Protein 3M62 (pdb70)

Organism: Saccharomyces cerevisiae (strain ATCC 204508 / S288c) (NCBI:txid559292)

Foldseek 3Di:
DLLPVLQVLLCVLLVADAPHPDDDPRDHQDDDPVPNDPRDHQPCNLVSLLCLFAVCDPPQQNLVSLLSSVVSLVVVLVVLVPDDCSPSNPSSSVSSLVVSLVVNLVLLQDAPRGPHDGLLSNQVVCLVPVVSCQVSVLSNQVVCVVVVNNQSNLLSRQQSVLCCQPPVDPHLEVVVPSNLVSVLVVLCSQLVPLVSLQCVCVHPQQADPPPQFAQCLLRRHRCNVLLLHACLDLVNLCVQDLVDVPDDPVVLVVSLVVRLVVRVVSLVSSLVSLVSNCVSDPVSVVSVLQRLQVSLQNQQLLQPPDRPQVRHHDLSNLVSVLLSLLVVQDVCQPVVNPNLPLADLCQLLADHDRHDCPPFAFQQDDPVVSVVSNVVRHQDPPRDDHSNNSSLVSSLSSLCRRVVSLLVLLVCLVVVLVVLVVVLVVLVPDDDPDPVVVVVSVVVSVVSVVVNSSSSSSNSSSLSVLLSLVSQLSVVSSVLSLLQSLVLSQAPVSQPPVDDGDPDPDDDDPPDCSVVLSVPQDPPQRGHGCSSQVSNLSSLVSSLVHPSRSLQPPVSVLSNLLSLLNCLQRCSRGVDLLSNLSSLLSVLQQQDQDPVRHGRRCLVSCQPVVSNVVGRLLSLLQLLQVLVVVPDDDDDSRSLNSNLSSLSNLVSCCPPHVSSVVVLVCCCVPVVVSNVSSVVSLLVLLLCLLVQLLVLLVVLVVLVVCVVPVVDDNPPCVDVVVSVVSNVVSLVSNQSSLSSNLSSLLVLLVVLLPCVVSQQDVVHQLSNLLSLLSLLPCLLDCVVVVRDDPPCVSRNHDSLSSLLSSLSSLLSNLPPVSNLLSNLPNPPGRDLVSLVSSLVVNPVPPPSADVVSNVSSNVSSVSSPVSNVVVVVCCVVPVPDDDLQAAPPPRDGAQWWWAFVPVRRIHHLVVVVVVCVVQQADVPPRHGHDSVPIGTPVVSNVVSVVVVVVVVVVD/DEWEAEPVGDIDDDDDDQFDFVLVVLCVVCVVDPHDSVQKWKDFDHGTGDRGHGNNNVVDDPPYYIYMGGHD

Sequence (1027 aa):
SPEFRSMTAIEDILQITTDPSDTRGYSLLKSEEVPQGSTLGVDFIDTLLLYQLTENEKLDKPFEYLNDCFRRNQQQKRITKNKPNAESLHSTFQEIDRLVIGYGVVALQIENFCMNGAFINYITGIVSNVNSYTDFLSQIIQRAILEGTALDLLNAVFPTLLEYCNKHVSHFDLNESVIYNNVLTIFELFVTFKPIAEIFTKIDGFFADYSCKPQDFERKTILGPILSLSPIEAAVAIRNYGDNLLRSKQQTAMIHESLQAEHKVVIDRLFFIVDKLVRGSLNSRTDMISYFAHIANKNHLRRADHPPFKELSSNGFMSNITLLLVRFSQPFLDISYKKIDKIDANYFNNPSLFIDLSGETRLNSDFKEADAFYDKNRKTADSKPNFISDCFFLTLTYLHYGLGGTLSFEEKMGSEIKALKEEIEKVKKIAANHDVFARFITAQLSKMEKALKTTESLRFALQGFFAHRSLQLEVFDFICGASTFLIRVVDPEHEFPFKQIKLPLIPDQIVDNADFLRAHAPVPFKYYPEFVVEGPVNYSLYISKYQTSPIFRNPRLGSFVEFTTMVLRCPELVSNPHLKGKLVQLLSVGAMPLTDNSPGFMMDIFEHDELVNKNLLYALLDFYVIVEKTGSSSQFYDKFNSRYSISIILEELYYKIPSYKNQLIWQSQNNADFFVRFVARMLNDLTFLLDEGLSNLAEVHNIQNELDNRARGAPREEEDKELQTRLASASRQAKSSCGLADKSMKLFEIYSKDIPAAFVTPEIVYRLASMLNYNLESLVGPKCGELKVKDPQSYSFNPKDLLKALTTVYINLSEQSEFISAVAKDERSFNRNLFVRAVDILGRKTGLASPEFIEKLLNFANKAEEQRKADEEEDLEYGDVPDEFLDPLMYTIMKDPVILPASKMNIDRSTIKAHLLSDSTDPFNRMPLKLEDVTPNEELRQKILCFKKQKKEEASLTFKNFKKEKVPLDLEPSNTILETKTKLAQSISCEESQIKLIYSGKVLQDSKTVSECGLKDGDQVVFMVSQ

Structure (mmCIF, N/CA/C/O backbone):
data_3M62
#
_entry.id   3M62
#
_cell.length_a   65.040
_cell.length_b   126.550
_cell.length_c   180.870
_cell.angle_alpha   90.000
_cell.angle_beta   90.000
_cell.angle_gamma   90.000
#
_symmetry.space_group_name_H-M   'P 21 21 21'
#
loop_
_entity.id
_entity.type
_entity.pdbx_description
1 polymer 'Ubiquitin conjugation factor E4'
2 polymer 'UV excision repair protein RAD23'
3 non-polymer 'PENTAETHYLENE GLYCOL'
4 non-polymer 'POTASSIUM ION'
5 water water
#
loop_
_atom_site.group_PDB
_atom_site.id
_atom_site.type_symbol
_atom_site.label_atom_id
_atom_site.label_alt_id
_atom_site.label_comp_id
_atom_site.label_asym_id
_atom_site.label_entity_id
_atom_site.label_seq_id
_atom_site.pdbx_PDB_ins_code
_atom_site.Cartn_x
_atom_site.Cartn_y
_atom_site.Cartn_z
_atom_site.occupancy
_atom_site.B_iso_or_equiv
_atom_site.auth_seq_id
_atom_site.auth_comp_id
_atom_site.auth_asym_id
_atom_site.auth_atom_id
_atom_site.pdbx_PDB_model_num
ATOM 1 N N . SER A 1 2 ? 70.315 -19.842 -86.763 1.00 43.19 -5 SER A N 1
ATOM 2 C CA . SER A 1 2 ? 69.291 -18.800 -87.078 1.00 43.26 -5 SER A CA 1
ATOM 3 C C . SER A 1 2 ? 68.700 -18.182 -85.793 1.00 43.05 -5 SER A C 1
ATOM 4 O O . SER A 1 2 ? 69.029 -18.629 -84.688 1.00 43.03 -5 SER A O 1
ATOM 7 N N . PRO A 1 3 ? 67.865 -17.121 -85.932 1.00 42.88 -4 PRO A N 1
ATOM 8 C CA . PRO A 1 3 ? 67.012 -16.666 -84.812 1.00 42.60 -4 PRO A CA 1
ATOM 9 C C . PRO A 1 3 ? 65.636 -17.341 -84.810 1.00 41.97 -4 PRO A C 1
ATOM 10 O O . PRO A 1 3 ? 64.861 -17.142 -83.880 1.00 41.60 -4 PRO A O 1
ATOM 14 N N . GLU A 1 4 ? 65.341 -18.096 -85.872 1.00 42.19 -3 GLU A N 1
ATOM 15 C CA . GLU A 1 4 ? 64.154 -18.948 -85.951 1.00 42.15 -3 GLU A CA 1
ATOM 16 C C . GLU A 1 4 ? 64.391 -20.239 -85.142 1.00 42.24 -3 GLU A C 1
ATOM 17 O O . GLU A 1 4 ? 63.435 -20.853 -84.618 1.00 43.15 -3 GLU A O 1
ATOM 23 N N . PHE A 1 5 ? 65.663 -20.624 -85.003 1.00 41.04 -2 PHE A N 1
ATOM 24 C CA . PHE A 1 5 ? 66.078 -21.453 -83.870 1.00 40.05 -2 PHE A CA 1
ATOM 25 C C . PHE A 1 5 ? 65.789 -20.627 -82.604 1.00 38.88 -2 PHE A C 1
ATOM 26 O O . PHE A 1 5 ? 64.884 -19.784 -82.623 1.00 39.09 -2 PHE A O 1
ATOM 34 N N . ARG A 1 6 ? 66.525 -20.846 -81.513 1.00 37.56 -1 ARG A N 1
ATOM 35 C CA . ARG A 1 6 ? 66.343 -20.051 -80.263 1.00 36.98 -1 ARG A CA 1
ATOM 36 C C . ARG A 1 6 ? 64.893 -19.903 -79.759 1.00 35.48 -1 ARG A C 1
ATOM 37 O O . ARG A 1 6 ? 64.598 -20.269 -78.624 1.00 34.65 -1 ARG A O 1
ATOM 45 N N . SER A 1 7 ? 64.019 -19.343 -80.599 1.00 34.48 0 SER A N 1
ATOM 46 C CA . SER A 1 7 ? 62.577 -19.316 -80.355 1.00 33.41 0 SER A CA 1
ATOM 47 C C . SER A 1 7 ? 62.075 -20.751 -80.306 1.00 32.64 0 SER A C 1
ATOM 48 O O . SER A 1 7 ? 61.639 -21.191 -79.256 1.00 33.47 0 SER A O 1
ATOM 51 N N . MET A 1 8 ? 62.162 -21.477 -81.420 1.00 31.86 1 MET A N 1
ATOM 52 C CA . MET A 1 8 ? 61.837 -22.910 -81.458 1.00 31.27 1 MET A CA 1
ATOM 53 C C . MET A 1 8 ? 62.353 -23.681 -80.235 1.00 30.65 1 MET A C 1
ATOM 54 O O . MET A 1 8 ? 61.604 -24.463 -79.647 1.00 30.65 1 MET A O 1
ATOM 59 N N . THR A 1 9 ? 63.613 -23.454 -79.853 1.00 29.86 2 THR A N 1
ATOM 60 C CA . THR A 1 9 ? 64.232 -24.189 -78.731 1.00 28.99 2 THR A CA 1
ATOM 61 C C . THR A 1 9 ? 63.860 -23.634 -77.352 1.00 27.79 2 THR A C 1
ATOM 62 O O . THR A 1 9 ? 63.811 -24.373 -76.364 1.00 28.43 2 THR A O 1
ATOM 66 N N . ALA A 1 10 ? 63.593 -22.334 -77.277 1.00 26.63 3 ALA A N 1
ATOM 67 C CA . ALA A 1 10 ? 63.040 -21.752 -76.049 1.00 24.42 3 ALA A CA 1
ATOM 68 C C . ALA A 1 10 ? 61.660 -22.342 -75.772 1.00 22.98 3 ALA A C 1
ATOM 69 O O . ALA A 1 10 ? 61.342 -22.633 -74.626 1.00 23.32 3 ALA A O 1
ATOM 71 N N . ILE A 1 11 ? 60.863 -22.523 -76.826 1.00 21.25 4 ILE A N 1
ATOM 72 C CA . ILE A 1 11 ? 59.572 -23.219 -76.762 1.00 21.05 4 ILE A CA 1
ATOM 73 C C . ILE A 1 11 ? 59.730 -24.682 -76.293 1.00 20.88 4 ILE A C 1
ATOM 74 O O . ILE A 1 11 ? 58.922 -25.210 -75.516 1.00 20.55 4 ILE A O 1
ATOM 79 N N . GLU A 1 12 ? 60.782 -25.334 -76.768 1.00 21.12 5 GLU A N 1
ATOM 80 C CA . GLU A 1 12 ? 61.040 -26.720 -76.396 1.00 20.92 5 GLU A CA 1
ATOM 81 C C . GLU A 1 12 ? 61.307 -26.849 -74.907 1.00 21.13 5 GLU A C 1
ATOM 82 O O . GLU A 1 12 ? 60.727 -27.711 -74.252 1.00 20.75 5 GLU A O 1
ATOM 88 N N . ASP A 1 13 ? 62.138 -25.951 -74.378 1.00 21.31 6 ASP A N 1
ATOM 89 C CA . ASP A 1 13 ? 62.578 -26.012 -72.978 1.00 21.00 6 ASP A CA 1
ATOM 90 C C . ASP A 1 13 ? 61.503 -25.592 -72.030 1.00 21.30 6 ASP A C 1
ATOM 91 O O . ASP A 1 13 ? 61.503 -26.001 -70.867 1.00 23.25 6 ASP A O 1
ATOM 96 N N . ILE A 1 14 ? 60.588 -24.765 -72.522 1.00 20.52 7 ILE A N 1
ATOM 97 C CA . ILE A 1 14 ? 59.571 -24.183 -71.670 1.00 19.78 7 ILE A CA 1
ATOM 98 C C . ILE A 1 14 ? 58.319 -25.055 -71.598 1.00 19.05 7 ILE A C 1
ATOM 99 O O . ILE A 1 14 ? 57.695 -25.141 -70.551 1.00 19.09 7 ILE A O 1
ATOM 104 N N . LEU A 1 15 ? 57.952 -25.703 -72.693 1.00 17.90 8 LEU A N 1
ATOM 105 C CA . LEU A 1 15 ? 56.858 -26.646 -72.607 1.00 17.94 8 LEU A CA 1
ATOM 106 C C . LEU A 1 15 ? 57.348 -28.086 -72.421 1.00 18.73 8 LEU A C 1
ATOM 107 O O . LEU A 1 15 ? 56.550 -29.007 -72.204 1.00 18.34 8 LEU A O 1
ATOM 112 N N . GLN A 1 16 ? 58.671 -28.255 -72.470 1.00 20.55 9 GLN A N 1
ATOM 113 C CA . GLN A 1 16 ? 59.326 -29.588 -72.452 1.00 22.02 9 GLN A CA 1
ATOM 114 C C . GLN A 1 16 ? 58.714 -30.540 -73.471 1.00 22.84 9 GLN A C 1
ATOM 115 O O . GLN A 1 16 ? 58.022 -31.495 -73.121 1.00 23.54 9 GLN A O 1
ATOM 121 N N . ILE A 1 17 ? 58.943 -30.233 -74.737 1.00 23.81 10 ILE A N 1
ATOM 122 C CA . ILE A 1 17 ? 58.366 -31.002 -75.819 1.00 26.40 10 ILE A CA 1
ATOM 123 C C . ILE A 1 17 ? 59.279 -30.911 -77.062 1.00 27.59 10 ILE A C 1
ATOM 124 O O . ILE A 1 17 ? 59.946 -29.892 -77.258 1.00 28.60 10 ILE A O 1
ATOM 129 N N . THR A 1 18 ? 59.335 -31.985 -77.858 1.00 28.13 11 THR A N 1
ATOM 130 C CA . THR A 1 18 ? 60.095 -32.032 -79.116 1.00 28.57 11 THR A CA 1
ATOM 131 C C . THR A 1 18 ? 59.361 -32.983 -80.092 1.00 29.60 11 THR A C 1
ATOM 132 O O . THR A 1 18 ? 58.316 -33.532 -79.741 1.00 29.94 11 THR A O 1
ATOM 136 N N . THR A 1 19 ? 59.890 -33.173 -81.302 1.00 30.94 12 THR A N 1
ATOM 137 C CA . THR A 1 19 ? 59.186 -33.937 -82.359 1.00 32.15 12 THR A CA 1
ATOM 138 C C . THR A 1 19 ? 59.947 -35.115 -83.025 1.00 32.51 12 THR A C 1
ATOM 139 O O . THR A 1 19 ? 59.367 -36.179 -83.253 1.00 31.04 12 THR A O 1
ATOM 143 N N . ASP A 1 20 ? 61.224 -34.932 -83.337 1.00 34.50 13 ASP A N 1
ATOM 144 C CA . ASP A 1 20 ? 61.939 -35.966 -84.110 1.00 37.59 13 ASP A CA 1
ATOM 145 C C . ASP A 1 20 ? 62.836 -36.972 -83.360 1.00 38.80 13 ASP A C 1
ATOM 146 O O . ASP A 1 20 ? 63.063 -38.075 -83.857 1.00 38.52 13 ASP A O 1
ATOM 151 N N . PRO A 1 21 ? 63.388 -36.603 -82.192 1.00 40.44 14 PRO A N 1
ATOM 152 C CA . PRO A 1 21 ? 63.969 -35.611 -81.307 1.00 41.04 14 PRO A CA 1
ATOM 153 C C . PRO A 1 21 ? 64.482 -36.482 -80.163 1.00 41.31 14 PRO A C 1
ATOM 154 O O . PRO A 1 21 ? 64.734 -36.000 -79.032 1.00 41.01 14 PRO A O 1
ATOM 158 N N . SER A 1 22 ? 64.597 -37.780 -80.488 1.00 41.68 15 SER A N 1
ATOM 159 C CA . SER A 1 22 ? 64.399 -38.837 -79.504 1.00 42.34 15 SER A CA 1
ATOM 160 C C . SER A 1 22 ? 65.629 -38.998 -78.603 1.00 42.99 15 SER A C 1
ATOM 161 O O . SER A 1 22 ? 66.133 -40.108 -78.393 1.00 42.87 15 SER A O 1
ATOM 164 N N . ASP A 1 23 ? 66.089 -37.844 -78.068 1.00 43.29 16 ASP A N 1
ATOM 165 C CA . ASP A 1 23 ? 67.297 -37.778 -77.235 1.00 42.73 16 ASP A CA 1
ATOM 166 C C . ASP A 1 23 ? 67.437 -36.536 -76.337 1.00 42.06 16 ASP A C 1
ATOM 167 O O . ASP A 1 23 ? 67.212 -35.404 -76.771 1.00 41.39 16 ASP A O 1
ATOM 172 N N . THR A 1 24 ? 67.753 -36.826 -75.070 1.00 42.03 17 THR A N 1
ATOM 173 C CA . THR A 1 24 ? 68.549 -36.001 -74.136 1.00 42.47 17 THR A CA 1
ATOM 174 C C . THR A 1 24 ? 67.838 -35.577 -72.846 1.00 43.16 17 THR A C 1
ATOM 175 O O . THR A 1 24 ? 68.284 -35.959 -71.763 1.00 42.92 17 THR A O 1
ATOM 179 N N . ARG A 1 25 ? 66.747 -34.816 -72.940 1.00 43.96 18 ARG A N 1
ATOM 180 C CA . ARG A 1 25 ? 66.047 -34.389 -71.716 1.00 44.74 18 ARG A CA 1
ATOM 181 C C . ARG A 1 25 ? 64.576 -34.830 -71.650 1.00 44.86 18 ARG A C 1
ATOM 182 O O . ARG A 1 25 ? 63.943 -35.042 -72.690 1.00 45.48 18 ARG A O 1
ATOM 190 N N . GLY A 1 26 ? 64.057 -34.976 -70.422 1.00 44.72 19 GLY A N 1
ATOM 191 C CA . GLY A 1 26 ? 62.667 -35.388 -70.146 1.00 43.80 19 GLY A CA 1
ATOM 192 C C . GLY A 1 26 ? 61.730 -35.316 -71.343 1.00 43.25 19 GLY A C 1
ATOM 193 O O . GLY A 1 26 ? 61.166 -36.330 -71.755 1.00 43.44 19 GLY A O 1
ATOM 194 N N . TYR A 1 27 ? 61.615 -34.108 -71.911 1.00 42.37 20 TYR A N 1
ATOM 195 C CA . TYR A 1 27 ? 60.665 -33.712 -72.977 1.00 41.07 20 TYR A CA 1
ATOM 196 C C . TYR A 1 27 ? 59.888 -34.863 -73.638 1.00 40.11 20 TYR A C 1
ATOM 197 O O . TYR A 1 27 ? 60.454 -35.895 -73.967 1.00 39.17 20 TYR A O 1
ATOM 206 N N . SER A 1 28 ? 58.577 -34.689 -73.793 1.00 39.98 21 SER A N 1
ATOM 207 C CA . SER A 1 28 ? 57.753 -35.722 -74.407 1.00 40.40 21 SER A CA 1
ATOM 208 C C . SER A 1 28 ? 57.827 -35.576 -75.910 1.00 41.37 21 SER A C 1
ATOM 209 O O . SER A 1 28 ? 57.642 -34.484 -76.444 1.00 41.15 21 SER A O 1
ATOM 212 N N . LEU A 1 29 ? 58.138 -36.679 -76.581 1.00 42.44 22 LEU A N 1
ATOM 213 C CA . LEU A 1 29 ? 58.101 -36.762 -78.030 1.00 43.48 22 LEU A CA 1
ATOM 214 C C . LEU A 1 29 ? 56.655 -36.489 -78.460 1.00 44.43 22 LEU A C 1
ATOM 215 O O . LEU A 1 29 ? 55.715 -37.062 -77.892 1.00 43.68 22 LEU A O 1
ATOM 220 N N . LEU A 1 30 ? 56.466 -35.583 -79.424 1.00 46.02 23 LEU A N 1
ATOM 221 C CA . LEU A 1 30 ? 55.102 -35.174 -79.787 1.00 47.37 23 LEU A CA 1
ATOM 222 C C . LEU A 1 30 ? 54.357 -36.221 -80.624 1.00 49.33 23 LEU A C 1
ATOM 223 O O . LEU A 1 30 ? 54.745 -36.540 -81.764 1.00 47.91 23 LEU A O 1
ATOM 228 N N . LYS A 1 31 ? 53.271 -36.723 -80.024 1.00 51.70 24 LYS A N 1
ATOM 229 C CA . LYS A 1 31 ? 52.421 -37.763 -80.616 1.00 53.40 24 LYS A CA 1
ATOM 230 C C . LYS A 1 31 ? 51.038 -37.220 -81.029 1.00 54.06 24 LYS A C 1
ATOM 231 O O . LYS A 1 31 ? 50.375 -36.546 -80.248 1.00 53.82 24 LYS A O 1
ATOM 237 N N . SER A 1 32 ? 50.602 -37.495 -82.256 1.00 54.78 25 SER A N 1
ATOM 238 C CA . SER A 1 32 ? 51.387 -38.173 -83.276 1.00 55.57 25 SER A CA 1
ATOM 239 C C . SER A 1 32 ? 50.997 -37.558 -84.604 1.00 56.06 25 SER A C 1
ATOM 240 O O . SER A 1 32 ? 51.476 -37.970 -85.666 1.00 55.84 25 SER A O 1
ATOM 243 N N . GLU A 1 33 ? 50.130 -36.548 -84.519 1.00 56.61 26 GLU A N 1
ATOM 244 C CA . GLU A 1 33 ? 49.478 -35.961 -85.679 1.00 57.39 26 GLU A CA 1
ATOM 245 C C . GLU A 1 33 ? 50.517 -35.484 -86.693 1.00 57.71 26 GLU A C 1
ATOM 246 O O . GLU A 1 33 ? 51.589 -35.002 -86.318 1.00 57.97 26 GLU A O 1
ATOM 252 N N . GLU A 1 34 ? 50.207 -35.655 -87.974 1.00 57.90 27 GLU A N 1
ATOM 253 C CA . GLU A 1 34 ? 51.087 -35.198 -89.043 1.00 58.34 27 GLU A CA 1
ATOM 254 C C . GLU A 1 34 ? 51.198 -33.675 -89.100 1.00 58.44 27 GLU A C 1
ATOM 255 O O . GLU A 1 34 ? 52.266 -33.139 -89.393 1.00 58.28 27 GLU A O 1
ATOM 261 N N . VAL A 1 35 ? 50.094 -32.988 -88.813 1.00 58.86 28 VAL A N 1
ATOM 262 C CA . VAL A 1 35 ? 50.079 -31.520 -88.739 1.00 59.41 28 VAL A CA 1
ATOM 263 C C . VAL A 1 35 ? 51.108 -30.944 -87.726 1.00 59.65 28 VAL A C 1
ATOM 264 O O . VAL A 1 35 ? 51.726 -29.909 -88.001 1.00 60.18 28 VAL A O 1
ATOM 268 N N . PRO A 1 36 ? 51.288 -31.597 -86.559 1.00 59.22 29 PRO A N 1
ATOM 269 C CA . PRO A 1 36 ? 52.512 -31.277 -85.827 1.00 58.88 29 PRO A CA 1
ATOM 270 C C . PRO A 1 36 ? 53.611 -32.337 -85.985 1.00 58.42 29 PRO A C 1
ATOM 271 O O . PRO A 1 36 ? 53.958 -33.024 -85.024 1.00 58.42 29 PRO A O 1
ATOM 275 N N . GLN A 1 37 ? 54.142 -32.470 -87.199 1.00 58.37 30 GLN A N 1
ATOM 276 C CA . GLN A 1 37 ? 55.352 -33.268 -87.440 1.00 58.16 30 GLN A CA 1
ATOM 277 C C . GLN A 1 37 ? 56.408 -32.422 -88.105 1.00 57.76 30 GLN A C 1
ATOM 278 O O . GLN A 1 37 ? 57.545 -32.866 -88.289 1.00 57.52 30 GLN A O 1
ATOM 284 N N . GLY A 1 38 ? 56.008 -31.198 -88.447 1.00 57.68 31 GLY A N 1
ATOM 285 C CA . GLY A 1 38 ? 56.838 -30.251 -89.184 1.00 57.89 31 GLY A CA 1
ATOM 286 C C . GLY A 1 38 ? 57.942 -29.664 -88.331 1.00 57.69 31 GLY A C 1
ATOM 287 O O . GLY A 1 38 ? 57.688 -28.834 -87.461 1.00 57.05 31 GLY A O 1
ATOM 288 N N . SER A 1 39 ? 59.176 -30.088 -88.604 1.00 57.76 32 SER A N 1
ATOM 289 C CA . SER A 1 39 ? 60.327 -29.724 -87.772 1.00 56.86 32 SER A CA 1
ATOM 290 C C . SER A 1 39 ? 60.839 -28.291 -87.998 1.00 55.84 32 SER A C 1
ATOM 291 O O . SER A 1 39 ? 61.974 -28.073 -88.446 1.00 55.83 32 SER A O 1
ATOM 294 N N . THR A 1 40 ? 59.953 -27.333 -87.733 1.00 53.88 33 THR A N 1
ATOM 295 C CA . THR A 1 40 ? 60.330 -25.981 -87.358 1.00 52.50 33 THR A CA 1
ATOM 296 C C . THR A 1 40 ? 59.823 -25.927 -85.922 1.00 52.28 33 THR A C 1
ATOM 297 O O . THR A 1 40 ? 60.075 -26.856 -85.146 1.00 52.94 33 THR A O 1
ATOM 301 N N . LEU A 1 41 ? 59.114 -24.842 -85.596 1.00 50.62 34 LEU A N 1
ATOM 302 C CA . LEU A 1 41 ? 58.253 -24.680 -84.410 1.00 49.41 34 LEU A CA 1
ATOM 303 C C . LEU A 1 41 ? 57.872 -23.212 -84.334 1.00 48.32 34 LEU A C 1
ATOM 304 O O . LEU A 1 41 ? 57.365 -22.647 -85.309 1.00 49.12 34 LEU A O 1
ATOM 309 N N . GLY A 1 42 ? 58.136 -22.578 -83.203 1.00 46.17 35 GLY A N 1
ATOM 310 C CA . GLY A 1 42 ? 57.878 -21.161 -83.111 1.00 43.88 35 GLY A CA 1
ATOM 311 C C . GLY A 1 42 ? 56.431 -20.844 -82.814 1.00 42.05 35 GLY A C 1
ATOM 312 O O . GLY A 1 42 ? 55.625 -21.733 -82.526 1.00 41.61 35 GLY A O 1
ATOM 313 N N . VAL A 1 43 ? 56.115 -19.563 -82.954 1.00 40.28 36 VAL A N 1
ATOM 314 C CA . VAL A 1 43 ? 55.036 -18.895 -82.226 1.00 38.39 36 VAL A CA 1
ATOM 315 C C . VAL A 1 43 ? 53.602 -19.409 -82.423 1.00 37.06 36 VAL A C 1
ATOM 316 O O . VAL A 1 43 ? 52.830 -19.442 -81.478 1.00 36.25 36 VAL A O 1
ATOM 320 N N . ASP A 1 44 ? 53.234 -19.809 -83.631 1.00 36.44 37 ASP A N 1
ATOM 321 C CA . ASP A 1 44 ? 51.832 -20.179 -83.854 1.00 35.31 37 ASP A CA 1
ATOM 322 C C . ASP A 1 44 ? 51.564 -21.683 -83.786 1.00 33.73 37 ASP A C 1
ATOM 323 O O . ASP A 1 44 ? 50.464 -22.140 -84.098 1.00 33.61 37 ASP A O 1
ATOM 328 N N . PHE A 1 45 ? 52.570 -22.442 -83.364 1.00 31.84 38 PHE A N 1
ATOM 329 C CA . PHE A 1 45 ? 52.387 -23.863 -83.110 1.00 30.90 38 PHE A CA 1
ATOM 330 C C . PHE A 1 45 ? 52.061 -24.079 -81.639 1.00 29.95 38 PHE A C 1
ATOM 331 O O . PHE A 1 45 ? 51.721 -25.182 -81.219 1.00 31.12 38 PHE A O 1
ATOM 339 N N . ILE A 1 46 ? 52.136 -23.008 -80.861 1.00 28.12 39 ILE A N 1
ATOM 340 C CA . ILE A 1 46 ? 52.046 -23.088 -79.409 1.00 25.51 39 ILE A CA 1
ATOM 341 C C . ILE A 1 46 ? 50.688 -23.553 -78.884 1.00 24.68 39 ILE A C 1
ATOM 342 O O . ILE A 1 46 ? 50.647 -24.325 -77.908 1.00 23.97 39 ILE A O 1
ATOM 347 N N . ASP A 1 47 ? 49.599 -23.119 -79.529 1.00 23.54 40 ASP A N 1
ATOM 348 C CA . ASP A 1 47 ? 48.254 -23.617 -79.185 1.00 22.90 40 ASP A CA 1
ATOM 349 C C . ASP A 1 47 ? 48.195 -25.124 -79.418 1.00 22.63 40 ASP A C 1
ATOM 350 O O . ASP A 1 47 ? 47.833 -25.880 -78.524 1.00 22.52 40 ASP A O 1
ATOM 355 N N . THR A 1 48 ? 48.575 -25.550 -80.618 1.00 21.86 41 THR A N 1
ATOM 356 C CA . THR A 1 48 ? 48.609 -26.972 -80.953 1.00 22.00 41 THR A CA 1
ATOM 357 C C . THR A 1 48 ? 49.346 -27.806 -79.899 1.00 20.65 41 THR A C 1
ATOM 358 O O . THR A 1 48 ? 48.770 -28.725 -79.331 1.00 19.54 41 THR A O 1
ATOM 362 N N . LEU A 1 49 ? 50.605 -27.450 -79.640 1.00 20.89 42 LEU A N 1
ATOM 363 C CA . LEU A 1 49 ? 51.438 -28.087 -78.613 1.00 21.88 42 LEU A CA 1
ATOM 364 C C . LEU A 1 49 ? 50.725 -28.229 -77.274 1.00 22.75 42 LEU A C 1
ATOM 365 O O . LEU A 1 49 ? 50.749 -29.313 -76.673 1.00 24.47 42 LEU A O 1
ATOM 370 N N . LEU A 1 50 ? 50.118 -27.140 -76.795 1.00 21.72 43 LEU A N 1
ATOM 371 C CA . LEU A 1 50 ? 49.459 -27.155 -75.489 1.00 21.26 43 LEU A CA 1
ATOM 372 C C . LEU A 1 50 ? 48.175 -27.967 -75.520 1.00 20.85 43 LEU A C 1
ATOM 373 O O . LEU A 1 50 ? 47.850 -28.621 -74.550 1.00 19.54 43 LEU A O 1
ATOM 378 N N . LEU A 1 51 ? 47.448 -27.912 -76.630 1.00 21.32 44 LEU A N 1
ATOM 379 C CA . LEU A 1 51 ? 46.297 -28.779 -76.805 1.00 23.36 44 LEU A CA 1
ATOM 380 C C . LEU A 1 51 ? 46.719 -30.274 -76.762 1.00 24.93 44 LEU A C 1
ATOM 381 O O . LEU A 1 51 ? 46.082 -31.068 -76.057 1.00 26.22 44 LEU A O 1
ATOM 386 N N . TYR A 1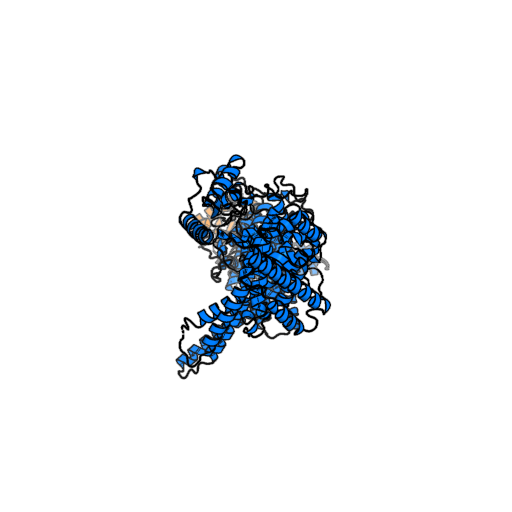 52 ? 47.793 -30.649 -77.468 1.00 25.43 45 TYR A N 1
ATOM 387 C CA . TYR A 1 52 ? 48.368 -32.013 -77.329 1.00 26.25 45 TYR A CA 1
ATOM 388 C C . TYR A 1 52 ? 48.568 -32.358 -75.858 1.00 26.20 45 TYR A C 1
ATOM 389 O O . TYR A 1 52 ? 47.944 -33.280 -75.348 1.00 27.40 45 TYR A O 1
ATOM 398 N N . GLN A 1 53 ? 49.417 -31.596 -75.176 1.00 25.69 46 GLN A N 1
ATOM 399 C CA . GLN A 1 53 ? 49.687 -31.832 -73.768 1.00 25.74 46 GLN A CA 1
ATOM 400 C C . GLN A 1 53 ? 48.430 -32.120 -72.929 1.00 25.78 46 GLN A C 1
ATOM 401 O O . GLN A 1 53 ? 48.395 -33.065 -72.130 1.00 27.17 46 GLN A O 1
ATOM 407 N N . LEU A 1 54 ? 47.382 -31.346 -73.139 1.00 24.94 47 LEU A N 1
ATOM 408 C CA . LEU A 1 54 ? 46.279 -31.344 -72.186 1.00 24.79 47 LEU A CA 1
ATOM 409 C C . LEU A 1 54 ? 45.132 -32.269 -72.553 1.00 24.92 47 LEU A C 1
ATOM 410 O O . LEU A 1 54 ? 44.444 -32.787 -71.676 1.00 24.46 47 LEU A O 1
ATOM 415 N N . THR A 1 55 ? 44.912 -32.463 -73.846 1.00 25.86 48 THR A N 1
ATOM 416 C CA . THR A 1 55 ? 43.791 -33.290 -74.279 1.00 27.39 48 THR A CA 1
ATOM 417 C C . THR A 1 55 ? 44.241 -34.640 -74.808 1.00 27.97 48 THR A C 1
ATOM 418 O O . THR A 1 55 ? 43.582 -35.644 -74.555 1.00 28.12 48 THR A O 1
ATOM 422 N N . GLU A 1 56 ? 45.374 -34.655 -75.507 1.00 29.91 49 GLU A N 1
ATOM 423 C CA . GLU A 1 56 ? 45.860 -35.846 -76.224 1.00 31.48 49 GLU A CA 1
ATOM 424 C C . GLU A 1 56 ? 46.391 -36.882 -75.259 1.00 32.46 49 GLU A C 1
ATOM 425 O O . GLU A 1 56 ? 46.300 -38.078 -75.514 1.00 33.32 49 GLU A O 1
ATOM 431 N N . ASN A 1 57 ? 46.939 -36.405 -74.147 1.00 34.05 50 ASN A N 1
ATOM 432 C CA . ASN A 1 57 ? 47.278 -37.239 -72.988 1.00 35.38 50 ASN A CA 1
ATOM 433 C C . ASN A 1 57 ? 48.670 -37.744 -73.121 1.00 35.33 50 ASN A C 1
ATOM 434 O O . ASN A 1 57 ? 49.518 -37.117 -73.750 1.00 35.01 50 ASN A O 1
ATOM 439 N N . GLU A 1 58 ? 48.830 -38.942 -72.566 1.00 35.95 51 GLU A N 1
ATOM 440 C CA . GLU A 1 58 ? 50.082 -39.624 -72.270 1.00 36.34 51 GLU A CA 1
ATOM 441 C C . GLU A 1 58 ? 49.847 -39.917 -70.797 1.00 35.39 51 GLU A C 1
ATOM 442 O O . GLU A 1 58 ? 48.693 -40.037 -70.376 1.00 34.37 51 GLU A O 1
ATOM 448 N N . LYS A 1 59 ? 50.892 -40.044 -70.002 1.00 35.60 52 LYS A N 1
ATOM 449 C CA . LYS A 1 59 ? 50.679 -39.694 -68.614 1.00 36.98 52 LYS A CA 1
ATOM 450 C C . LYS A 1 59 ? 51.326 -38.354 -68.386 1.00 36.60 52 LYS A C 1
ATOM 451 O O . LYS A 1 59 ? 52.411 -38.241 -67.814 1.00 36.45 52 LYS A O 1
ATOM 457 N N . LEU A 1 60 ? 50.663 -37.338 -68.928 1.00 35.67 53 LEU A N 1
ATOM 458 C CA . LEU A 1 60 ? 50.692 -36.041 -68.322 1.00 35.40 53 LEU A CA 1
ATOM 459 C C . LEU A 1 60 ? 49.579 -36.191 -67.298 1.00 34.77 53 LEU A C 1
ATOM 460 O O . LEU A 1 60 ? 48.423 -35.861 -67.566 1.00 34.83 53 LEU A O 1
ATOM 465 N N . ASP A 1 61 ? 49.930 -36.746 -66.141 1.00 34.00 54 ASP A N 1
ATOM 466 C CA . ASP A 1 61 ? 48.939 -37.087 -65.120 1.00 33.43 54 ASP A CA 1
ATOM 467 C C . ASP A 1 61 ? 48.575 -35.920 -64.204 1.00 31.75 54 ASP A C 1
ATOM 468 O O . ASP A 1 61 ? 47.543 -35.948 -63.545 1.00 31.88 54 ASP A O 1
ATOM 473 N N . LYS A 1 62 ? 49.414 -34.892 -64.162 1.00 30.19 55 LYS A N 1
ATOM 474 C CA . LYS A 1 62 ? 49.087 -33.684 -63.386 1.00 28.73 55 LYS A CA 1
ATOM 475 C C . LYS A 1 62 ? 49.041 -32.440 -64.299 1.00 27.14 55 LYS A C 1
ATOM 476 O O . LYS A 1 62 ? 49.921 -31.565 -64.223 1.00 27.39 55 LYS A O 1
ATOM 482 N N . PRO A 1 63 ? 48.012 -32.360 -65.167 1.00 24.75 56 PRO A N 1
ATOM 483 C CA . PRO A 1 63 ? 47.970 -31.297 -66.191 1.00 23.60 56 PRO A CA 1
ATOM 484 C C . PRO A 1 63 ? 48.115 -29.890 -65.599 1.00 22.49 56 PRO A C 1
ATOM 485 O O . PRO A 1 63 ? 48.817 -29.037 -66.162 1.00 21.81 56 PRO A O 1
ATOM 489 N N . PHE A 1 64 ? 47.483 -29.656 -64.458 1.00 20.78 57 PHE A N 1
ATOM 490 C CA . PHE A 1 64 ? 47.519 -28.324 -63.934 1.00 20.88 57 PHE A CA 1
ATOM 491 C C . PHE A 1 64 ? 48.854 -27.948 -63.309 1.00 20.83 57 PHE A C 1
ATOM 492 O O . PHE A 1 64 ? 49.274 -26.777 -63.369 1.00 21.56 57 PHE A O 1
ATOM 500 N N . GLU A 1 65 ? 49.508 -28.936 -62.718 1.00 20.05 58 GLU A N 1
ATOM 501 C CA . GLU A 1 65 ? 50.857 -28.766 -62.196 1.00 20.47 58 GLU A CA 1
ATOM 502 C C . GLU A 1 65 ? 51.839 -28.448 -63.334 1.00 20.19 58 GLU A C 1
ATOM 503 O O . GLU A 1 65 ? 52.828 -27.757 -63.124 1.00 20.92 58 GLU A O 1
ATOM 509 N N . TYR A 1 66 ? 51.563 -28.992 -64.512 1.00 20.63 59 TYR A N 1
ATOM 510 C CA . TYR A 1 66 ? 52.423 -28.838 -65.693 1.00 20.61 59 TYR A CA 1
ATOM 511 C C . TYR A 1 66 ? 52.300 -27.403 -66.234 1.00 20.68 59 TYR A C 1
ATOM 512 O O . TYR A 1 66 ? 53.306 -26.723 -66.451 1.00 19.88 59 TYR A O 1
ATOM 521 N N . LEU A 1 67 ? 51.061 -26.945 -66.410 1.00 20.57 60 LEU A N 1
ATOM 522 C CA . LEU A 1 67 ? 50.786 -25.536 -66.697 1.00 20.11 60 LEU A CA 1
ATOM 523 C C . LEU A 1 67 ? 51.573 -24.591 -65.767 1.00 20.42 60 LEU A C 1
ATOM 524 O O . LEU A 1 67 ? 52.286 -23.679 -66.253 1.00 20.36 60 LEU A O 1
ATOM 529 N N . ASN A 1 68 ? 51.503 -24.828 -64.455 1.00 18.24 61 ASN A N 1
ATOM 530 C CA . ASN A 1 68 ? 52.178 -23.922 -63.532 1.00 19.10 61 ASN A CA 1
ATOM 531 C C . ASN A 1 68 ? 53.681 -23.894 -63.795 1.00 21.06 61 ASN A C 1
ATOM 532 O O . ASN A 1 68 ? 54.312 -22.828 -63.825 1.00 21.75 61 ASN A O 1
ATOM 537 N N . ASP A 1 69 ? 54.252 -25.072 -64.029 1.00 21.83 62 ASP A N 1
ATOM 538 C CA . ASP A 1 69 ? 55.668 -25.153 -64.317 1.00 23.13 62 ASP A CA 1
ATOM 539 C C . ASP A 1 69 ? 56.015 -24.486 -65.634 1.00 22.69 62 ASP A C 1
ATOM 540 O O . ASP A 1 69 ? 57.114 -23.970 -65.774 1.00 23.31 62 ASP A O 1
ATOM 545 N N . CYS A 1 70 ? 55.095 -24.509 -66.596 1.00 22.46 63 CYS A N 1
ATOM 546 C CA . CYS A 1 70 ? 55.357 -23.908 -67.901 1.00 22.59 63 CYS A CA 1
ATOM 547 C C . CYS A 1 70 ? 55.422 -22.422 -67.679 1.00 21.98 63 CYS A C 1
ATOM 548 O O . CYS A 1 70 ? 56.285 -21.730 -68.230 1.00 19.93 63 CYS A O 1
ATOM 551 N N . PHE A 1 71 ? 54.524 -21.968 -66.807 1.00 22.45 64 PHE A N 1
ATOM 552 C CA . PHE A 1 71 ? 54.445 -20.574 -66.444 1.00 22.88 64 PHE A CA 1
ATOM 553 C C . PHE A 1 71 ? 55.683 -20.151 -65.655 1.00 22.46 64 PHE A C 1
ATOM 554 O O . PHE A 1 71 ? 56.275 -19.124 -65.980 1.00 23.40 64 PHE A O 1
ATOM 562 N N . ARG A 1 72 ? 56.073 -20.917 -64.638 1.00 21.07 65 ARG A N 1
ATOM 563 C CA . ARG A 1 72 ? 57.336 -20.642 -63.955 1.00 22.31 65 ARG A CA 1
ATOM 564 C C . ARG A 1 72 ? 58.506 -20.604 -64.914 1.00 23.25 65 ARG A C 1
ATOM 565 O O . ARG A 1 72 ? 59.284 -19.663 -64.892 1.00 24.44 65 ARG A O 1
ATOM 573 N N . ARG A 1 73 ? 58.626 -21.629 -65.753 1.00 23.37 66 ARG A N 1
ATOM 574 C CA . ARG A 1 73 ? 59.730 -21.724 -66.693 1.00 24.47 66 ARG A CA 1
ATOM 575 C C . ARG A 1 73 ? 59.727 -20.489 -67.612 1.00 25.50 66 ARG A C 1
ATOM 576 O O . ARG A 1 73 ? 60.796 -20.012 -68.020 1.00 24.48 66 ARG A O 1
ATOM 584 N N . ASN A 1 74 ? 58.532 -19.969 -67.906 1.00 25.50 67 ASN A N 1
ATOM 585 C CA . ASN A 1 74 ? 58.436 -18.826 -68.792 1.00 26.57 67 ASN A CA 1
ATOM 586 C C . ASN A 1 74 ? 58.999 -17.586 -68.112 1.00 26.95 67 ASN A C 1
ATOM 587 O O . ASN A 1 74 ? 59.854 -16.895 -68.671 1.00 28.01 67 ASN A O 1
ATOM 592 N N . GLN A 1 75 ? 58.582 -17.357 -66.884 1.00 26.89 68 GLN A N 1
ATOM 593 C CA . GLN A 1 75 ? 59.068 -16.222 -66.118 1.00 29.06 68 GLN A CA 1
ATOM 594 C C . GLN A 1 75 ? 60.568 -16.302 -65.999 1.00 30.49 68 GLN A C 1
ATOM 595 O O . GLN A 1 75 ? 61.277 -15.297 -66.118 1.00 31.24 68 GLN A O 1
ATOM 601 N N . GLN A 1 76 ? 61.045 -17.521 -65.804 1.00 31.83 69 GLN A N 1
ATOM 602 C CA . GLN A 1 76 ? 62.455 -17.769 -65.635 1.00 32.75 69 GLN A CA 1
ATOM 603 C C . GLN A 1 76 ? 63.276 -17.316 -66.837 1.00 32.63 69 GLN A C 1
ATOM 604 O O . GLN A 1 76 ? 64.314 -16.655 -66.691 1.00 32.43 69 GLN A O 1
ATOM 610 N N . GLN A 1 77 ? 62.800 -17.688 -68.019 1.00 32.22 70 GLN A N 1
ATOM 611 C CA . GLN A 1 77 ? 63.527 -17.469 -69.243 1.00 31.92 70 GLN A CA 1
ATOM 612 C C . GLN A 1 77 ? 63.536 -15.977 -69.586 1.00 31.82 70 GLN A C 1
ATOM 613 O O . GLN A 1 77 ? 64.535 -15.451 -70.051 1.00 31.07 70 GLN A O 1
ATOM 619 N N . LYS A 1 78 ? 62.425 -15.294 -69.319 1.00 32.42 71 LYS A N 1
ATOM 620 C CA . LYS A 1 78 ? 62.346 -13.859 -69.552 1.00 31.73 71 LYS A CA 1
ATOM 621 C C . LYS A 1 78 ? 63.474 -13.142 -68.817 1.00 32.70 71 LYS A C 1
ATOM 622 O O . LYS A 1 78 ? 64.265 -12.424 -69.447 1.00 32.60 71 LYS A O 1
ATOM 628 N N . ARG A 1 79 ? 63.552 -13.366 -67.500 1.00 33.20 72 ARG A N 1
ATOM 629 C CA . ARG A 1 79 ? 64.644 -12.848 -66.666 1.00 35.13 72 ARG A CA 1
ATOM 630 C C . ARG A 1 79 ? 66.041 -13.162 -67.228 1.00 35.56 72 ARG A C 1
ATOM 631 O O . ARG A 1 79 ? 66.898 -12.284 -67.248 1.00 36.46 72 ARG A O 1
ATOM 639 N N . ILE A 1 80 ? 66.270 -14.399 -67.675 1.00 35.15 73 ILE A N 1
ATOM 640 C CA . ILE A 1 80 ? 67.582 -14.787 -68.206 1.00 35.30 73 ILE A CA 1
ATOM 641 C C . ILE A 1 80 ? 67.886 -14.150 -69.577 1.00 35.49 73 ILE A C 1
ATOM 642 O O . ILE A 1 80 ? 69.046 -13.912 -69.908 1.00 35.55 73 ILE A O 1
ATOM 647 N N . THR A 1 81 ? 66.833 -13.859 -70.343 1.00 35.60 74 THR A N 1
ATOM 648 C CA . THR A 1 81 ? 66.952 -13.335 -71.698 1.00 36.21 74 THR A CA 1
ATOM 649 C C . THR A 1 81 ? 67.210 -11.816 -71.704 1.00 37.28 74 THR A C 1
ATOM 650 O O . THR A 1 81 ? 67.978 -11.304 -72.549 1.00 37.31 74 THR A O 1
ATOM 654 N N . LYS A 1 82 ? 66.578 -11.123 -70.751 1.00 37.69 75 LYS A N 1
ATOM 655 C CA . LYS A 1 82 ? 66.685 -9.666 -70.582 1.00 38.22 75 LYS A CA 1
ATOM 656 C C . LYS A 1 82 ? 68.123 -9.151 -70.679 1.00 38.01 75 LYS A C 1
ATOM 657 O O . LYS A 1 82 ? 68.398 -8.196 -71.412 1.00 38.59 75 LYS A O 1
ATOM 663 N N . ASN A 1 83 ? 69.038 -9.803 -69.967 1.00 37.68 76 ASN A N 1
ATOM 664 C CA . ASN A 1 83 ? 70.446 -9.402 -69.955 1.00 37.22 76 ASN A CA 1
ATOM 665 C C . ASN A 1 83 ? 71.302 -10.017 -71.047 1.00 36.98 76 ASN A C 1
ATOM 666 O O . ASN A 1 83 ? 72.495 -10.209 -70.854 1.00 37.47 76 ASN A O 1
ATOM 671 N N . LYS A 1 84 ? 70.718 -10.332 -72.194 1.00 36.62 77 LYS A N 1
ATOM 672 C CA . LYS A 1 84 ? 71.518 -10.910 -73.265 1.00 36.71 77 LYS A CA 1
ATOM 673 C C . LYS A 1 84 ? 71.259 -10.210 -74.594 1.00 36.65 77 LYS A C 1
ATOM 674 O O . LYS A 1 84 ? 70.204 -9.598 -74.775 1.00 37.13 77 LYS A O 1
ATOM 680 N N . PRO A 1 85 ? 72.217 -10.304 -75.527 1.00 36.34 78 PRO A N 1
ATOM 681 C CA . PRO A 1 85 ? 72.198 -9.481 -76.726 1.00 36.72 78 PRO A CA 1
ATOM 682 C C . PRO A 1 85 ? 70.816 -9.124 -77.290 1.00 36.73 78 PRO A C 1
ATOM 683 O O . PRO A 1 85 ? 70.531 -7.945 -77.489 1.00 37.49 78 PRO A O 1
ATOM 687 N N . ASN A 1 86 ? 69.954 -10.101 -77.534 1.00 35.76 79 ASN A N 1
ATOM 688 C CA . ASN A 1 86 ? 68.764 -9.782 -78.315 1.00 34.80 79 ASN A CA 1
ATOM 689 C C . ASN A 1 86 ? 67.461 -10.177 -77.648 1.00 34.82 79 ASN A C 1
ATOM 690 O O . ASN A 1 86 ? 66.606 -10.833 -78.249 1.00 34.95 79 ASN A O 1
ATOM 695 N N . ALA A 1 87 ? 67.317 -9.760 -76.397 1.00 34.31 80 ALA A N 1
ATOM 696 C CA . ALA A 1 87 ? 66.095 -9.971 -75.666 1.00 33.86 80 ALA A CA 1
ATOM 697 C C . ALA A 1 87 ? 64.854 -9.673 -76.521 1.00 33.68 80 ALA A C 1
ATOM 698 O O . ALA A 1 87 ? 63.897 -10.454 -76.515 1.00 34.34 80 ALA A O 1
ATOM 700 N N . GLU A 1 88 ? 64.876 -8.567 -77.265 1.00 32.34 81 GLU A N 1
ATOM 701 C CA . GLU A 1 88 ? 63.728 -8.167 -78.076 1.00 31.86 81 GLU A CA 1
ATOM 702 C C . GLU A 1 88 ? 63.154 -9.340 -78.875 1.00 30.85 81 GLU A C 1
ATOM 703 O O . GLU A 1 88 ? 61.978 -9.672 -78.736 1.00 30.67 81 GLU A O 1
ATOM 709 N N . SER A 1 89 ? 64.007 -9.970 -79.684 1.00 29.80 82 SER A N 1
ATOM 710 C CA . SER A 1 89 ? 63.591 -10.946 -80.701 1.00 28.40 82 SER A CA 1
ATOM 711 C C . SER A 1 89 ? 62.765 -12.107 -80.179 1.00 28.26 82 SER A C 1
ATOM 712 O O . SER A 1 89 ? 61.958 -12.666 -80.922 1.00 28.54 82 SER A O 1
ATOM 715 N N . LEU A 1 90 ? 62.998 -12.472 -78.919 1.00 27.52 83 LEU A N 1
ATOM 716 C CA . LEU A 1 90 ? 62.278 -13.553 -78.256 1.00 27.91 83 LEU A CA 1
ATOM 717 C C . LEU A 1 90 ? 61.034 -13.086 -77.485 1.00 28.01 83 LEU A C 1
ATOM 718 O O . LEU A 1 90 ? 60.348 -13.902 -76.853 1.00 28.04 83 LEU A O 1
ATOM 723 N N . HIS A 1 91 ? 60.741 -11.786 -77.527 1.00 27.61 84 HIS A N 1
ATOM 724 C CA . HIS A 1 91 ? 59.625 -11.226 -76.758 1.00 26.98 84 HIS A CA 1
ATOM 725 C C . HIS A 1 91 ? 58.262 -11.797 -77.200 1.00 26.12 84 HIS A C 1
ATOM 726 O O . HIS A 1 91 ? 57.440 -12.173 -76.369 1.00 26.19 84 HIS A O 1
ATOM 733 N N . SER A 1 92 ? 58.053 -11.869 -78.512 1.00 25.51 85 SER A N 1
ATOM 734 C CA . SER A 1 92 ? 56.855 -12.445 -79.102 1.00 24.36 85 SER A CA 1
ATOM 735 C C . SER A 1 92 ? 56.602 -13.879 -78.630 1.00 23.92 85 SER A C 1
ATOM 736 O O . SER A 1 92 ? 55.439 -14.235 -78.402 1.00 24.28 85 SER A O 1
ATOM 739 N N . THR A 1 93 ? 57.679 -14.678 -78.499 1.00 21.62 86 THR A N 1
ATOM 740 C CA . THR A 1 93 ? 57.631 -16.050 -77.940 1.00 20.83 86 THR A CA 1
ATOM 741 C C . THR A 1 93 ? 57.124 -16.127 -76.478 1.00 20.88 86 THR A C 1
ATOM 742 O O . THR A 1 93 ? 56.107 -16.782 -76.194 1.00 20.99 86 THR A O 1
ATOM 746 N N . PHE A 1 94 ? 57.817 -15.468 -75.548 1.00 20.10 87 PHE A N 1
ATOM 747 C CA . PHE A 1 94 ? 57.354 -15.448 -74.162 1.00 19.28 87 PHE A CA 1
ATOM 748 C C . PHE A 1 94 ? 55.894 -14.970 -74.028 1.00 19.44 87 PHE A C 1
ATOM 749 O O . PHE A 1 94 ? 55.137 -15.528 -73.248 1.00 20.13 87 PHE A O 1
ATOM 757 N N . GLN A 1 95 ? 55.496 -13.937 -74.767 1.00 19.72 88 GLN A N 1
ATOM 758 C CA . GLN A 1 95 ? 54.111 -13.440 -74.683 1.00 19.86 88 GLN A CA 1
ATOM 759 C C . GLN A 1 95 ? 53.089 -14.548 -74.992 1.00 19.39 88 GLN A C 1
ATOM 760 O O . GLN A 1 95 ? 52.156 -14.788 -74.203 1.00 18.83 88 GLN A O 1
ATOM 766 N N . GLU A 1 96 ? 53.278 -15.199 -76.138 1.00 17.73 89 GLU A N 1
ATOM 767 C CA . GLU A 1 96 ? 52.417 -16.287 -76.579 1.00 18.36 89 GLU A CA 1
ATOM 768 C C . GLU A 1 96 ? 52.308 -17.426 -75.545 1.00 18.04 89 GLU A C 1
ATOM 769 O O . GLU A 1 96 ? 51.231 -17.995 -75.357 1.00 18.03 89 GLU A O 1
ATOM 775 N N . ILE A 1 97 ? 53.414 -17.745 -74.878 1.00 17.84 90 ILE A N 1
ATOM 776 C CA . ILE A 1 97 ? 53.422 -18.769 -73.827 1.00 18.00 90 ILE A CA 1
ATOM 777 C C . ILE A 1 97 ? 52.621 -18.288 -72.600 1.00 18.05 90 ILE A C 1
ATOM 778 O O . ILE A 1 97 ? 51.784 -19.021 -72.061 1.00 17.03 90 ILE A O 1
ATOM 783 N N . ASP A 1 98 ? 52.858 -17.041 -72.199 1.00 18.46 91 ASP A N 1
ATOM 784 C CA . ASP A 1 98 ? 52.097 -16.392 -71.114 1.00 17.50 91 ASP A CA 1
ATOM 785 C C . ASP A 1 98 ? 50.610 -16.340 -71.409 1.00 16.03 91 ASP A C 1
ATOM 786 O O . ASP A 1 98 ? 49.793 -16.759 -70.610 1.00 16.16 91 ASP A O 1
ATOM 791 N N . ARG A 1 99 ? 50.285 -15.833 -72.577 1.00 15.05 92 ARG A N 1
ATOM 792 C CA . ARG A 1 99 ? 48.939 -15.823 -73.110 1.00 15.12 92 ARG A CA 1
ATOM 793 C C . ARG A 1 99 ? 48.244 -17.163 -72.894 1.00 13.89 92 ARG A C 1
ATOM 794 O O . ARG A 1 99 ? 47.200 -17.234 -72.252 1.00 13.01 92 ARG A O 1
ATOM 802 N N . LEU A 1 100 ? 48.851 -18.227 -73.412 1.00 13.64 93 LEU A N 1
ATOM 803 C CA . LEU A 1 100 ? 48.170 -19.515 -73.527 1.00 12.65 93 LEU A CA 1
ATOM 804 C C . LEU A 1 100 ? 48.242 -20.414 -72.304 1.00 14.88 93 LEU A C 1
ATOM 805 O O . LEU A 1 100 ? 47.252 -21.116 -71.964 1.00 15.95 93 LEU A O 1
ATOM 810 N N . VAL A 1 101 ? 49.360 -20.361 -71.585 1.00 15.22 94 VAL A N 1
ATOM 811 C CA . VAL A 1 101 ? 49.459 -21.123 -70.349 1.00 16.33 94 VAL A CA 1
ATOM 812 C C . VAL A 1 101 ? 48.395 -20.652 -69.323 1.00 18.57 94 VAL A C 1
ATOM 813 O O . VAL A 1 101 ? 47.713 -21.480 -68.692 1.00 19.37 94 VAL A O 1
ATOM 817 N N . ILE A 1 102 ? 48.270 -19.325 -69.173 1.00 19.26 95 ILE A N 1
ATOM 818 C CA . ILE A 1 102 ? 47.245 -18.676 -68.350 1.00 19.16 95 ILE A CA 1
ATOM 819 C C . ILE A 1 102 ? 45.857 -19.022 -68.879 1.00 19.48 95 ILE A C 1
ATOM 820 O O . ILE A 1 102 ? 44.987 -19.451 -68.130 1.00 19.54 95 ILE A O 1
ATOM 825 N N . GLY A 1 103 ? 45.664 -18.849 -70.182 1.00 19.03 96 GLY A N 1
ATOM 826 C CA . GLY A 1 103 ? 44.377 -19.102 -70.788 1.00 18.60 96 GLY A CA 1
ATOM 827 C C . GLY A 1 103 ? 43.850 -20.484 -70.480 1.00 20.08 96 GLY A C 1
ATOM 828 O O . GLY A 1 103 ? 42.702 -20.630 -70.052 1.00 19.46 96 GLY A O 1
ATOM 829 N N . TYR A 1 104 ? 44.688 -21.501 -70.740 1.00 21.21 97 TYR A N 1
ATOM 830 C CA . TYR A 1 104 ? 44.329 -22.901 -70.509 1.00 20.36 97 TYR A CA 1
ATOM 831 C C . TYR A 1 104 ? 44.273 -23.220 -69.044 1.00 20.68 97 TYR A C 1
ATOM 832 O O . TYR A 1 104 ? 43.532 -24.116 -68.626 1.00 21.55 97 TYR A O 1
ATOM 841 N N . GLY A 1 105 ? 45.038 -22.473 -68.257 1.00 20.51 98 GLY A N 1
ATOM 842 C CA . GLY A 1 105 ? 44.939 -22.594 -66.805 1.00 19.98 98 GLY A CA 1
ATOM 843 C C . GLY A 1 105 ? 43.530 -22.232 -66.350 1.00 20.41 98 GLY A C 1
ATOM 844 O O . GLY A 1 105 ? 42.945 -22.947 -65.528 1.00 21.66 98 GLY A O 1
ATOM 845 N N . VAL A 1 106 ? 42.984 -21.122 -66.876 1.00 18.66 99 VAL A N 1
ATOM 846 C CA . VAL A 1 106 ? 41.578 -20.809 -66.645 1.00 17.26 99 VAL A CA 1
ATOM 847 C C . VAL A 1 106 ? 40.659 -21.962 -67.079 1.00 17.38 99 VAL A C 1
ATOM 848 O O . VAL A 1 106 ? 39.828 -22.416 -66.314 1.00 15.54 99 VAL A O 1
ATOM 852 N N . VAL A 1 107 ? 40.814 -22.405 -68.319 1.00 17.84 100 VAL A N 1
ATOM 853 C CA . VAL A 1 107 ? 40.058 -23.536 -68.840 1.00 19.89 100 VAL A CA 1
ATOM 854 C C . VAL A 1 107 ? 40.124 -24.796 -67.950 1.00 20.18 100 VAL A C 1
ATOM 855 O O . VAL A 1 107 ? 39.098 -25.416 -67.685 1.00 21.87 100 VAL A O 1
ATOM 859 N N . ALA A 1 108 ? 41.312 -25.145 -67.463 1.00 19.90 101 ALA A N 1
ATOM 860 C CA . ALA A 1 108 ? 41.474 -26.320 -66.617 1.00 21.05 101 ALA A CA 1
ATOM 861 C C . ALA A 1 108 ? 40.702 -26.156 -65.287 1.00 23.40 101 ALA A C 1
ATOM 862 O O . ALA A 1 108 ? 40.201 -27.133 -64.701 1.00 24.10 101 ALA A O 1
ATOM 864 N N . LEU A 1 109 ? 40.608 -24.916 -64.813 1.00 23.25 102 LEU A N 1
ATOM 865 C CA . LEU A 1 109 ? 39.904 -24.641 -63.579 1.00 23.52 102 LEU A CA 1
ATOM 866 C C . LEU A 1 109 ? 38.521 -24.076 -63.840 1.00 24.82 102 LEU A C 1
ATOM 867 O O . LEU A 1 109 ? 38.017 -23.326 -63.028 1.00 25.26 102 LEU A O 1
ATOM 872 N N . GLN A 1 110 ? 37.932 -24.410 -64.994 1.00 26.47 103 GLN A N 1
ATOM 873 C CA . GLN A 1 110 ? 36.568 -23.991 -65.359 1.00 27.10 103 GLN A CA 1
ATOM 874 C C . GLN A 1 110 ? 35.722 -25.157 -65.840 1.00 29.23 103 GLN A C 1
ATOM 875 O O . GLN A 1 110 ? 34.543 -25.229 -65.526 1.00 30.16 103 GLN A O 1
ATOM 881 N N . ILE A 1 111 ? 36.284 -26.066 -66.618 1.00 30.70 104 ILE A N 1
ATOM 882 C CA . ILE A 1 111 ? 35.447 -27.201 -66.943 1.00 33.81 104 ILE A CA 1
ATOM 883 C C . ILE A 1 111 ? 36.060 -28.590 -66.728 1.00 34.07 104 ILE A C 1
ATOM 884 O O . ILE A 1 111 ? 37.201 -28.850 -67.119 1.00 34.49 104 ILE A O 1
ATOM 889 N N . GLU A 1 112 ? 35.265 -29.455 -66.094 1.00 34.62 105 GLU A N 1
ATOM 890 C CA . GLU A 1 112 ? 35.746 -30.693 -65.479 1.00 36.10 105 GLU A CA 1
ATOM 891 C C . GLU A 1 112 ? 36.504 -31.640 -66.448 1.00 35.25 105 GLU A C 1
ATOM 892 O O . GLU A 1 112 ? 37.567 -32.169 -66.116 1.00 36.34 105 GLU A O 1
ATOM 898 N N . ASN A 1 113 ? 36.013 -31.866 -67.646 1.00 33.17 106 ASN A N 1
ATOM 899 C CA . ASN A 1 113 ? 36.662 -32.940 -68.359 1.00 33.17 106 ASN A CA 1
ATOM 900 C C . ASN A 1 113 ? 37.710 -32.549 -69.379 1.00 32.68 106 ASN A C 1
ATOM 901 O O . ASN A 1 113 ? 38.099 -33.364 -70.215 1.00 32.51 106 ASN A O 1
ATOM 906 N N . PHE A 1 114 ? 38.183 -31.312 -69.302 1.00 32.06 107 PHE A N 1
ATOM 907 C CA . PHE A 1 114 ? 38.999 -30.774 -70.383 1.00 30.76 107 PHE A CA 1
ATOM 908 C C . PHE A 1 114 ? 40.286 -31.554 -70.671 1.00 30.60 107 PHE A C 1
ATOM 909 O O . PHE A 1 114 ? 40.485 -32.052 -71.783 1.00 31.04 107 PHE A O 1
ATOM 917 N N . CYS A 1 115 ? 41.162 -31.632 -69.676 1.00 31.18 108 CYS A N 1
ATOM 918 C CA . CYS A 1 115 ? 42.316 -32.517 -69.735 1.00 31.55 108 CYS A CA 1
ATOM 919 C C . CYS A 1 115 ? 41.743 -33.914 -69.560 1.00 31.86 108 CYS A C 1
ATOM 920 O O . CYS A 1 115 ? 40.673 -34.049 -68.964 1.00 31.86 108 CYS A O 1
ATOM 923 N N . MET A 1 116 ? 42.397 -34.963 -70.048 1.00 32.45 109 MET A N 1
ATOM 924 C CA . MET A 1 116 ? 41.861 -36.275 -69.657 1.00 32.95 109 MET A CA 1
ATOM 925 C C . MET A 1 116 ? 42.572 -37.034 -68.557 1.00 31.08 109 MET A C 1
ATOM 926 O O . MET A 1 116 ? 42.294 -38.205 -68.345 1.00 31.04 109 MET A O 1
ATOM 931 N N . ASN A 1 117 ? 43.453 -36.348 -67.836 1.00 29.69 110 ASN A N 1
ATOM 932 C CA . ASN A 1 117 ? 43.915 -36.842 -66.544 1.00 28.75 110 ASN A CA 1
ATOM 933 C C . ASN A 1 117 ? 43.599 -35.858 -65.435 1.00 28.66 110 ASN A C 1
ATOM 934 O O . ASN A 1 117 ? 43.810 -34.645 -65.572 1.00 28.23 110 ASN A O 1
ATOM 939 N N . GLY A 1 118 ? 43.093 -36.406 -64.337 1.00 27.61 111 GLY A N 1
ATOM 940 C CA . GLY A 1 118 ? 42.751 -35.641 -63.168 1.00 26.07 111 GLY A CA 1
ATOM 941 C C . GLY A 1 118 ? 41.433 -34.911 -63.317 1.00 25.96 111 GLY A C 1
ATOM 942 O O . GLY A 1 118 ? 40.789 -34.940 -64.377 1.00 25.80 111 GLY A O 1
ATOM 943 N N . ALA A 1 119 ? 41.038 -34.265 -62.225 1.00 24.25 112 ALA A N 1
ATOM 944 C CA . ALA A 1 119 ? 39.861 -33.454 -62.174 1.00 23.87 112 ALA A CA 1
ATOM 945 C C . ALA A 1 119 ? 40.156 -32.319 -61.201 1.00 23.59 112 ALA A C 1
ATOM 946 O O . ALA A 1 119 ? 41.295 -32.155 -60.733 1.00 22.86 112 ALA A O 1
ATOM 948 N N . PHE A 1 120 ? 39.143 -31.515 -60.920 1.00 23.40 113 PHE A N 1
ATOM 949 C CA . PHE A 1 120 ? 39.325 -30.360 -60.048 1.00 22.79 113 PHE A CA 1
ATOM 950 C C . PHE A 1 120 ? 39.981 -30.782 -58.733 1.00 22.91 113 PHE A C 1
ATOM 951 O O . PHE A 1 120 ? 40.958 -30.167 -58.283 1.00 23.62 113 PHE A O 1
ATOM 959 N N . ILE A 1 121 ? 39.466 -31.857 -58.143 1.00 22.16 114 ILE A N 1
ATOM 960 C CA . ILE A 1 121 ? 39.959 -32.297 -56.839 1.00 21.71 114 ILE A CA 1
ATOM 961 C C . ILE A 1 121 ? 41.493 -32.513 -56.794 1.00 21.04 114 ILE A C 1
ATOM 962 O O . ILE A 1 121 ? 42.155 -32.022 -55.876 1.00 20.74 114 ILE A O 1
ATOM 967 N N . ASN A 1 122 ? 42.057 -33.197 -57.784 1.00 20.51 115 ASN A N 1
ATOM 968 C CA . ASN A 1 122 ? 43.503 -33.370 -57.822 1.00 20.74 115 ASN A CA 1
ATOM 969 C C . ASN A 1 122 ? 44.232 -32.067 -58.084 1.00 21.45 115 ASN A C 1
ATOM 970 O O . ASN A 1 122 ? 45.293 -31.847 -57.498 1.00 21.91 115 ASN A O 1
ATOM 975 N N . TYR A 1 123 ? 43.686 -31.196 -58.949 1.00 21.63 116 TYR A N 1
ATOM 976 C CA . TYR A 1 123 ? 44.374 -29.931 -59.204 1.00 20.69 116 TYR A CA 1
ATOM 977 C C . TYR A 1 123 ? 44.372 -29.071 -57.949 1.00 20.20 116 TYR A C 1
ATOM 978 O O . TYR A 1 123 ? 45.376 -28.439 -57.622 1.00 21.15 116 TYR A O 1
ATOM 987 N N . ILE A 1 124 ? 43.262 -29.066 -57.231 1.00 19.88 117 ILE A N 1
ATOM 988 C CA . ILE A 1 124 ? 43.214 -28.312 -55.984 1.00 21.52 117 ILE A CA 1
ATOM 989 C C . ILE A 1 124 ? 44.124 -28.889 -54.883 1.00 22.45 117 ILE A C 1
ATOM 990 O O . ILE A 1 124 ? 44.727 -28.137 -54.132 1.00 23.90 117 ILE A O 1
ATOM 995 N N . THR A 1 125 ? 44.227 -30.216 -54.822 1.00 22.31 118 THR A N 1
ATOM 996 C CA . THR A 1 125 ? 45.086 -30.920 -53.864 1.00 21.65 118 THR A CA 1
ATOM 997 C C . THR A 1 125 ? 46.542 -30.491 -54.061 1.00 22.79 118 THR A C 1
ATOM 998 O O . THR A 1 125 ? 47.243 -30.118 -53.093 1.00 22.31 118 THR A O 1
ATOM 1002 N N . GLY A 1 126 ? 46.990 -30.522 -55.317 1.00 22.47 119 GLY A N 1
ATOM 1003 C CA . GLY A 1 126 ? 48.317 -30.027 -55.646 1.00 22.85 119 GLY A CA 1
ATOM 1004 C C . GLY A 1 126 ? 48.510 -28.581 -55.226 1.00 22.94 119 GLY A C 1
ATOM 1005 O O . GLY A 1 126 ? 49.588 -28.183 -54.786 1.00 24.90 119 GLY A O 1
ATOM 1006 N N . ILE A 1 127 ? 47.459 -27.795 -55.332 1.00 21.99 120 ILE A N 1
ATOM 1007 C CA . ILE A 1 127 ? 47.577 -26.387 -54.988 1.00 23.61 120 ILE A CA 1
ATOM 1008 C C . ILE A 1 127 ? 47.693 -26.157 -53.472 1.00 23.89 120 ILE A C 1
ATOM 1009 O O . ILE A 1 127 ? 48.570 -25.399 -53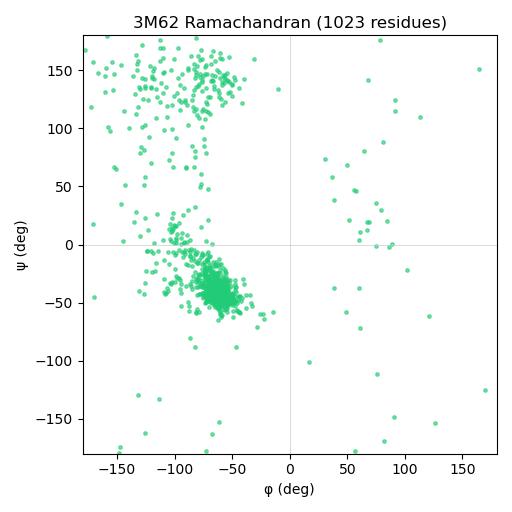.004 1.00 22.98 120 ILE A O 1
ATOM 1014 N N . VAL A 1 128 ? 46.778 -26.777 -52.725 1.00 24.14 121 VAL A N 1
ATOM 1015 C CA . VAL A 1 128 ? 46.882 -26.797 -51.271 1.00 25.04 121 VAL A CA 1
ATOM 1016 C C . VAL A 1 128 ? 48.271 -27.250 -50.816 1.00 25.16 121 VAL A C 1
ATOM 1017 O O . VAL A 1 128 ? 48.860 -26.614 -49.957 1.00 26.57 121 VAL A O 1
ATOM 1021 N N . SER A 1 129 ? 48.828 -28.293 -51.421 1.00 25.23 122 SER A N 1
ATOM 1022 C CA . SER A 1 129 ? 50.128 -28.807 -50.947 1.00 27.83 122 SER A CA 1
ATOM 1023 C C . SER A 1 129 ? 51.279 -27.806 -51.025 1.00 29.50 122 SER A C 1
ATOM 1024 O O . SER A 1 129 ? 52.207 -27.857 -50.178 1.00 29.04 122 SER A O 1
ATOM 1027 N N . ASN A 1 130 ? 51.234 -26.938 -52.050 1.00 28.96 123 ASN A N 1
ATOM 1028 C CA . ASN A 1 130 ? 52.304 -25.980 -52.276 1.00 30.63 123 ASN A CA 1
ATOM 1029 C C . ASN A 1 130 ? 51.766 -24.736 -52.943 1.00 30.31 123 ASN A C 1
ATOM 1030 O O . ASN A 1 130 ? 52.111 -24.417 -54.091 1.00 30.16 123 ASN A O 1
ATOM 1035 N N . VAL A 1 131 ? 50.910 -24.047 -52.191 1.00 28.57 124 VAL A N 1
ATOM 1036 C CA . VAL A 1 131 ? 50.248 -22.861 -52.628 1.00 26.58 124 VAL A CA 1
ATOM 1037 C C . VAL A 1 131 ? 51.207 -21.755 -53.075 1.00 26.59 124 VAL A C 1
ATOM 1038 O O . VAL A 1 131 ? 50.927 -21.095 -54.057 1.00 26.77 124 VAL A O 1
ATOM 1042 N N . ASN A 1 132 ? 52.335 -21.579 -52.391 1.00 26.85 125 ASN A N 1
ATOM 1043 C CA . ASN A 1 132 ? 53.271 -20.500 -52.709 1.00 27.57 125 ASN A CA 1
ATOM 1044 C C . ASN A 1 132 ? 53.898 -20.584 -54.107 1.00 28.15 125 ASN A C 1
ATOM 1045 O O . ASN A 1 132 ? 54.319 -19.560 -54.686 1.00 27.91 125 ASN A O 1
ATOM 1050 N N . SER A 1 133 ? 53.928 -21.812 -54.624 1.00 27.23 126 SER A N 1
ATOM 1051 C CA . SER A 1 133 ? 54.382 -22.160 -55.956 1.00 26.95 126 SER A CA 1
ATOM 1052 C C . SER A 1 133 ? 53.389 -21.929 -57.081 1.00 26.15 126 SER A C 1
ATOM 1053 O O . SER A 1 133 ? 53.755 -22.016 -58.273 1.00 25.97 126 SER A O 1
ATOM 1056 N N . TYR A 1 134 ? 52.131 -21.745 -56.712 1.00 24.14 127 TYR A N 1
ATOM 1057 C CA . TYR A 1 134 ? 51.059 -21.642 -57.681 1.00 24.16 127 TYR A CA 1
ATOM 1058 C C . TYR A 1 134 ? 50.487 -20.253 -57.617 1.00 24.62 127 TYR A C 1
ATOM 1059 O O . TYR A 1 134 ? 49.629 -19.893 -58.409 1.00 25.52 127 TYR A O 1
ATOM 1068 N N . THR A 1 135 ? 50.962 -19.475 -56.667 1.00 24.42 128 THR A N 1
ATOM 1069 C CA . THR A 1 135 ? 50.314 -18.245 -56.376 1.00 26.33 128 THR A CA 1
ATOM 1070 C C . THR A 1 135 ? 50.381 -17.188 -57.512 1.00 26.14 128 THR A C 1
ATOM 1071 O O . THR A 1 135 ? 49.345 -16.678 -57.929 1.00 26.48 128 THR A O 1
ATOM 1075 N N . ASP A 1 136 ? 51.557 -16.937 -58.079 1.00 25.54 129 ASP A N 1
ATOM 1076 C CA . ASP A 1 136 ? 51.684 -15.960 -59.193 1.00 24.87 129 ASP A CA 1
ATOM 1077 C C . ASP A 1 136 ? 50.820 -16.314 -60.409 1.00 23.91 129 ASP A C 1
ATOM 1078 O O . ASP A 1 136 ? 50.110 -15.462 -60.946 1.00 24.16 129 ASP A O 1
ATOM 1083 N N . PHE A 1 137 ? 50.882 -17.585 -60.802 1.00 23.15 130 PHE A N 1
ATOM 1084 C CA . PHE A 1 137 ? 50.052 -18.193 -61.837 1.00 21.57 130 PHE A CA 1
ATOM 1085 C C . PHE A 1 137 ? 48.569 -18.062 -61.545 1.00 21.27 130 PHE A C 1
ATOM 1086 O O . PHE A 1 137 ? 47.799 -17.642 -62.405 1.00 22.76 130 PHE A O 1
ATOM 1094 N N . LEU A 1 138 ? 48.165 -18.406 -60.339 1.00 20.85 131 LEU A N 1
ATOM 1095 C CA . LEU A 1 138 ? 46.757 -18.287 -59.946 1.00 22.28 131 LEU A CA 1
ATOM 1096 C C . LEU A 1 138 ? 46.281 -16.846 -60.033 1.00 22.13 131 LEU A C 1
ATOM 1097 O O . LEU A 1 138 ? 45.165 -16.544 -60.461 1.00 20.73 131 LEU A O 1
ATOM 1102 N N . SER A 1 139 ? 47.149 -15.951 -59.610 1.00 23.08 132 SER A N 1
ATOM 1103 C CA . SER A 1 139 ? 46.799 -14.556 -59.612 1.00 23.26 132 SER A CA 1
ATOM 1104 C C . SER A 1 139 ? 46.558 -14.141 -61.079 1.00 22.80 132 SER A C 1
ATOM 1105 O O . SER A 1 139 ? 45.529 -13.540 -61.381 1.00 24.17 132 SER A O 1
ATOM 1108 N N . GLN A 1 140 ? 47.440 -14.539 -61.998 1.00 21.18 133 GLN A N 1
ATOM 1109 C CA . GLN A 1 140 ? 47.183 -14.309 -63.447 1.00 20.07 133 GLN A CA 1
ATOM 1110 C C . GLN A 1 140 ? 45.913 -14.983 -63.938 1.00 18.82 133 GLN A C 1
ATOM 1111 O O . GLN A 1 140 ? 45.195 -14.438 -64.774 1.00 20.13 133 GLN A O 1
ATOM 1117 N N . ILE A 1 141 ? 45.637 -16.171 -63.423 1.00 19.17 134 ILE A N 1
ATOM 1118 C CA . ILE A 1 141 ? 44.438 -16.910 -63.840 1.00 18.97 134 ILE A CA 1
ATOM 1119 C C . ILE A 1 141 ? 43.214 -16.112 -63.420 1.00 18.03 134 ILE A C 1
ATOM 1120 O O . ILE A 1 141 ? 42.320 -15.856 -64.235 1.00 16.85 134 ILE A O 1
ATOM 1125 N N . ILE A 1 142 ? 43.215 -15.638 -62.169 1.00 17.81 135 ILE A N 1
ATOM 1126 C CA . ILE A 1 142 ? 42.034 -14.939 -61.650 1.00 17.26 135 ILE A CA 1
ATOM 1127 C C . ILE A 1 142 ? 41.724 -13.712 -62.487 1.00 17.64 135 ILE A C 1
ATOM 1128 O O . ILE A 1 142 ? 40.566 -13.471 -62.888 1.00 18.00 135 ILE A O 1
ATOM 1133 N N . GLN A 1 143 ? 42.795 -12.976 -62.776 1.00 17.90 136 GLN A N 1
ATOM 1134 C CA . GLN A 1 143 ? 42.735 -11.731 -63.491 1.00 17.24 136 GLN A CA 1
ATOM 1135 C C . GLN A 1 143 ? 42.220 -11.953 -64.901 1.00 17.80 136 GLN A C 1
ATOM 1136 O O . GLN A 1 143 ? 41.471 -11.114 -65.423 1.00 17.33 136 GLN A O 1
ATOM 1142 N N . ARG A 1 144 ? 42.588 -13.096 -65.496 1.00 17.65 137 ARG A N 1
ATOM 1143 C CA . ARG A 1 144 ? 42.193 -13.403 -66.871 1.00 16.61 137 ARG A CA 1
ATOM 1144 C C . ARG A 1 144 ? 40.702 -13.733 -66.949 1.00 16.68 137 ARG A C 1
ATOM 1145 O O . ARG A 1 144 ? 39.979 -13.293 -67.877 1.00 16.82 137 ARG A O 1
ATOM 1153 N N . ALA A 1 145 ? 40.242 -14.505 -65.980 1.00 16.00 138 ALA A N 1
ATOM 1154 C CA . ALA A 1 145 ? 38.829 -14.832 -65.914 1.00 16.47 138 ALA A CA 1
ATOM 1155 C C . ALA A 1 145 ? 37.999 -13.566 -65.642 1.00 17.15 138 ALA A C 1
ATOM 1156 O O . ALA A 1 145 ? 36.928 -13.402 -66.223 1.00 16.51 138 ALA A O 1
ATOM 1158 N N . ILE A 1 146 ? 38.490 -12.670 -64.778 1.00 16.18 139 ILE A N 1
ATOM 1159 C CA . ILE A 1 146 ? 37.729 -11.453 -64.525 1.00 16.40 139 ILE A CA 1
ATOM 1160 C C . ILE A 1 146 ? 37.623 -10.670 -65.816 1.00 17.23 139 ILE A C 1
ATOM 1161 O O . ILE A 1 146 ? 36.525 -10.203 -66.179 1.00 17.59 139 ILE A O 1
ATOM 1166 N N . LEU A 1 147 ? 38.746 -10.540 -66.523 1.00 17.40 140 LEU A N 1
ATOM 1167 C CA . LEU A 1 147 ? 38.764 -9.742 -67.758 1.00 18.66 140 LEU A CA 1
ATOM 1168 C C . LEU A 1 147 ? 37.912 -10.304 -68.873 1.00 18.97 140 LEU A C 1
ATOM 1169 O O . LEU A 1 147 ? 37.476 -9.547 -69.750 1.00 21.35 140 LEU A O 1
ATOM 1174 N N . GLU A 1 148 ? 37.672 -11.609 -68.862 1.00 19.27 141 GLU A N 1
ATOM 1175 C CA . GLU A 1 148 ? 36.853 -12.227 -69.923 1.00 19.95 141 GLU A CA 1
ATOM 1176 C C . GLU A 1 148 ? 35.407 -12.432 -69.440 1.00 18.78 141 GLU A C 1
ATOM 1177 O O . GLU A 1 148 ? 34.579 -12.959 -70.160 1.00 18.76 141 GLU A O 1
ATOM 1183 N N . GLY A 1 149 ? 35.110 -12.014 -68.217 1.00 18.58 142 GLY A N 1
ATOM 1184 C CA . GLY A 1 149 ? 33.726 -12.024 -67.720 1.00 16.29 142 GLY A CA 1
ATOM 1185 C C . GLY A 1 149 ? 33.247 -13.412 -67.368 1.00 16.75 142 GLY A C 1
ATOM 1186 O O . GLY A 1 149 ? 32.089 -13.723 -67.560 1.00 16.28 142 GLY A O 1
ATOM 1187 N N . THR A 1 150 ? 34.152 -14.234 -66.837 1.00 17.58 143 THR A N 1
ATOM 1188 C CA . THR A 1 150 ? 33.858 -15.574 -66.412 1.00 20.57 143 THR A CA 1
ATOM 1189 C C . THR A 1 150 ? 34.433 -15.909 -65.032 1.00 21.63 143 THR A C 1
ATOM 1190 O O . THR A 1 150 ? 34.717 -17.065 -64.715 1.00 23.54 143 THR A O 1
ATOM 1194 N N . ALA A 1 151 ? 34.594 -14.909 -64.184 1.00 21.56 144 ALA A N 1
ATOM 1195 C CA . ALA A 1 151 ? 35.052 -15.162 -62.818 1.00 20.33 144 ALA A CA 1
ATOM 1196 C C . ALA A 1 151 ? 34.238 -16.213 -62.023 1.00 20.03 144 ALA A C 1
ATOM 1197 O O . ALA A 1 151 ? 34.822 -17.043 -61.327 1.00 22.19 144 ALA A O 1
ATOM 1199 N N . LEU A 1 152 ? 32.917 -16.205 -62.107 1.00 18.88 145 LEU A N 1
ATOM 1200 C CA . LEU A 1 152 ? 32.130 -17.138 -61.283 1.00 17.47 145 LEU A CA 1
ATOM 1201 C C . LEU A 1 152 ? 32.363 -18.599 -61.690 1.00 18.42 145 LEU A C 1
ATOM 1202 O O . LEU A 1 152 ? 32.405 -19.486 -60.825 1.00 18.39 145 LEU A O 1
ATOM 1207 N N . ASP A 1 153 ? 32.534 -18.858 -62.988 1.00 17.77 146 ASP A N 1
ATOM 1208 C CA . ASP A 1 153 ? 32.873 -20.220 -63.422 1.00 19.83 146 ASP A CA 1
ATOM 1209 C C . ASP A 1 153 ? 34.123 -20.695 -62.705 1.00 18.51 146 ASP A C 1
ATOM 1210 O O . ASP A 1 153 ? 34.192 -21.828 -62.285 1.00 18.42 146 ASP A O 1
ATOM 1215 N N . LEU A 1 154 ? 35.108 -19.809 -62.574 1.00 19.64 147 LEU A N 1
ATOM 1216 C CA . LEU A 1 154 ? 36.338 -20.101 -61.863 1.00 20.15 147 LEU A CA 1
ATOM 1217 C C . LEU A 1 154 ? 36.034 -20.464 -60.412 1.00 22.18 147 LEU A C 1
ATOM 1218 O O . LEU A 1 154 ? 36.410 -21.526 -59.926 1.00 23.86 147 LEU A O 1
ATOM 1223 N N . LEU A 1 155 ? 35.305 -19.594 -59.732 1.00 22.53 148 LEU A N 1
ATOM 1224 C CA . LEU A 1 155 ? 35.001 -19.788 -58.321 1.00 21.93 148 LEU A CA 1
ATOM 1225 C C . LEU A 1 155 ? 34.226 -21.073 -58.055 1.00 22.42 148 LEU A C 1
ATOM 1226 O O . LEU A 1 155 ? 34.429 -21.718 -57.010 1.00 21.39 148 LEU A O 1
ATOM 1231 N N . ASN A 1 156 ? 33.316 -21.428 -58.963 1.00 21.79 149 ASN A N 1
ATOM 1232 C CA . ASN A 1 156 ? 32.480 -22.615 -58.735 1.00 22.83 149 ASN A CA 1
ATOM 1233 C C . ASN A 1 156 ? 33.232 -23.940 -58.947 1.00 23.65 149 ASN A C 1
ATOM 1234 O O . ASN A 1 156 ? 32.795 -24.995 -58.509 1.00 22.95 149 ASN A O 1
ATOM 1239 N N . ALA A 1 157 ? 34.371 -23.866 -59.622 1.00 24.51 150 ALA A N 1
ATOM 1240 C CA . ALA A 1 157 ? 35.275 -24.995 -59.682 1.00 24.94 150 ALA A CA 1
ATOM 1241 C C . ALA A 1 157 ? 36.201 -25.001 -58.455 1.00 25.61 150 ALA A C 1
ATOM 1242 O O . ALA A 1 157 ? 36.485 -26.037 -57.897 1.00 27.31 150 ALA A O 1
ATOM 1244 N N . VAL A 1 158 ? 36.644 -23.838 -58.003 1.00 25.46 151 VAL A N 1
ATOM 1245 C CA . VAL A 1 158 ? 37.687 -23.814 -57.018 1.00 23.88 151 VAL A CA 1
ATOM 1246 C C . VAL A 1 158 ? 37.086 -24.060 -55.643 1.00 24.34 151 VAL A C 1
ATOM 1247 O O . VAL A 1 158 ? 37.481 -24.988 -54.933 1.00 25.08 151 VAL A O 1
ATOM 1251 N N . PHE A 1 159 ? 36.112 -23.248 -55.270 1.00 24.16 152 PHE A N 1
ATOM 1252 C CA . PHE A 1 159 ? 35.639 -23.265 -53.883 1.00 23.22 152 PHE A CA 1
ATOM 1253 C C . PHE A 1 159 ? 34.802 -24.421 -53.437 1.00 22.78 152 PHE A C 1
ATOM 1254 O O . PHE A 1 159 ? 35.042 -24.918 -52.333 1.00 24.73 152 PHE A O 1
ATOM 1262 N N . PRO A 1 160 ? 33.858 -24.889 -54.263 1.00 20.84 153 PRO A N 1
ATOM 1263 C CA . PRO A 1 160 ? 33.191 -26.140 -53.826 1.00 20.53 153 PRO A CA 1
ATOM 1264 C C . PRO A 1 160 ? 34.175 -27.322 -53.750 1.00 22.04 153 PRO A C 1
ATOM 1265 O O . PRO A 1 160 ? 34.061 -28.174 -52.855 1.00 23.11 153 PRO A O 1
ATOM 1269 N N . THR A 1 161 ? 35.148 -27.342 -54.660 1.00 22.06 154 THR A N 1
ATOM 1270 C CA . THR A 1 161 ? 36.180 -28.366 -54.697 1.00 22.70 154 THR A CA 1
ATOM 1271 C C . THR A 1 161 ? 37.040 -28.274 -53.436 1.00 23.37 154 THR A C 1
ATOM 1272 O O . THR A 1 161 ? 37.485 -29.282 -52.905 1.00 23.80 154 THR A O 1
ATOM 1276 N N . LEU A 1 162 ? 37.261 -27.065 -52.950 1.00 23.46 155 LEU A N 1
ATOM 1277 C CA . LEU A 1 162 ? 38.026 -26.912 -51.735 1.00 23.43 155 LEU A CA 1
ATOM 1278 C C . LEU A 1 162 ? 37.188 -27.399 -50.553 1.00 24.37 155 LEU A C 1
ATOM 1279 O O . LEU A 1 162 ? 37.723 -27.888 -49.580 1.00 25.31 155 LEU A O 1
ATOM 1284 N N . LEU A 1 163 ? 35.869 -27.339 -50.667 1.00 25.19 156 LEU A N 1
ATOM 1285 C CA . LEU A 1 163 ? 34.988 -27.890 -49.628 1.00 27.03 156 LEU A CA 1
ATOM 1286 C C . LEU A 1 163 ? 35.240 -29.380 -49.438 1.00 28.26 156 LEU A C 1
ATOM 1287 O O . LEU A 1 163 ? 35.690 -29.783 -48.362 1.00 29.49 156 LEU A O 1
ATOM 1292 N N . GLU A 1 164 ? 34.997 -30.171 -50.503 1.00 27.66 157 GLU A N 1
ATOM 1293 C CA . GLU A 1 164 ? 35.327 -31.595 -50.576 1.00 26.75 157 GLU A CA 1
ATOM 1294 C C . GLU A 1 164 ? 36.752 -31.940 -50.173 1.00 23.96 157 GLU A C 1
ATOM 1295 O O . GLU A 1 164 ? 36.960 -32.883 -49.454 1.00 24.02 157 GLU A O 1
ATOM 1301 N N . TYR A 1 165 ? 37.738 -31.204 -50.654 1.00 23.10 158 TYR A N 1
ATOM 1302 C CA . TYR A 1 165 ? 39.098 -31.438 -50.225 1.00 22.79 158 TYR A CA 1
ATOM 1303 C C . TYR A 1 165 ? 39.228 -31.384 -48.698 1.00 23.79 158 TYR A C 1
ATOM 1304 O O . TYR A 1 165 ? 39.959 -32.176 -48.117 1.00 24.93 158 TYR A O 1
ATOM 1313 N N . CYS A 1 166 ? 38.521 -30.456 -48.060 1.00 24.42 159 CYS A N 1
ATOM 1314 C CA . CYS A 1 166 ? 38.546 -30.296 -46.589 1.00 25.62 159 CYS A CA 1
ATOM 1315 C C . CYS A 1 166 ? 37.793 -31.359 -45.814 1.00 25.84 159 CYS A C 1
ATOM 1316 O O . CYS A 1 166 ? 38.140 -31.615 -44.668 1.00 26.61 159 CYS A O 1
ATOM 1319 N N . ASN A 1 167 ? 36.765 -31.948 -46.412 1.00 27.09 160 ASN A N 1
ATOM 1320 C CA . ASN A 1 167 ? 35.956 -32.982 -45.746 1.00 28.45 160 ASN A CA 1
ATOM 1321 C C . ASN A 1 167 ? 36.381 -34.384 -46.075 1.00 30.63 160 ASN A C 1
ATOM 1322 O O . ASN A 1 167 ? 36.163 -35.301 -45.279 1.00 30.78 160 ASN A O 1
ATOM 1327 N N . LYS A 1 168 ? 36.942 -34.580 -47.270 1.00 32.16 161 LYS A N 1
ATOM 1328 C CA . LYS A 1 168 ? 37.196 -35.944 -47.725 1.00 33.31 161 LYS A CA 1
ATOM 1329 C C . LYS A 1 168 ? 38.651 -36.286 -47.933 1.00 33.79 161 LYS A C 1
ATOM 1330 O O . LYS A 1 168 ? 39.001 -37.430 -47.908 1.00 35.61 161 LYS A O 1
ATOM 1336 N N . HIS A 1 169 ? 39.519 -35.322 -48.147 1.00 35.10 162 HIS A N 1
ATOM 1337 C CA . HIS A 1 169 ? 40.890 -35.694 -48.470 1.00 36.01 162 HIS A CA 1
ATOM 1338 C C . HIS A 1 169 ? 41.887 -35.472 -47.337 1.00 35.50 162 HIS A C 1
ATOM 1339 O O . HIS A 1 169 ? 43.033 -35.854 -47.435 1.00 37.03 162 HIS A O 1
ATOM 1346 N N . VAL A 1 170 ? 41.433 -34.857 -46.263 1.00 34.25 163 VAL A N 1
ATOM 1347 C CA . VAL A 1 170 ? 42.225 -34.719 -45.061 1.00 33.70 163 VAL A CA 1
ATOM 1348 C C . VAL A 1 170 ? 41.403 -35.439 -44.031 1.00 31.05 163 VAL A C 1
ATOM 1349 O O . VAL A 1 170 ? 40.181 -35.382 -44.080 1.00 31.14 163 VAL A O 1
ATOM 1353 N N . SER A 1 171 ? 42.048 -36.101 -43.090 1.00 29.63 164 SER A N 1
ATOM 1354 C CA . SER A 1 171 ? 41.292 -36.778 -42.029 1.00 28.87 164 SER A CA 1
ATOM 1355 C C . SER A 1 171 ? 40.569 -35.794 -41.143 1.00 28.29 164 SER A C 1
ATOM 1356 O O . SER A 1 171 ? 39.406 -36.002 -40.808 1.00 28.47 164 SER A O 1
ATOM 1359 N N . HIS A 1 172 ? 41.232 -34.709 -40.753 1.00 27.80 165 HIS A N 1
ATOM 1360 C CA . HIS A 1 172 ? 40.510 -33.668 -40.030 1.00 28.90 165 HIS A CA 1
ATOM 1361 C C . HIS A 1 172 ? 41.044 -32.333 -40.441 1.00 27.84 165 HIS A C 1
ATOM 1362 O O . HIS A 1 172 ? 42.199 -32.027 -40.197 1.00 29.94 165 HIS A O 1
ATOM 1369 N N . PHE A 1 173 ? 40.216 -31.529 -41.078 1.00 26.31 166 PHE A N 1
ATOM 1370 C CA . PHE A 1 173 ? 40.580 -30.126 -41.297 1.00 23.86 166 PHE A CA 1
ATOM 1371 C C . PHE A 1 173 ? 40.401 -29.313 -39.988 1.00 23.65 166 PHE A C 1
ATOM 1372 O O . PHE A 1 173 ? 39.281 -28.954 -39.606 1.00 23.49 166 PHE A O 1
ATOM 1380 N N . ASP A 1 174 ? 41.521 -29.057 -39.307 1.00 22.14 167 ASP A N 1
ATOM 1381 C CA . ASP A 1 174 ? 41.525 -28.420 -38.010 1.00 21.22 167 ASP A CA 1
ATOM 1382 C C . ASP A 1 174 ? 42.900 -27.810 -37.779 1.00 22.21 167 ASP A C 1
ATOM 1383 O O . ASP A 1 174 ? 43.792 -27.901 -38.653 1.00 20.49 167 ASP A O 1
ATOM 1388 N N . LEU A 1 175 ? 43.073 -27.169 -36.615 1.00 22.25 168 LEU A N 1
ATOM 1389 C CA . LEU A 1 175 ? 44.319 -26.452 -36.292 1.00 22.66 168 LEU A CA 1
ATOM 1390 C C . LEU A 1 175 ? 45.556 -27.349 -36.274 1.00 22.89 168 LEU A C 1
ATOM 1391 O O . LEU A 1 175 ? 46.677 -26.854 -36.455 1.00 25.78 168 LEU A O 1
ATOM 1396 N N . ASN A 1 176 ? 45.378 -28.660 -36.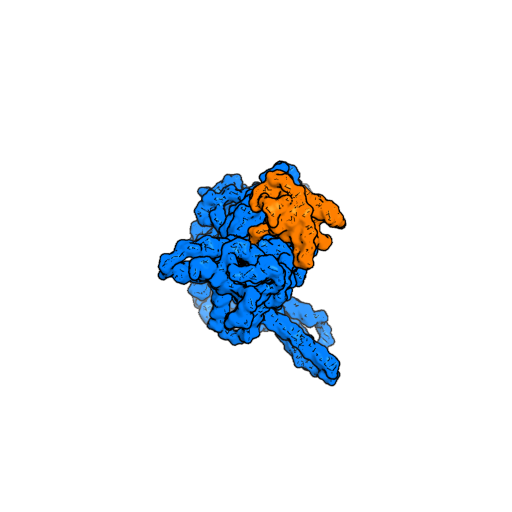100 1.00 22.20 169 ASN A N 1
ATOM 1397 C CA . ASN A 1 176 ? 46.518 -29.573 -36.117 1.00 22.47 169 ASN A CA 1
ATOM 1398 C C . ASN A 1 176 ? 47.168 -29.615 -37.494 1.00 23.57 169 ASN A C 1
ATOM 1399 O O . ASN A 1 176 ? 48.367 -29.782 -37.585 1.00 25.42 169 ASN A O 1
ATOM 1404 N N . GLU A 1 177 ? 46.389 -29.483 -38.567 1.00 24.08 170 GLU A N 1
ATOM 1405 C CA . GLU A 1 177 ? 46.944 -29.525 -39.933 1.00 23.67 170 GLU A CA 1
ATOM 1406 C C . GLU A 1 177 ? 47.531 -28.165 -40.355 1.00 24.25 170 GLU A C 1
ATOM 1407 O O . GLU A 1 177 ? 46.956 -27.417 -41.173 1.00 23.50 170 GLU A O 1
ATOM 1413 N N . SER A 1 178 ? 48.697 -27.852 -39.811 1.00 24.17 171 SER A N 1
ATOM 1414 C CA . SER A 1 178 ? 49.247 -26.516 -39.906 1.00 25.27 171 SER A CA 1
ATOM 1415 C C . SER A 1 178 ? 49.462 -26.042 -41.360 1.00 25.49 171 SER A C 1
ATOM 1416 O O . SER A 1 178 ? 48.855 -25.060 -41.787 1.00 26.74 171 SER A O 1
ATOM 1419 N N . VAL A 1 179 ? 50.291 -26.749 -42.135 1.00 25.10 172 VAL A N 1
ATOM 1420 C CA . VAL A 1 179 ? 50.530 -26.352 -43.530 1.00 23.75 172 VAL A CA 1
ATOM 1421 C C . VAL A 1 179 ? 49.199 -26.233 -44.313 1.00 23.71 172 VAL A C 1
ATOM 1422 O O . VAL A 1 179 ? 48.911 -25.208 -44.931 1.00 23.31 172 VAL A O 1
ATOM 1426 N N . ILE A 1 180 ? 48.374 -27.270 -44.240 1.00 22.70 173 ILE A N 1
ATOM 1427 C CA . ILE A 1 180 ? 47.160 -27.317 -45.015 1.00 22.04 173 ILE A CA 1
ATOM 1428 C C . ILE A 1 180 ? 46.183 -26.174 -44.674 1.00 23.04 173 ILE A C 1
ATOM 1429 O O . ILE A 1 180 ? 45.782 -25.432 -45.568 1.00 24.22 173 ILE A O 1
ATOM 1434 N N . TYR A 1 181 ? 45.842 -25.986 -43.396 1.00 23.12 174 TYR A N 1
ATOM 1435 C CA . TYR A 1 181 ? 44.917 -24.918 -43.036 1.00 22.81 174 TYR A CA 1
ATOM 1436 C C . TYR A 1 181 ? 45.504 -23.565 -43.404 1.00 21.62 174 TYR A C 1
ATOM 1437 O O . TYR A 1 181 ? 44.782 -22.672 -43.798 1.00 22.41 174 TYR A O 1
ATOM 1446 N N . ASN A 1 182 ? 46.811 -23.398 -43.287 1.00 21.93 175 ASN A N 1
ATOM 1447 C CA . ASN A 1 182 ? 47.402 -22.122 -43.694 1.00 22.06 175 ASN A CA 1
ATOM 1448 C C . ASN A 1 182 ? 47.270 -21.873 -45.211 1.00 22.07 175 ASN A C 1
ATOM 1449 O O . ASN A 1 182 ? 46.923 -20.775 -45.652 1.00 20.18 175 ASN A O 1
ATOM 1454 N N . ASN A 1 183 ? 47.569 -22.903 -45.999 1.00 21.98 176 ASN A N 1
ATOM 1455 C CA . ASN A 1 183 ? 47.483 -22.802 -47.428 1.00 21.50 176 ASN A CA 1
ATOM 1456 C C . ASN A 1 183 ? 46.019 -22.589 -47.862 1.00 23.44 176 ASN A C 1
ATOM 1457 O O . ASN A 1 183 ? 45.750 -21.768 -48.762 1.00 25.29 176 ASN A O 1
ATOM 1462 N N . VAL A 1 184 ? 45.068 -23.252 -47.191 1.00 22.42 177 VAL A N 1
ATOM 1463 C CA . VAL A 1 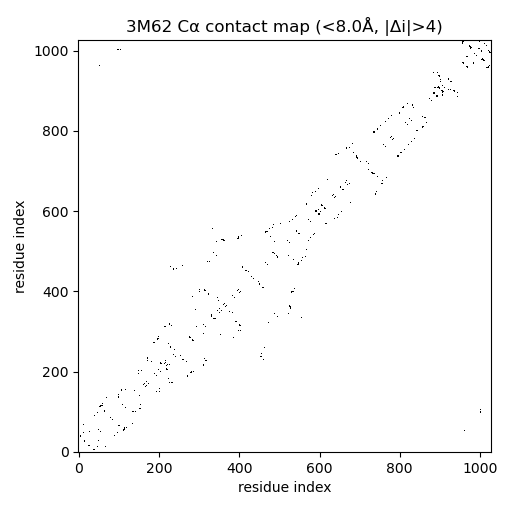184 ? 43.653 -22.999 -47.486 1.00 19.18 177 VAL A CA 1
ATOM 1464 C C . VAL A 1 184 ? 43.289 -21.528 -47.221 1.00 20.63 177 VAL A C 1
ATOM 1465 O O . VAL A 1 184 ? 42.655 -20.878 -48.070 1.00 21.49 177 VAL A O 1
ATOM 1469 N N . LEU A 1 185 ? 43.744 -20.970 -46.107 1.00 20.07 178 LEU A N 1
ATOM 1470 C CA . LEU A 1 185 ? 43.500 -19.538 -45.862 1.00 20.81 178 LEU A CA 1
ATOM 1471 C C . LEU A 1 185 ? 44.145 -18.667 -46.952 1.00 20.55 178 LEU A C 1
ATOM 1472 O O . LEU A 1 185 ? 43.579 -17.659 -47.396 1.00 19.81 178 LEU A O 1
ATOM 1477 N N . THR A 1 186 ? 45.360 -19.032 -47.343 1.00 21.39 179 THR A N 1
ATOM 1478 C CA . THR A 1 186 ? 46.035 -18.295 -48.385 1.00 21.65 179 THR A CA 1
ATOM 1479 C C . THR A 1 186 ? 45.237 -18.277 -49.721 1.00 21.98 179 THR A C 1
ATOM 1480 O O . THR A 1 186 ? 45.230 -17.284 -50.394 1.00 21.69 179 THR A O 1
ATOM 1484 N N . ILE A 1 187 ? 44.572 -19.378 -50.078 1.00 23.09 180 ILE A N 1
ATOM 1485 C CA . ILE A 1 187 ? 43.707 -19.456 -51.269 1.00 23.13 180 ILE A CA 1
ATOM 1486 C C . ILE A 1 187 ? 42.511 -18.484 -51.192 1.00 23.91 180 ILE A C 1
ATOM 1487 O O . ILE A 1 187 ? 42.337 -17.643 -52.086 1.00 24.69 180 ILE A O 1
ATOM 1492 N N . PHE A 1 188 ? 41.714 -18.570 -50.127 1.00 23.23 181 PHE A N 1
ATOM 1493 C CA . PHE A 1 188 ? 40.653 -17.582 -49.870 1.00 22.88 181 PHE A CA 1
ATOM 1494 C C . PHE A 1 188 ? 41.138 -16.134 -50.020 1.00 23.28 181 PHE A C 1
ATOM 1495 O O . PHE A 1 188 ? 40.544 -15.351 -50.764 1.00 22.94 181 PHE A O 1
ATOM 1503 N N . GLU A 1 189 ? 42.226 -15.793 -49.328 1.00 24.11 182 GLU A N 1
ATOM 1504 C CA . GLU A 1 189 ? 42.775 -14.437 -49.335 1.00 24.09 182 GLU A CA 1
ATOM 1505 C C . GLU A 1 189 ? 43.189 -13.982 -50.745 1.00 24.72 182 GLU A C 1
ATOM 1506 O O . GLU A 1 189 ? 42.881 -12.867 -51.173 1.00 25.13 182 GLU A O 1
ATOM 1512 N N . LEU A 1 190 ? 43.874 -14.850 -51.475 1.00 23.53 183 LEU A N 1
ATOM 1513 C CA . LEU A 1 190 ? 44.294 -14.531 -52.822 1.00 23.23 183 LEU A CA 1
ATOM 1514 C C . LEU A 1 190 ? 43.101 -14.175 -53.733 1.00 23.20 183 LEU A C 1
ATOM 1515 O O . LEU A 1 190 ? 43.171 -13.200 -54.500 1.00 23.58 183 LEU A O 1
ATOM 1520 N N . PHE A 1 191 ? 42.017 -14.941 -53.636 1.00 21.56 184 PHE A N 1
ATOM 1521 C CA . PHE A 1 191 ? 40.876 -14.744 -54.494 1.00 21.91 184 PHE A CA 1
ATOM 1522 C C . PHE A 1 191 ? 40.114 -13.501 -54.077 1.00 23.32 184 PHE A C 1
ATOM 1523 O O . PHE A 1 191 ? 39.837 -12.587 -54.891 1.00 24.06 184 PHE A O 1
ATOM 1531 N N . VAL A 1 192 ? 39.825 -13.447 -52.785 1.00 23.05 185 VAL A N 1
ATOM 1532 C CA . VAL A 1 192 ? 38.874 -12.498 -52.222 1.00 22.45 185 VAL A CA 1
ATOM 1533 C C . VAL A 1 192 ? 39.448 -11.063 -52.146 1.00 22.10 185 VAL A C 1
ATOM 1534 O O . VAL A 1 192 ? 38.726 -10.099 -51.991 1.00 22.61 185 VAL A O 1
ATOM 1538 N N . THR A 1 193 ? 40.763 -10.935 -52.295 1.00 23.07 186 THR A N 1
ATOM 1539 C CA . THR A 1 193 ? 41.433 -9.639 -52.445 1.00 22.01 186 THR A CA 1
ATOM 1540 C C . THR A 1 193 ? 41.184 -9.016 -53.843 1.00 23.44 186 THR A C 1
ATOM 1541 O O . THR A 1 193 ? 41.276 -7.797 -54.012 1.00 25.14 186 THR A O 1
ATOM 1545 N N . PHE A 1 194 ? 40.850 -9.838 -54.837 1.00 22.84 187 PHE A N 1
ATOM 1546 C CA . PHE A 1 194 ? 40.288 -9.295 -56.089 1.00 22.34 187 PHE A CA 1
ATOM 1547 C C . PHE A 1 194 ? 38.852 -8.771 -55.824 1.00 22.78 187 PHE A C 1
ATOM 1548 O O . PHE A 1 194 ? 37.929 -9.517 -55.497 1.00 23.43 187 PHE A O 1
ATOM 1556 N N . LYS A 1 195 ? 38.680 -7.469 -55.942 1.00 22.74 188 LYS A N 1
ATOM 1557 C CA . LYS A 1 195 ? 37.385 -6.880 -55.700 1.00 22.71 188 LYS A CA 1
ATOM 1558 C C . LYS A 1 195 ? 36.229 -7.495 -56.523 1.00 21.82 188 LYS A C 1
ATOM 1559 O O . LYS A 1 195 ? 35.202 -7.815 -55.957 1.00 23.01 188 LYS A O 1
ATOM 1565 N N . PRO A 1 196 ? 36.398 -7.699 -57.849 1.00 21.73 189 PRO A N 1
ATOM 1566 C CA . PRO A 1 196 ? 35.282 -8.287 -58.589 1.00 20.73 189 PRO A CA 1
ATOM 1567 C C . PRO A 1 196 ? 34.945 -9.706 -58.116 1.00 21.36 189 PRO A C 1
ATOM 1568 O O . PRO A 1 196 ? 33.825 -10.134 -58.268 1.00 22.36 189 PRO A O 1
ATOM 1572 N N . ILE A 1 197 ? 35.909 -10.409 -57.519 1.00 21.58 190 ILE A N 1
ATOM 1573 C CA . ILE A 1 197 ? 35.659 -11.680 -56.854 1.00 21.95 190 ILE A CA 1
ATOM 1574 C C . ILE A 1 197 ? 34.842 -11.501 -55.562 1.00 22.13 190 ILE A C 1
ATOM 1575 O O . ILE A 1 197 ? 33.896 -12.256 -55.317 1.00 20.93 190 ILE A O 1
ATOM 1580 N N . ALA A 1 198 ? 35.229 -10.509 -54.748 1.00 21.89 191 ALA A N 1
ATOM 1581 C CA . ALA A 1 198 ? 34.582 -10.254 -53.457 1.00 22.78 191 ALA A CA 1
ATOM 1582 C C . ALA A 1 198 ? 33.103 -9.925 -53.677 1.00 23.78 191 ALA A C 1
ATOM 1583 O O . ALA A 1 198 ? 32.271 -10.292 -52.837 1.00 22.38 191 ALA A O 1
ATOM 1585 N N . GLU A 1 199 ? 32.778 -9.247 -54.795 1.00 21.73 192 GLU A N 1
ATOM 1586 C CA . GLU A 1 199 ? 31.382 -8.837 -54.998 1.00 23.51 192 GLU A CA 1
ATOM 1587 C C . GLU A 1 199 ? 30.423 -9.966 -55.360 1.00 22.19 192 GLU A C 1
ATOM 1588 O O . GLU A 1 199 ? 29.238 -9.861 -55.124 1.00 22.04 192 GLU A O 1
ATOM 1594 N N . ILE A 1 200 ? 30.935 -11.072 -55.867 1.00 23.14 193 ILE A N 1
ATOM 1595 C CA . ILE A 1 200 ? 30.033 -12.165 -56.235 1.00 23.17 193 ILE A CA 1
ATOM 1596 C C . ILE A 1 200 ? 30.283 -13.441 -55.455 1.00 24.11 193 ILE A C 1
ATOM 1597 O O . ILE A 1 200 ? 29.617 -14.448 -55.671 1.00 25.78 193 ILE A O 1
ATOM 1602 N N . PHE A 1 201 ? 31.235 -13.413 -54.542 1.00 22.99 194 PHE A N 1
ATOM 1603 C CA . PHE A 1 201 ? 31.590 -14.635 -53.846 1.00 23.16 194 PHE A CA 1
ATOM 1604 C C . PHE A 1 201 ? 30.415 -15.390 -53.190 1.00 23.07 194 PHE A C 1
ATOM 1605 O O . PHE A 1 201 ? 30.409 -16.627 -53.115 1.00 24.72 194 PHE A O 1
ATOM 1613 N N . THR A 1 202 ? 29.421 -14.671 -52.714 1.00 21.67 195 THR A N 1
ATOM 1614 C CA . THR A 1 202 ? 28.347 -15.337 -52.001 1.00 21.62 195 THR A CA 1
ATOM 1615 C C . THR A 1 202 ? 27.404 -16.048 -52.957 1.00 23.10 195 THR A C 1
ATOM 1616 O O . THR A 1 202 ? 26.499 -16.764 -52.509 1.00 23.60 195 THR A O 1
ATOM 1620 N N . LYS A 1 203 ? 27.599 -15.830 -54.267 1.00 22.62 196 LYS A N 1
ATOM 1621 C CA . LYS A 1 203 ? 26.853 -16.544 -55.296 1.00 23.39 196 LYS A CA 1
ATOM 1622 C C . LYS A 1 203 ? 27.480 -17.906 -55.701 1.00 23.87 196 LYS A C 1
ATOM 1623 O O . LYS A 1 203 ? 26.973 -18.574 -56.593 1.00 24.43 196 LYS A O 1
ATOM 1629 N N . ILE A 1 204 ? 28.556 -18.324 -55.043 1.00 23.55 197 ILE A N 1
ATOM 1630 C CA . ILE A 1 204 ? 29.114 -19.643 -55.276 1.00 23.35 197 ILE A CA 1
ATOM 1631 C C . ILE A 1 204 ? 28.129 -20.708 -54.794 1.00 23.34 197 ILE A C 1
ATOM 1632 O O . ILE A 1 204 ? 27.476 -20.533 -53.763 1.00 23.85 197 ILE A O 1
ATOM 1637 N N . ASP A 1 205 ? 28.034 -21.795 -55.562 1.00 22.15 198 ASP A N 1
ATOM 1638 C CA . ASP A 1 205 ? 27.275 -23.000 -55.199 1.00 22.29 198 ASP A CA 1
ATOM 1639 C C . ASP A 1 205 ? 27.662 -23.508 -53.796 1.00 22.28 198 ASP A C 1
ATOM 1640 O O . ASP A 1 205 ? 28.853 -23.648 -53.491 1.00 21.63 198 ASP A O 1
ATOM 1645 N N . GLY A 1 206 ? 26.652 -23.782 -52.966 1.00 21.90 199 GLY A N 1
ATOM 1646 C CA . GLY A 1 206 ? 26.851 -24.172 -51.586 1.00 21.27 199 GLY A CA 1
ATOM 1647 C C . GLY A 1 206 ? 27.438 -23.093 -50.656 1.00 22.76 199 GLY A C 1
ATOM 1648 O O . GLY A 1 206 ? 28.005 -23.413 -49.583 1.00 22.16 199 GLY A O 1
ATOM 1649 N N . PHE A 1 207 ? 27.356 -21.824 -51.043 1.00 22.22 200 PHE A N 1
ATOM 1650 C CA . PHE A 1 207 ? 27.706 -20.791 -50.058 1.00 22.95 200 PHE A CA 1
ATOM 1651 C C . PHE A 1 207 ? 26.724 -20.836 -48.888 1.00 22.96 200 PHE A C 1
ATOM 1652 O O . PHE A 1 207 ? 27.134 -20.790 -47.727 1.00 24.51 200 PHE A O 1
ATOM 1660 N N . PHE A 1 208 ? 25.436 -20.913 -49.183 1.00 23.30 201 PHE A N 1
ATOM 1661 C CA . PHE A 1 208 ? 24.439 -21.197 -48.142 1.00 23.70 201 PHE A CA 1
ATOM 1662 C C . PHE A 1 208 ? 24.259 -22.685 -47.894 1.00 24.39 201 PHE A C 1
ATOM 1663 O O . PHE A 1 208 ? 24.655 -23.523 -48.702 1.00 24.51 201 PHE A O 1
ATOM 1671 N N . ALA A 1 209 ? 23.662 -22.981 -46.745 1.00 25.20 202 ALA A N 1
ATOM 1672 C CA . ALA A 1 209 ? 23.300 -24.297 -46.342 1.00 25.23 202 ALA A CA 1
ATOM 1673 C C . ALA A 1 209 ? 21.998 -24.641 -47.017 1.00 27.67 202 ALA A C 1
ATOM 1674 O O . ALA A 1 209 ? 21.079 -23.821 -47.038 1.00 28.96 202 ALA A O 1
ATOM 1676 N N . ASP A 1 210 ? 21.912 -25.858 -47.554 1.00 30.25 203 ASP A N 1
ATOM 1677 C CA . ASP A 1 210 ? 20.635 -26.438 -48.004 1.00 31.46 203 ASP A CA 1
ATOM 1678 C C . ASP A 1 210 ? 19.622 -26.371 -46.902 1.00 31.27 203 ASP A C 1
ATOM 1679 O O . ASP A 1 210 ? 19.980 -26.264 -45.738 1.00 30.48 203 ASP A O 1
ATOM 1684 N N . TYR A 1 211 ? 18.358 -26.498 -47.280 1.00 32.01 204 TYR A N 1
ATOM 1685 C CA . TYR A 1 211 ? 17.265 -26.476 -46.335 1.00 33.49 204 TYR A CA 1
ATOM 1686 C C . TYR A 1 211 ? 17.361 -27.623 -45.343 1.00 33.08 204 TYR A C 1
ATOM 1687 O O . TYR A 1 211 ? 16.999 -27.476 -44.169 1.00 33.60 204 TYR A O 1
ATOM 1696 N N . SER A 1 212 ? 17.864 -28.755 -45.820 1.00 32.64 205 SER A N 1
ATOM 1697 C CA . SER A 1 212 ? 17.896 -29.988 -45.039 1.00 31.99 205 SER A CA 1
ATOM 1698 C C . SER A 1 212 ? 19.230 -30.177 -44.315 1.00 31.55 205 SER A C 1
ATOM 1699 O O . SER A 1 212 ? 19.470 -31.224 -43.685 1.00 32.70 205 SER A O 1
ATOM 1702 N N . CYS A 1 213 ? 20.092 -29.173 -44.390 1.00 29.64 206 CYS A N 1
ATOM 1703 C CA . CYS A 1 213 ? 21.391 -29.271 -43.758 1.00 27.63 206 CYS A CA 1
ATOM 1704 C C . CYS A 1 213 ? 21.242 -29.187 -42.241 1.00 27.25 206 CYS A C 1
ATOM 1705 O O . CYS A 1 213 ? 20.697 -28.226 -41.717 1.00 28.95 206 CYS A O 1
ATOM 1708 N N . LYS A 1 214 ? 21.700 -30.229 -41.552 1.00 25.98 207 LYS A N 1
ATOM 1709 C CA . LYS A 1 214 ? 21.667 -30.321 -40.088 1.00 23.72 207 LYS A CA 1
ATOM 1710 C C . LYS A 1 214 ? 22.693 -29.371 -39.459 1.00 21.59 207 LYS A C 1
ATOM 1711 O O . LYS A 1 214 ? 23.747 -29.160 -40.036 1.00 23.70 207 LYS A O 1
ATOM 1717 N N . PRO A 1 215 ? 22.398 -28.802 -38.278 1.00 18.88 208 PRO A N 1
ATOM 1718 C CA . PRO A 1 215 ? 23.260 -27.774 -37.700 1.00 18.56 208 PRO A CA 1
ATOM 1719 C C . PRO A 1 215 ? 24.765 -28.121 -37.622 1.00 20.23 208 PRO A C 1
ATOM 1720 O O . PRO A 1 215 ? 25.609 -27.278 -37.989 1.00 20.25 208 PRO A O 1
ATOM 1724 N N . GLN A 1 216 ? 25.121 -29.333 -37.181 1.00 20.93 209 GLN A N 1
ATOM 1725 C CA . GLN A 1 216 ? 26.565 -29.713 -37.115 1.00 22.67 209 GLN A CA 1
ATOM 1726 C C . GLN A 1 216 ? 27.183 -29.685 -38.468 1.00 21.96 209 GLN A C 1
ATOM 1727 O O . GLN A 1 216 ? 28.400 -29.753 -38.557 1.00 22.15 209 GLN A O 1
ATOM 1733 N N . ASP A 1 217 ? 26.365 -29.683 -39.521 1.00 21.05 210 ASP A N 1
ATOM 1734 C CA . ASP A 1 217 ? 26.951 -29.721 -40.848 1.00 21.92 210 ASP A CA 1
ATOM 1735 C C . ASP A 1 217 ? 27.208 -28.347 -41.489 1.00 21.96 210 ASP A C 1
ATOM 1736 O O . ASP A 1 217 ? 27.828 -28.278 -42.559 1.00 21.86 210 ASP A O 1
ATOM 1741 N N . PHE A 1 218 ? 26.760 -27.259 -40.842 1.00 22.51 211 PHE A N 1
ATOM 1742 C CA . PHE A 1 218 ? 27.019 -25.907 -41.381 1.00 21.04 211 PHE A CA 1
ATOM 1743 C C . PHE A 1 218 ? 28.518 -25.707 -41.595 1.00 22.18 211 PHE A C 1
ATOM 1744 O O . PHE A 1 218 ? 28.947 -25.253 -42.648 1.00 23.76 211 PHE A O 1
ATOM 1752 N N . GLU A 1 219 ? 29.298 -26.091 -40.599 1.00 20.75 212 GLU A N 1
ATOM 1753 C CA . GLU A 1 219 ? 30.723 -25.977 -40.652 1.00 22.56 212 GLU A CA 1
ATOM 1754 C C . GLU A 1 219 ? 31.436 -26.945 -41.592 1.00 23.46 212 GLU A C 1
ATOM 1755 O O . GLU A 1 219 ? 32.622 -26.760 -41.885 1.00 25.51 212 GLU A O 1
ATOM 1761 N N . ARG A 1 220 ? 30.724 -27.959 -42.053 1.00 23.66 213 ARG A N 1
ATOM 1762 C CA . ARG A 1 220 ? 31.246 -28.915 -43.040 1.00 24.98 213 ARG A CA 1
ATOM 1763 C C . ARG A 1 220 ? 30.696 -28.749 -44.478 1.00 25.92 213 ARG A C 1
ATOM 1764 O O . ARG A 1 220 ? 31.432 -28.904 -45.429 1.00 27.59 213 ARG A O 1
ATOM 1772 N N . LYS A 1 221 ? 29.417 -28.460 -44.659 1.00 25.92 214 LYS A N 1
ATOM 1773 C CA . LYS A 1 221 ? 28.858 -28.558 -46.013 1.00 26.01 214 LYS A CA 1
ATOM 1774 C C . LYS A 1 221 ? 28.663 -27.179 -46.704 1.00 25.66 214 LYS A C 1
ATOM 1775 O O . LYS A 1 221 ? 28.104 -27.098 -47.771 1.00 25.30 214 LYS A O 1
ATOM 1781 N N . THR A 1 222 ? 29.204 -26.123 -46.112 1.00 24.49 215 THR A N 1
ATOM 1782 C CA . THR A 1 222 ? 28.990 -24.753 -46.547 1.00 22.93 215 THR A CA 1
ATOM 1783 C C . THR A 1 222 ? 30.344 -24.078 -46.948 1.00 22.31 215 THR A C 1
ATOM 1784 O O . THR A 1 222 ? 31.393 -24.342 -46.329 1.00 21.02 215 THR A O 1
ATOM 1788 N N . ILE A 1 223 ? 30.373 -23.235 -47.982 1.00 21.26 216 ILE A N 1
ATOM 1789 C CA . ILE A 1 223 ? 31.700 -22.814 -48.516 1.00 20.48 216 ILE A CA 1
ATOM 1790 C C . ILE A 1 223 ? 32.637 -22.329 -47.409 1.00 22.35 216 ILE A C 1
ATOM 1791 O O . ILE A 1 223 ? 33.820 -22.666 -47.440 1.00 22.91 216 ILE A O 1
ATOM 1796 N N . LEU A 1 224 ? 32.127 -21.538 -46.449 1.00 21.89 217 LEU A N 1
ATOM 1797 C CA . LEU A 1 224 ? 33.001 -20.930 -45.433 1.00 22.07 217 LEU A CA 1
ATOM 1798 C C . LEU A 1 224 ? 33.195 -21.772 -44.185 1.00 23.00 217 LEU A C 1
ATOM 1799 O O . LEU A 1 224 ? 34.085 -21.470 -43.414 1.00 23.51 217 LEU A O 1
ATOM 1804 N N . GLY A 1 225 ? 32.328 -22.773 -43.970 1.00 23.08 218 GLY A N 1
ATOM 1805 C CA . GLY A 1 225 ? 32.369 -23.637 -42.773 1.00 22.59 218 GLY A CA 1
ATOM 1806 C C . GLY A 1 225 ? 33.762 -24.110 -42.335 1.00 22.59 218 GLY A C 1
ATOM 1807 O O . GLY A 1 225 ? 34.208 -23.825 -41.234 1.00 22.66 218 GLY A O 1
ATOM 1808 N N . PRO A 1 226 ? 34.477 -24.815 -43.203 1.00 21.57 219 PRO A N 1
ATOM 1809 C CA . PRO A 1 226 ? 35.675 -25.359 -42.567 1.00 21.60 219 PRO A CA 1
ATOM 1810 C C . PRO A 1 226 ? 36.684 -24.342 -42.004 1.00 22.03 219 PRO A C 1
ATOM 1811 O O . PRO A 1 226 ? 37.222 -24.563 -40.883 1.00 20.92 219 PRO A O 1
ATOM 1815 N N . ILE A 1 227 ? 36.922 -23.252 -42.748 1.00 21.56 220 ILE A N 1
ATOM 1816 C CA . ILE A 1 227 ? 37.838 -22.242 -42.279 1.00 21.58 220 ILE A CA 1
ATOM 1817 C C . ILE A 1 227 ? 37.286 -21.533 -41.077 1.00 20.96 220 ILE A C 1
ATOM 1818 O O . ILE A 1 227 ? 38.052 -21.125 -40.215 1.00 18.79 220 ILE A O 1
ATOM 1823 N N . LEU A 1 228 ? 35.966 -21.383 -40.996 1.00 22.56 221 LEU A N 1
ATOM 1824 C CA . LEU A 1 228 ? 35.398 -20.659 -39.846 1.00 22.27 221 LEU A CA 1
ATOM 1825 C C . LEU A 1 228 ? 35.533 -21.514 -38.608 1.00 23.04 221 LEU A C 1
ATOM 1826 O O . LEU A 1 228 ? 35.510 -20.997 -37.500 1.00 22.75 221 LEU A O 1
ATOM 1831 N N . SER A 1 229 ? 35.722 -22.815 -38.792 1.00 22.43 222 SER A N 1
ATOM 1832 C CA . SER A 1 229 ? 35.766 -23.730 -37.637 1.00 22.59 222 SER A CA 1
ATOM 1833 C C . SER A 1 229 ? 37.179 -23.915 -37.044 1.00 22.72 222 SER A C 1
ATOM 1834 O O . SER A 1 229 ? 37.357 -24.728 -36.132 1.00 24.46 222 SER A O 1
ATOM 1837 N N . LEU A 1 230 ? 38.165 -23.209 -37.590 1.00 21.34 223 LEU A N 1
ATOM 1838 C CA . LEU A 1 230 ? 39.563 -23.339 -37.165 1.00 23.03 223 LEU A CA 1
ATOM 1839 C C . LEU A 1 230 ? 39.788 -22.705 -35.799 1.00 22.73 223 LEU A C 1
ATOM 1840 O O . LEU A 1 230 ? 39.686 -21.479 -35.675 1.00 21.23 223 LEU A O 1
ATOM 1845 N N . SER A 1 231 ? 40.125 -23.521 -34.787 1.00 22.68 224 SER A N 1
ATOM 1846 C CA . SER A 1 231 ? 40.104 -23.048 -33.392 1.00 21.90 224 SER A CA 1
ATOM 1847 C C . SER A 1 231 ? 40.821 -24.025 -32.485 1.00 22.39 224 SER A C 1
ATOM 1848 O O . SER A 1 231 ? 40.782 -25.221 -32.734 1.00 23.21 224 SER A O 1
ATOM 1851 N N . PRO A 1 232 ? 41.475 -23.523 -31.422 1.00 20.72 225 PRO A N 1
ATOM 1852 C CA . PRO A 1 232 ? 42.098 -24.408 -30.458 1.00 20.33 225 PRO A CA 1
ATOM 1853 C C . PRO A 1 232 ? 41.116 -25.176 -29.588 1.00 21.31 225 PRO A C 1
ATOM 1854 O O . PRO A 1 232 ? 41.554 -26.020 -28.832 1.00 19.96 225 PRO A O 1
ATOM 1858 N N . ILE A 1 233 ? 39.810 -24.892 -29.668 1.00 21.66 226 ILE A N 1
ATOM 1859 C CA . ILE A 1 233 ? 38.844 -25.548 -28.753 1.00 20.87 226 ILE A CA 1
ATOM 1860 C C . ILE A 1 233 ? 38.090 -26.671 -29.475 1.00 22.95 226 ILE A C 1
ATOM 1861 O O . ILE A 1 233 ? 36.994 -27.106 -29.090 1.00 23.80 226 ILE A O 1
ATOM 1866 N N . GLU A 1 234 ? 38.716 -27.150 -30.533 1.00 21.69 227 GLU A N 1
ATOM 1867 C CA . GLU A 1 234 ? 38.265 -28.338 -31.209 1.00 21.66 227 GLU A CA 1
ATOM 1868 C C . GLU A 1 234 ? 38.852 -29.554 -30.431 1.00 19.34 227 GLU A C 1
ATOM 1869 O O . GLU A 1 234 ? 40.046 -29.579 -30.116 1.00 17.76 227 GLU A O 1
ATOM 1875 N N . ALA A 1 235 ? 38.038 -30.558 -30.132 1.00 18.91 228 ALA A N 1
ATOM 1876 C CA . ALA A 1 235 ? 38.546 -31.741 -29.387 1.00 20.10 228 ALA A CA 1
ATOM 1877 C C . ALA A 1 235 ? 39.913 -32.234 -29.905 1.00 21.81 228 ALA A C 1
ATOM 1878 O O . ALA A 1 235 ? 40.900 -32.255 -29.162 1.00 23.18 228 ALA A O 1
ATOM 1880 N N . ALA A 1 236 ? 39.994 -32.578 -31.188 1.00 20.74 229 ALA A N 1
ATOM 1881 C CA . ALA A 1 236 ? 41.235 -33.144 -31.732 1.00 19.81 229 ALA A CA 1
ATOM 1882 C C . ALA A 1 236 ? 42.479 -32.256 -31.495 1.00 18.24 229 ALA A C 1
ATOM 1883 O O . ALA A 1 236 ? 43.607 -32.757 -31.265 1.00 17.50 229 ALA A O 1
ATOM 1885 N N . VAL A 1 237 ? 42.267 -30.952 -31.537 1.00 17.11 230 VAL A N 1
ATOM 1886 C CA . VAL A 1 237 ? 43.336 -29.998 -31.253 1.00 16.68 230 VAL A CA 1
ATOM 1887 C C . VAL A 1 237 ? 43.735 -29.971 -29.777 1.00 16.68 230 VAL A C 1
ATOM 1888 O O . VAL A 1 237 ? 44.945 -29.959 -29.437 1.00 18.74 230 VAL A O 1
ATOM 1892 N N . ALA A 1 238 ? 42.734 -30.009 -28.922 1.00 15.10 231 ALA A N 1
ATOM 1893 C CA . ALA A 1 238 ? 42.932 -30.012 -27.487 1.00 15.68 231 ALA A CA 1
ATOM 1894 C C . ALA A 1 238 ? 43.625 -31.297 -27.041 1.00 16.33 231 ALA A C 1
ATOM 1895 O O . ALA A 1 238 ? 44.595 -31.259 -26.264 1.00 15.38 231 ALA A O 1
ATOM 1897 N N . ILE A 1 239 ? 43.165 -32.432 -27.552 1.00 15.76 232 ILE A N 1
ATOM 1898 C CA . ILE A 1 239 ? 43.832 -33.676 -27.224 1.00 14.47 232 ILE A CA 1
ATOM 1899 C C . ILE A 1 239 ? 45.302 -33.673 -27.670 1.00 15.22 232 ILE A C 1
ATOM 1900 O O . ILE A 1 239 ? 46.189 -34.135 -26.929 1.00 15.10 232 ILE A O 1
ATOM 1905 N N . ARG A 1 240 ? 45.570 -33.191 -28.885 1.00 15.78 233 ARG A N 1
ATOM 1906 C CA . ARG A 1 240 ? 46.957 -33.178 -29.410 1.00 14.96 233 ARG A CA 1
ATOM 1907 C C . ARG A 1 240 ? 47.885 -32.296 -28.549 1.00 15.35 233 ARG A C 1
ATOM 1908 O O . ARG A 1 240 ? 49.051 -32.631 -28.340 1.00 15.33 233 ARG A O 1
ATOM 1916 N N . ASN A 1 241 ? 47.383 -31.159 -28.087 1.00 14.67 234 ASN A N 1
ATOM 1917 C CA . ASN A 1 241 ? 48.243 -30.163 -27.472 1.00 16.08 234 ASN A CA 1
ATOM 1918 C C . ASN A 1 241 ? 48.293 -30.304 -25.973 1.00 16.73 234 ASN A C 1
ATOM 1919 O O . ASN A 1 241 ? 49.359 -30.116 -25.383 1.00 18.78 234 ASN A O 1
ATOM 1924 N N . TYR A 1 242 ? 47.174 -30.725 -25.381 1.00 15.21 235 TYR A N 1
ATOM 1925 C CA . TYR A 1 242 ? 47.080 -30.934 -23.930 1.00 16.20 235 TYR A CA 1
ATOM 1926 C C . TYR A 1 242 ? 47.008 -32.359 -23.436 1.00 15.65 235 TYR A C 1
ATOM 1927 O O . TYR A 1 242 ? 47.687 -32.681 -22.473 1.00 17.14 235 TYR A O 1
ATOM 1936 N N . GLY A 1 243 ? 46.228 -33.223 -24.089 1.00 16.56 236 GLY A N 1
ATOM 1937 C CA . GLY A 1 243 ? 45.921 -34.618 -23.597 1.00 16.39 236 GLY A CA 1
ATOM 1938 C C . GLY A 1 243 ? 47.166 -35.462 -23.677 1.00 16.80 236 GLY A C 1
ATOM 1939 O O . GLY A 1 243 ? 47.314 -36.560 -23.108 1.00 16.77 236 GLY A O 1
ATOM 1940 N N . ASP A 1 244 ? 48.010 -34.924 -24.516 1.00 18.55 237 ASP A N 1
ATOM 1941 C CA . ASP A 1 244 ? 49.468 -34.999 -24.515 1.00 21.13 237 ASP A CA 1
ATOM 1942 C C . ASP A 1 244 ? 50.181 -35.336 -23.181 1.00 18.09 237 ASP A C 1
ATOM 1943 O O . ASP A 1 244 ? 50.855 -36.316 -23.051 1.00 16.38 237 ASP A O 1
ATOM 1948 N N . ASN A 1 245 ? 50.050 -34.451 -22.202 1.00 16.80 238 ASN A N 1
ATOM 1949 C CA . ASN A 1 245 ? 50.611 -34.679 -20.882 1.00 15.85 238 ASN A CA 1
ATOM 1950 C C . ASN A 1 245 ? 49.756 -33.811 -19.980 1.00 16.96 238 ASN A C 1
ATOM 1951 O O . ASN A 1 245 ? 49.946 -32.578 -19.908 1.00 16.63 238 ASN A O 1
ATOM 1956 N N . LEU A 1 246 ? 48.770 -34.445 -19.352 1.00 16.80 239 LEU A N 1
ATOM 1957 C CA . LEU A 1 246 ? 47.785 -33.712 -18.592 1.00 17.89 239 LEU A CA 1
ATOM 1958 C C . LEU A 1 246 ? 48.314 -33.341 -17.216 1.00 18.79 239 LEU A C 1
ATOM 1959 O O . LEU A 1 246 ? 47.673 -32.569 -16.501 1.00 20.41 239 LEU A O 1
ATOM 1964 N N . LEU A 1 247 ? 49.499 -33.854 -16.882 1.00 17.42 240 LEU A N 1
ATOM 1965 C CA . LEU A 1 247 ? 50.067 -33.728 -15.567 1.00 16.58 240 LEU A CA 1
ATOM 1966 C C . LEU A 1 247 ? 51.164 -32.672 -15.587 1.00 17.87 240 LEU A C 1
ATOM 1967 O O . LEU A 1 247 ? 52.046 -32.618 -14.705 1.00 18.31 240 LEU A O 1
ATOM 1972 N N . ARG A 1 248 ? 51.136 -31.859 -16.629 1.00 19.37 241 ARG A N 1
ATOM 1973 C CA . ARG A 1 248 ? 52.128 -30.796 -16.838 1.00 20.65 241 ARG A CA 1
ATOM 1974 C C . ARG A 1 248 ? 52.126 -29.762 -15.712 1.00 21.45 241 ARG A C 1
ATOM 1975 O O . ARG A 1 248 ? 51.063 -29.474 -15.145 1.00 21.05 241 ARG A O 1
ATOM 1983 N N . SER A 1 249 ? 53.283 -29.169 -15.418 1.00 23.33 242 SER A N 1
ATOM 1984 C CA . SER A 1 249 ? 53.332 -28.001 -14.475 1.00 25.63 242 SER A CA 1
ATOM 1985 C C . SER A 1 249 ? 52.494 -26.834 -14.993 1.00 25.69 242 SER A C 1
ATOM 1986 O O . SER A 1 249 ? 52.102 -26.831 -16.141 1.00 26.27 242 SER A O 1
ATOM 1989 N N . LYS A 1 250 ? 52.201 -25.862 -14.135 1.00 28.00 243 LYS A N 1
ATOM 1990 C CA . LYS A 1 250 ? 51.537 -24.614 -14.563 1.00 29.46 243 LYS A CA 1
ATOM 1991 C C . LYS A 1 250 ? 52.375 -23.892 -15.603 1.00 28.43 243 LYS A C 1
ATOM 1992 O O . LYS A 1 250 ? 51.851 -23.437 -16.615 1.00 27.27 243 LYS A O 1
ATOM 1998 N N . GLN A 1 251 ? 53.683 -23.825 -15.361 1.00 27.96 244 GLN A N 1
ATOM 1999 C CA . GLN A 1 251 ? 54.608 -23.176 -16.288 1.00 28.63 244 GLN A CA 1
ATOM 2000 C C . GLN A 1 251 ? 54.507 -23.813 -17.672 1.00 27.90 244 GLN A C 1
ATOM 2001 O O . GLN A 1 251 ? 54.432 -23.106 -18.669 1.00 28.54 244 GLN A O 1
ATOM 2007 N N . GLN A 1 252 ? 54.471 -25.147 -17.706 1.00 26.87 245 GLN A N 1
ATOM 2008 C CA . GLN A 1 252 ? 54.378 -25.916 -18.943 1.00 25.00 245 GLN A CA 1
ATOM 2009 C C . GLN A 1 252 ? 53.030 -25.768 -19.628 1.00 23.75 245 GLN A C 1
ATOM 2010 O O . GLN A 1 252 ? 52.973 -25.665 -20.837 1.00 24.08 245 GLN A O 1
ATOM 2016 N N . THR A 1 253 ? 51.931 -25.752 -18.876 1.00 23.84 246 THR A N 1
ATOM 2017 C CA . THR A 1 253 ? 50.625 -25.559 -19.499 1.00 23.33 246 THR A CA 1
ATOM 2018 C C . THR A 1 253 ? 50.584 -24.161 -20.106 1.00 23.36 246 THR A C 1
ATOM 2019 O O . THR A 1 253 ? 50.015 -23.949 -21.189 1.00 24.18 246 THR A O 1
ATOM 2023 N N . ALA A 1 254 ? 51.201 -23.210 -19.410 1.00 23.31 247 ALA A N 1
ATOM 2024 C CA . ALA A 1 254 ? 51.103 -21.812 -19.812 1.00 22.82 247 ALA A CA 1
ATOM 2025 C C . ALA A 1 254 ? 51.702 -21.619 -21.182 1.00 22.15 247 ALA A C 1
ATOM 2026 O O . ALA A 1 254 ? 51.160 -20.826 -21.947 1.00 23.65 247 ALA A O 1
ATOM 2028 N N . MET A 1 255 ? 52.793 -22.336 -21.510 1.00 21.84 248 MET A N 1
ATOM 2029 C CA . MET A 1 255 ? 53.448 -22.131 -22.823 1.00 22.10 248 MET A CA 1
ATOM 2030 C C . MET A 1 255 ? 52.527 -22.688 -23.905 1.00 21.66 248 MET A C 1
ATOM 2031 O O . MET A 1 255 ? 52.421 -22.127 -24.993 1.00 21.41 248 MET A O 1
ATOM 2040 N N . ILE A 1 256 ? 51.804 -23.747 -23.578 1.00 20.01 249 ILE A N 1
ATOM 2041 C CA . ILE A 1 256 ? 50.875 -24.293 -24.547 1.00 20.63 249 ILE A CA 1
ATOM 2042 C C . ILE A 1 256 ? 49.711 -23.336 -24.769 1.00 20.70 249 ILE A C 1
ATOM 2043 O O . ILE A 1 256 ? 49.428 -22.989 -25.914 1.00 21.94 249 ILE A O 1
ATOM 2048 N N . HIS A 1 257 ? 49.083 -22.845 -23.700 1.00 19.24 250 HIS A N 1
ATOM 2049 C CA . HIS A 1 257 ? 48.121 -21.775 -23.892 1.00 19.00 250 HIS A CA 1
ATOM 2050 C C . HIS A 1 257 ? 48.711 -20.671 -24.822 1.00 19.65 250 HIS A C 1
ATOM 2051 O O . HIS A 1 257 ? 48.069 -20.232 -25.808 1.00 18.26 250 HIS A O 1
ATOM 2058 N N . GLU A 1 258 ? 49.933 -20.228 -24.543 1.00 19.92 251 GLU A N 1
ATOM 2059 C CA . GLU A 1 258 ? 50.456 -19.098 -25.341 1.00 22.61 251 GLU A CA 1
ATOM 2060 C C . GLU A 1 258 ? 50.620 -19.378 -26.844 1.00 22.29 251 GLU A C 1
ATOM 2061 O O . GLU A 1 258 ? 50.269 -18.506 -27.652 1.00 21.97 251 GLU A O 1
ATOM 2067 N N . SER A 1 259 ? 51.118 -20.567 -27.234 1.00 21.47 252 SER A N 1
ATOM 2068 C CA . SER A 1 259 ? 51.239 -20.862 -28.698 1.00 21.57 252 SER A CA 1
ATOM 2069 C C . SER A 1 259 ? 49.882 -20.912 -29.349 1.00 19.16 252 SER A C 1
ATOM 2070 O O . SER A 1 259 ? 49.706 -20.368 -30.444 1.00 19.50 252 SER A O 1
ATOM 2073 N N . LEU A 1 260 ? 48.962 -21.609 -28.698 1.00 18.20 253 LEU A N 1
ATOM 2074 C CA . LEU A 1 260 ? 47.590 -21.709 -29.181 1.00 18.58 253 LEU A CA 1
ATOM 2075 C C . LEU A 1 260 ? 46.889 -20.367 -29.246 1.00 19.44 253 LEU A C 1
ATOM 2076 O O . LEU A 1 260 ? 46.156 -20.116 -30.194 1.00 21.60 253 LEU A O 1
ATOM 2081 N N . GLN A 1 261 ? 47.116 -19.485 -28.276 1.00 18.82 254 GLN A N 1
ATOM 2082 C CA . GLN A 1 261 ? 46.534 -18.130 -28.376 1.00 19.03 254 GLN A CA 1
ATOM 2083 C C . GLN A 1 261 ? 47.160 -17.356 -29.534 1.00 19.02 254 GLN A C 1
ATOM 2084 O O . GLN A 1 261 ? 46.412 -16.771 -30.315 1.00 19.35 254 GLN A O 1
ATOM 2090 N N . ALA A 1 262 ? 48.503 -17.351 -29.643 1.00 18.10 255 ALA A N 1
ATOM 2091 C CA . ALA A 1 262 ? 49.189 -16.680 -30.752 1.00 17.87 255 ALA A CA 1
ATOM 2092 C C . ALA A 1 262 ? 48.619 -17.169 -32.067 1.00 19.88 255 ALA A C 1
ATOM 2093 O O . ALA A 1 262 ? 48.336 -16.375 -32.941 1.00 22.22 255 ALA A O 1
ATOM 2095 N N . GLU A 1 263 ? 48.405 -18.474 -32.188 1.00 20.13 256 GLU A N 1
ATOM 2096 C CA . GLU A 1 263 ? 47.938 -19.051 -33.427 1.00 21.12 256 GLU A CA 1
ATOM 2097 C C . GLU A 1 263 ? 46.483 -18.727 -33.714 1.00 22.78 256 GLU A C 1
ATOM 2098 O O . GLU A 1 263 ? 46.119 -18.384 -34.863 1.00 23.54 256 GLU A O 1
ATOM 2104 N N . HIS A 1 264 ? 45.643 -18.864 -32.681 1.00 21.57 257 HIS A N 1
ATOM 2105 C CA . HIS A 1 264 ? 44.247 -18.525 -32.775 1.00 21.24 257 HIS A CA 1
ATOM 2106 C C . HIS A 1 264 ? 44.036 -17.046 -33.157 1.00 22.28 257 HIS A C 1
ATOM 2107 O O . HIS A 1 264 ? 43.145 -16.765 -33.954 1.00 21.64 257 HIS A O 1
ATOM 2114 N N . LYS A 1 265 ? 44.870 -16.129 -32.630 1.00 21.88 258 LYS A N 1
ATOM 2115 C CA . LYS A 1 265 ? 44.834 -14.706 -33.002 1.00 22.91 258 LYS A CA 1
ATOM 2116 C C . LYS A 1 265 ? 45.048 -14.524 -34.506 1.00 23.67 258 LYS A C 1
ATOM 2117 O O . LYS A 1 265 ? 44.334 -13.735 -35.146 1.00 24.63 258 LYS A O 1
ATOM 2128 N N . VAL A 1 266 ? 46.069 -15.194 -35.053 1.00 21.78 259 VAL A N 1
ATOM 2129 C CA . VAL A 1 266 ? 46.376 -15.084 -36.493 1.00 20.62 259 VAL A CA 1
ATOM 2130 C C . VAL A 1 266 ? 45.175 -15.566 -37.302 1.00 22.27 259 VAL A C 1
ATOM 2131 O O . VAL A 1 266 ? 44.778 -14.887 -38.231 1.00 21.81 259 VAL A O 1
ATOM 2135 N N . VAL A 1 267 ? 44.575 -16.695 -36.896 1.00 23.06 260 VAL A N 1
ATOM 2136 C CA . VAL A 1 267 ? 43.366 -17.257 -37.545 1.00 23.05 260 VAL A CA 1
ATOM 2137 C C . VAL A 1 267 ? 42.197 -16.257 -37.565 1.00 23.41 260 VAL A C 1
ATOM 2138 O O . VAL A 1 267 ? 41.620 -16.011 -38.626 1.00 26.89 260 VAL A O 1
ATOM 2142 N N . ILE A 1 268 ? 41.867 -15.651 -36.431 1.00 22.36 261 ILE A N 1
ATOM 2143 C CA . ILE A 1 268 ? 40.773 -14.621 -36.377 1.00 20.27 261 ILE A CA 1
ATOM 2144 C C . ILE A 1 268 ? 41.032 -13.395 -37.295 1.00 20.00 261 ILE A C 1
ATOM 2145 O O . ILE A 1 268 ? 40.132 -12.914 -38.047 1.00 20.39 261 ILE A O 1
ATOM 2150 N N . ASP A 1 269 ? 42.270 -12.914 -37.254 1.00 19.72 262 ASP A N 1
ATOM 2151 C CA . ASP A 1 269 ? 42.749 -11.852 -38.163 1.00 20.76 262 ASP A CA 1
ATOM 2152 C C . ASP A 1 269 ? 42.497 -12.214 -39.625 1.00 21.39 262 ASP A C 1
ATOM 2153 O O . ASP A 1 269 ? 41.864 -11.444 -40.370 1.00 22.49 262 ASP A O 1
ATOM 2158 N N . ARG A 1 270 ? 42.935 -13.411 -40.008 1.00 21.23 263 ARG A N 1
ATOM 2159 C CA . ARG A 1 270 ? 42.734 -13.889 -41.359 1.00 21.84 263 ARG A CA 1
ATOM 2160 C C . ARG A 1 270 ? 41.253 -14.160 -41.705 1.00 22.24 263 ARG A C 1
ATOM 2161 O O . ARG A 1 270 ? 40.839 -13.832 -42.801 1.00 21.63 263 ARG A O 1
ATOM 2169 N N . LEU A 1 271 ? 40.459 -14.695 -40.767 1.00 20.15 264 LEU A N 1
ATOM 2170 C CA . LEU A 1 271 ? 39.038 -14.947 -41.036 1.00 19.09 264 LEU A CA 1
ATOM 2171 C C . LEU A 1 271 ? 38.381 -13.616 -41.197 1.00 20.50 264 LEU A C 1
ATOM 2172 O O . LEU A 1 271 ? 37.597 -13.426 -42.098 1.00 21.22 264 LEU A O 1
ATOM 2177 N N . PHE A 1 272 ? 38.728 -12.673 -40.326 1.00 21.98 265 PHE A N 1
ATOM 2178 C CA . PHE A 1 272 ? 38.159 -11.340 -40.444 1.00 21.71 265 PHE A CA 1
ATOM 2179 C C . PHE A 1 272 ? 38.550 -10.607 -41.739 1.00 21.89 265 PHE A C 1
ATOM 2180 O O . PHE A 1 272 ? 37.718 -9.946 -42.347 1.00 21.15 265 PHE A O 1
ATOM 2188 N N . PHE A 1 273 ? 39.822 -10.635 -42.118 1.00 22.04 266 PHE A N 1
ATOM 2189 C CA . PHE A 1 273 ? 40.200 -10.042 -43.398 1.00 21.85 266 PHE A CA 1
ATOM 2190 C C . PHE A 1 273 ? 39.333 -10.602 -44.534 1.00 21.71 266 PHE A C 1
ATOM 2191 O O . PHE A 1 273 ? 38.823 -9.878 -45.376 1.00 21.66 266 PHE A O 1
ATOM 2199 N N . ILE A 1 274 ? 39.177 -11.911 -44.534 1.00 22.47 267 ILE A N 1
ATOM 2200 C CA . ILE A 1 274 ? 38.443 -12.590 -45.571 1.00 23.03 267 ILE A CA 1
ATOM 2201 C C . ILE A 1 274 ? 36.997 -12.145 -45.553 1.00 24.60 267 ILE A C 1
ATOM 2202 O O . ILE A 1 274 ? 36.502 -11.698 -46.586 1.00 26.24 267 ILE A O 1
ATOM 2207 N N . VAL A 1 275 ? 36.319 -12.234 -44.403 1.00 22.20 268 VAL A N 1
ATOM 2208 C CA . VAL A 1 275 ? 34.886 -11.917 -44.361 1.00 21.15 268 VAL A CA 1
ATOM 2209 C C . VAL A 1 275 ? 34.608 -10.418 -44.586 1.00 21.98 268 VAL A C 1
ATOM 2210 O O . VAL A 1 275 ? 33.590 -10.046 -45.156 1.00 21.49 268 VAL A O 1
ATOM 2214 N N . ASP A 1 276 ? 35.535 -9.569 -44.154 1.00 21.51 269 ASP A N 1
ATOM 2215 C CA . ASP A 1 276 ? 35.442 -8.129 -44.349 1.00 21.53 269 ASP A CA 1
ATOM 2216 C C . ASP A 1 276 ? 35.472 -7.732 -45.855 1.00 22.22 269 ASP A C 1
ATOM 2217 O O . ASP A 1 276 ? 34.736 -6.851 -46.293 1.00 21.31 269 ASP A O 1
ATOM 2222 N N . LYS A 1 277 ? 36.305 -8.407 -46.642 1.00 22.63 270 LYS A N 1
ATOM 2223 C CA . LYS A 1 277 ? 36.234 -8.320 -48.098 1.00 22.94 270 LYS A CA 1
ATOM 2224 C C . LYS A 1 277 ? 34.856 -8.633 -48.633 1.00 24.07 270 LYS A C 1
ATOM 2225 O O . LYS A 1 277 ? 34.318 -7.867 -49.495 1.00 23.57 270 LYS A O 1
ATOM 2231 N N . LEU A 1 278 ? 34.257 -9.712 -48.113 1.00 22.87 271 LEU A N 1
ATOM 2232 C CA . LEU A 1 278 ? 32.919 -10.098 -48.592 1.00 23.86 271 LEU A CA 1
ATOM 2233 C C . LEU A 1 278 ? 32.001 -8.982 -48.278 1.00 23.82 271 LEU A C 1
ATOM 2234 O O . LEU A 1 278 ? 31.352 -8.454 -49.181 1.00 26.35 271 LEU A O 1
ATOM 2239 N N . VAL A 1 279 ? 31.990 -8.581 -47.014 1.00 23.01 272 VAL A N 1
ATOM 2240 C CA . VAL A 1 279 ? 31.129 -7.492 -46.533 1.00 21.72 272 VAL A CA 1
ATOM 2241 C C . VAL A 1 279 ? 31.336 -6.195 -47.294 1.00 22.17 272 VAL A C 1
ATOM 2242 O O . VAL A 1 279 ? 30.379 -5.460 -47.548 1.00 21.75 272 VAL A O 1
ATOM 2246 N N . ARG A 1 280 ? 32.563 -5.918 -47.726 1.00 22.80 273 ARG A N 1
ATOM 2247 C CA . ARG A 1 280 ? 32.762 -4.675 -48.488 1.00 24.15 273 ARG A CA 1
ATOM 2248 C C . ARG A 1 280 ? 32.490 -4.848 -49.983 1.00 25.15 273 ARG A C 1
ATOM 2249 O O . ARG A 1 280 ? 32.430 -3.893 -50.722 1.00 24.11 273 ARG A O 1
ATOM 2257 N N . GLY A 1 281 ? 32.325 -6.081 -50.420 1.00 26.88 274 GLY A N 1
ATOM 2258 C CA . GLY A 1 281 ? 32.318 -6.357 -51.830 1.00 27.47 274 GLY A CA 1
ATOM 2259 C C . GLY A 1 281 ? 31.117 -5.721 -52.469 1.00 28.33 274 GLY A C 1
ATOM 2260 O O . GLY A 1 281 ? 31.240 -5.165 -53.554 1.00 28.11 274 GLY A O 1
ATOM 2261 N N . SER A 1 282 ? 29.968 -5.820 -51.801 1.00 27.23 275 SER A N 1
ATOM 2262 C CA . SER A 1 282 ? 28.732 -5.305 -52.335 1.00 28.72 275 SER A CA 1
ATOM 2263 C C . SER A 1 282 ? 27.602 -5.506 -51.364 1.00 28.67 275 SER A C 1
ATOM 2264 O O . SER A 1 282 ? 27.726 -6.199 -50.356 1.00 29.64 275 SER A O 1
ATOM 2267 N N . LEU A 1 283 ? 26.495 -4.850 -51.650 1.00 28.53 276 LEU A N 1
ATOM 2268 C CA . LEU A 1 283 ? 25.331 -4.924 -50.785 1.00 28.79 276 LEU A CA 1
ATOM 2269 C C . LEU A 1 283 ? 24.835 -6.358 -50.732 1.00 29.11 276 LEU A C 1
ATOM 2270 O O . LEU A 1 283 ? 24.310 -6.807 -49.723 1.00 30.46 276 LEU A O 1
ATOM 2275 N N . ASN A 1 284 ? 25.012 -7.065 -51.845 1.00 30.03 277 ASN A N 1
ATOM 2276 C CA . ASN A 1 284 ? 24.553 -8.438 -51.989 1.00 28.82 277 ASN A CA 1
ATOM 2277 C C . ASN A 1 284 ? 25.385 -9.310 -51.111 1.00 27.23 277 ASN A C 1
ATOM 2278 O O . ASN A 1 284 ? 24.842 -10.120 -50.380 1.00 26.90 277 ASN A O 1
ATOM 2283 N N . SER A 1 285 ? 26.709 -9.131 -51.191 1.00 26.17 278 SER A N 1
ATOM 2284 C CA . SER A 1 285 ? 27.619 -9.961 -50.457 1.00 26.34 278 SER A CA 1
ATOM 2285 C C . SER A 1 285 ? 27.412 -9.742 -48.965 1.00 26.38 278 SER A C 1
ATOM 2286 O O . SER A 1 285 ? 27.393 -10.716 -48.212 1.00 26.97 278 SER A O 1
ATOM 2289 N N . ARG A 1 286 ? 27.220 -8.484 -48.542 1.00 25.68 279 ARG A N 1
ATOM 2290 C CA . ARG A 1 286 ? 27.167 -8.183 -47.103 1.00 25.35 279 ARG A CA 1
ATOM 2291 C C . ARG A 1 286 ? 25.822 -8.612 -46.563 1.00 24.66 279 ARG A C 1
ATOM 2292 O O . ARG A 1 286 ? 25.757 -9.163 -45.477 1.00 25.13 279 ARG A O 1
ATOM 2300 N N . THR A 1 287 ? 24.762 -8.443 -47.342 1.00 23.27 280 THR A N 1
ATOM 2301 C CA . THR A 1 287 ? 23.452 -8.968 -46.926 1.00 23.33 280 THR A CA 1
ATOM 2302 C C . THR A 1 287 ? 23.440 -10.495 -46.819 1.00 24.19 280 THR A C 1
ATOM 2303 O O . THR A 1 287 ? 22.859 -11.050 -45.878 1.00 24.86 280 THR A O 1
ATOM 2307 N N . ASP A 1 288 ? 24.107 -11.163 -47.762 1.00 23.31 281 ASP A N 1
ATOM 2308 C CA . ASP A 1 288 ? 24.191 -12.616 -47.748 1.00 23.26 281 ASP A CA 1
ATOM 2309 C C . ASP A 1 288 ? 24.955 -13.097 -46.514 1.00 23.56 281 ASP A C 1
ATOM 2310 O O . ASP A 1 288 ? 24.639 -14.165 -45.991 1.00 22.59 281 ASP A O 1
ATOM 2315 N N . MET A 1 289 ? 25.941 -12.314 -46.051 1.00 23.20 282 MET A N 1
ATOM 2316 C CA . MET A 1 289 ? 26.691 -12.674 -44.808 1.00 23.74 282 MET A CA 1
ATOM 2317 C C . MET A 1 289 ? 25.824 -12.634 -43.555 1.00 21.95 282 MET A C 1
ATOM 2318 O O . MET A 1 289 ? 25.848 -13.551 -42.764 1.00 22.15 282 MET A O 1
ATOM 2323 N N . ILE A 1 290 ? 25.069 -11.559 -43.382 1.00 21.31 283 ILE A N 1
ATOM 2324 C CA . ILE A 1 290 ? 24.072 -11.483 -42.318 1.00 21.38 283 ILE A CA 1
ATOM 2325 C C . ILE A 1 290 ? 23.160 -12.702 -42.404 1.00 22.11 283 ILE A C 1
ATOM 2326 O O . ILE A 1 290 ? 22.826 -13.334 -41.404 1.00 23.25 283 ILE A O 1
ATOM 2331 N N . SER A 1 291 ? 22.740 -13.021 -43.619 1.00 22.10 284 SER A N 1
ATOM 2332 C CA . SER A 1 291 ? 21.798 -14.097 -43.821 1.00 22.33 284 SER A CA 1
ATOM 2333 C C . SER A 1 291 ? 22.442 -15.448 -43.382 1.00 21.79 284 SER A C 1
ATOM 2334 O O . SER A 1 291 ? 21.836 -16.282 -42.691 1.00 20.38 284 SER A O 1
ATOM 2337 N N . TYR A 1 292 ? 23.691 -15.616 -43.768 1.00 20.38 285 TYR A N 1
ATOM 2338 C CA . TYR A 1 292 ? 24.447 -16.813 -43.487 1.00 20.64 285 TYR A CA 1
ATOM 2339 C C . TYR A 1 292 ? 24.671 -16.990 -41.974 1.00 21.69 285 TYR A C 1
ATOM 2340 O O . TYR A 1 292 ? 24.389 -18.035 -41.412 1.00 24.07 285 TYR A O 1
ATOM 2349 N N . PHE A 1 293 ? 25.131 -15.949 -41.301 1.00 22.61 286 PHE A N 1
ATOM 2350 C CA . PHE A 1 293 ? 25.285 -16.015 -39.860 1.00 21.71 286 PHE A CA 1
ATOM 2351 C C . PHE A 1 293 ? 23.950 -16.127 -39.109 1.00 21.27 286 PHE A C 1
ATOM 2352 O O . PHE A 1 293 ? 23.872 -16.800 -38.062 1.00 20.58 286 PHE A O 1
ATOM 2360 N N . ALA A 1 294 ? 22.912 -15.474 -39.620 1.00 19.87 287 ALA A N 1
ATOM 2361 C CA . ALA A 1 294 ? 21.607 -15.568 -38.957 1.00 21.43 287 ALA A CA 1
ATOM 2362 C C . ALA A 1 294 ? 21.057 -16.995 -39.019 1.00 21.08 287 ALA A C 1
ATOM 2363 O O . ALA A 1 294 ? 20.430 -17.472 -38.085 1.00 22.49 287 ALA A O 1
ATOM 2365 N N . HIS A 1 295 ? 21.278 -17.681 -40.121 1.00 21.69 288 HIS A N 1
ATOM 2366 C CA . HIS A 1 295 ? 20.725 -19.030 -40.240 1.00 22.91 288 HIS A CA 1
ATOM 2367 C C . HIS A 1 295 ? 21.409 -19.967 -39.221 1.00 21.89 288 HIS A C 1
ATOM 2368 O O . HIS A 1 295 ? 20.761 -20.711 -38.491 1.00 21.89 288 HIS A O 1
ATOM 2375 N N . ILE A 1 296 ? 22.726 -19.866 -39.142 1.00 20.72 289 ILE A N 1
ATOM 2376 C CA . ILE A 1 296 ? 23.497 -20.640 -38.171 1.00 20.21 289 ILE A CA 1
ATOM 2377 C C . ILE A 1 296 ? 23.027 -20.400 -36.719 1.00 19.82 289 ILE A C 1
ATOM 2378 O O . ILE A 1 296 ? 22.883 -21.360 -35.939 1.00 20.63 289 ILE A O 1
ATOM 2383 N N . ALA A 1 297 ? 22.795 -19.136 -36.357 1.00 18.18 290 ALA A N 1
ATOM 2384 C CA . ALA A 1 297 ? 22.314 -18.799 -35.011 1.00 17.54 290 ALA A CA 1
ATOM 2385 C C . ALA A 1 297 ? 20.946 -19.408 -34.787 1.00 18.12 290 ALA A C 1
ATOM 2386 O O . ALA A 1 297 ? 20.708 -20.008 -33.744 1.00 16.83 290 ALA A O 1
ATOM 2388 N N . ASN A 1 298 ? 20.056 -19.239 -35.772 1.00 17.64 291 ASN A N 1
ATOM 2389 C CA . ASN A 1 298 ? 18.649 -19.678 -35.636 1.00 19.79 291 ASN A CA 1
ATOM 2390 C C . ASN A 1 298 ? 18.471 -21.164 -35.341 1.00 20.71 291 ASN A C 1
ATOM 2391 O O . ASN A 1 298 ? 17.496 -21.549 -34.697 1.00 19.21 291 ASN A O 1
ATOM 2396 N N . LYS A 1 299 ? 19.421 -21.983 -35.805 1.00 21.34 292 LYS A N 1
ATOM 2397 C CA . LYS A 1 299 ? 19.303 -23.442 -35.703 1.00 22.54 292 LYS A CA 1
ATOM 2398 C C . LYS A 1 299 ? 20.157 -23.982 -34.570 1.00 22.77 292 LYS A C 1
ATOM 2399 O O . LYS A 1 299 ? 20.344 -25.176 -34.435 1.00 23.94 292 LYS A O 1
ATOM 2405 N N . ASN A 1 300 ? 20.654 -23.093 -33.730 1.00 22.68 293 ASN A N 1
ATOM 2406 C CA . ASN A 1 300 ? 21.568 -23.505 -32.709 1.00 21.43 293 ASN A CA 1
ATOM 2407 C C . ASN A 1 300 ? 21.126 -23.091 -31.331 1.00 20.77 293 ASN A C 1
ATOM 2408 O O . ASN A 1 300 ? 21.944 -23.015 -30.426 1.00 21.14 293 ASN A O 1
ATOM 2413 N N . HIS A 1 301 ? 19.835 -22.845 -31.148 1.00 20.17 294 HIS A N 1
ATOM 2414 C CA . HIS A 1 301 ? 19.355 -22.393 -29.818 1.00 20.29 294 HIS A CA 1
ATOM 2415 C C . HIS A 1 301 ? 19.545 -23.359 -28.676 1.00 20.10 294 HIS A C 1
ATOM 2416 O O . HIS A 1 301 ? 19.710 -22.931 -27.530 1.00 20.85 294 HIS A O 1
ATOM 2423 N N . LEU A 1 302 ? 19.564 -24.659 -28.969 1.00 20.06 295 LEU A N 1
ATOM 2424 C CA . LEU A 1 302 ? 19.771 -25.670 -27.915 1.00 20.36 295 LEU A CA 1
ATOM 2425 C C . LEU A 1 302 ? 21.182 -25.686 -27.406 1.00 21.25 295 LEU A C 1
ATOM 2426 O O . LEU A 1 302 ? 21.486 -26.345 -26.402 1.00 22.03 295 LEU A O 1
ATOM 2431 N N . ARG A 1 303 ? 22.071 -24.945 -28.063 1.00 22.90 296 ARG A N 1
ATOM 2432 C CA . ARG A 1 303 ? 23.398 -24.797 -27.501 1.00 22.13 296 ARG A CA 1
ATOM 2433 C C . ARG A 1 303 ? 23.300 -24.257 -26.061 1.00 22.71 296 ARG A C 1
ATOM 2434 O O . ARG A 1 303 ? 24.202 -24.501 -25.287 1.00 22.32 296 ARG A O 1
ATOM 2442 N N . ARG A 1 304 ? 22.211 -23.551 -25.702 1.00 23.73 297 ARG A N 1
ATOM 2443 C CA . ARG A 1 304 ? 22.036 -23.045 -24.314 1.00 23.31 297 ARG A CA 1
ATOM 2444 C C . ARG A 1 304 ? 21.119 -23.850 -23.416 1.00 25.49 297 ARG A C 1
ATOM 2445 O O . ARG A 1 304 ? 20.902 -23.459 -22.249 1.00 27.39 297 ARG A O 1
ATOM 2453 N N . ALA A 1 305 ? 20.567 -24.959 -23.924 1.00 25.82 298 ALA A N 1
ATOM 2454 C CA . ALA A 1 305 ? 19.744 -25.884 -23.100 1.00 26.17 298 ALA A CA 1
ATOM 2455 C C . ALA A 1 305 ? 20.579 -26.442 -21.947 1.00 26.62 298 ALA A C 1
ATOM 2456 O O . ALA A 1 305 ? 21.820 -26.425 -22.020 1.00 24.88 298 ALA A O 1
ATOM 2458 N N . ASP A 1 306 ? 19.918 -26.946 -20.901 1.00 27.76 299 ASP A N 1
ATOM 2459 C CA . ASP A 1 306 ? 20.629 -27.599 -19.772 1.00 28.82 299 ASP A CA 1
ATOM 2460 C C . ASP A 1 306 ? 21.431 -28.839 -20.185 1.00 29.29 299 ASP A C 1
ATOM 2461 O O . ASP A 1 306 ? 22.516 -29.084 -19.633 1.00 30.07 299 ASP A O 1
ATOM 2466 N N . HIS A 1 307 ? 20.892 -29.634 -21.121 1.00 28.73 300 HIS A N 1
ATOM 2467 C CA . HIS A 1 307 ? 21.661 -30.751 -21.731 1.00 28.96 300 HIS A CA 1
ATOM 2468 C C . HIS A 1 307 ? 21.616 -30.704 -23.256 1.00 26.86 300 HIS A C 1
ATOM 2469 O O . HIS A 1 307 ? 20.807 -31.366 -23.873 1.00 27.69 300 HIS A O 1
ATOM 2476 N N . PRO A 1 308 ? 22.500 -29.917 -23.857 1.00 24.93 301 PRO A N 1
ATOM 2477 C CA . PRO A 1 308 ? 22.495 -29.736 -25.292 1.00 25.31 301 PRO A CA 1
ATOM 2478 C C . PRO A 1 308 ? 22.725 -31.065 -25.990 1.00 25.50 301 PRO A C 1
ATOM 2479 O O . PRO A 1 308 ? 23.486 -31.870 -25.473 1.00 27.54 301 PRO A O 1
ATOM 2483 N N . PRO A 1 309 ? 22.059 -31.303 -27.137 1.00 24.63 302 PRO A N 1
ATOM 2484 C CA . PRO A 1 309 ? 22.412 -32.452 -27.969 1.00 23.26 302 PRO A CA 1
ATOM 2485 C C . PRO A 1 309 ? 23.597 -32.125 -28.844 1.00 23.12 302 PRO A C 1
ATOM 2486 O O . PRO A 1 309 ? 23.399 -31.832 -30.024 1.00 25.69 302 PRO A O 1
ATOM 2490 N N . PHE A 1 310 ? 24.814 -32.194 -28.289 1.00 22.58 303 PHE A N 1
ATOM 2491 C CA . PHE A 1 310 ? 26.058 -31.700 -28.945 1.00 22.60 303 PHE A CA 1
ATOM 2492 C C . PHE A 1 310 ? 26.294 -32.115 -30.390 1.00 23.17 303 PHE A C 1
ATOM 2493 O O . PHE A 1 310 ? 26.816 -31.355 -31.196 1.00 23.48 303 PHE A O 1
ATOM 2501 N N . LYS A 1 311 ? 25.948 -33.350 -30.684 1.00 25.18 304 LYS A N 1
ATOM 2502 C CA . LYS A 1 311 ? 26.224 -33.943 -31.959 1.00 26.84 304 LYS A CA 1
ATOM 2503 C C . LYS A 1 311 ? 25.257 -33.425 -32.991 1.00 26.79 304 LYS A C 1
ATOM 2504 O O . LYS A 1 311 ? 25.532 -33.593 -34.189 1.00 26.36 304 LYS A O 1
ATOM 2510 N N . GLU A 1 312 ? 24.143 -32.825 -32.538 1.00 25.30 305 GLU A N 1
ATOM 2511 C CA . GLU A 1 312 ? 23.167 -32.202 -33.470 1.00 25.73 305 GLU A CA 1
ATOM 2512 C C . GLU A 1 312 ? 23.315 -30.645 -33.570 1.00 24.97 305 GLU A C 1
ATOM 2513 O O . GLU A 1 312 ? 22.418 -29.974 -34.054 1.00 24.34 305 GLU A O 1
ATOM 2519 N N . LEU A 1 313 ? 24.442 -30.082 -33.129 1.00 23.11 306 LEU A N 1
ATOM 2520 C CA . LEU A 1 313 ? 24.585 -28.637 -33.029 1.00 22.15 306 LEU A CA 1
ATOM 2521 C C . LEU A 1 313 ? 25.910 -28.229 -33.616 1.00 22.88 306 LEU A C 1
ATOM 2522 O O . LEU A 1 313 ? 26.794 -29.089 -33.745 1.00 25.24 306 LEU A O 1
ATOM 2527 N N . SER A 1 314 ? 26.095 -26.941 -33.928 1.00 21.31 307 SER A N 1
ATOM 2528 C CA . SER A 1 314 ? 27.386 -26.459 -34.427 1.00 21.30 307 SER A CA 1
ATOM 2529 C C . SER A 1 314 ? 28.407 -26.547 -33.312 1.00 22.17 307 SER A C 1
ATOM 2530 O O . SER A 1 314 ? 28.034 -26.630 -32.142 1.00 22.07 307 SER A O 1
ATOM 2533 N N . SER A 1 315 ? 29.700 -26.511 -33.652 1.00 21.79 308 SER A N 1
ATOM 2534 C CA . SER A 1 315 ? 30.719 -26.683 -32.617 1.00 20.07 308 SER A CA 1
ATOM 2535 C C . SER A 1 315 ? 31.018 -25.392 -31.875 1.00 20.63 308 SER A C 1
ATOM 2536 O O . SER A 1 315 ? 30.834 -24.273 -32.392 1.00 21.96 308 SER A O 1
ATOM 2539 N N . ASN A 1 316 ? 31.496 -25.526 -30.652 1.00 21.26 309 ASN A N 1
ATOM 2540 C CA . ASN A 1 316 ? 32.007 -24.372 -29.929 1.00 19.86 309 ASN A CA 1
ATOM 2541 C C . ASN A 1 316 ? 32.989 -23.540 -30.727 1.00 19.76 309 ASN A C 1
ATOM 2542 O O . ASN A 1 316 ? 32.959 -22.291 -30.656 1.00 22.01 309 ASN A O 1
ATOM 2547 N N . GLY A 1 317 ? 33.903 -24.199 -31.445 1.00 18.32 310 GLY A N 1
ATOM 2548 C CA . GLY A 1 317 ? 34.956 -23.468 -32.137 1.00 17.04 310 GLY A CA 1
ATOM 2549 C C . GLY A 1 317 ? 34.390 -22.587 -33.228 1.00 18.36 310 GLY A C 1
ATOM 2550 O O . GLY A 1 317 ? 34.733 -21.418 -33.362 1.00 21.26 310 GLY A O 1
ATOM 2551 N N . PHE A 1 318 ? 33.467 -23.142 -33.991 1.00 20.31 311 PHE A N 1
ATOM 2552 C CA . PHE A 1 318 ? 32.792 -22.441 -35.073 1.00 19.92 311 PHE A CA 1
ATOM 2553 C C . PHE A 1 318 ? 32.028 -21.250 -34.514 1.00 21.08 311 PHE A C 1
ATOM 2554 O O . PHE A 1 318 ? 32.200 -20.115 -34.971 1.00 21.45 311 PHE A O 1
ATOM 2562 N N . MET A 1 319 ? 31.181 -21.514 -33.525 1.00 20.86 312 MET A N 1
ATOM 2563 C CA . MET A 1 319 ? 30.305 -20.484 -32.976 1.00 21.12 312 MET A CA 1
ATOM 2564 C C . MET A 1 319 ? 31.081 -19.367 -32.262 1.00 21.83 312 MET A C 1
ATOM 2565 O O . MET A 1 319 ? 30.729 -18.192 -32.376 1.00 19.99 312 MET A O 1
ATOM 2570 N N . SER A 1 320 ? 32.169 -19.725 -31.576 1.00 21.16 313 SER A N 1
ATOM 2571 C CA . SER A 1 320 ? 32.954 -18.690 -30.918 1.00 21.86 313 SER A CA 1
ATOM 2572 C C . SER A 1 320 ? 33.708 -17.806 -31.919 1.00 21.61 313 SER A C 1
ATOM 2573 O O . SER A 1 320 ? 33.784 -16.568 -31.717 1.00 22.72 313 SER A O 1
ATOM 2576 N N . ASN A 1 321 ? 34.255 -18.426 -32.977 1.00 19.00 314 ASN A N 1
ATOM 2577 C CA . ASN A 1 321 ? 34.956 -17.685 -34.012 1.00 18.20 314 ASN A CA 1
ATOM 2578 C C . ASN A 1 321 ? 34.011 -16.667 -34.654 1.00 18.20 314 ASN A C 1
ATOM 2579 O O . ASN A 1 321 ? 34.360 -15.462 -34.789 1.00 20.03 314 ASN A O 1
ATOM 2584 N N . ILE A 1 322 ? 32.813 -17.114 -35.011 1.00 16.82 315 ILE A N 1
ATOM 2585 C CA . ILE A 1 322 ? 31.806 -16.213 -35.574 1.00 18.25 315 ILE A CA 1
ATOM 2586 C C . ILE A 1 322 ? 31.446 -15.090 -34.588 1.00 20.34 315 ILE A C 1
ATOM 2587 O O . ILE A 1 322 ? 31.356 -13.913 -34.990 1.00 22.66 315 ILE A O 1
ATOM 2592 N N . THR A 1 323 ? 31.251 -15.431 -33.313 1.00 19.01 316 THR A N 1
ATOM 2593 C CA . THR A 1 323 ? 31.005 -14.405 -32.325 1.00 20.00 316 THR A CA 1
ATOM 2594 C C . THR A 1 323 ? 32.073 -13.301 -32.355 1.00 21.71 316 THR A C 1
ATOM 2595 O O . THR A 1 323 ? 31.713 -12.110 -32.388 1.00 20.91 316 THR A O 1
ATOM 2599 N N . LEU A 1 324 ? 33.357 -13.704 -32.370 1.00 20.67 317 LEU A N 1
ATOM 2600 C CA . LEU A 1 324 ? 34.484 -12.768 -32.445 1.00 21.68 317 LEU A CA 1
ATOM 2601 C C . LEU A 1 324 ? 34.503 -11.939 -33.728 1.00 21.90 317 LEU A C 1
ATOM 2602 O O . LEU A 1 324 ? 34.827 -10.772 -33.695 1.00 24.49 317 LEU A O 1
ATOM 2607 N N . LEU A 1 325 ? 34.162 -12.532 -34.861 1.00 22.02 318 LEU A N 1
ATOM 2608 C CA . LEU A 1 325 ? 34.093 -11.758 -36.094 1.00 21.15 318 LEU A CA 1
ATOM 2609 C C . LEU A 1 325 ? 32.978 -10.718 -35.983 1.00 21.14 318 LEU A C 1
ATOM 2610 O O . LEU A 1 325 ? 33.207 -9.561 -36.309 1.00 22.42 318 LEU A O 1
ATOM 2615 N N . LEU A 1 326 ? 31.804 -11.116 -35.481 1.00 20.54 319 LEU A N 1
ATOM 2616 C CA . LEU A 1 326 ? 30.681 -10.184 -35.344 1.00 20.36 319 LEU A CA 1
ATOM 2617 C C . LEU A 1 326 ? 31.032 -9.059 -34.378 1.00 20.62 319 LEU A C 1
ATOM 2618 O O . LEU A 1 326 ? 30.786 -7.876 -34.662 1.00 19.84 319 LEU A O 1
ATOM 2623 N N . VAL A 1 327 ? 31.656 -9.422 -33.258 1.00 20.80 320 VAL A N 1
ATOM 2624 C CA . VAL A 1 327 ? 32.229 -8.427 -32.327 1.00 20.86 320 VAL A CA 1
ATOM 2625 C C . VAL A 1 327 ? 33.116 -7.418 -33.082 1.00 21.38 320 VAL A C 1
ATOM 2626 O O . VAL A 1 327 ? 32.996 -6.186 -32.920 1.00 18.72 320 VAL A O 1
ATOM 2630 N N . ARG A 1 328 ? 33.955 -7.960 -33.961 1.00 20.81 321 ARG A N 1
ATOM 2631 C CA . ARG A 1 328 ? 34.893 -7.126 -34.665 1.00 23.15 321 ARG A CA 1
ATOM 2632 C C . ARG A 1 328 ? 34.178 -6.199 -35.678 1.00 22.40 321 ARG A C 1
ATOM 2633 O O . ARG A 1 328 ? 34.576 -5.050 -35.833 1.00 21.84 321 ARG A O 1
ATOM 2641 N N . PHE A 1 329 ? 33.119 -6.677 -36.345 1.00 21.39 322 PHE A N 1
ATOM 2642 C CA . PHE A 1 329 ? 32.309 -5.777 -37.194 1.00 21.18 322 PHE A CA 1
ATOM 2643 C C . PHE A 1 329 ? 31.572 -4.699 -36.429 1.00 21.01 322 PHE A C 1
ATOM 2644 O O . PHE A 1 329 ? 31.266 -3.661 -36.987 1.00 20.49 322 PHE A O 1
ATOM 2652 N N . SER A 1 330 ? 31.299 -4.955 -35.153 1.00 22.00 323 SER A N 1
ATOM 2653 C CA . SER A 1 330 ? 30.558 -4.037 -34.322 1.00 22.19 323 SER A CA 1
ATOM 2654 C C . SER A 1 330 ? 31.423 -2.970 -33.697 1.00 23.51 323 SER A C 1
ATOM 2655 O O . SER A 1 330 ? 30.957 -1.849 -33.505 1.00 24.08 323 SER A O 1
ATOM 2658 N N . GLN A 1 331 ? 32.682 -3.294 -33.419 1.00 24.57 324 GLN A N 1
ATOM 2659 C CA . GLN A 1 331 ? 33.599 -2.338 -32.785 1.00 26.25 324 GLN A CA 1
ATOM 2660 C C . GLN A 1 331 ? 33.473 -0.894 -33.240 1.00 25.99 324 GLN A C 1
ATOM 2661 O O . GLN A 1 331 ? 33.297 -0.052 -32.400 1.00 27.90 324 GLN A O 1
ATOM 2667 N N . PRO A 1 332 ? 33.565 -0.604 -34.555 1.00 24.46 325 PRO A N 1
ATOM 2668 C CA . PRO A 1 332 ? 33.603 0.785 -34.998 1.00 25.14 325 PRO A CA 1
ATOM 2669 C C . PRO A 1 332 ? 32.428 1.658 -34.551 1.00 26.64 325 PRO A C 1
ATOM 2670 O O . PRO A 1 332 ? 32.611 2.864 -34.358 1.00 27.13 325 PRO A O 1
ATOM 2674 N N . PHE A 1 333 ? 31.231 1.089 -34.414 1.00 26.47 326 PHE A N 1
ATOM 2675 C CA . PHE A 1 333 ? 30.107 1.949 -34.115 1.00 25.83 326 PHE A CA 1
ATOM 2676 C C . PHE A 1 333 ? 29.843 2.055 -32.628 1.00 25.12 326 PHE A C 1
ATOM 2677 O O . PHE A 1 333 ? 28.879 2.702 -32.187 1.00 24.07 326 PHE A O 1
ATOM 2685 N N . LEU A 1 334 ? 30.804 1.525 -31.879 1.00 23.07 327 LEU A N 1
ATOM 2686 C CA . LEU A 1 334 ? 30.732 1.432 -30.446 1.00 22.98 327 LEU A CA 1
ATOM 2687 C C . LEU A 1 334 ? 32.018 1.844 -29.760 1.00 23.23 327 LEU A C 1
ATOM 2688 O O . LEU A 1 334 ? 32.243 1.446 -28.621 1.00 24.51 327 LEU A O 1
ATOM 2693 N N . ASP A 1 335 ? 32.886 2.593 -30.434 1.00 22.98 328 ASP A N 1
ATOM 2694 C CA . ASP A 1 335 ? 34.137 3.042 -29.829 1.00 23.37 328 ASP A CA 1
ATOM 2695 C C . ASP A 1 335 ? 33.758 4.005 -28.713 1.00 25.40 328 ASP A C 1
ATOM 2696 O O . ASP A 1 335 ? 32.616 4.476 -28.676 1.00 25.84 328 ASP A O 1
ATOM 2701 N N . ILE A 1 336 ? 34.699 4.347 -27.828 1.00 27.04 329 ILE A N 1
ATOM 2702 C CA . ILE A 1 336 ? 34.337 5.116 -26.616 1.00 28.02 329 ILE A CA 1
ATOM 2703 C C . ILE A 1 336 ? 33.738 6.492 -26.788 1.00 28.03 329 ILE A C 1
ATOM 2704 O O . ILE A 1 336 ? 33.235 7.040 -25.825 1.00 29.61 329 ILE A O 1
ATOM 2709 N N . SER A 1 337 ? 33.793 7.067 -27.986 1.00 28.74 330 SER A N 1
ATOM 2710 C CA . SER A 1 337 ? 33.295 8.423 -28.182 1.00 27.19 330 SER A CA 1
ATOM 2711 C C . SER A 1 337 ? 31.810 8.346 -28.454 1.00 27.97 330 SER A C 1
ATOM 2712 O O . SER A 1 337 ? 31.109 9.369 -28.442 1.00 30.95 330 SER A O 1
ATOM 2715 N N . TYR A 1 338 ? 31.336 7.139 -28.723 1.00 25.18 331 TYR A N 1
ATOM 2716 C CA . TYR A 1 338 ? 29.955 6.907 -29.049 1.00 24.58 331 TYR A CA 1
ATOM 2717 C C . TYR A 1 338 ? 29.329 7.774 -30.165 1.00 25.12 331 TYR A C 1
ATOM 2718 O O . TYR A 1 338 ? 28.102 7.848 -30.247 1.00 23.07 331 TYR A O 1
ATOM 2727 N N . LYS A 1 339 ? 30.134 8.372 -31.052 1.00 25.26 332 LYS A N 1
ATOM 2728 C CA . LYS A 1 339 ? 29.531 9.298 -32.021 1.00 28.74 332 LYS A CA 1
ATOM 2729 C C . LYS A 1 339 ? 28.670 8.608 -33.086 1.00 29.02 332 LYS A C 1
ATOM 2730 O O . LYS A 1 339 ? 27.783 9.256 -33.681 1.00 28.36 332 LYS A O 1
ATOM 2736 N N . LYS A 1 340 ? 28.908 7.306 -33.288 1.00 27.80 333 LYS A N 1
ATOM 2737 C CA . LYS A 1 340 ? 28.164 6.518 -34.279 1.00 28.07 333 LYS A CA 1
ATOM 2738 C C . LYS A 1 340 ? 27.027 5.696 -33.673 1.00 27.63 333 LYS A C 1
ATOM 2739 O O . LYS A 1 340 ? 26.349 4.948 -34.375 1.00 26.93 333 LYS A O 1
ATOM 2745 N N . ILE A 1 341 ? 26.783 5.890 -32.386 1.00 27.70 334 ILE A N 1
ATOM 2746 C CA . ILE A 1 341 ? 25.850 5.048 -31.636 1.00 28.64 334 ILE A CA 1
ATOM 2747 C C . ILE A 1 341 ? 24.411 5.092 -32.157 1.00 29.24 334 ILE A C 1
ATOM 2748 O O . ILE A 1 341 ? 23.694 4.113 -32.063 1.00 29.32 334 ILE A O 1
ATOM 2753 N N . ASP A 1 342 ? 24.021 6.237 -32.702 1.00 29.43 335 ASP A N 1
ATOM 2754 C CA . ASP A 1 342 ? 22.698 6.489 -33.261 1.00 30.78 335 ASP A CA 1
ATOM 2755 C C . ASP A 1 342 ? 22.450 5.761 -34.604 1.00 29.94 335 ASP A C 1
ATOM 2756 O O . ASP A 1 342 ? 21.304 5.725 -35.079 1.00 29.96 335 ASP A O 1
ATOM 2761 N N . LYS A 1 343 ? 23.512 5.225 -35.224 1.00 28.32 336 LYS A N 1
ATOM 2762 C CA . LYS A 1 343 ? 23.397 4.367 -36.423 1.00 27.26 336 LYS A CA 1
ATOM 2763 C C . LYS A 1 343 ? 22.651 3.054 -36.117 1.00 25.77 336 LYS A C 1
ATOM 2764 O O . LYS A 1 343 ? 22.069 2.459 -37.014 1.00 24.19 336 LYS A O 1
ATOM 2770 N N . ILE A 1 344 ? 22.693 2.597 -34.862 1.00 24.70 337 ILE A N 1
ATOM 2771 C CA . ILE A 1 344 ? 21.997 1.365 -34.478 1.00 23.69 337 ILE A CA 1
ATOM 2772 C C . ILE A 1 344 ? 20.545 1.706 -34.150 1.00 23.91 337 ILE A C 1
ATOM 2773 O O . ILE A 1 344 ? 20.278 2.555 -33.304 1.00 22.94 337 ILE A O 1
ATOM 2778 N N . ASP A 1 345 ? 19.613 1.034 -34.820 1.00 23.60 338 ASP A N 1
ATOM 2779 C CA . ASP A 1 345 ? 18.201 1.397 -34.740 1.00 22.60 338 ASP A CA 1
ATOM 2780 C C . ASP A 1 345 ? 17.571 0.826 -33.476 1.00 21.73 338 ASP A C 1
ATOM 2781 O O . ASP A 1 345 ? 17.487 -0.400 -33.329 1.00 22.22 338 ASP A O 1
ATOM 2786 N N . ALA A 1 346 ? 17.116 1.692 -32.573 1.00 20.32 339 ALA A N 1
ATOM 2787 C CA . ALA A 1 346 ? 16.434 1.226 -31.364 1.00 19.39 339 ALA A CA 1
ATOM 2788 C C . ALA A 1 346 ? 15.101 0.542 -31.700 1.00 19.96 339 ALA A C 1
ATOM 2789 O O . ALA A 1 346 ? 14.593 -0.289 -30.945 1.00 21.25 339 ALA A O 1
ATOM 2791 N N . ASN A 1 347 ? 14.549 0.880 -32.855 1.00 20.72 340 ASN A N 1
ATOM 2792 C CA . ASN A 1 347 ? 13.302 0.295 -33.336 1.00 21.10 340 ASN A CA 1
ATOM 2793 C C . ASN A 1 347 ? 13.510 -0.906 -34.215 1.00 21.44 340 ASN A C 1
ATOM 2794 O O . ASN A 1 347 ? 12.664 -1.231 -35.044 1.00 20.85 340 ASN A O 1
ATOM 2799 N N . TYR A 1 348 ? 14.641 -1.565 -34.019 1.00 23.16 341 TYR A N 1
ATOM 2800 C CA . TYR A 1 348 ? 15.002 -2.758 -34.760 1.00 24.15 341 TYR A CA 1
ATOM 2801 C C . TYR A 1 348 ? 13.914 -3.825 -34.672 1.00 26.43 341 TYR A C 1
ATOM 2802 O O . TYR A 1 348 ? 13.664 -4.532 -35.652 1.00 26.44 341 TYR A O 1
ATOM 2811 N N . PHE A 1 349 ? 13.291 -3.929 -33.496 1.00 29.14 342 PHE A N 1
ATOM 2812 C CA . PHE A 1 349 ? 12.268 -4.930 -33.209 1.00 32.43 342 PHE A CA 1
ATOM 2813 C C . PHE A 1 349 ? 10.846 -4.327 -33.250 1.00 35.76 342 PHE A C 1
ATOM 2814 O O . PHE A 1 349 ? 9.894 -4.952 -32.742 1.00 36.35 342 PHE A O 1
ATOM 2822 N N . ASN A 1 350 ? 10.697 -3.115 -33.807 1.00 38.37 343 ASN A N 1
ATOM 2823 C CA . ASN A 1 350 ? 9.343 -2.527 -34.018 1.00 39.67 343 ASN A CA 1
ATOM 2824 C C . ASN A 1 350 ? 8.695 -3.156 -35.219 1.00 40.91 343 ASN A C 1
ATOM 2825 O O . ASN A 1 350 ? 7.498 -3.364 -35.204 1.00 42.43 343 ASN A O 1
ATOM 2830 N N . ASN A 1 351 ? 9.494 -3.493 -36.232 1.00 42.10 344 ASN A N 1
ATOM 2831 C CA . ASN A 1 351 ? 9.054 -4.373 -37.322 1.00 42.73 344 ASN A CA 1
ATOM 2832 C C . ASN A 1 351 ? 9.310 -5.872 -36.985 1.00 43.45 344 ASN A C 1
ATOM 2833 O O . ASN A 1 351 ? 10.250 -6.174 -36.196 1.00 43.78 344 ASN A O 1
ATOM 2838 N N . PRO A 1 352 ? 8.483 -6.808 -37.554 1.00 42.68 345 PRO A N 1
ATOM 2839 C CA . PRO A 1 352 ? 8.816 -8.243 -37.576 1.00 42.08 345 PRO A CA 1
ATOM 2840 C C . PRO A 1 352 ? 10.234 -8.496 -38.104 1.00 41.82 345 PRO A C 1
ATOM 2841 O O . PRO A 1 352 ? 10.669 -7.847 -39.071 1.00 42.02 345 PRO A O 1
ATOM 2845 N N . SER A 1 353 ? 10.945 -9.421 -37.456 1.00 41.33 346 SER A N 1
ATOM 2846 C CA . SER A 1 353 ? 12.399 -9.545 -37.636 1.00 40.84 346 SER A CA 1
ATOM 2847 C C . SER A 1 353 ? 12.745 -10.148 -38.994 1.00 39.81 346 SER A C 1
ATOM 2848 O O . SER A 1 353 ? 12.109 -11.130 -39.434 1.00 39.79 346 SER A O 1
ATOM 2851 N N . LEU A 1 354 ? 13.721 -9.571 -39.689 1.00 37.10 347 LEU A N 1
ATOM 2852 C CA . LEU A 1 354 ? 14.008 -10.157 -40.985 1.00 35.21 347 LEU A CA 1
ATOM 2853 C C . LEU A 1 354 ? 14.913 -11.401 -40.845 1.00 32.33 347 LEU A C 1
ATOM 2854 O O . LEU A 1 354 ? 14.494 -12.483 -41.182 1.00 32.09 347 LEU A O 1
ATOM 2859 N N . PHE A 1 355 ? 16.090 -11.282 -40.265 1.00 29.76 348 PHE A N 1
ATOM 2860 C CA . PHE A 1 355 ? 17.017 -12.425 -40.288 1.00 28.61 348 PHE A CA 1
ATOM 2861 C C . PHE A 1 355 ? 16.992 -13.366 -39.072 1.00 26.45 348 PHE A C 1
ATOM 2862 O O . PHE A 1 355 ? 16.832 -14.571 -39.216 1.00 24.40 348 PHE A O 1
ATOM 2870 N N . ILE A 1 356 ? 17.123 -12.810 -37.885 1.00 26.30 349 ILE A N 1
ATOM 2871 C CA . ILE A 1 356 ? 17.025 -13.593 -36.654 1.00 27.61 349 ILE A CA 1
ATOM 2872 C C . ILE A 1 356 ? 15.590 -14.065 -36.450 1.00 27.64 349 ILE A C 1
ATOM 2873 O O . ILE A 1 356 ? 14.672 -13.256 -36.458 1.00 27.38 349 ILE A O 1
ATOM 2878 N N . ASP A 1 357 ? 15.410 -15.367 -36.248 1.00 28.50 350 ASP A N 1
ATOM 2879 C CA . ASP A 1 357 ? 14.117 -15.964 -35.847 1.00 27.76 350 ASP A CA 1
ATOM 2880 C C . ASP A 1 357 ? 13.908 -15.686 -34.364 1.00 26.86 350 ASP A C 1
ATOM 2881 O O . ASP A 1 357 ? 14.653 -16.186 -33.546 1.00 26.41 350 ASP A O 1
ATOM 2886 N N . LEU A 1 358 ? 12.897 -14.894 -34.019 1.00 26.89 351 LEU A N 1
ATOM 2887 C CA . LEU A 1 358 ? 12.628 -14.543 -32.615 1.00 25.31 351 LEU A CA 1
ATOM 2888 C C . LEU A 1 358 ? 11.525 -15.363 -31.964 1.00 25.60 351 LEU A C 1
ATOM 2889 O O . LEU A 1 358 ? 11.159 -15.112 -30.807 1.00 25.87 351 LEU A O 1
ATOM 2894 N N . SER A 1 359 ? 10.992 -16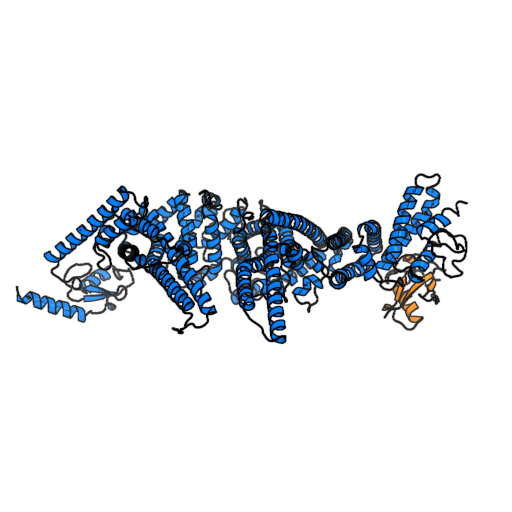.333 -32.701 1.00 24.79 352 SER A N 1
ATOM 2895 C CA . SER A 1 359 ? 9.918 -17.150 -32.191 1.00 26.49 352 SER A CA 1
ATOM 2896 C C . SER A 1 359 ? 10.365 -17.922 -30.954 1.00 26.81 352 SER A C 1
ATOM 2897 O O . SER A 1 359 ? 11.400 -18.585 -30.958 1.00 28.04 352 SER A O 1
ATOM 2900 N N . GLY A 1 360 ? 9.601 -17.806 -29.872 1.00 27.68 353 GLY A N 1
ATOM 2901 C CA . GLY A 1 360 ? 9.936 -18.529 -28.647 1.00 27.25 353 GLY A CA 1
ATOM 2902 C C . GLY A 1 360 ? 10.911 -17.774 -27.768 1.00 28.20 353 GLY A C 1
ATOM 2903 O O . GLY A 1 360 ? 11.252 -18.255 -26.687 1.00 28.98 353 GLY A O 1
ATOM 2904 N N . GLU A 1 361 ? 11.374 -16.595 -28.207 1.00 27.14 354 GLU A N 1
ATOM 2905 C CA . GLU A 1 361 ? 12.311 -15.829 -27.369 1.00 26.35 354 GLU A CA 1
ATOM 2906 C C . GLU A 1 361 ? 11.539 -15.005 -26.348 1.00 25.18 354 GLU A C 1
ATOM 2907 O O . GLU A 1 361 ? 10.759 -14.141 -26.716 1.00 24.86 354 GLU A O 1
ATOM 2913 N N . THR A 1 362 ? 11.771 -15.289 -25.074 1.00 24.77 355 THR A N 1
ATOM 2914 C CA . THR A 1 362 ? 11.242 -14.496 -23.970 1.00 24.50 355 THR A CA 1
ATOM 2915 C C . THR A 1 362 ? 11.746 -13.052 -24.115 1.00 24.34 355 THR A C 1
ATOM 2916 O O . THR A 1 362 ? 12.917 -12.819 -24.443 1.00 25.73 355 THR A O 1
ATOM 2920 N N . ARG A 1 363 ? 10.863 -12.091 -23.885 1.00 23.64 356 ARG A N 1
ATOM 2921 C CA . ARG A 1 363 ? 11.234 -10.684 -23.904 1.00 23.16 356 ARG A CA 1
ATOM 2922 C C . ARG A 1 363 ? 11.502 -10.138 -22.491 1.00 23.55 356 ARG A C 1
ATOM 2923 O O . ARG A 1 363 ? 11.222 -10.805 -21.494 1.00 23.40 356 ARG A O 1
ATOM 2931 N N . LEU A 1 364 ? 12.061 -8.933 -22.419 1.00 23.30 357 LEU A N 1
ATOM 2932 C CA . LEU A 1 364 ? 12.512 -8.360 -21.157 1.00 22.32 357 LEU A CA 1
ATOM 2933 C C . LEU A 1 364 ? 11.369 -8.077 -20.178 1.00 22.96 357 LEU A C 1
ATOM 2934 O O . LEU A 1 364 ? 11.462 -8.394 -18.988 1.00 22.87 357 LEU A O 1
ATOM 2939 N N . ASN A 1 365 ? 10.294 -7.483 -20.680 1.00 23.60 358 ASN A N 1
ATOM 2940 C CA . ASN A 1 365 ? 9.104 -7.299 -19.873 1.00 24.27 358 ASN A CA 1
ATOM 2941 C C . ASN A 1 365 ? 7.836 -7.246 -20.717 1.00 25.87 358 ASN A C 1
ATOM 2942 O O . ASN A 1 365 ? 7.158 -6.228 -20.807 1.00 25.42 358 ASN A O 1
ATOM 2947 N N . SER A 1 366 ? 7.534 -8.385 -21.326 1.00 28.40 359 SER A N 1
ATOM 2948 C CA . SER A 1 366 ? 6.459 -8.508 -22.290 1.00 29.80 359 SER A CA 1
ATOM 2949 C C . SER A 1 366 ? 6.285 -9.975 -22.567 1.00 30.83 359 SER A C 1
ATOM 2950 O O . SER A 1 366 ? 7.214 -10.748 -22.368 1.00 30.54 359 SER A O 1
ATOM 2953 N N . ASP A 1 367 ? 5.096 -10.354 -23.029 1.00 32.75 360 ASP A N 1
ATOM 2954 C CA . ASP A 1 367 ? 4.841 -11.726 -23.440 1.00 34.45 360 ASP A CA 1
ATOM 2955 C C . ASP A 1 367 ? 4.605 -11.765 -24.946 1.00 35.33 360 ASP A C 1
ATOM 2956 O O . ASP A 1 367 ? 4.460 -10.704 -25.575 1.00 35.24 360 ASP A O 1
ATOM 2961 N N . PHE A 1 368 ? 4.578 -12.978 -25.509 1.00 35.93 361 PHE A N 1
ATOM 2962 C CA . PHE A 1 368 ? 4.292 -13.197 -26.939 1.00 36.88 361 PHE A CA 1
ATOM 2963 C C . PHE A 1 368 ? 3.085 -12.382 -27.419 1.00 36.22 361 PHE A C 1
ATOM 2964 O O . PHE A 1 368 ? 3.203 -11.589 -28.352 1.00 36.06 361 PHE A O 1
ATOM 2972 N N . LYS A 1 369 ? 1.942 -12.587 -26.768 1.00 35.90 362 LYS A N 1
ATOM 2973 C CA . LYS A 1 369 ? 0.767 -11.724 -26.885 1.00 36.49 362 LYS A CA 1
ATOM 2974 C C . LYS A 1 369 ? 1.023 -10.233 -27.228 1.00 36.22 362 LYS A C 1
ATOM 2975 O O . LYS A 1 369 ? 0.710 -9.784 -28.336 1.00 35.72 362 LYS A O 1
ATOM 2981 N N . GLU A 1 370 ? 1.570 -9.473 -26.277 1.00 36.25 363 GLU A N 1
ATOM 2982 C CA . GLU A 1 370 ? 1.736 -8.028 -26.450 1.00 36.87 363 GLU A CA 1
ATOM 2983 C C . GLU A 1 370 ? 2.690 -7.696 -27.597 1.00 37.33 363 GLU A C 1
ATOM 2984 O O . GLU A 1 370 ? 2.470 -6.730 -28.329 1.00 37.77 363 GLU A O 1
ATOM 2990 N N . ALA A 1 371 ? 3.756 -8.487 -27.720 1.00 37.61 364 ALA A N 1
ATOM 2991 C CA . ALA A 1 371 ? 4.833 -8.238 -28.680 1.00 37.86 364 ALA A CA 1
ATOM 2992 C C . ALA A 1 371 ? 4.350 -8.399 -30.107 1.00 38.17 364 ALA A C 1
ATOM 2993 O O . ALA A 1 371 ? 4.604 -7.545 -30.955 1.00 38.37 364 ALA A O 1
ATOM 2995 N N . ASP A 1 372 ? 3.635 -9.489 -30.367 1.00 38.88 365 ASP A N 1
ATOM 2996 C CA . ASP A 1 372 ? 2.987 -9.688 -31.663 1.00 39.10 365 ASP A CA 1
ATOM 2997 C C . ASP A 1 372 ? 1.955 -8.611 -31.959 1.00 38.33 365 ASP A C 1
ATOM 2998 O O . ASP A 1 372 ? 1.888 -8.124 -33.087 1.00 39.16 365 ASP A O 1
ATOM 3003 N N . ALA A 1 373 ? 1.189 -8.215 -30.939 1.00 37.11 366 ALA A N 1
ATOM 3004 C CA . ALA A 1 373 ? 0.322 -7.032 -31.013 1.00 35.24 366 ALA A CA 1
ATOM 3005 C C . ALA A 1 373 ? 1.123 -5.784 -31.384 1.00 34.55 366 ALA A C 1
ATOM 3006 O O . ALA A 1 373 ? 0.717 -5.013 -32.240 1.00 34.80 366 ALA A O 1
ATOM 3008 N N . PHE A 1 374 ? 2.271 -5.596 -30.743 1.00 33.93 367 PHE A N 1
ATOM 3009 C CA . PHE A 1 374 ? 3.128 -4.459 -31.035 1.00 33.04 367 PHE A CA 1
ATOM 3010 C C . PHE A 1 374 ? 3.606 -4.407 -32.492 1.00 33.94 367 PHE A C 1
ATOM 3011 O O . PHE A 1 374 ? 3.602 -3.333 -33.095 1.00 33.20 367 PHE A O 1
ATOM 3019 N N . TYR A 1 375 ? 4.007 -5.557 -33.047 1.00 35.34 368 TYR A N 1
ATOM 3020 C CA . TYR A 1 375 ? 4.317 -5.668 -34.479 1.00 37.04 368 TYR A CA 1
ATOM 3021 C C . TYR A 1 375 ? 3.206 -5.153 -35.376 1.00 38.07 368 TYR A C 1
ATOM 3022 O O . TYR A 1 375 ? 3.487 -4.446 -36.341 1.00 38.93 368 TYR A O 1
ATOM 3031 N N . ASP A 1 376 ? 1.959 -5.524 -35.056 1.00 38.81 369 ASP A N 1
ATOM 3032 C CA . ASP A 1 376 ? 0.752 -5.141 -35.815 1.00 39.10 369 ASP A CA 1
ATOM 3033 C C . ASP A 1 376 ? 0.547 -3.639 -35.868 1.00 39.03 369 ASP A C 1
ATOM 3034 O O . ASP A 1 376 ? 0.429 -3.036 -36.940 1.00 38.84 369 ASP A O 1
ATOM 3039 N N . LYS A 1 377 ? 0.463 -3.047 -34.688 1.00 39.05 370 LYS A N 1
ATOM 3040 C CA . LYS A 1 377 ? 0.365 -1.613 -34.564 1.00 39.82 370 LYS A CA 1
ATOM 3041 C C . LYS A 1 377 ? 1.597 -0.955 -35.198 1.00 40.74 370 LYS A C 1
ATOM 3042 O O . LYS A 1 377 ? 1.470 0.037 -35.913 1.00 40.38 370 LYS A O 1
ATOM 3048 N N . ASN A 1 378 ? 2.780 -1.529 -34.978 1.00 41.86 371 ASN A N 1
ATOM 3049 C CA . ASN A 1 378 ? 4.009 -0.853 -35.395 1.00 43.54 371 ASN A CA 1
ATOM 3050 C C . ASN A 1 378 ? 4.523 -1.069 -36.804 1.00 44.81 371 ASN A C 1
ATOM 3051 O O . ASN A 1 378 ? 4.781 -0.083 -37.501 1.00 44.98 371 ASN A O 1
ATOM 3056 N N . ARG A 1 379 ? 4.699 -2.329 -37.221 1.00 46.33 372 ARG A N 1
ATOM 3057 C CA . ARG A 1 379 ? 4.752 -2.634 -38.659 1.00 47.48 372 ARG A CA 1
ATOM 3058 C C . ARG A 1 379 ? 6.114 -2.199 -39.245 1.00 48.33 372 ARG A C 1
ATOM 3059 O O . ARG A 1 379 ? 7.147 -2.751 -38.868 1.00 48.82 372 ARG A O 1
ATOM 3067 N N . LYS A 1 380 ? 6.097 -1.164 -40.095 1.00 49.05 373 LYS A N 1
ATOM 3068 C CA . LYS A 1 380 ? 7.199 -0.739 -40.982 1.00 49.23 373 LYS A CA 1
ATOM 3069 C C . LYS A 1 380 ? 6.975 -1.480 -42.294 1.00 49.60 373 LYS A C 1
ATOM 3070 O O . LYS A 1 380 ? 6.862 -2.707 -42.316 1.00 49.23 373 LYS A O 1
ATOM 3076 N N . THR A 1 381 ? 6.896 -0.712 -43.376 1.00 50.26 374 THR A N 1
ATOM 3077 C CA . THR A 1 381 ? 6.261 -1.147 -44.624 1.00 51.19 374 THR A CA 1
ATOM 3078 C C . THR A 1 381 ? 6.955 -2.265 -45.411 1.00 52.09 374 THR A C 1
ATOM 3079 O O . THR A 1 381 ? 7.797 -3.003 -44.888 1.00 52.38 374 THR A O 1
ATOM 3083 N N . ALA A 1 382 ? 6.548 -2.376 -46.676 1.00 53.02 375 ALA A N 1
ATOM 3084 C CA . ALA A 1 382 ? 7.152 -3.261 -47.667 1.00 53.63 375 ALA A CA 1
ATOM 3085 C C . ALA A 1 382 ? 8.656 -3.009 -47.790 1.00 53.87 375 ALA A C 1
ATOM 3086 O O . ALA A 1 382 ? 9.098 -1.853 -47.728 1.00 54.32 375 ALA A O 1
ATOM 3088 N N . ASP A 1 383 ? 9.426 -4.091 -47.961 1.00 53.57 376 ASP A N 1
ATOM 3089 C CA . ASP A 1 383 ? 10.884 -4.038 -48.195 1.00 53.32 376 ASP A CA 1
ATOM 3090 C C . ASP A 1 383 ? 11.604 -3.382 -46.998 1.00 52.72 376 ASP A C 1
ATOM 3091 O O . ASP A 1 383 ? 12.316 -4.069 -46.238 1.00 53.65 376 ASP A O 1
ATOM 3096 N N . SER A 1 384 ? 11.414 -2.059 -46.880 1.00 51.15 377 SER A N 1
ATOM 3097 C CA . SER A 1 384 ? 11.750 -1.179 -45.723 1.00 49.97 377 SER A CA 1
ATOM 3098 C C . SER A 1 384 ? 13.046 -1.398 -44.902 1.00 49.83 377 SER A C 1
ATOM 3099 O O . SER A 1 384 ? 13.675 -0.419 -44.467 1.00 50.27 377 SER A O 1
ATOM 3102 N N . LYS A 1 385 ? 13.429 -2.660 -44.691 1.00 48.37 378 LYS A N 1
ATOM 3103 C CA . LYS A 1 385 ? 14.492 -3.009 -43.752 1.00 47.77 378 LYS A CA 1
ATOM 3104 C C . LYS A 1 385 ? 15.743 -3.499 -44.529 1.00 46.24 378 LYS A C 1
ATOM 3105 O O . LYS A 1 385 ? 15.621 -3.777 -45.745 1.00 45.40 378 LYS A O 1
ATOM 3111 N N . PRO A 1 386 ? 16.928 -3.658 -43.845 1.00 44.20 379 PRO A N 1
ATOM 3112 C CA . PRO A 1 386 ? 17.243 -3.618 -42.390 1.00 41.48 379 PRO A CA 1
ATOM 3113 C C . PRO A 1 386 ? 18.343 -2.669 -41.827 1.00 37.86 379 PRO A C 1
ATOM 3114 O O . PRO A 1 386 ? 18.194 -2.200 -40.707 1.00 37.63 379 PRO A O 1
ATOM 3118 N N . ASN A 1 387 ? 19.418 -2.402 -42.575 1.00 33.62 380 ASN A N 1
ATOM 3119 C CA . ASN A 1 387 ? 20.599 -1.661 -42.075 1.00 29.25 380 ASN A CA 1
ATOM 3120 C C . ASN A 1 387 ? 21.630 -2.653 -41.501 1.00 27.18 380 ASN A C 1
ATOM 3121 O O . ASN A 1 387 ? 21.362 -3.341 -40.511 1.00 25.58 380 ASN A O 1
ATOM 3126 N N . PHE A 1 388 ? 22.795 -2.725 -42.149 1.00 24.32 381 PHE A N 1
ATOM 3127 C CA . PHE A 1 388 ? 23.818 -3.704 -41.836 1.00 21.54 381 PHE A CA 1
ATOM 3128 C C . PHE A 1 388 ? 24.308 -3.576 -40.393 1.00 20.86 381 PHE A C 1
ATOM 3129 O O . PHE A 1 388 ? 24.347 -4.566 -39.630 1.00 18.37 381 PHE A O 1
ATOM 3137 N N . ILE A 1 389 ? 24.670 -2.349 -40.028 1.00 19.82 382 ILE A N 1
ATOM 3138 C CA . ILE A 1 389 ? 25.099 -2.048 -38.675 1.00 19.99 382 ILE A CA 1
ATOM 3139 C C . ILE A 1 389 ? 24.144 -2.613 -37.615 1.00 19.67 382 ILE A C 1
ATOM 3140 O O . ILE A 1 389 ? 24.580 -3.253 -36.682 1.00 21.10 382 ILE A O 1
ATOM 3145 N N . SER A 1 390 ? 22.842 -2.392 -37.778 1.00 19.90 383 SER A N 1
ATOM 3146 C CA . SER A 1 390 ? 21.835 -2.858 -36.803 1.00 18.12 383 SER A CA 1
ATOM 3147 C C . SER A 1 390 ? 21.687 -4.383 -36.819 1.00 16.80 383 SER A C 1
ATOM 3148 O O . SER A 1 390 ? 21.516 -5.008 -35.772 1.00 15.64 383 SER A O 1
ATOM 3151 N N . ASP A 1 391 ? 21.764 -4.961 -38.015 1.00 15.60 384 ASP A N 1
ATOM 3152 C CA . ASP A 1 391 ? 21.741 -6.412 -38.181 1.00 16.55 384 ASP A CA 1
ATOM 3153 C C . ASP A 1 391 ? 22.934 -7.021 -37.487 1.00 17.20 384 ASP A C 1
ATOM 3154 O O . ASP A 1 391 ? 22.811 -7.926 -36.662 1.00 18.07 384 ASP A O 1
ATOM 3159 N N . CYS A 1 392 ? 24.096 -6.451 -37.752 1.00 18.85 385 CYS A N 1
ATOM 3160 C CA . CYS A 1 392 ? 25.330 -6.913 -37.134 1.00 19.43 385 CYS A CA 1
ATOM 3161 C C . CYS A 1 392 ? 25.309 -6.798 -35.599 1.00 19.43 385 CYS A C 1
ATOM 3162 O O . CYS A 1 392 ? 25.676 -7.727 -34.863 1.00 19.20 385 CYS A O 1
ATOM 3165 N N . PHE A 1 393 ? 24.859 -5.655 -35.097 1.00 18.08 386 PHE A N 1
ATOM 3166 C CA . PHE A 1 393 ? 24.809 -5.487 -33.645 1.00 16.40 386 PHE A CA 1
ATOM 3167 C C . PHE A 1 393 ? 23.946 -6.526 -32.942 1.00 16.69 386 PHE A C 1
ATOM 3168 O O . PHE A 1 393 ? 24.392 -7.162 -31.995 1.00 16.77 386 PHE A O 1
ATOM 3176 N N . PHE A 1 394 ? 22.715 -6.733 -33.403 1.00 18.06 387 PHE A N 1
ATOM 3177 C CA . PHE A 1 394 ? 21.861 -7.730 -32.744 1.00 19.02 387 PHE A CA 1
ATOM 3178 C C . PHE A 1 394 ? 22.260 -9.177 -32.991 1.00 20.04 387 PHE A C 1
ATOM 3179 O O . PHE A 1 394 ? 22.180 -9.999 -32.092 1.00 22.40 387 PHE A O 1
ATOM 3187 N N . LEU A 1 395 ? 22.746 -9.484 -34.181 1.00 20.51 388 LEU A N 1
ATOM 3188 C CA . LEU A 1 395 ? 23.434 -10.764 -34.425 1.00 20.70 388 LEU A CA 1
ATOM 3189 C C . LEU A 1 395 ? 24.599 -10.990 -33.488 1.00 20.44 388 LEU A C 1
ATOM 3190 O O . LEU A 1 395 ? 24.775 -12.092 -32.950 1.00 20.90 388 LEU A O 1
ATOM 3195 N N . THR A 1 396 ? 25.403 -9.963 -33.246 1.00 18.65 389 THR A N 1
ATOM 3196 C CA . THR A 1 396 ? 26.455 -10.139 -32.246 1.00 17.86 389 THR A CA 1
ATOM 3197 C C . THR A 1 396 ? 25.902 -10.562 -30.875 1.00 18.33 389 THR A C 1
ATOM 3198 O O . THR A 1 396 ? 26.465 -11.478 -30.215 1.00 19.09 389 THR A O 1
ATOM 3202 N N . LEU A 1 397 ? 24.821 -9.915 -30.435 1.00 15.90 390 LEU A N 1
ATOM 3203 C CA . LEU A 1 397 ? 24.234 -10.268 -29.134 1.00 15.99 390 LEU A CA 1
ATOM 3204 C C . LEU A 1 397 ? 23.692 -11.700 -29.148 1.00 16.59 390 LEU A C 1
ATOM 3205 O O . LEU A 1 397 ? 23.708 -12.422 -28.118 1.00 15.45 390 LEU A O 1
ATOM 3210 N N . THR A 1 398 ? 23.220 -12.102 -30.326 1.00 16.12 391 THR A N 1
ATOM 3211 C CA . THR A 1 398 ? 22.664 -13.414 -30.471 1.00 17.68 391 THR A CA 1
ATOM 3212 C C . THR A 1 398 ? 23.772 -14.434 -30.262 1.00 17.63 391 THR A C 1
ATOM 3213 O O . THR A 1 398 ? 23.633 -15.381 -29.485 1.00 17.26 391 THR A O 1
ATOM 3217 N N . TYR A 1 399 ? 24.883 -14.226 -30.939 1.00 18.33 392 TYR A N 1
ATOM 3218 C CA . TYR A 1 399 ? 25.999 -15.138 -30.783 1.00 17.97 392 TYR A CA 1
ATOM 3219 C C . TYR A 1 399 ? 26.622 -15.064 -29.423 1.00 19.33 392 TYR A C 1
ATOM 3220 O O . TYR A 1 399 ? 27.045 -16.070 -28.917 1.00 24.12 392 TYR A O 1
ATOM 3229 N N . LEU A 1 400 ? 26.679 -13.905 -28.792 1.00 19.47 393 LEU A N 1
ATOM 3230 C CA . LEU A 1 400 ? 27.258 -13.878 -27.454 1.00 18.62 393 LEU A CA 1
ATOM 3231 C C . LEU A 1 400 ? 26.574 -14.870 -26.498 1.00 19.41 393 LEU A C 1
ATOM 3232 O O . LEU A 1 400 ? 27.239 -15.472 -25.622 1.00 20.68 393 LEU A O 1
ATOM 3237 N N . HIS A 1 401 ? 25.256 -15.022 -26.668 1.00 17.50 394 HIS A N 1
ATOM 3238 C CA . HIS A 1 401 ? 24.416 -15.876 -25.839 1.00 17.46 394 HIS A CA 1
ATOM 3239 C C . HIS A 1 401 ? 24.515 -17.330 -26.307 1.00 18.63 394 HIS A C 1
ATOM 3240 O O . HIS A 1 401 ? 24.886 -18.235 -25.538 1.00 18.57 394 HIS A O 1
ATOM 3247 N N . TYR A 1 402 ? 24.169 -17.561 -27.563 1.00 17.96 395 TYR A N 1
ATOM 3248 C CA . TYR A 1 402 ? 24.172 -18.924 -28.061 1.00 21.14 395 TYR A CA 1
ATOM 3249 C C . TYR A 1 402 ? 25.564 -19.428 -28.480 1.00 21.71 395 TYR A C 1
ATOM 3250 O O . TYR A 1 402 ? 25.825 -20.621 -28.386 1.00 23.28 395 TYR A O 1
ATOM 3259 N N . GLY A 1 403 ? 26.442 -18.535 -28.937 1.00 21.04 396 GLY A N 1
ATOM 3260 C CA . GLY A 1 403 ? 27.767 -18.933 -29.402 1.00 20.89 396 GLY A CA 1
ATOM 3261 C C . GLY A 1 403 ? 28.665 -19.072 -28.201 1.00 23.06 396 GLY A C 1
ATOM 3262 O O . GLY A 1 403 ? 28.749 -20.149 -27.586 1.00 22.92 396 GLY A O 1
ATOM 3263 N N . LEU A 1 404 ? 29.290 -17.958 -27.814 1.00 23.14 397 LEU A N 1
ATOM 3264 C CA . LEU A 1 404 ? 30.091 -17.948 -26.602 1.00 23.55 397 LEU A CA 1
ATOM 3265 C C . LEU A 1 404 ? 29.402 -18.495 -25.392 1.00 23.29 397 LEU A C 1
ATOM 3266 O O . LEU A 1 404 ? 30.017 -19.200 -24.615 1.00 24.17 397 LEU A O 1
ATOM 3271 N N . GLY A 1 405 ? 28.135 -18.124 -25.186 1.00 23.60 398 GLY A N 1
ATOM 3272 C CA . GLY A 1 405 ? 27.430 -18.539 -23.990 1.00 22.92 398 GLY A CA 1
ATOM 3273 C C . GLY A 1 405 ? 27.297 -20.047 -23.854 1.00 24.65 398 GLY A C 1
ATOM 3274 O O . GLY A 1 405 ? 27.293 -20.569 -22.728 1.00 26.28 398 GLY A O 1
ATOM 3275 N N . GLY A 1 406 ? 27.143 -20.743 -24.988 1.00 24.22 399 GLY A N 1
ATOM 3276 C CA . GLY A 1 406 ? 27.067 -22.199 -25.013 1.00 22.45 399 GLY A CA 1
ATOM 3277 C C . GLY A 1 406 ? 28.455 -22.790 -24.788 1.00 25.50 399 GLY A C 1
ATOM 3278 O O . GLY A 1 406 ? 28.590 -23.920 -24.294 1.00 27.87 399 GLY A O 1
ATOM 3279 N N . THR A 1 407 ? 29.498 -22.028 -25.136 1.00 22.33 400 THR A N 1
ATOM 3280 C CA . THR A 1 407 ? 30.855 -22.466 -24.966 1.00 20.00 400 THR A CA 1
ATOM 3281 C C . THR A 1 407 ? 31.280 -22.402 -23.505 1.00 21.34 400 THR A C 1
ATOM 3282 O O . THR A 1 407 ? 31.927 -23.332 -23.011 1.00 19.50 400 THR A O 1
ATOM 3286 N N . LEU A 1 408 ? 30.903 -21.333 -22.783 1.00 21.74 401 LEU A N 1
ATOM 3287 C CA . LEU A 1 408 ? 31.326 -21.217 -21.382 1.00 20.51 401 LEU A CA 1
ATOM 3288 C C . LEU A 1 408 ? 30.557 -22.166 -20.460 1.00 21.12 401 LEU A C 1
ATOM 3289 O O . LEU A 1 408 ? 31.121 -22.725 -19.507 1.00 21.81 401 LEU A O 1
ATOM 3294 N N . SER A 1 409 ? 29.292 -22.405 -20.754 1.00 20.82 402 SER A N 1
ATOM 3295 C CA . SER A 1 409 ? 28.527 -23.363 -19.937 1.00 23.46 402 SER A CA 1
ATOM 3296 C C . SER A 1 409 ? 29.062 -24.795 -20.172 1.00 22.84 402 SER A C 1
ATOM 3297 O O . SER A 1 409 ? 29.135 -25.591 -19.250 1.00 24.53 402 SER A O 1
ATOM 3300 N N . PHE A 1 410 ? 29.413 -25.120 -21.406 1.00 23.24 403 PHE A N 1
ATOM 3301 C CA . PHE A 1 410 ? 30.067 -26.391 -21.702 1.00 23.66 403 PHE A CA 1
ATOM 3302 C C . PHE A 1 410 ? 31.269 -26.545 -20.756 1.00 24.15 403 PHE A C 1
ATOM 3303 O O . PHE A 1 410 ? 31.399 -27.578 -20.094 1.00 24.68 403 PHE A O 1
ATOM 3311 N N . GLU A 1 411 ? 32.122 -25.519 -20.667 1.00 23.16 404 GLU A N 1
ATOM 3312 C CA . GLU A 1 411 ? 33.351 -25.597 -19.834 1.00 22.91 404 GLU A CA 1
ATOM 3313 C C . GLU A 1 411 ? 33.070 -25.616 -18.343 1.00 23.05 404 GLU A C 1
ATOM 3314 O O . GLU A 1 411 ? 33.804 -26.228 -17.558 1.00 24.26 404 GLU A O 1
ATOM 3320 N N . GLU A 1 412 ? 32.033 -24.917 -17.948 1.00 22.07 405 GLU A N 1
ATOM 3321 C CA . GLU A 1 412 ? 31.725 -24.756 -16.536 1.00 25.39 405 GLU A CA 1
ATOM 3322 C C . GLU A 1 412 ? 31.378 -26.107 -15.872 1.00 25.35 405 GLU A C 1
ATOM 3323 O O . GLU A 1 412 ? 31.704 -26.354 -14.706 1.00 23.95 405 GLU A O 1
ATOM 3329 N N . LYS A 1 413 ? 30.649 -26.945 -16.615 1.00 26.79 406 LYS A N 1
ATOM 3330 C CA . LYS A 1 413 ? 30.177 -28.234 -16.099 1.00 26.53 406 LYS A CA 1
ATOM 3331 C C . LYS A 1 413 ? 31.296 -29.293 -16.076 1.00 25.09 406 LYS A C 1
ATOM 3332 O O . LYS A 1 413 ? 31.114 -30.367 -15.537 1.00 26.30 406 LYS A O 1
ATOM 3338 N N . MET A 1 414 ? 32.435 -29.014 -16.697 1.00 22.87 407 MET A N 1
ATOM 3339 C CA . MET A 1 414 ? 33.428 -30.053 -16.851 1.00 21.96 407 MET A CA 1
ATOM 3340 C C . MET A 1 414 ? 34.038 -30.556 -15.523 1.00 22.04 407 MET A C 1
ATOM 3341 O O . MET A 1 414 ? 34.329 -31.743 -15.389 1.00 23.16 407 MET A O 1
ATOM 3346 N N . GLY A 1 415 ? 34.213 -29.682 -14.541 1.00 21.54 408 GLY A N 1
ATOM 3347 C CA . GLY A 1 415 ? 34.768 -30.103 -13.252 1.00 21.76 408 GLY A CA 1
ATOM 3348 C C . GLY A 1 415 ? 34.001 -31.276 -12.657 1.00 23.38 408 GLY A C 1
ATOM 3349 O O . GLY A 1 415 ? 34.608 -32.232 -12.145 1.00 24.31 408 GLY A O 1
ATOM 3350 N N . SER A 1 416 ? 32.673 -31.208 -12.752 1.00 22.21 409 SER A N 1
ATOM 3351 C CA . SER A 1 416 ? 31.809 -32.230 -12.243 1.00 24.32 409 SER A CA 1
ATOM 3352 C C . SER A 1 416 ? 31.780 -33.447 -13.102 1.00 23.22 409 SER A C 1
ATOM 3353 O O . SER A 1 416 ? 31.604 -34.525 -12.571 1.00 23.90 409 SER A O 1
ATOM 3356 N N . GLU A 1 417 ? 31.846 -33.264 -14.415 1.00 22.05 410 GLU A N 1
ATOM 3357 C CA . GLU A 1 417 ? 31.861 -34.391 -15.323 1.00 23.27 410 GLU A CA 1
ATOM 3358 C C . GLU A 1 417 ? 33.078 -35.274 -15.070 1.00 23.08 410 GLU A C 1
ATOM 3359 O O . GLU A 1 417 ? 32.945 -36.504 -15.013 1.00 24.13 410 GLU A O 1
ATOM 3365 N N . ILE A 1 418 ? 34.229 -34.632 -14.868 1.00 22.50 411 ILE A N 1
ATOM 3366 C CA . ILE A 1 418 ? 35.536 -35.286 -14.647 1.00 21.35 411 ILE A CA 1
ATOM 3367 C C . ILE A 1 418 ? 35.532 -36.075 -13.338 1.00 22.07 411 ILE A C 1
ATOM 3368 O O . ILE A 1 418 ? 35.854 -37.267 -13.320 1.00 24.17 411 ILE A O 1
ATOM 3373 N N . LYS A 1 419 ? 35.105 -35.431 -12.257 1.00 20.92 412 LYS A N 1
ATOM 3374 C CA . LYS A 1 419 ? 34.984 -36.076 -10.958 1.00 20.62 412 LYS A CA 1
ATOM 3375 C C . LYS A 1 419 ? 34.029 -37.315 -10.974 1.00 20.60 412 LYS A C 1
ATOM 3376 O O . LYS A 1 419 ? 34.391 -38.376 -10.472 1.00 20.46 412 LYS A O 1
ATOM 3382 N N . ALA A 1 420 ? 32.851 -37.202 -11.583 1.00 20.01 413 ALA A N 1
ATOM 3383 C CA . ALA A 1 420 ? 31.961 -38.360 -11.716 1.00 21.12 413 ALA A CA 1
ATOM 3384 C C . ALA A 1 420 ? 32.645 -39.480 -12.521 1.00 21.18 413 ALA A C 1
ATOM 3385 O O . ALA A 1 420 ? 32.645 -40.649 -12.123 1.00 22.13 413 ALA A O 1
ATOM 3387 N N . LEU A 1 421 ? 33.268 -39.091 -13.626 1.00 21.51 414 LEU A N 1
ATOM 3388 C CA . LEU A 1 421 ? 33.949 -40.032 -14.508 1.00 22.40 414 LEU A CA 1
ATOM 3389 C C . LEU A 1 421 ? 35.091 -40.789 -13.789 1.00 21.26 414 LEU A C 1
ATOM 3390 O O . LEU A 1 421 ? 35.205 -42.014 -13.905 1.00 18.63 414 LEU A O 1
ATOM 3395 N N . LYS A 1 422 ? 35.907 -40.054 -13.031 1.00 22.30 415 LYS A N 1
ATOM 3396 C CA . LYS A 1 422 ? 36.973 -40.652 -12.219 1.00 22.40 415 LYS A CA 1
ATOM 3397 C C . LYS A 1 422 ? 36.398 -41.680 -11.252 1.00 22.44 415 LYS A C 1
ATOM 3398 O O . LYS A 1 422 ? 36.983 -42.764 -11.064 1.00 22.48 415 LYS A O 1
ATOM 3404 N N . GLU A 1 423 ? 35.235 -41.374 -10.689 1.00 21.44 416 GLU A N 1
ATOM 3405 C CA . GLU A 1 423 ? 34.580 -42.292 -9.745 1.00 22.26 416 GLU A CA 1
ATOM 3406 C C . GLU A 1 423 ? 34.030 -43.578 -10.368 1.00 21.48 416 GLU A C 1
ATOM 3407 O O . GLU A 1 423 ? 34.162 -44.670 -9.789 1.00 19.71 416 GLU A O 1
ATOM 3413 N N . GLU A 1 424 ? 33.422 -43.455 -11.546 1.00 21.38 417 GLU A N 1
ATOM 3414 C CA . GLU A 1 424 ? 32.918 -44.623 -12.271 1.00 21.29 417 GLU A CA 1
ATOM 3415 C C . GLU A 1 424 ? 34.091 -45.507 -12.699 1.00 19.74 417 GLU A C 1
ATOM 3416 O O . GLU A 1 424 ? 34.047 -46.717 -12.597 1.00 21.47 417 GLU A O 1
ATOM 3422 N N . ILE A 1 425 ? 35.156 -44.900 -13.165 1.00 17.73 418 ILE A N 1
ATOM 3423 C CA . ILE A 1 425 ? 36.320 -45.677 -13.595 1.00 18.18 418 ILE A CA 1
ATOM 3424 C C . ILE A 1 425 ? 36.877 -46.451 -12.395 1.00 17.66 418 ILE A C 1
ATOM 3425 O O . ILE A 1 425 ? 37.162 -47.652 -12.480 1.00 17.54 418 ILE A O 1
ATOM 3430 N N . GLU A 1 426 ? 36.953 -45.761 -11.269 1.00 15.57 419 GLU A N 1
ATOM 3431 C CA . GLU A 1 426 ? 37.467 -46.317 -10.062 1.00 18.68 419 GLU A CA 1
ATOM 3432 C C . GLU A 1 426 ? 36.619 -47.515 -9.622 1.00 19.76 419 GLU A C 1
ATOM 3433 O O . GLU A 1 426 ? 37.177 -48.566 -9.270 1.00 19.81 419 GLU A O 1
ATOM 3439 N N . LYS A 1 427 ? 35.290 -47.398 -9.725 1.00 19.59 420 LYS A N 1
ATOM 3440 C CA . LYS A 1 427 ? 34.420 -48.526 -9.403 1.00 19.81 420 LYS A CA 1
ATOM 3441 C C . LYS A 1 427 ? 34.572 -49.719 -10.385 1.00 19.53 420 LYS A C 1
ATOM 3442 O O . LYS A 1 427 ? 34.652 -50.883 -9.969 1.00 19.86 420 LYS A O 1
ATOM 3448 N N . VAL A 1 428 ? 34.628 -49.439 -11.681 1.00 17.52 421 VAL A N 1
ATOM 3449 C CA . VAL A 1 428 ? 34.704 -50.501 -12.652 1.00 17.23 421 VAL A CA 1
ATOM 3450 C C . VAL A 1 428 ? 36.067 -51.199 -12.528 1.00 17.79 421 VAL A C 1
ATOM 3451 O O . VAL A 1 428 ? 36.195 -52.379 -12.788 1.00 17.28 421 VAL A O 1
ATOM 3455 N N . LYS A 1 429 ? 37.074 -50.475 -12.042 1.00 19.17 422 LYS A N 1
ATOM 3456 C CA . LYS A 1 429 ? 38.375 -51.069 -11.832 1.00 18.08 422 LYS A CA 1
ATOM 3457 C C . LYS A 1 429 ? 38.327 -52.117 -10.758 1.00 17.63 422 LYS A C 1
ATOM 3458 O O . LYS A 1 429 ? 39.217 -52.957 -10.693 1.00 17.70 422 LYS A O 1
ATOM 3464 N N . LYS A 1 430 ? 37.296 -52.113 -9.920 1.00 17.85 423 LYS A N 1
ATOM 3465 C CA . L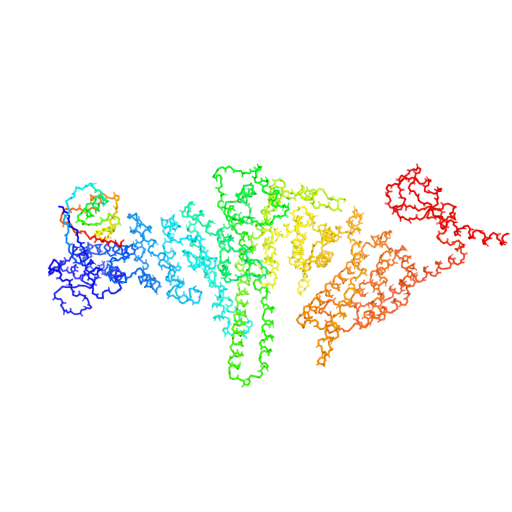YS A 1 430 ? 37.291 -53.106 -8.843 1.00 18.97 423 LYS A CA 1
ATOM 3466 C C . LYS A 1 430 ? 36.751 -54.442 -9.256 1.00 17.22 423 LYS A C 1
ATOM 3467 O O . LYS A 1 430 ? 36.908 -55.406 -8.529 1.00 18.17 423 LYS A O 1
ATOM 3473 N N . ILE A 1 431 ? 36.130 -54.519 -10.419 1.00 17.39 424 ILE A N 1
ATOM 3474 C CA . ILE A 1 431 ? 35.417 -55.729 -10.781 1.00 17.53 424 ILE A CA 1
ATOM 3475 C C . ILE A 1 431 ? 36.408 -56.842 -11.076 1.00 17.51 424 ILE A C 1
ATOM 3476 O O . ILE A 1 431 ? 37.304 -56.668 -11.884 1.00 18.02 424 ILE A O 1
ATOM 3481 N N . ALA A 1 432 ? 36.239 -57.984 -10.425 1.00 17.60 425 ALA A N 1
ATOM 3482 C CA . ALA A 1 432 ? 36.980 -59.195 -10.785 1.00 18.49 425 ALA A CA 1
ATOM 3483 C C . ALA A 1 432 ? 36.205 -59.955 -11.847 1.00 19.75 425 ALA A C 1
ATOM 3484 O O . ALA A 1 432 ? 35.233 -60.627 -11.512 1.00 21.75 425 ALA A O 1
ATOM 3486 N N . ALA A 1 433 ? 36.630 -59.871 -13.112 1.00 19.06 426 ALA A N 1
ATOM 3487 C CA . ALA A 1 433 ? 35.934 -60.542 -14.206 1.00 19.01 426 ALA A CA 1
ATOM 3488 C C . ALA A 1 433 ? 36.561 -61.879 -14.635 1.00 21.27 426 ALA A C 1
ATOM 3489 O O . ALA A 1 433 ? 37.461 -61.886 -15.496 1.00 23.54 426 ALA A O 1
ATOM 3491 N N . ASN A 1 434 ? 36.089 -62.980 -14.041 1.00 21.61 427 ASN A N 1
ATOM 3492 C CA . ASN A 1 434 ? 36.468 -64.380 -14.347 1.00 23.77 427 ASN A CA 1
ATOM 3493 C C . ASN A 1 434 ? 36.148 -64.936 -15.735 1.00 22.97 427 ASN A C 1
ATOM 3494 O O . ASN A 1 434 ? 36.760 -65.879 -16.187 1.00 26.27 427 ASN A O 1
ATOM 3499 N N . HIS A 1 435 ? 35.128 -64.425 -16.378 1.00 22.11 428 HIS A N 1
ATOM 3500 C CA . HIS A 1 435 ? 34.660 -64.973 -17.638 1.00 19.77 428 HIS A CA 1
ATOM 3501 C C . HIS A 1 435 ? 35.260 -64.129 -18.767 1.00 19.03 428 HIS A C 1
ATOM 3502 O O . HIS A 1 435 ? 35.178 -62.891 -18.721 1.00 18.07 428 HIS A O 1
ATOM 3509 N N . ASP A 1 436 ? 35.861 -64.778 -19.770 1.00 18.34 429 ASP A N 1
ATOM 3510 C CA . ASP A 1 436 ? 36.616 -64.069 -20.828 1.00 18.68 429 ASP A CA 1
ATOM 3511 C C . ASP A 1 436 ? 35.812 -63.017 -21.591 1.00 17.88 429 ASP A C 1
ATOM 3512 O O . ASP A 1 436 ? 36.316 -61.917 -21.893 1.00 18.77 429 ASP A O 1
ATOM 3517 N N . VAL A 1 437 ? 34.577 -63.375 -21.921 1.00 15.80 430 VAL A N 1
ATOM 3518 C CA . VAL A 1 437 ? 33.653 -62.462 -22.559 1.00 15.73 430 VAL A CA 1
ATOM 3519 C C . VAL A 1 437 ? 33.341 -61.234 -21.660 1.00 14.20 430 VAL A C 1
ATOM 3520 O O . VAL A 1 437 ? 33.387 -60.080 -22.121 1.00 15.84 430 VAL A O 1
ATOM 3524 N N . PHE A 1 438 ? 33.035 -61.483 -20.399 1.00 11.82 431 PHE A N 1
ATOM 3525 C CA . PHE A 1 438 ? 32.791 -60.412 -19.436 1.00 12.89 431 PHE A CA 1
ATOM 3526 C C . PHE A 1 438 ? 34.041 -59.574 -19.253 1.00 13.66 431 PHE A C 1
ATOM 3527 O O . PHE A 1 438 ? 33.982 -58.334 -19.277 1.00 15.80 431 PHE A O 1
ATOM 3535 N N . ALA A 1 439 ? 35.195 -60.232 -19.146 1.00 13.88 432 ALA A N 1
ATOM 3536 C CA . ALA A 1 439 ? 36.450 -59.492 -19.051 1.00 14.45 432 ALA A CA 1
ATOM 3537 C C . ALA A 1 439 ? 36.704 -58.595 -20.266 1.00 14.91 432 ALA A C 1
ATOM 3538 O O . ALA A 1 439 ? 37.138 -57.463 -20.099 1.00 15.60 432 ALA A O 1
ATOM 3540 N N . ARG A 1 440 ? 36.396 -59.058 -21.476 1.00 15.66 433 ARG A N 1
ATOM 3541 C CA . ARG A 1 440 ? 36.523 -58.160 -22.648 1.00 16.35 433 ARG A CA 1
ATOM 3542 C C . ARG A 1 440 ? 35.544 -56.984 -22.526 1.00 15.79 433 ARG A C 1
ATOM 3543 O O . ARG A 1 440 ? 35.913 -55.812 -22.753 1.00 15.91 433 ARG A O 1
ATOM 3551 N N . PHE A 1 441 ? 34.324 -57.289 -22.064 1.00 15.68 434 PHE A N 1
ATOM 3552 C CA . PHE A 1 441 ? 33.297 -56.268 -21.859 1.00 15.73 434 PHE A CA 1
ATOM 3553 C C . PHE A 1 441 ? 33.760 -55.155 -20.906 1.00 15.70 434 PHE A C 1
ATOM 3554 O O . PHE A 1 441 ? 33.699 -53.959 -21.257 1.00 16.60 434 PHE A O 1
ATOM 3562 N N . ILE A 1 442 ? 34.275 -55.548 -19.742 1.00 14.92 435 ILE A N 1
ATOM 3563 C CA . ILE A 1 442 ? 34.672 -54.595 -18.691 1.00 15.02 435 ILE A CA 1
ATOM 3564 C C . ILE A 1 442 ? 35.781 -53.692 -19.179 1.00 16.19 435 ILE A C 1
ATOM 3565 O O . ILE A 1 442 ? 35.727 -52.482 -18.997 1.00 16.17 435 ILE A O 1
ATOM 3570 N N . THR A 1 443 ? 36.739 -54.263 -19.888 1.00 17.09 436 THR A N 1
ATOM 3571 C CA . THR A 1 443 ? 37.866 -53.494 -20.373 1.00 18.38 436 THR A CA 1
ATOM 3572 C C . THR A 1 443 ? 37.492 -52.526 -21.508 1.00 20.48 436 THR A C 1
ATOM 3573 O O . THR A 1 443 ? 38.059 -51.419 -21.597 1.00 21.66 436 THR A O 1
ATOM 3577 N N . ALA A 1 444 ? 36.532 -52.932 -22.348 1.00 19.90 437 ALA A N 1
ATOM 3578 C CA . ALA A 1 444 ? 35.965 -52.048 -23.381 1.00 20.43 437 ALA A CA 1
ATOM 3579 C C . ALA A 1 444 ? 35.221 -50.908 -22.706 1.00 19.79 437 ALA A C 1
ATOM 3580 O O . ALA A 1 444 ? 35.294 -49.751 -23.136 1.00 22.57 437 ALA A O 1
ATOM 3582 N N . GLN A 1 445 ? 34.527 -51.215 -21.622 1.00 20.68 438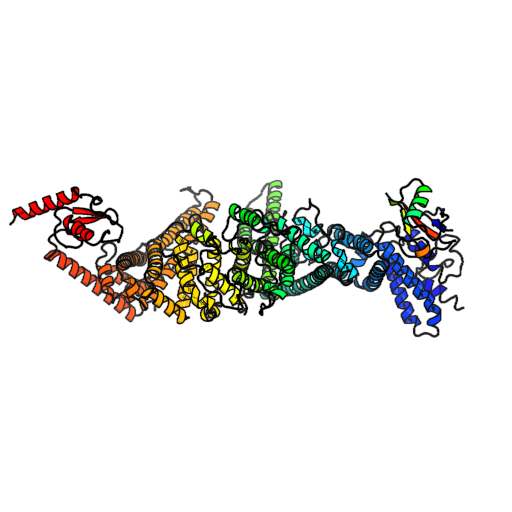 GLN A N 1
ATOM 3583 C CA . GLN A 1 445 ? 33.839 -50.141 -20.898 1.00 21.43 438 GLN A CA 1
ATOM 3584 C C . GLN A 1 445 ? 34.868 -49.212 -20.215 1.00 21.82 438 GLN A C 1
ATOM 3585 O O . GLN A 1 445 ? 34.754 -47.996 -20.338 1.00 22.77 438 GLN A O 1
ATOM 3596 N N . LEU A 1 446 ? 35.889 -49.756 -19.540 1.00 22.67 439 LEU A N 1
ATOM 3597 C CA . LEU A 1 446 ? 36.961 -48.888 -18.965 1.00 23.09 439 LEU A CA 1
ATOM 3598 C C . LEU A 1 446 ? 37.592 -48.066 -20.039 1.00 21.79 439 LEU A C 1
ATOM 3599 O O . LEU A 1 446 ? 37.866 -46.907 -19.865 1.00 23.53 439 LEU A O 1
ATOM 3604 N N . SER A 1 447 ? 37.817 -48.661 -21.180 1.00 22.93 440 SER A N 1
ATOM 3605 C CA . SER A 1 447 ? 38.611 -47.948 -22.133 1.00 25.47 440 SER A CA 1
ATOM 3606 C C . SER A 1 447 ? 37.764 -46.814 -22.766 1.00 25.49 440 SER A C 1
ATOM 3607 O O . SER A 1 447 ? 38.259 -45.717 -23.007 1.00 26.30 440 SER A O 1
ATOM 3610 N N . LYS A 1 448 ? 36.471 -47.053 -22.950 1.00 25.83 441 LYS A N 1
ATOM 3611 C CA . LYS A 1 448 ? 35.587 -46.001 -23.419 1.00 26.28 441 LYS A CA 1
ATOM 3612 C C . LYS A 1 448 ? 35.431 -44.858 -22.391 1.00 25.66 441 LYS A C 1
ATOM 3613 O O . LYS A 1 448 ? 35.421 -43.678 -22.759 1.00 26.85 441 LYS A O 1
ATOM 3619 N N . MET A 1 449 ? 35.318 -45.175 -21.109 1.00 23.69 442 MET A N 1
ATOM 3620 C CA . MET A 1 449 ? 35.266 -44.097 -20.137 1.00 22.21 442 MET A CA 1
ATOM 3621 C C . MET A 1 449 ? 36.576 -43.325 -20.063 1.00 22.19 442 MET A C 1
ATOM 3622 O O . MET A 1 449 ? 36.556 -42.119 -19.972 1.00 20.20 442 MET A O 1
ATOM 3627 N N . GLU A 1 450 ? 37.707 -44.028 -20.120 1.00 22.21 443 GLU A N 1
ATOM 3628 C CA . GLU A 1 450 ? 39.018 -43.382 -20.090 1.00 22.53 443 GLU A CA 1
ATOM 3629 C C . GLU A 1 450 ? 39.250 -42.398 -21.247 1.00 22.31 443 GLU A C 1
ATOM 3630 O O . GLU A 1 450 ? 39.797 -41.307 -21.045 1.00 21.80 443 GLU A O 1
ATOM 3636 N N . LYS A 1 451 ? 38.779 -42.780 -22.421 1.00 21.81 444 LYS A N 1
ATOM 3637 C CA . LYS A 1 451 ? 38.784 -41.935 -23.600 1.00 24.87 444 LYS A CA 1
ATOM 3638 C C . LYS A 1 451 ? 37.889 -40.686 -23.369 1.00 24.62 444 LYS A C 1
ATOM 3639 O O . LYS A 1 451 ? 38.335 -39.580 -23.580 1.00 26.88 444 LYS A O 1
ATOM 3645 N N . ALA A 1 452 ? 36.652 -40.861 -22.916 1.00 21.33 445 ALA A N 1
ATOM 3646 C CA . ALA A 1 452 ? 35.848 -39.723 -22.567 1.00 21.19 445 ALA A CA 1
ATOM 3647 C C . ALA A 1 452 ? 36.555 -38.836 -21.539 1.00 22.40 445 ALA A C 1
ATOM 3648 O O . ALA A 1 452 ? 36.566 -37.599 -21.693 1.00 23.83 445 ALA A O 1
ATOM 3650 N N . LEU A 1 453 ? 37.217 -39.433 -20.545 1.00 20.91 446 LEU A N 1
ATOM 3651 C CA . LEU A 1 453 ? 37.882 -38.610 -19.533 1.00 21.07 446 LEU A CA 1
ATOM 3652 C C . LEU A 1 453 ? 39.024 -37.799 -20.138 1.00 22.05 446 LEU A C 1
ATOM 3653 O O . LEU A 1 453 ? 39.205 -36.620 -19.827 1.00 23.64 446 LEU A O 1
ATOM 3658 N N . LYS A 1 454 ? 39.782 -38.425 -21.017 1.00 22.41 447 LYS A N 1
ATOM 3659 C CA . LYS A 1 454 ? 40.924 -37.762 -21.612 1.00 23.50 447 LYS A CA 1
ATOM 3660 C C . LYS A 1 454 ? 40.435 -36.584 -22.496 1.00 23.11 447 LYS A C 1
ATOM 3661 O O . LYS A 1 454 ? 41.080 -35.512 -22.523 1.00 21.71 447 LYS A O 1
ATOM 3667 N N . THR A 1 455 ? 39.340 -36.825 -23.231 1.00 20.47 448 THR A N 1
ATOM 3668 C CA . THR A 1 455 ? 38.745 -35.838 -24.087 1.00 21.89 448 THR A CA 1
ATOM 3669 C C . THR A 1 455 ? 38.284 -34.653 -23.243 1.00 22.68 448 THR A C 1
ATOM 3670 O O . THR A 1 455 ? 38.589 -33.519 -23.556 1.00 23.47 448 THR A O 1
ATOM 3674 N N . THR A 1 456 ? 37.596 -34.916 -22.134 1.00 23.13 449 THR A N 1
ATOM 3675 C CA . THR A 1 456 ? 37.055 -33.841 -21.320 1.00 20.73 449 THR A CA 1
ATOM 3676 C C . THR A 1 456 ? 38.195 -33.054 -20.624 1.00 20.88 449 THR A C 1
ATOM 3677 O O . THR A 1 456 ? 38.248 -31.832 -20.650 1.00 21.01 449 THR A O 1
ATOM 3681 N N . GLU A 1 457 ? 39.148 -33.753 -20.053 1.00 19.61 450 GLU A N 1
ATOM 3682 C CA . GLU A 1 457 ? 40.238 -33.057 -19.409 1.00 18.93 450 GLU A CA 1
ATOM 3683 C C . GLU A 1 457 ? 41.031 -32.184 -20.380 1.00 18.24 450 GLU A C 1
ATOM 3684 O O . GLU A 1 457 ? 41.440 -31.103 -20.019 1.00 19.84 450 GLU A O 1
ATOM 3690 N N . SER A 1 458 ? 41.293 -32.686 -21.582 1.00 17.41 451 SER A N 1
ATOM 3691 C CA . SER A 1 458 ? 41.979 -31.950 -22.610 1.00 17.78 451 SER A CA 1
ATOM 3692 C C . SER A 1 458 ? 41.214 -30.687 -23.063 1.00 19.31 451 SER A C 1
ATOM 3693 O O . SER A 1 458 ? 41.827 -29.621 -23.281 1.00 19.04 451 SER A O 1
ATOM 3696 N N . LEU A 1 459 ? 39.903 -30.837 -23.260 1.00 19.15 452 LEU A N 1
ATOM 3697 C CA . LEU A 1 459 ? 39.068 -29.722 -23.660 1.00 21.17 452 LEU A CA 1
ATOM 3698 C C . LEU A 1 459 ? 38.985 -28.704 -22.531 1.00 22.51 452 LEU A C 1
ATOM 3699 O O . LEU A 1 459 ? 38.962 -27.512 -22.802 1.00 23.26 452 LEU A O 1
ATOM 3704 N N . ARG A 1 460 ? 38.959 -29.137 -21.269 1.00 23.27 453 ARG A N 1
ATOM 3705 C CA . ARG A 1 460 ? 38.867 -28.133 -20.206 1.00 22.42 453 ARG A CA 1
ATOM 3706 C C . ARG A 1 460 ? 40.098 -27.251 -20.357 1.00 22.44 453 ARG A C 1
ATOM 3707 O O . ARG A 1 460 ? 39.977 -26.008 -20.371 1.00 21.31 453 ARG A O 1
ATOM 3715 N N . PHE A 1 461 ? 41.272 -27.879 -20.543 1.00 20.16 454 PHE A N 1
ATOM 3716 C CA . PHE A 1 461 ? 42.461 -27.079 -20.734 1.00 20.61 454 PHE A CA 1
ATOM 3717 C C . PHE A 1 461 ? 42.326 -26.128 -21.925 1.00 20.20 454 PHE A C 1
ATOM 3718 O O . PHE A 1 461 ? 42.607 -24.940 -21.779 1.00 20.14 454 PHE A O 1
ATOM 3726 N N . ALA A 1 462 ? 41.939 -26.656 -23.083 1.00 18.28 455 ALA A N 1
ATOM 3727 C CA . ALA A 1 462 ? 41.848 -25.839 -24.297 1.00 20.28 455 ALA A CA 1
ATOM 3728 C C . ALA A 1 462 ? 40.872 -24.646 -24.136 1.00 18.90 455 ALA A C 1
ATOM 3729 O O . ALA A 1 462 ? 41.199 -23.529 -24.563 1.00 17.79 455 ALA A O 1
ATOM 3731 N N . LEU A 1 463 ? 39.708 -24.906 -23.534 1.00 16.25 456 LEU A N 1
ATOM 3732 C CA . LEU A 1 463 ? 38.733 -23.868 -23.263 1.00 17.89 456 LEU A CA 1
ATOM 3733 C C . LEU A 1 463 ? 39.278 -22.841 -22.285 1.00 18.15 456 LEU A C 1
ATOM 3734 O O . LEU A 1 463 ? 39.018 -21.665 -22.411 1.00 20.24 456 LEU A O 1
ATOM 3739 N N . GLN A 1 464 ? 40.055 -23.288 -21.325 1.00 18.43 457 GLN A N 1
ATOM 3740 C CA . GLN A 1 464 ? 40.671 -22.381 -20.400 1.00 19.80 457 GLN A CA 1
ATOM 3741 C C . GLN A 1 464 ? 41.659 -21.541 -21.115 1.00 18.55 457 GLN A C 1
ATOM 3742 O O . GLN A 1 464 ? 41.729 -20.344 -20.882 1.00 19.19 457 GLN A O 1
ATOM 3748 N N . GLY A 1 465 ? 42.366 -22.151 -22.048 1.00 18.04 458 GLY A N 1
ATOM 3749 C CA . GLY A 1 465 ? 43.319 -21.423 -22.841 1.00 19.15 458 GLY A CA 1
ATOM 3750 C C . GLY A 1 465 ? 42.676 -20.260 -23.564 1.00 18.44 458 GLY A C 1
ATOM 3751 O O . GLY A 1 465 ? 43.234 -19.197 -23.630 1.00 20.67 458 GLY A O 1
ATOM 3752 N N . PHE A 1 466 ? 41.484 -20.483 -24.073 1.00 18.32 459 PHE A N 1
ATOM 3753 C CA . PHE A 1 466 ? 40.745 -19.543 -24.884 1.00 18.49 459 PHE A CA 1
ATOM 3754 C C . PHE A 1 466 ? 40.088 -18.476 -24.035 1.00 18.64 459 PHE A C 1
ATOM 3755 O O . PHE A 1 466 ? 40.161 -17.308 -24.353 1.00 19.30 459 PHE A O 1
ATOM 3763 N N . PHE A 1 467 ? 39.492 -18.843 -22.918 1.00 17.57 460 PHE A N 1
ATOM 3764 C CA . PHE A 1 467 ? 38.961 -17.775 -22.066 1.00 18.11 460 PHE A CA 1
ATOM 3765 C C . PHE A 1 467 ? 39.995 -16.943 -21.283 1.00 18.30 460 PHE A C 1
ATOM 3766 O O . PHE A 1 467 ? 39.707 -15.817 -20.925 1.00 18.02 460 PHE A O 1
ATOM 3774 N N . ALA A 1 468 ? 41.179 -17.495 -21.032 1.00 18.37 461 ALA A N 1
ATOM 3775 C CA . ALA A 1 468 ? 42.294 -16.732 -20.466 1.00 19.68 461 ALA A CA 1
ATOM 3776 C C . ALA A 1 468 ? 42.956 -15.826 -21.521 1.00 20.47 461 ALA A C 1
ATOM 3777 O O . ALA A 1 468 ? 43.852 -15.038 -21.206 1.00 20.48 461 ALA A O 1
ATOM 3779 N N . HIS A 1 469 ? 42.574 -15.995 -22.783 1.00 20.51 462 HIS A N 1
ATOM 3780 C CA . HIS A 1 469 ? 43.179 -15.203 -23.876 1.00 19.86 462 HIS A CA 1
ATOM 3781 C C . HIS A 1 469 ? 42.654 -13.753 -23.861 1.00 18.95 462 HIS A C 1
ATOM 3782 O O . HIS A 1 469 ? 41.684 -13.410 -24.559 1.00 18.25 462 HIS A O 1
ATOM 3789 N N . ARG A 1 470 ? 43.294 -12.914 -23.048 1.00 18.90 463 ARG A N 1
ATOM 3790 C CA . ARG A 1 470 ? 42.808 -11.571 -22.763 1.00 20.21 463 ARG A CA 1
ATOM 3791 C C . ARG A 1 470 ? 42.619 -10.706 -24.002 1.00 21.28 463 ARG A C 1
ATOM 3792 O O . ARG A 1 470 ? 41.610 -9.981 -24.142 1.00 21.80 463 ARG A O 1
ATOM 3800 N N . SER A 1 471 ? 43.602 -10.750 -24.885 1.00 18.93 464 SER A N 1
ATOM 3801 C CA . SER A 1 471 ? 43.486 -9.989 -26.082 1.00 21.12 464 SER A CA 1
ATOM 3802 C C . SER A 1 471 ? 42.168 -10.254 -26.860 1.00 21.54 464 SER A C 1
ATOM 3803 O O . SER A 1 471 ? 41.596 -9.337 -27.391 1.00 22.91 464 SER A O 1
ATOM 3806 N N . LEU A 1 472 ? 41.693 -11.493 -26.893 1.00 20.49 465 LEU A N 1
ATOM 3807 C CA . LEU A 1 472 ? 40.465 -11.835 -27.590 1.00 20.19 465 LEU A CA 1
ATOM 3808 C C . LEU A 1 472 ? 39.239 -11.491 -26.754 1.00 20.62 465 LEU A C 1
ATOM 3809 O O . LEU A 1 472 ? 38.279 -10.954 -27.268 1.00 23.43 465 LEU A O 1
ATOM 3814 N N . GLN A 1 473 ? 39.278 -11.794 -25.461 1.00 19.81 466 GLN A N 1
ATOM 3815 C CA . GLN A 1 473 ? 38.180 -11.555 -24.572 1.00 19.47 466 GLN A CA 1
ATOM 3816 C C . GLN A 1 473 ? 37.925 -10.082 -24.284 1.00 20.33 466 GLN A C 1
ATOM 3817 O O . GLN A 1 473 ? 36.788 -9.696 -24.022 1.00 20.44 466 GLN A O 1
ATOM 3823 N N . LEU A 1 474 ? 38.974 -9.268 -24.295 1.00 20.52 467 LEU A N 1
ATOM 3824 C CA . LEU A 1 474 ? 38.810 -7.824 -24.216 1.00 21.41 467 LEU A CA 1
ATOM 3825 C C . LEU A 1 474 ? 37.824 -7.352 -25.271 1.00 20.13 467 LEU A C 1
ATOM 3826 O O . LEU A 1 474 ? 36.952 -6.540 -24.994 1.00 18.83 467 LEU A O 1
ATOM 3831 N N . GLU A 1 475 ? 37.971 -7.861 -26.493 1.00 20.10 468 GLU A N 1
ATOM 3832 C CA . GLU A 1 475 ? 37.059 -7.444 -27.562 1.00 21.41 468 GLU A CA 1
ATOM 3833 C C . GLU A 1 475 ? 35.600 -7.773 -27.221 1.00 21.61 468 GLU A C 1
ATOM 3834 O O . GLU A 1 475 ? 34.689 -6.972 -27.498 1.00 22.71 468 GLU A O 1
ATOM 3840 N N . VAL A 1 476 ? 35.390 -8.929 -26.610 1.00 18.62 469 VAL A N 1
ATOM 3841 C CA . VAL A 1 476 ? 34.053 -9.365 -26.278 1.00 18.61 469 VAL A CA 1
ATOM 3842 C C . VAL A 1 476 ? 33.520 -8.448 -25.179 1.00 20.14 469 VAL A C 1
ATOM 3843 O O . VAL A 1 476 ? 32.362 -8.001 -25.242 1.00 19.91 469 VAL A O 1
ATOM 3847 N N . PHE A 1 477 ? 34.349 -8.160 -24.168 1.00 18.98 470 PHE A N 1
ATOM 3848 C CA . PHE A 1 477 ? 33.850 -7.356 -23.071 1.00 19.35 470 PHE A CA 1
ATOM 3849 C C . PHE A 1 477 ? 33.637 -5.897 -23.459 1.00 19.45 470 PHE A C 1
ATOM 3850 O O . PHE A 1 477 ? 32.766 -5.210 -22.926 1.00 17.95 470 PHE A O 1
ATOM 3858 N N . ASP A 1 478 ? 34.439 -5.425 -24.395 1.00 19.05 471 ASP A N 1
ATOM 3859 C CA . ASP A 1 478 ? 34.259 -4.070 -24.853 1.00 19.36 471 ASP A CA 1
ATOM 3860 C C . ASP A 1 478 ? 32.951 -4.016 -25.648 1.00 18.33 471 ASP A C 1
ATOM 3861 O O . ASP A 1 478 ? 32.169 -3.060 -25.524 1.00 18.10 471 ASP A O 1
ATOM 3866 N N . PHE A 1 479 ? 32.673 -5.052 -26.411 1.00 15.72 472 PHE A N 1
ATOM 3867 C CA . PHE A 1 479 ? 31.376 -5.090 -27.058 1.00 17.11 472 PHE A CA 1
ATOM 3868 C C . PHE A 1 479 ? 30.243 -4.972 -26.022 1.00 17.54 472 PHE A C 1
ATOM 3869 O O . PHE A 1 479 ? 29.294 -4.182 -26.183 1.00 17.06 472 PHE A O 1
ATOM 3877 N N . ILE A 1 480 ? 30.371 -5.745 -24.957 1.00 16.83 473 ILE A N 1
ATOM 3878 C CA . ILE A 1 480 ? 29.420 -5.711 -23.890 1.00 18.55 473 ILE A CA 1
ATOM 3879 C C . ILE A 1 480 ? 29.241 -4.292 -23.306 1.00 19.67 473 ILE A C 1
ATOM 3880 O O . ILE A 1 480 ? 28.125 -3.890 -22.994 1.00 19.20 473 ILE A O 1
ATOM 3885 N N . CYS A 1 481 ? 30.334 -3.546 -23.160 1.00 20.59 474 CYS A N 1
ATOM 3886 C CA . CYS A 1 481 ? 30.267 -2.216 -22.550 1.00 21.19 474 CYS A CA 1
ATOM 3887 C C . CYS A 1 481 ? 29.590 -1.226 -23.505 1.00 21.95 474 CYS A C 1
ATOM 3888 O O . CYS A 1 481 ? 28.695 -0.489 -23.088 1.00 24.04 474 CYS A O 1
ATOM 3891 N N . GLY A 1 482 ? 30.020 -1.218 -24.765 1.00 20.05 475 GLY A N 1
ATOM 3892 C CA . GLY A 1 482 ? 29.309 -0.543 -25.845 1.00 19.15 475 GLY A CA 1
ATOM 3893 C C . GLY A 1 482 ? 27.827 -0.902 -25.882 1.00 19.72 475 GLY A C 1
ATOM 3894 O O . GLY A 1 482 ? 26.971 -0.001 -25.934 1.00 18.78 475 GLY A O 1
ATOM 3895 N N . ALA A 1 483 ? 27.514 -2.207 -25.860 1.00 18.62 476 ALA A N 1
ATOM 3896 C CA . ALA A 1 483 ? 26.107 -2.646 -25.880 1.00 18.16 476 ALA A CA 1
ATOM 3897 C C . ALA A 1 483 ? 25.368 -2.074 -24.684 1.00 17.86 476 ALA A C 1
ATOM 3898 O O . ALA A 1 483 ? 24.187 -1.785 -24.788 1.00 19.92 476 ALA A O 1
ATOM 3900 N N . SER A 1 484 ? 26.060 -1.922 -23.556 1.00 16.53 477 SER A N 1
ATOM 3901 C CA . SER A 1 484 ? 25.435 -1.422 -22.350 1.00 17.37 477 SER A CA 1
ATOM 3902 C C . SER A 1 484 ? 25.016 0.027 -22.517 1.00 17.51 477 SER A C 1
ATOM 3903 O O . SER A 1 484 ? 23.923 0.395 -22.138 1.00 18.01 477 SER A O 1
ATOM 3906 N N . THR A 1 485 ? 25.896 0.838 -23.087 1.00 17.35 478 THR A N 1
ATOM 3907 C CA . THR A 1 485 ? 25.602 2.230 -23.354 1.00 16.99 478 THR A CA 1
ATOM 3908 C C . THR A 1 485 ? 24.417 2.324 -24.298 1.00 17.39 478 THR A C 1
ATOM 3909 O O . THR A 1 485 ? 23.420 2.964 -23.973 1.00 16.88 478 THR A O 1
ATOM 3913 N N . PHE A 1 486 ? 24.507 1.634 -25.435 1.00 16.29 479 PHE A N 1
ATOM 3914 C CA . PHE A 1 486 ? 23.382 1.532 -26.334 1.00 15.90 479 PHE A CA 1
ATOM 3915 C C . PHE A 1 486 ? 22.054 1.288 -25.599 1.00 17.02 479 PHE A C 1
ATOM 3916 O O . PHE A 1 486 ? 21.068 1.938 -25.887 1.00 15.89 479 PHE A O 1
ATOM 3924 N N . LEU A 1 487 ? 22.033 0.318 -24.685 1.00 18.44 480 LEU A N 1
ATOM 3925 C CA . LEU A 1 487 ? 20.800 -0.074 -24.027 1.00 18.27 480 LEU A CA 1
ATOM 3926 C C . LEU A 1 487 ? 20.345 0.988 -23.031 1.00 19.07 480 LEU A C 1
ATOM 3927 O O . LEU A 1 487 ? 19.138 1.161 -22.823 1.00 17.87 480 LEU A O 1
ATOM 3932 N N . ILE A 1 488 ? 21.282 1.735 -22.454 1.00 18.19 481 ILE A N 1
ATOM 3933 C CA . ILE A 1 488 ? 20.856 2.843 -21.613 1.00 18.33 481 ILE A CA 1
ATOM 3934 C C . ILE A 1 488 ? 20.219 3.926 -22.507 1.00 18.75 481 ILE A C 1
ATOM 3935 O O . ILE A 1 488 ? 19.167 4.491 -22.163 1.00 20.11 481 ILE A O 1
ATOM 3940 N N . ARG A 1 489 ? 20.811 4.153 -23.675 1.00 17.64 482 ARG A N 1
ATOM 3941 C CA . ARG A 1 489 ? 20.226 5.017 -24.687 1.00 17.09 482 ARG A CA 1
ATOM 3942 C C . ARG A 1 489 ? 18.840 4.573 -25.151 1.00 17.34 482 ARG A C 1
ATOM 3943 O O . ARG A 1 489 ? 17.991 5.407 -25.394 1.00 17.66 482 ARG A O 1
ATOM 3951 N N . VAL A 1 490 ? 18.588 3.274 -25.260 1.00 17.44 483 VAL A N 1
ATOM 3952 C CA . VAL A 1 490 ? 17.224 2.833 -25.599 1.00 17.83 483 VAL A CA 1
ATOM 3953 C C . VAL A 1 490 ? 16.188 3.171 -24.507 1.00 18.20 483 VAL A C 1
ATOM 3954 O O . VAL A 1 490 ? 15.048 3.467 -24.798 1.00 19.62 483 VAL A O 1
ATOM 3958 N N . VAL A 1 491 ? 16.598 3.106 -23.251 1.00 19.93 484 VAL A N 1
ATOM 3959 C CA . VAL A 1 491 ? 15.700 3.282 -22.110 1.00 18.76 484 VAL A CA 1
ATOM 3960 C C . VAL A 1 491 ? 15.411 4.749 -21.897 1.00 19.11 484 VAL A C 1
ATOM 3961 O O . VAL A 1 491 ? 14.288 5.126 -21.650 1.00 20.94 484 VAL A O 1
ATOM 3965 N N . ASP A 1 492 ? 16.437 5.576 -21.995 1.00 20.68 485 ASP A N 1
ATOM 3966 C CA . ASP A 1 492 ? 16.297 7.015 -21.844 1.00 22.72 485 ASP A CA 1
ATOM 3967 C C . ASP A 1 492 ? 15.024 7.555 -22.562 1.00 23.48 485 ASP A C 1
ATOM 3968 O O . ASP A 1 492 ? 14.861 7.366 -23.766 1.00 24.38 485 ASP A O 1
ATOM 3973 N N . PRO A 1 493 ? 14.107 8.208 -21.832 1.00 24.36 486 PRO A N 1
ATOM 3974 C CA . PRO A 1 493 ? 12.981 8.779 -22.590 1.00 25.30 486 PRO A CA 1
ATOM 3975 C C . PRO A 1 493 ? 13.436 9.787 -23.675 1.00 25.98 486 PRO A C 1
ATOM 3976 O O . PRO A 1 493 ? 12.824 9.861 -24.740 1.00 25.96 486 PRO A O 1
ATOM 3980 N N . GLU A 1 494 ? 14.516 10.517 -23.385 1.00 26.79 487 GLU A N 1
ATOM 3981 C CA . GLU A 1 494 ? 15.142 11.462 -24.305 1.00 27.58 487 GLU A CA 1
ATOM 3982 C C . GLU A 1 494 ? 15.984 10.796 -25.414 1.00 27.34 487 GLU A C 1
ATOM 3983 O O . GLU A 1 494 ? 16.254 11.428 -26.423 1.00 25.87 487 GLU A O 1
ATOM 3989 N N . HIS A 1 495 ? 16.417 9.543 -25.206 1.00 26.57 488 HIS A N 1
ATOM 3990 C CA . HIS A 1 495 ? 17.278 8.828 -26.169 1.00 25.25 488 HIS A CA 1
ATOM 3991 C C . HIS A 1 495 ? 18.525 9.616 -26.468 1.00 25.01 488 HIS A C 1
ATOM 3992 O O . HIS A 1 495 ? 18.927 9.757 -27.629 1.00 24.68 488 HIS A O 1
ATOM 3999 N N . GLU A 1 496 ? 19.153 10.094 -25.398 1.00 25.18 489 GLU A N 1
ATOM 4000 C CA . GLU A 1 496 ? 20.188 11.111 -25.510 1.00 26.55 489 GLU A CA 1
ATOM 4001 C C . GLU A 1 496 ? 21.502 10.655 -24.840 1.00 24.82 489 GLU A C 1
ATOM 4002 O O . GLU A 1 496 ? 22.584 11.122 -25.178 1.00 22.97 489 GLU A O 1
ATOM 4008 N N . PHE A 1 497 ? 21.392 9.718 -23.901 1.00 23.37 490 PHE A N 1
ATOM 4009 C CA . PHE A 1 497 ? 22.552 9.116 -23.263 1.00 22.32 490 PHE A CA 1
ATOM 4010 C C . PHE A 1 497 ? 23.460 8.459 -24.292 1.00 21.78 490 PHE A C 1
ATOM 4011 O O . PHE A 1 497 ? 22.972 7.871 -25.251 1.00 21.83 490 PHE A O 1
ATOM 4019 N N . PRO A 1 498 ? 24.789 8.486 -24.072 1.00 21.75 491 PRO A N 1
ATOM 4020 C CA . PRO A 1 498 ? 25.613 8.974 -22.945 1.00 21.54 491 PRO A CA 1
ATOM 4021 C C . PRO A 1 498 ? 26.018 10.464 -23.057 1.00 22.55 491 PRO A C 1
ATOM 4022 O O . PRO A 1 498 ? 26.870 10.934 -22.269 1.00 21.15 491 PRO A O 1
ATOM 4026 N N . PHE A 1 499 ? 25.449 11.167 -24.042 1.00 23.21 492 PHE A N 1
ATOM 4027 C CA . PHE A 1 499 ? 25.678 12.602 -24.227 1.00 25.55 492 PHE A CA 1
ATOM 4028 C C . PHE A 1 499 ? 24.990 13.485 -23.179 1.00 26.35 492 PHE A C 1
ATOM 4029 O O . PHE A 1 499 ? 25.443 14.586 -22.898 1.00 26.51 492 PHE A O 1
ATOM 4037 N N . LYS A 1 500 ? 23.901 12.997 -22.596 1.00 27.58 493 LYS A N 1
ATOM 4038 C CA . LYS A 1 500 ? 23.331 13.629 -21.433 1.00 27.96 493 LYS A CA 1
ATOM 4039 C C . LYS A 1 500 ? 22.992 12.536 -20.470 1.00 27.74 493 LYS A C 1
ATOM 4040 O O . LYS A 1 500 ? 22.615 11.444 -20.892 1.00 28.15 493 LYS A O 1
ATOM 4046 N N . GLN A 1 501 ? 23.147 12.827 -19.181 1.00 26.43 494 GLN A N 1
ATOM 4047 C CA . GLN A 1 501 ? 22.858 11.888 -18.117 1.00 24.51 494 GLN A CA 1
ATOM 4048 C C . GLN A 1 501 ? 21.419 11.349 -18.234 1.00 23.94 494 GLN A C 1
ATOM 4049 O O . GLN A 1 501 ? 20.549 12.038 -18.724 1.00 22.94 494 GLN A O 1
ATOM 4055 N N . ILE A 1 502 ? 21.171 10.106 -17.832 1.00 23.07 495 ILE A N 1
ATOM 4056 C CA . ILE A 1 502 ? 19.805 9.611 -17.823 1.00 22.37 495 ILE A CA 1
ATOM 4057 C C . ILE A 1 502 ? 19.288 9.819 -16.415 1.00 24.20 495 ILE A C 1
ATOM 4058 O O . ILE A 1 502 ? 20.031 9.584 -15.449 1.00 24.89 495 ILE A O 1
ATOM 4063 N N . LYS A 1 503 ? 18.042 10.295 -16.310 1.00 25.61 496 LYS A N 1
ATOM 4064 C CA . LYS A 1 503 ? 17.384 10.562 -15.022 1.00 26.35 496 LYS A CA 1
ATOM 4065 C C . LYS A 1 503 ? 16.626 9.343 -14.483 1.00 24.67 496 LYS A C 1
ATOM 4066 O O . LYS A 1 503 ? 15.712 8.820 -15.121 1.00 22.69 496 LYS A O 1
ATOM 4072 N N . LEU A 1 504 ? 17.025 8.889 -13.301 1.00 23.79 497 LEU A N 1
ATOM 4073 C CA . LEU A 1 504 ? 16.337 7.778 -12.673 1.00 22.14 497 LEU A CA 1
ATOM 4074 C C . LEU A 1 504 ? 15.756 8.256 -11.363 1.00 20.14 497 LEU A C 1
ATOM 4075 O O . LEU A 1 504 ? 16.295 9.168 -10.751 1.00 19.38 497 LEU A O 1
ATOM 4080 N N . PRO A 1 505 ? 14.652 7.637 -10.923 1.00 19.80 498 PRO A N 1
ATOM 4081 C CA . PRO A 1 505 ? 13.966 6.538 -11.596 1.00 19.85 498 PRO A CA 1
ATOM 4082 C C . PRO A 1 505 ? 13.073 7.056 -12.750 1.00 21.27 498 PRO A C 1
ATOM 4083 O O . PRO A 1 505 ? 12.765 8.254 -12.803 1.00 22.26 498 PRO A O 1
ATOM 4087 N N . LEU A 1 506 ? 12.679 6.180 -13.667 1.00 21.51 499 LEU A N 1
ATOM 4088 C CA . LEU A 1 506 ? 11.881 6.583 -14.836 1.00 21.35 499 LEU A CA 1
ATOM 4089 C C . LEU A 1 506 ? 10.449 6.888 -14.448 1.00 21.71 499 LEU A C 1
ATOM 4090 O O . LEU A 1 506 ? 9.806 7.751 -15.019 1.00 23.43 499 LEU A O 1
ATOM 4095 N N . ILE A 1 507 ? 9.957 6.131 -13.493 1.00 21.78 500 ILE A N 1
ATOM 4096 C CA . ILE A 1 507 ? 8.674 6.323 -12.920 1.00 22.35 500 ILE A CA 1
ATOM 4097 C C . ILE A 1 507 ? 8.857 6.434 -11.400 1.00 22.61 500 ILE A C 1
ATOM 4098 O O . ILE A 1 507 ? 9.716 5.769 -10.834 1.00 22.22 500 ILE A O 1
ATOM 4103 N N . PRO A 1 508 ? 8.079 7.314 -10.755 1.00 22.99 501 PRO A N 1
ATOM 4104 C CA . PRO A 1 508 ? 8.132 7.550 -9.308 1.00 24.14 501 PRO A CA 1
ATOM 4105 C C . PRO A 1 508 ? 8.124 6.243 -8.515 1.00 25.30 501 PRO A C 1
ATOM 4106 O O . PRO A 1 508 ? 7.409 5.296 -8.879 1.00 25.64 501 PRO A O 1
ATOM 4110 N N . ASP A 1 509 ? 8.891 6.186 -7.435 1.00 26.60 502 ASP A N 1
ATOM 4111 C CA . ASP A 1 509 ? 8.986 4.940 -6.656 1.00 28.98 502 ASP A CA 1
ATOM 4112 C C . ASP A 1 509 ? 7.648 4.551 -5.983 1.00 31.68 502 ASP A C 1
ATOM 4113 O O . ASP A 1 509 ? 6.974 5.403 -5.377 1.00 31.01 502 ASP A O 1
ATOM 4118 N N . GLN A 1 510 ? 7.273 3.275 -6.100 1.00 34.66 503 GLN A N 1
ATOM 4119 C CA . GLN A 1 510 ? 5.964 2.807 -5.592 1.00 37.28 503 GLN A CA 1
ATOM 4120 C C . GLN A 1 510 ? 5.844 2.549 -4.083 1.00 38.15 503 GLN A C 1
ATOM 4121 O O . GLN A 1 510 ? 6.401 1.592 -3.540 1.00 38.84 503 GLN A O 1
ATOM 4127 N N . ILE A 1 511 ? 5.108 3.439 -3.426 1.00 39.36 504 ILE A N 1
ATOM 4128 C CA . ILE A 1 511 ? 4.781 3.351 -2.005 1.00 40.67 504 ILE A CA 1
ATOM 4129 C C . ILE A 1 511 ? 3.781 2.208 -1.779 1.00 40.98 504 ILE A C 1
ATOM 4130 O O . ILE A 1 511 ? 3.995 1.077 -2.231 1.00 41.32 504 ILE A O 1
ATOM 4135 N N . VAL A 1 516 ? 1.865 -5.741 -3.282 1.00 57.40 509 VAL A N 1
ATOM 4136 C CA . VAL A 1 516 ? 0.815 -6.720 -3.576 1.00 57.40 509 VAL A CA 1
ATOM 4137 C C . VAL A 1 516 ? 0.429 -6.741 -5.064 1.00 57.39 509 VAL A C 1
ATOM 4138 O O . VAL A 1 516 ? -0.495 -6.020 -5.488 1.00 58.02 509 VAL A O 1
ATOM 4142 N N . ASP A 1 517 ? 1.144 -7.567 -5.841 1.00 56.53 510 ASP A N 1
ATOM 4143 C CA . ASP A 1 517 ? 0.882 -7.747 -7.285 1.00 55.38 510 ASP A CA 1
ATOM 4144 C C . ASP A 1 517 ? 1.120 -6.497 -8.141 1.00 53.88 510 ASP A C 1
ATOM 4145 O O . ASP A 1 517 ? 0.179 -5.770 -8.502 1.00 53.37 510 ASP A O 1
ATOM 4150 N N . ASN A 1 518 ? 2.385 -6.258 -8.462 1.00 51.76 511 ASN A N 1
ATOM 4151 C CA . ASN A 1 518 ? 2.766 -5.082 -9.229 1.00 49.83 511 ASN A CA 1
ATOM 4152 C C . ASN A 1 518 ? 3.044 -5.412 -10.675 1.00 47.30 511 ASN A C 1
ATOM 4153 O O . ASN A 1 518 ? 2.809 -4.588 -11.552 1.00 47.25 511 ASN A O 1
ATOM 4158 N N . ALA A 1 519 ? 3.551 -6.622 -10.901 1.00 44.38 512 ALA A N 1
ATOM 4159 C CA . ALA A 1 519 ? 3.888 -7.130 -12.231 1.00 41.85 512 ALA A CA 1
ATOM 4160 C C . ALA A 1 519 ? 3.124 -6.427 -13.379 1.00 39.83 512 ALA A C 1
ATOM 4161 O O . ALA A 1 519 ? 3.748 -5.797 -14.256 1.00 38.62 512 ALA A O 1
ATOM 4163 N N . ASP A 1 520 ? 1.786 -6.506 -13.337 1.00 37.31 513 ASP A N 1
ATOM 4164 C CA . ASP A 1 520 ? 0.914 -5.850 -14.332 1.00 34.49 513 ASP A CA 1
ATOM 4165 C C . ASP A 1 520 ? 1.076 -4.347 -14.451 1.00 31.90 513 ASP A C 1
ATOM 4166 O O . ASP A 1 520 ? 1.245 -3.848 -15.566 1.00 32.48 513 ASP A O 1
ATOM 4171 N N . PHE A 1 521 ? 1.037 -3.633 -13.328 1.00 28.63 514 PHE A N 1
ATOM 4172 C CA . PHE A 1 521 ? 1.299 -2.191 -13.332 1.00 25.99 514 PHE A CA 1
ATOM 4173 C C . PHE A 1 521 ? 2.670 -1.903 -13.970 1.00 25.96 514 PHE A C 1
ATOM 4174 O O . PHE A 1 521 ? 2.781 -1.045 -14.856 1.00 25.90 514 PHE A O 1
ATOM 4182 N N . LEU A 1 522 ? 3.695 -2.629 -13.513 1.00 24.06 515 LEU A N 1
ATOM 4183 C CA . LEU A 1 522 ? 5.070 -2.373 -13.903 1.00 22.72 515 LEU A CA 1
ATOM 4184 C C . LEU A 1 522 ? 5.286 -2.655 -15.397 1.00 22.77 515 LEU A C 1
ATOM 4185 O O . LEU A 1 522 ? 5.954 -1.883 -16.101 1.00 20.71 515 LEU A O 1
ATOM 4190 N N . ARG A 1 523 ? 4.725 -3.776 -15.862 1.00 22.97 516 ARG A N 1
ATOM 4191 C CA . ARG A 1 523 ? 4.729 -4.129 -17.277 1.00 21.84 516 ARG A CA 1
ATOM 4192 C C . ARG A 1 523 ? 4.058 -2.993 -18.074 1.00 21.32 516 ARG A C 1
ATOM 4193 O O . ARG A 1 523 ? 4.606 -2.507 -19.084 1.00 22.26 516 ARG A O 1
ATOM 4201 N N . ALA A 1 524 ? 2.913 -2.529 -17.585 1.00 18.32 517 ALA A N 1
ATOM 4202 C CA . ALA A 1 524 ? 2.186 -1.459 -18.257 1.00 17.42 517 ALA A CA 1
ATOM 4203 C C . ALA A 1 524 ? 2.985 -0.156 -18.371 1.00 16.46 517 ALA A C 1
ATOM 4204 O O . ALA A 1 524 ? 2.795 0.599 -19.312 1.00 16.29 517 ALA A O 1
ATOM 4206 N N . HIS A 1 525 ? 3.846 0.123 -17.403 1.00 15.90 518 HIS A N 1
ATOM 4207 C CA . HIS A 1 525 ? 4.672 1.332 -17.441 1.00 15.82 518 HIS A CA 1
ATOM 4208 C C . HIS A 1 525 ? 6.132 1.032 -17.806 1.00 15.89 518 HIS A C 1
ATOM 4209 O O . HIS A 1 525 ? 7.011 1.886 -17.640 1.00 17.40 518 HIS A O 1
ATOM 4216 N N . ALA A 1 526 ? 6.386 -0.173 -18.294 1.00 14.58 519 ALA A N 1
ATOM 4217 C CA . ALA A 1 526 ? 7.706 -0.527 -18.790 1.00 15.97 519 ALA A CA 1
ATOM 4218 C C . ALA A 1 526 ? 7.984 0.290 -20.053 1.00 16.69 519 ALA A C 1
ATOM 4219 O O . ALA A 1 526 ? 7.080 0.621 -20.815 1.00 16.61 519 ALA A O 1
ATOM 4221 N N . PRO A 1 527 ? 9.231 0.668 -20.262 1.00 17.82 520 PRO A N 1
ATOM 4222 C CA . PRO A 1 527 ? 9.453 1.524 -21.430 1.00 18.25 520 PRO A CA 1
ATOM 4223 C C . PRO A 1 527 ? 9.463 0.773 -22.801 1.00 18.66 520 PRO A C 1
ATOM 4224 O O . PRO A 1 527 ? 9.868 -0.395 -22.898 1.00 18.03 520 PRO A O 1
ATOM 4228 N N . VAL A 1 528 ? 8.980 1.482 -23.820 1.00 19.58 521 VAL A N 1
ATOM 4229 C CA . VAL A 1 528 ? 8.842 1.012 -25.186 1.00 20.01 521 VAL A CA 1
ATOM 4230 C C . VAL A 1 528 ? 9.918 1.738 -25.991 1.00 19.78 521 VAL A C 1
ATOM 4231 O O . VAL A 1 528 ? 10.083 2.926 -25.833 1.00 21.20 521 VAL A O 1
ATOM 4235 N N . PRO A 1 529 ? 10.645 1.032 -26.866 1.00 19.92 522 PRO A N 1
ATOM 4236 C CA . PRO A 1 529 ? 10.534 -0.386 -27.232 1.00 20.20 522 PRO A CA 1
ATOM 4237 C C . PRO A 1 529 ? 11.283 -1.375 -26.331 1.00 21.00 522 PRO A C 1
ATOM 4238 O O . PRO A 1 529 ? 11.158 -2.596 -26.538 1.00 21.95 522 PRO A O 1
ATOM 4242 N N . PHE A 1 530 ? 12.033 -0.880 -25.346 1.00 20.92 523 PHE A N 1
ATOM 4243 C CA . PHE A 1 530 ? 12.875 -1.758 -24.503 1.00 21.35 523 PHE A CA 1
ATOM 4244 C C . PHE A 1 530 ? 12.208 -3.051 -23.994 1.00 21.19 523 PHE A C 1
ATOM 4245 O O . PHE A 1 530 ? 12.828 -4.136 -24.047 1.00 21.77 523 PHE A O 1
ATOM 4253 N N . LYS A 1 531 ? 10.970 -2.949 -23.498 1.00 20.75 524 LYS A N 1
ATOM 4254 C CA . LYS A 1 531 ? 10.274 -4.127 -22.935 1.00 20.33 524 LYS A CA 1
ATOM 4255 C C . LYS A 1 531 ? 10.123 -5.266 -23.923 1.00 19.37 524 LYS A C 1
ATOM 4256 O O . LYS A 1 531 ? 9.929 -6.394 -23.514 1.00 20.45 524 LYS A O 1
ATOM 4262 N N . TYR A 1 532 ? 10.220 -4.980 -25.215 1.00 18.50 525 TYR A N 1
ATOM 4263 C CA . TYR A 1 532 ? 10.122 -6.028 -26.224 1.00 18.68 525 TYR A CA 1
ATOM 4264 C C . TYR A 1 532 ? 11.471 -6.631 -26.662 1.00 19.55 525 TYR A C 1
ATOM 4265 O O . TYR A 1 532 ? 11.494 -7.657 -27.341 1.00 19.75 525 TYR A O 1
ATOM 4274 N N . TYR A 1 533 ? 12.581 -6.016 -26.275 1.00 18.03 526 TYR A N 1
ATOM 4275 C CA . TYR A 1 533 ? 13.864 -6.602 -26.585 1.00 20.20 526 TYR A CA 1
ATOM 4276 C C . TYR A 1 533 ? 13.920 -8.029 -25.993 1.00 21.74 526 TYR A C 1
ATOM 4277 O O . TYR A 1 533 ? 13.337 -8.292 -24.936 1.00 22.33 526 TYR A O 1
ATOM 4286 N N . PRO A 1 534 ? 14.572 -8.976 -26.693 1.00 22.92 527 PRO A N 1
ATOM 4287 C CA . PRO A 1 534 ? 14.674 -10.359 -26.188 1.00 21.07 527 PRO A CA 1
ATOM 4288 C C . PRO A 1 534 ? 15.478 -10.393 -24.912 1.00 21.63 527 PRO A C 1
ATOM 4289 O O . PRO A 1 534 ? 16.425 -9.635 -24.774 1.00 23.67 527 PRO A O 1
ATOM 4293 N N . GLU A 1 535 ? 15.130 -11.261 -23.977 1.00 21.33 528 GLU A N 1
ATOM 4294 C CA . GLU A 1 535 ? 15.957 -11.446 -22.799 1.00 21.02 528 GLU A CA 1
ATOM 4295 C C . GLU A 1 535 ? 17.448 -11.707 -23.134 1.00 20.85 528 GLU A C 1
ATOM 4296 O O . GLU A 1 535 ? 18.340 -11.241 -22.408 1.00 20.09 528 GLU A O 1
ATOM 4302 N N . PHE A 1 536 ? 17.727 -12.416 -24.226 1.00 19.40 529 PHE A N 1
ATOM 4303 C CA . PHE A 1 536 ? 19.129 -12.738 -24.531 1.00 19.86 529 PHE A CA 1
ATOM 4304 C C . PHE A 1 536 ? 20.033 -11.492 -24.621 1.00 21.42 529 PHE A C 1
ATOM 4305 O O . PHE A 1 536 ? 21.232 -11.579 -24.290 1.00 21.01 529 PHE A O 1
ATOM 4313 N N . VAL A 1 537 ? 19.466 -10.323 -24.988 1.00 21.46 530 VAL A N 1
ATOM 4314 C CA . VAL A 1 537 ? 20.312 -9.120 -24.984 1.00 20.63 530 VAL A CA 1
ATOM 4315 C C . VAL A 1 537 ? 20.882 -8.781 -23.606 1.00 20.09 530 VAL A C 1
ATOM 4316 O O . VAL A 1 537 ? 21.913 -8.146 -23.520 1.00 22.20 530 VAL A O 1
ATOM 4320 N N . VAL A 1 538 ? 20.241 -9.202 -22.533 1.00 20.03 531 VAL A N 1
ATOM 4321 C CA . VAL A 1 538 ? 20.792 -8.995 -21.201 1.00 19.55 531 VAL A CA 1
ATOM 4322 C C . VAL A 1 538 ? 21.386 -10.286 -20.653 1.00 21.54 531 VAL A C 1
ATOM 4323 O O . VAL A 1 538 ? 22.390 -10.262 -19.926 1.00 22.52 531 VAL A O 1
ATOM 4327 N N . GLU A 1 539 ? 20.800 -11.434 -21.005 1.00 21.86 532 GLU A N 1
ATOM 4328 C CA . GLU A 1 539 ? 21.322 -12.681 -20.445 1.00 21.40 532 GLU A CA 1
ATOM 4329 C C . GLU A 1 539 ? 22.728 -12.957 -20.968 1.00 20.81 532 GLU A C 1
ATOM 4330 O O . GLU A 1 539 ? 23.587 -13.434 -20.233 1.00 22.38 532 GLU A O 1
ATOM 4336 N N . GLY A 1 540 ? 22.982 -12.610 -22.213 1.00 19.88 533 GLY A N 1
ATOM 4337 C CA . GLY A 1 540 ? 24.291 -12.867 -22.797 1.00 20.22 533 GLY A CA 1
ATOM 4338 C C . GLY A 1 540 ? 25.439 -12.167 -22.077 1.00 20.67 533 GLY A C 1
ATOM 4339 O O . GLY A 1 540 ? 26.360 -12.833 -21.619 1.00 23.12 533 GLY A O 1
ATOM 4340 N N . PRO A 1 541 ? 25.394 -10.823 -21.966 1.00 21.33 534 PRO A N 1
ATOM 4341 C CA . PRO A 1 541 ? 26.421 -10.086 -21.234 1.00 20.68 534 PRO A CA 1
ATOM 4342 C C . PRO A 1 541 ? 26.637 -10.588 -19.850 1.00 20.62 534 PRO A C 1
ATOM 4343 O O . PRO A 1 541 ? 27.801 -10.758 -19.438 1.00 21.20 534 PRO A O 1
ATOM 4347 N N . VAL A 1 542 ? 25.552 -10.819 -19.121 1.00 20.10 535 VAL A N 1
ATOM 4348 C CA . VAL A 1 542 ? 25.724 -11.152 -17.742 1.00 20.49 535 VAL A CA 1
ATOM 4349 C C . VAL A 1 542 ? 26.245 -12.544 -17.538 1.00 20.13 535 VAL A C 1
ATOM 4350 O O . VAL A 1 542 ? 26.999 -12.752 -16.600 1.00 21.69 535 VAL A O 1
ATOM 4354 N N . ASN A 1 543 ? 25.838 -13.515 -18.359 1.00 20.21 536 ASN A N 1
ATOM 4355 C CA . ASN A 1 543 ? 26.362 -14.896 -18.144 1.00 18.77 536 ASN A CA 1
ATOM 4356 C C . ASN A 1 543 ? 27.863 -14.812 -18.447 1.00 17.89 536 ASN A C 1
ATOM 4357 O O . ASN A 1 543 ? 28.677 -15.286 -17.690 1.00 18.15 536 ASN A O 1
ATOM 4362 N N . TYR A 1 544 ? 28.201 -14.139 -19.539 1.00 17.61 537 TYR A N 1
ATOM 4363 C CA . TYR A 1 544 ? 29.583 -14.007 -19.940 1.00 19.13 537 TYR A CA 1
ATOM 4364 C C . TYR A 1 544 ? 30.445 -13.347 -18.824 1.00 19.75 537 TYR A C 1
ATOM 4365 O O . TYR A 1 544 ? 31.517 -13.854 -18.453 1.00 18.15 537 TYR A O 1
ATOM 4374 N N . SER A 1 545 ? 29.928 -12.252 -18.268 1.00 20.17 538 SER A N 1
ATOM 4375 C CA . SER A 1 545 ? 30.654 -11.457 -17.308 1.00 22.42 538 SER A CA 1
ATOM 4376 C C . SER A 1 545 ? 30.861 -12.194 -16.000 1.00 23.31 538 SER A C 1
ATOM 4377 O O . SER A 1 545 ? 31.946 -12.126 -15.412 1.00 23.21 538 SER A O 1
ATOM 4380 N N . LEU A 1 546 ? 29.823 -12.876 -15.534 1.00 22.06 539 LEU A N 1
ATOM 4381 C CA . LEU A 1 546 ? 29.963 -13.672 -14.343 1.00 22.92 539 LEU A CA 1
ATOM 4382 C C . LEU A 1 546 ? 30.972 -14.739 -14.605 1.00 22.08 539 LEU A C 1
ATOM 4383 O O . LEU A 1 546 ? 31.793 -15.006 -13.752 1.00 22.89 539 LEU A O 1
ATOM 4388 N N . TYR A 1 547 ? 30.878 -15.405 -15.748 1.00 20.33 540 TYR A N 1
ATOM 4389 C CA . TYR A 1 547 ? 31.731 -16.546 -15.948 1.00 19.98 540 TYR A CA 1
ATOM 4390 C C . TYR A 1 547 ? 33.205 -16.064 -16.031 1.00 21.78 540 TYR A C 1
ATOM 4391 O O . TYR A 1 547 ? 34.079 -16.597 -15.335 1.00 21.59 540 TYR A O 1
ATOM 4400 N N . ILE A 1 548 ? 33.456 -15.017 -16.829 1.00 20.45 541 ILE A N 1
ATOM 4401 C CA . ILE A 1 548 ? 34.821 -14.619 -17.141 1.00 20.66 541 ILE A CA 1
ATOM 4402 C C . ILE A 1 548 ? 35.554 -13.990 -15.925 1.00 21.17 541 ILE A C 1
ATOM 4403 O O . ILE A 1 548 ? 36.764 -13.853 -15.927 1.00 20.91 541 ILE A O 1
ATOM 4408 N N . SER A 1 549 ? 34.796 -13.611 -14.911 1.00 21.11 542 SER A N 1
ATOM 4409 C CA . SER A 1 549 ? 35.332 -13.169 -13.611 1.00 24.33 542 SER A CA 1
ATOM 4410 C C . SER A 1 549 ? 36.246 -14.126 -12.898 1.00 24.25 542 SER A C 1
ATOM 4411 O O . SER A 1 549 ? 36.960 -13.702 -12.016 1.00 24.70 542 SER A O 1
ATOM 4414 N N . LYS A 1 550 ? 36.176 -15.412 -13.216 1.00 24.71 543 LYS A N 1
ATOM 4415 C CA . LYS A 1 550 ? 36.953 -16.413 -12.488 1.00 25.68 543 LYS A CA 1
ATOM 4416 C C . LYS A 1 550 ? 38.384 -16.468 -12.998 1.00 24.74 543 LYS A C 1
ATOM 4417 O O . LYS A 1 550 ? 39.203 -17.163 -12.410 1.00 26.37 543 LYS A O 1
ATOM 4423 N N . TYR A 1 551 ? 38.676 -15.756 -14.089 1.00 23.29 544 TYR A N 1
ATOM 4424 C CA . TYR A 1 551 ? 40.003 -15.765 -14.704 1.00 23.63 544 TYR A CA 1
ATOM 4425 C C . TYR A 1 551 ? 40.911 -14.626 -14.251 1.00 24.49 544 TYR A C 1
ATOM 4426 O O . TYR A 1 551 ? 40.582 -13.438 -14.405 1.00 23.30 544 TYR A O 1
ATOM 4435 N N . GLN A 1 552 ? 42.072 -15.007 -13.719 1.00 24.27 545 GLN A N 1
ATOM 4436 C CA . GLN A 1 552 ? 43.156 -14.082 -13.432 1.00 25.03 545 GLN A CA 1
ATOM 4437 C C . GLN A 1 552 ? 43.282 -12.990 -14.528 1.00 24.71 545 GLN A C 1
ATOM 4438 O O . GLN A 1 552 ? 43.477 -11.809 -14.220 1.00 23.90 545 GLN A O 1
ATOM 4444 N N . THR A 1 553 ? 43.191 -13.391 -15.799 1.00 23.10 546 THR A N 1
ATOM 4445 C CA . THR A 1 553 ? 43.426 -12.469 -16.918 1.00 20.86 546 THR A CA 1
ATOM 4446 C C . THR A 1 553 ? 42.108 -11.877 -17.472 1.00 22.72 546 THR A C 1
ATOM 4447 O O . THR A 1 553 ? 42.079 -11.372 -18.584 1.00 24.64 546 THR A O 1
ATOM 4451 N N . SER A 1 554 ? 41.046 -11.949 -16.682 1.00 20.88 547 SER A N 1
ATOM 4452 C CA . SER A 1 554 ? 39.743 -11.470 -17.029 1.00 23.77 547 SER A CA 1
ATOM 4453 C C . SER A 1 554 ? 39.767 -10.100 -17.692 1.00 23.65 547 SER A C 1
ATOM 4454 O O . SER A 1 554 ? 40.414 -9.201 -17.198 1.00 25.54 547 SER A O 1
ATOM 4457 N N . PRO A 1 555 ? 39.013 -9.929 -18.787 1.00 22.86 548 PRO A N 1
ATOM 4458 C CA . PRO A 1 555 ? 39.003 -8.662 -19.499 1.00 22.17 548 PRO A CA 1
ATOM 4459 C C . PRO A 1 555 ? 38.260 -7.563 -18.708 1.00 22.82 548 PRO A C 1
ATOM 4460 O O . PRO A 1 555 ? 38.343 -6.379 -19.050 1.00 24.15 548 PRO A O 1
ATOM 4464 N N . ILE A 1 556 ? 37.543 -7.963 -17.667 1.00 22.40 549 ILE A N 1
ATOM 4465 C CA . ILE A 1 556 ? 36.817 -7.052 -16.811 1.00 23.94 549 ILE A CA 1
ATOM 4466 C C . ILE A 1 556 ? 37.716 -6.299 -15.837 1.00 24.31 549 ILE A C 1
ATOM 4467 O O . ILE A 1 556 ? 37.485 -5.140 -15.581 1.00 24.74 549 ILE A O 1
ATOM 4472 N N . PHE A 1 557 ? 38.688 -6.980 -15.250 1.00 25.98 550 PHE A N 1
ATOM 4473 C CA . PHE A 1 557 ? 39.601 -6.377 -14.294 1.00 28.89 550 PHE A CA 1
ATOM 4474 C C . PHE A 1 557 ? 40.371 -5.176 -14.930 1.00 29.93 550 PHE A C 1
ATOM 4475 O O . PHE A 1 557 ? 41.046 -5.306 -15.970 1.00 28.76 550 PHE A O 1
ATOM 4483 N N . ARG A 1 558 ? 40.186 -3.994 -14.329 1.00 31.69 551 ARG A N 1
ATOM 4484 C CA . ARG A 1 558 ? 40.893 -2.753 -14.747 1.00 34.03 551 ARG A CA 1
ATOM 4485 C C . ARG A 1 558 ? 40.648 -2.389 -16.249 1.00 33.06 551 ARG A C 1
ATOM 4486 O O . ARG A 1 558 ? 41.563 -2.084 -17.010 1.00 34.25 551 ARG A O 1
ATOM 4494 N N . ASN A 1 559 ? 39.395 -2.447 -16.670 1.00 30.33 552 ASN A N 1
ATOM 4495 C CA . ASN A 1 559 ? 39.071 -2.100 -18.025 1.00 26.83 552 ASN A CA 1
ATOM 4496 C C . ASN A 1 559 ? 38.394 -0.736 -17.897 1.00 24.71 552 ASN A C 1
ATOM 4497 O O . ASN A 1 559 ? 37.381 -0.614 -17.233 1.00 22.80 552 ASN A O 1
ATOM 4502 N N . PRO A 1 560 ? 38.965 0.303 -18.510 1.00 22.92 553 PRO A N 1
ATOM 4503 C CA . PRO A 1 560 ? 38.342 1.624 -18.334 1.00 22.12 553 PRO A CA 1
ATOM 4504 C C . PRO A 1 560 ? 36.898 1.710 -18.826 1.00 22.07 553 PRO A C 1
ATOM 4505 O O . PRO A 1 560 ? 36.238 2.644 -18.460 1.00 22.88 553 PRO A O 1
ATOM 4509 N N . ARG A 1 561 ? 36.400 0.774 -19.648 1.00 21.18 554 ARG A N 1
ATOM 4510 C CA . ARG A 1 561 ? 34.992 0.821 -20.072 1.00 19.30 554 ARG A CA 1
ATOM 4511 C C . ARG A 1 561 ? 34.031 0.109 -19.118 1.00 19.93 554 ARG A C 1
ATOM 4512 O O . ARG A 1 561 ? 32.829 0.134 -19.327 1.00 19.96 554 ARG A O 1
ATOM 4520 N N . LEU A 1 562 ? 34.565 -0.544 -18.093 1.00 20.01 555 LEU A N 1
ATOM 4521 C CA . LEU A 1 562 ? 33.779 -1.301 -17.141 1.00 19.00 555 LEU A CA 1
ATOM 4522 C C . LEU A 1 562 ? 32.578 -0.517 -16.635 1.00 19.46 555 LEU A C 1
ATOM 4523 O O . LEU A 1 562 ? 31.492 -1.072 -16.502 1.00 20.67 555 LEU A O 1
ATOM 4528 N N . GLY A 1 563 ? 32.799 0.760 -16.306 1.00 18.81 556 GLY A N 1
ATOM 4529 C CA . GLY A 1 563 ? 31.759 1.714 -15.972 1.00 18.07 556 GLY A CA 1
ATOM 4530 C C . GLY A 1 563 ? 30.447 1.588 -16.708 1.00 18.88 556 GLY A C 1
ATOM 4531 O O . GLY A 1 563 ? 29.366 1.687 -16.081 1.00 20.44 556 GLY A O 1
ATOM 4532 N N . SER A 1 564 ? 30.502 1.365 -18.019 1.00 18.09 557 SER A N 1
ATOM 4533 C CA . SER A 1 564 ? 29.266 1.341 -18.833 1.00 18.68 557 SER A CA 1
ATOM 4534 C C . SER A 1 564 ? 28.338 0.196 -18.424 1.00 20.62 557 SER A C 1
ATOM 4535 O O . SER A 1 564 ? 27.117 0.385 -18.262 1.00 21.93 557 SER A O 1
ATOM 4538 N N . PHE A 1 565 ? 28.936 -0.972 -18.206 1.00 19.48 558 PHE A N 1
ATOM 4539 C CA . PHE A 1 565 ? 28.212 -2.145 -17.778 1.00 19.82 558 PHE A CA 1
ATOM 4540 C C . PHE A 1 565 ? 27.626 -2.003 -16.356 1.00 20.52 558 PHE A C 1
ATOM 4541 O O . PHE A 1 565 ? 26.453 -2.344 -16.108 1.00 20.62 558 PHE A O 1
ATOM 4549 N N . VAL A 1 566 ? 28.423 -1.489 -15.425 1.00 20.27 559 VAL A N 1
ATOM 4550 C CA . VAL A 1 566 ? 27.940 -1.269 -14.063 1.00 18.84 559 VAL A CA 1
ATOM 4551 C C . VAL A 1 566 ? 26.788 -0.263 -14.059 1.00 18.61 559 VAL A C 1
ATOM 4552 O O . VAL A 1 566 ? 25.790 -0.384 -13.298 1.00 18.18 559 VAL A O 1
ATOM 4556 N N . GLU A 1 567 ? 26.924 0.715 -14.936 1.00 18.85 560 GLU A N 1
ATOM 4557 C CA . GLU A 1 567 ? 25.878 1.697 -15.144 1.00 19.22 560 GLU A CA 1
ATOM 4558 C C . GLU A 1 567 ? 24.558 0.997 -15.520 1.00 17.51 560 GLU A C 1
ATOM 4559 O O . GLU A 1 567 ? 23.513 1.215 -14.875 1.00 14.45 560 GLU A O 1
ATOM 4565 N N . PHE A 1 568 ? 24.630 0.194 -16.581 1.00 16.01 561 PHE A N 1
ATOM 4566 C CA . PHE A 1 568 ? 23.467 -0.533 -17.067 1.00 17.02 561 PHE A CA 1
ATOM 4567 C C . PHE A 1 568 ? 22.884 -1.413 -15.979 1.00 16.32 561 PHE A C 1
ATOM 4568 O O . PHE A 1 568 ? 21.650 -1.449 -15.776 1.00 17.52 561 PHE A O 1
ATOM 4576 N N . THR A 1 569 ? 23.766 -2.074 -15.239 1.00 17.08 562 THR A N 1
ATOM 4577 C CA . THR A 1 569 ? 23.356 -2.960 -14.154 1.00 17.86 562 THR A CA 1
ATOM 4578 C C . THR A 1 569 ? 22.599 -2.215 -13.086 1.00 19.80 562 THR A C 1
ATOM 4579 O O . THR A 1 569 ? 21.548 -2.659 -12.634 1.00 22.19 562 THR A O 1
ATOM 4583 N N . THR A 1 570 ? 23.106 -1.053 -12.687 1.00 19.70 563 THR A N 1
ATOM 4584 C CA . THR A 1 570 ? 22.480 -0.318 -11.609 1.00 18.53 563 THR A CA 1
ATOM 4585 C C . THR A 1 570 ? 21.096 0.220 -12.064 1.00 18.92 563 THR A C 1
ATOM 4586 O O . THR A 1 570 ? 20.114 0.204 -11.293 1.00 17.11 563 THR A O 1
ATOM 4590 N N . MET A 1 571 ? 21.027 0.677 -13.318 1.00 17.90 564 MET A N 1
ATOM 4591 C CA . MET A 1 571 ? 19.753 1.085 -13.913 1.00 18.51 564 MET A CA 1
ATOM 4592 C C . MET A 1 571 ? 18.698 -0.011 -13.768 1.00 17.83 564 MET A C 1
ATOM 4593 O O . MET A 1 571 ? 17.583 0.237 -13.277 1.00 18.59 564 MET A O 1
ATOM 4598 N N . VAL A 1 572 ? 19.094 -1.217 -14.152 1.00 17.50 565 VAL A N 1
ATOM 4599 C CA . VAL A 1 572 ? 18.231 -2.368 -14.161 1.00 15.71 565 VAL A CA 1
ATOM 4600 C C . VAL A 1 572 ? 17.811 -2.736 -12.754 1.00 16.35 565 VAL A C 1
ATOM 4601 O O . VAL A 1 572 ? 16.656 -3.069 -12.525 1.00 15.63 565 VAL A O 1
ATOM 4605 N N . LEU A 1 573 ? 18.727 -2.652 -11.791 1.00 17.51 566 LEU A N 1
ATOM 4606 C CA . LEU A 1 573 ? 18.360 -2.892 -10.377 1.00 16.82 566 LEU A CA 1
ATOM 4607 C C . LEU A 1 573 ? 17.566 -1.760 -9.758 1.00 16.61 566 LEU A C 1
ATOM 4608 O O . LEU A 1 573 ? 16.846 -1.975 -8.798 1.00 17.37 566 LEU A O 1
ATOM 4613 N N . ARG A 1 574 ? 17.726 -0.544 -10.277 1.00 15.96 567 ARG A N 1
ATOM 4614 C CA . ARG A 1 574 ? 17.041 0.609 -9.721 1.00 15.88 567 ARG A CA 1
ATOM 4615 C C . ARG A 1 574 ? 15.583 0.698 -10.188 1.00 17.03 567 ARG A C 1
ATOM 4616 O O . ARG A 1 574 ? 14.746 1.304 -9.502 1.00 18.94 567 ARG A O 1
ATOM 4624 N N . CYS A 1 575 ? 15.288 0.137 -11.361 1.00 16.88 568 CYS A N 1
ATOM 4625 C CA . CYS A 1 575 ? 13.977 0.305 -11.990 1.00 17.73 568 CYS A CA 1
ATOM 4626 C C . CYS A 1 575 ? 13.345 -1.067 -12.219 1.00 17.59 568 CYS A C 1
ATOM 4627 O O . CYS A 1 575 ? 13.610 -1.708 -13.264 1.00 18.00 568 CYS A O 1
ATOM 4630 N N . PRO A 1 576 ? 12.535 -1.548 -11.252 1.00 16.92 569 PRO A N 1
ATOM 4631 C CA . PRO A 1 576 ? 12.040 -2.951 -11.363 1.00 17.86 569 PRO A CA 1
ATOM 4632 C C . PRO A 1 576 ? 11.293 -3.244 -12.690 1.00 17.72 569 PRO A C 1
ATOM 4633 O O . PRO A 1 576 ? 11.188 -4.382 -13.106 1.00 17.47 569 PRO A O 1
ATOM 4637 N N . GLU A 1 577 ? 10.775 -2.180 -13.292 1.00 18.54 570 GLU A N 1
ATOM 4638 C CA . GLU A 1 577 ? 10.030 -2.146 -14.556 1.00 20.12 570 GLU A CA 1
ATOM 4639 C C . GLU A 1 577 ? 10.823 -2.723 -15.762 1.00 20.70 570 GLU A C 1
ATOM 4640 O O . GLU A 1 577 ? 10.234 -3.274 -16.705 1.00 20.65 570 GLU A O 1
ATOM 4646 N N . LEU A 1 578 ? 12.142 -2.585 -15.733 1.00 19.92 571 LEU A N 1
ATOM 4647 C CA . LEU A 1 578 ? 12.915 -2.846 -16.930 1.00 20.86 571 LEU A CA 1
ATOM 4648 C C . LEU A 1 578 ? 13.061 -4.304 -17.303 1.00 22.01 571 LEU A C 1
ATOM 4649 O O . LEU A 1 578 ? 12.973 -4.642 -18.481 1.00 22.96 571 LEU A O 1
ATOM 4654 N N . VAL A 1 579 ? 13.335 -5.153 -16.315 1.00 22.58 572 VAL A N 1
ATOM 4655 C CA . VAL A 1 579 ? 13.616 -6.560 -16.538 1.00 22.06 572 VAL A CA 1
ATOM 4656 C C . VAL A 1 579 ? 12.793 -7.330 -15.526 1.00 24.19 572 VAL A C 1
ATOM 4657 O O . VAL A 1 579 ? 13.056 -7.232 -14.329 1.00 25.21 572 VAL A O 1
ATOM 4661 N N . SER A 1 580 ? 11.790 -8.079 -15.984 1.00 24.69 573 SER A N 1
ATOM 4662 C CA . SER A 1 580 ? 10.883 -8.729 -15.038 1.00 26.05 573 SER A CA 1
ATOM 4663 C C . SER A 1 580 ? 11.487 -9.988 -14.456 1.00 25.95 573 SER A C 1
ATOM 4664 O O . SER A 1 580 ? 11.133 -10.371 -13.341 1.00 26.89 573 SER A O 1
ATOM 4667 N N . ASN A 1 581 ? 12.363 -10.643 -15.209 1.00 25.37 574 ASN A N 1
ATOM 4668 C CA . ASN A 1 581 ? 12.943 -11.915 -14.765 1.00 26.99 574 ASN A CA 1
ATOM 4669 C C . ASN A 1 581 ? 13.919 -11.797 -13.555 1.00 28.59 574 ASN A C 1
ATOM 4670 O O . ASN A 1 581 ? 15.009 -11.228 -13.682 1.00 29.24 574 ASN A O 1
ATOM 4675 N N . PRO A 1 582 ? 13.537 -12.344 -12.386 1.00 29.05 575 PRO A N 1
ATOM 4676 C CA . PRO A 1 582 ? 14.347 -12.080 -11.192 1.00 29.16 575 PRO A CA 1
ATOM 4677 C C . PRO A 1 582 ? 15.576 -12.985 -11.078 1.00 28.38 575 PRO A C 1
ATOM 4678 O O . PRO A 1 582 ? 16.490 -12.700 -10.311 1.00 27.68 575 PRO A O 1
ATOM 4682 N N . HIS A 1 583 ? 15.631 -14.053 -11.841 1.00 27.14 576 HIS A N 1
ATOM 4683 C CA . HIS A 1 583 ? 16.893 -14.756 -11.896 1.00 27.67 576 HIS A CA 1
ATOM 4684 C C . HIS A 1 583 ? 17.945 -13.927 -12.633 1.00 25.74 576 HIS A C 1
ATOM 4685 O O . HIS A 1 583 ? 19.116 -13.939 -12.253 1.00 25.42 576 HIS A O 1
ATOM 4692 N N . LEU A 1 584 ? 17.517 -13.184 -13.652 1.00 22.51 577 LEU A N 1
ATOM 4693 C CA . LEU A 1 584 ? 18.405 -12.297 -14.377 1.00 21.34 577 LEU A CA 1
ATOM 4694 C C . LEU A 1 584 ? 18.949 -11.264 -13.425 1.00 21.59 577 LEU A C 1
ATOM 4695 O O . LEU A 1 584 ? 20.143 -11.054 -13.366 1.00 22.04 577 LEU A O 1
ATOM 4700 N N . LYS A 1 585 ? 18.075 -10.624 -12.653 1.00 21.58 578 LYS A N 1
ATOM 4701 C CA . LYS A 1 585 ? 18.544 -9.610 -11.735 1.00 20.94 578 LYS A CA 1
ATOM 4702 C C . LYS A 1 585 ? 19.436 -10.200 -10.654 1.00 21.69 578 LYS A C 1
ATOM 4703 O O . LYS A 1 585 ? 20.347 -9.525 -10.157 1.00 21.80 578 LYS A O 1
ATOM 4709 N N . GLY A 1 586 ? 19.177 -11.465 -10.319 1.00 21.60 579 GLY A N 1
ATOM 4710 C CA . GLY A 1 586 ? 19.967 -12.228 -9.357 1.00 20.68 579 GLY A CA 1
ATOM 4711 C C . GLY A 1 586 ? 21.399 -12.374 -9.834 1.00 21.16 579 GLY A C 1
ATOM 4712 O O . GLY A 1 586 ? 22.337 -12.182 -9.060 1.00 20.05 579 GLY A O 1
ATOM 4713 N N . LYS A 1 587 ? 21.561 -12.714 -11.106 1.00 19.80 580 LYS A N 1
ATOM 4714 C CA . LYS A 1 587 ? 22.865 -12.795 -11.683 1.00 20.87 580 LYS A CA 1
ATOM 4715 C C . LYS A 1 587 ? 23.560 -11.385 -11.662 1.00 22.37 580 LYS A C 1
ATOM 4716 O O . LYS A 1 587 ? 24.770 -11.295 -11.396 1.00 20.08 580 LYS A O 1
ATOM 4722 N N . LEU A 1 588 ? 22.787 -10.314 -11.914 1.00 20.20 581 LEU A N 1
ATOM 4723 C CA . LEU A 1 588 ? 23.340 -8.961 -11.995 1.00 19.04 581 LEU A CA 1
ATOM 4724 C C . LEU A 1 588 ? 23.865 -8.536 -10.645 1.00 19.05 581 LEU A C 1
ATOM 4725 O O . LEU A 1 588 ? 24.954 -8.012 -10.550 1.00 17.92 581 LEU A O 1
ATOM 4730 N N . VAL A 1 589 ? 23.113 -8.812 -9.588 1.00 19.34 582 VAL A N 1
ATOM 4731 C CA . VAL A 1 589 ? 23.560 -8.411 -8.281 1.00 19.38 582 VAL A CA 1
ATOM 4732 C C . VAL A 1 589 ? 24.738 -9.283 -7.869 1.00 19.25 582 VAL A C 1
ATOM 4733 O O . VAL A 1 589 ? 25.639 -8.836 -7.193 1.00 20.03 582 VAL A O 1
ATOM 4737 N N . GLN A 1 590 ? 24.763 -10.517 -8.321 1.00 19.67 583 GLN A N 1
ATOM 4738 C CA . GLN A 1 590 ? 25.893 -11.367 -8.005 1.00 20.20 583 GLN A CA 1
ATOM 4739 C C . GLN A 1 590 ? 27.175 -10.807 -8.642 1.00 20.29 583 GLN A C 1
ATOM 4740 O O . GLN A 1 590 ? 28.221 -10.769 -8.001 1.00 20.89 583 GLN A O 1
ATOM 4746 N N . LEU A 1 591 ? 27.067 -10.337 -9.874 1.00 20.74 584 LEU A N 1
ATOM 4747 C CA . LEU A 1 591 ? 28.159 -9.639 -10.523 1.00 22.51 584 LEU A CA 1
ATOM 4748 C C . LEU A 1 591 ? 28.639 -8.401 -9.747 1.00 21.89 584 LEU A C 1
ATOM 4749 O O . LEU A 1 591 ? 29.828 -8.226 -9.568 1.00 23.82 584 LEU A O 1
ATOM 4754 N N . LEU A 1 592 ? 27.734 -7.558 -9.278 1.00 19.83 585 LEU A N 1
ATOM 4755 C CA . LEU A 1 592 ? 28.160 -6.412 -8.500 1.00 18.71 585 LEU A CA 1
ATOM 4756 C C . LEU A 1 592 ? 28.908 -6.850 -7.253 1.00 19.58 585 LEU A C 1
ATOM 4757 O O . LEU A 1 592 ? 29.857 -6.188 -6.839 1.00 20.54 585 LEU A O 1
ATOM 4762 N N . SER A 1 593 ? 28.511 -7.978 -6.669 1.00 19.55 586 SER A N 1
ATOM 4763 C CA . SER A 1 593 ? 29.126 -8.388 -5.434 1.00 19.54 586 SER A CA 1
ATOM 4764 C C . SER A 1 593 ? 30.558 -8.849 -5.690 1.00 19.59 586 SER A C 1
ATOM 4765 O O . SER A 1 593 ? 31.412 -8.572 -4.870 1.00 19.03 586 SER A O 1
ATOM 4768 N N . VAL A 1 594 ? 30.819 -9.533 -6.813 1.00 19.13 587 VAL A N 1
ATOM 4769 C CA . VAL A 1 594 ? 32.189 -9.905 -7.204 1.00 20.12 587 VAL A CA 1
ATOM 4770 C C . VAL A 1 594 ? 33.068 -8.616 -7.349 1.00 20.79 587 VAL A C 1
ATOM 4771 O O . VAL A 1 594 ? 34.241 -8.576 -6.973 1.00 20.04 587 VAL A O 1
ATOM 4775 N N . GLY A 1 595 ? 32.475 -7.548 -7.866 1.00 19.86 588 GLY A N 1
ATOM 4776 C CA . GLY A 1 595 ? 33.153 -6.275 -7.931 1.00 18.84 588 GLY A CA 1
ATOM 4777 C C . GLY A 1 595 ? 33.399 -5.587 -6.607 1.00 17.95 588 GLY A C 1
ATOM 4778 O O . GLY A 1 595 ? 34.206 -4.675 -6.509 1.00 17.27 588 GLY A O 1
ATOM 4779 N N . ALA A 1 596 ? 32.689 -6.004 -5.581 1.00 16.70 589 ALA A N 1
ATOM 4780 C CA . ALA A 1 596 ? 32.768 -5.311 -4.352 1.00 16.01 589 ALA A CA 1
ATOM 4781 C C . ALA A 1 596 ? 33.711 -6.054 -3.441 1.00 16.73 589 ALA A C 1
ATOM 4782 O O . ALA A 1 596 ? 34.235 -5.459 -2.473 1.00 16.36 589 ALA A O 1
ATOM 4784 N N . MET A 1 597 ? 33.925 -7.338 -3.725 1.00 16.03 590 MET A N 1
ATOM 4785 C CA . MET A 1 597 ? 34.752 -8.156 -2.837 1.00 21.04 590 MET A CA 1
ATOM 4786 C C . MET A 1 597 ? 36.156 -7.560 -2.735 1.00 21.60 590 MET A C 1
ATOM 4787 O O . MET A 1 597 ? 36.794 -7.346 -3.772 1.00 22.11 590 MET A O 1
ATOM 4792 N N . PRO A 1 598 ? 36.627 -7.289 -1.509 1.00 21.92 591 PRO A N 1
ATOM 4793 C CA . PRO A 1 598 ? 37.981 -6.793 -1.327 1.00 25.78 591 PRO A CA 1
ATOM 4794 C C . PRO A 1 598 ? 38.985 -7.754 -1.961 1.00 28.28 591 PRO A C 1
ATOM 4795 O O . PRO A 1 598 ? 38.750 -8.942 -1.982 1.00 27.81 591 PRO A O 1
ATOM 4799 N N . LEU A 1 599 ? 40.075 -7.247 -2.517 1.00 33.16 592 LEU A N 1
ATOM 4800 C CA . LEU A 1 599 ? 41.078 -8.161 -3.113 1.00 37.06 592 LEU A CA 1
ATOM 4801 C C . LEU A 1 599 ? 41.945 -8.821 -2.028 1.00 37.88 592 LEU A C 1
ATOM 4802 O O . LEU A 1 599 ? 42.049 -8.302 -0.916 1.00 36.42 592 LEU A O 1
ATOM 4807 N N . THR A 1 600 ? 42.551 -9.961 -2.382 1.00 41.14 593 THR A N 1
ATOM 4808 C CA . THR A 1 600 ? 43.424 -10.769 -1.495 1.00 43.29 593 THR A CA 1
ATOM 4809 C C . THR A 1 600 ? 44.393 -9.962 -0.606 1.00 44.89 593 THR A C 1
ATOM 4810 O O . THR A 1 600 ? 44.725 -10.402 0.512 1.00 46.40 593 THR A O 1
ATOM 4814 N N . ASP A 1 601 ? 44.819 -8.784 -1.085 1.00 44.46 594 ASP A N 1
ATOM 4815 C CA . ASP A 1 601 ? 45.686 -7.865 -0.311 1.00 43.35 594 ASP A CA 1
ATOM 4816 C C . ASP A 1 601 ? 44.960 -6.797 0.522 1.00 41.48 594 ASP A C 1
ATOM 4817 O O . ASP A 1 601 ? 45.610 -5.971 1.168 1.00 40.97 594 ASP A O 1
ATOM 4822 N N . ASN A 1 602 ? 43.624 -6.829 0.499 1.00 40.06 595 ASN A N 1
ATOM 4823 C CA . ASN A 1 602 ? 42.723 -5.945 1.313 1.00 37.88 595 ASN A CA 1
ATOM 4824 C C . ASN A 1 602 ? 42.347 -4.616 0.672 1.00 35.29 595 ASN A C 1
ATOM 4825 O O . ASN A 1 602 ? 41.634 -3.787 1.256 1.00 34.60 595 ASN A O 1
ATOM 4830 N N . SER A 1 603 ? 42.849 -4.414 -0.533 1.00 32.69 596 SER A N 1
ATOM 4831 C CA . SER A 1 603 ? 42.476 -3.252 -1.301 1.00 31.08 596 SER A CA 1
ATOM 4832 C C . SER A 1 603 ? 40.993 -3.385 -1.721 1.00 28.30 596 SER A C 1
ATOM 4833 O O . SER A 1 603 ? 40.470 -4.502 -1.796 1.00 29.27 596 SER A O 1
ATOM 4836 N N . PRO A 1 604 ? 40.322 -2.253 -1.976 1.00 25.29 597 PRO A N 1
ATOM 4837 C CA . PRO A 1 604 ? 38.968 -2.250 -2.520 1.00 23.23 597 PRO A CA 1
ATOM 4838 C C . PRO A 1 604 ? 38.828 -3.166 -3.732 1.00 23.41 597 PRO A C 1
ATOM 4839 O O . PRO A 1 604 ? 39.784 -3.311 -4.528 1.00 22.77 597 PRO A O 1
ATOM 4843 N N . GLY A 1 605 ? 37.658 -3.805 -3.841 1.00 21.95 598 GLY A N 1
ATOM 4844 C CA . GLY A 1 605 ? 37.292 -4.558 -5.041 1.00 20.38 598 GLY A CA 1
ATOM 4845 C C . GLY A 1 605 ? 37.292 -3.675 -6.283 1.00 19.30 598 GLY A C 1
ATOM 4846 O O . GLY A 1 605 ? 37.132 -2.455 -6.194 1.00 18.14 598 GLY A O 1
ATOM 4847 N N . PHE A 1 606 ? 37.399 -4.317 -7.439 1.00 18.86 599 PHE A N 1
ATOM 4848 C CA . PHE A 1 606 ? 37.671 -3.655 -8.698 1.00 19.01 599 PHE A CA 1
ATOM 4849 C C . PHE A 1 606 ? 36.560 -2.737 -9.176 1.00 20.45 599 PHE A C 1
ATOM 4850 O O . PHE A 1 606 ? 36.787 -1.908 -10.048 1.00 22.03 599 PHE A O 1
ATOM 4858 N N . MET A 1 607 ? 35.360 -2.852 -8.605 1.00 21.11 600 MET A N 1
ATOM 4859 C CA . MET A 1 607 ? 34.278 -1.935 -8.997 1.00 19.59 600 MET A CA 1
ATOM 4860 C C . MET A 1 607 ? 34.129 -0.794 -8.010 1.00 17.63 600 MET A C 1
ATOM 4861 O O . MET A 1 607 ? 33.368 0.139 -8.275 1.00 17.19 600 MET A O 1
ATOM 4866 N N . MET A 1 608 ? 34.842 -0.845 -6.887 1.00 16.10 601 MET A N 1
ATOM 4867 C CA . MET A 1 608 ? 34.650 0.208 -5.865 1.00 17.67 601 MET A CA 1
ATOM 4868 C C . MET A 1 608 ? 34.866 1.580 -6.412 1.00 19.14 601 MET A C 1
ATOM 4869 O O . MET A 1 608 ? 34.121 2.511 -6.131 1.00 23.28 601 MET A O 1
ATOM 4874 N N . ASP A 1 609 ? 35.868 1.720 -7.237 1.00 20.66 602 ASP A N 1
ATOM 4875 C CA . ASP A 1 609 ? 36.163 3.013 -7.787 1.00 21.73 602 ASP A CA 1
ATOM 4876 C C . ASP A 1 609 ? 35.004 3.602 -8.589 1.00 20.57 602 ASP A C 1
ATOM 4877 O O . ASP A 1 609 ? 34.655 4.752 -8.429 1.00 21.29 602 ASP A O 1
ATOM 4882 N N . ILE A 1 610 ? 34.392 2.786 -9.437 1.00 21.16 603 ILE A N 1
ATOM 4883 C CA . ILE A 1 610 ? 33.223 3.194 -10.219 1.00 19.73 603 ILE A CA 1
ATOM 4884 C C . ILE A 1 610 ? 32.035 3.510 -9.306 1.00 20.12 603 ILE A C 1
ATOM 4885 O O . ILE A 1 610 ? 31.390 4.545 -9.464 1.00 21.35 603 ILE A O 1
ATOM 4890 N N . PHE A 1 611 ? 31.768 2.650 -8.324 1.00 18.99 604 PHE A N 1
ATOM 4891 C CA . PHE A 1 611 ? 30.647 2.860 -7.399 1.00 17.79 604 PHE A CA 1
ATOM 4892 C C . PHE A 1 611 ? 30.809 4.213 -6.771 1.00 17.88 604 PHE A C 1
ATOM 4893 O O . PHE A 1 611 ? 29.829 4.913 -6.528 1.00 19.20 604 PHE A O 1
ATOM 4901 N N . GLU A 1 612 ? 32.054 4.585 -6.488 1.00 18.64 605 GLU A N 1
ATOM 4902 C CA . GLU A 1 612 ? 32.318 5.868 -5.852 1.00 19.87 605 GLU A CA 1
ATOM 4903 C C . GLU A 1 612 ? 32.118 7.066 -6.761 1.00 19.90 605 GLU A C 1
ATOM 4904 O O . GLU A 1 612 ? 31.481 8.046 -6.385 1.00 19.66 605 GLU A O 1
ATOM 4910 N N . HIS A 1 613 ? 32.671 6.984 -7.960 1.00 21.09 606 HIS A N 1
ATOM 4911 C CA . HIS A 1 613 ? 32.798 8.176 -8.787 1.00 21.50 606 HIS A CA 1
ATOM 4912 C C . HIS A 1 613 ? 31.839 8.299 -9.934 1.00 21.60 606 HIS A C 1
ATOM 4913 O O . HIS A 1 613 ? 31.681 9.377 -10.461 1.00 21.79 606 HIS A O 1
ATOM 4920 N N . ASP A 1 614 ? 31.185 7.215 -10.338 1.00 22.24 607 ASP A N 1
ATOM 4921 C CA . ASP A 1 614 ? 30.246 7.316 -11.470 1.00 23.03 607 ASP A CA 1
ATOM 4922 C C . ASP A 1 614 ? 28.913 7.885 -10.956 1.00 24.03 607 ASP A C 1
ATOM 4923 O O . ASP A 1 614 ? 28.219 7.224 -10.196 1.00 24.87 607 ASP A O 1
ATOM 4928 N N . GLU A 1 615 ? 28.573 9.111 -11.357 1.00 24.58 608 GLU A N 1
ATOM 4929 C CA . GLU A 1 615 ? 27.360 9.781 -10.908 1.00 25.20 608 GLU A CA 1
ATOM 4930 C C . GLU A 1 615 ? 26.081 8.945 -11.056 1.00 24.27 608 GLU A C 1
ATOM 4931 O O . GLU A 1 615 ? 25.293 8.869 -10.119 1.00 23.96 608 GLU A O 1
ATOM 4937 N N . LEU A 1 616 ? 25.862 8.321 -12.211 1.00 22.94 609 LEU A N 1
ATOM 4938 C CA . LEU A 1 616 ? 24.643 7.533 -12.380 1.00 21.34 609 LEU A CA 1
ATOM 4939 C C . LEU A 1 616 ? 24.579 6.396 -11.383 1.00 19.97 609 LEU A C 1
ATOM 4940 O O . LEU A 1 616 ? 23.515 6.101 -10.843 1.00 21.01 609 LEU A O 1
ATOM 4945 N N . VAL A 1 617 ? 25.712 5.755 -11.149 1.00 16.25 610 VAL A N 1
ATOM 4946 C CA . VAL A 1 617 ? 25.827 4.754 -10.100 1.00 15.31 610 VAL A CA 1
ATOM 4947 C C . VAL A 1 617 ? 25.665 5.309 -8.658 1.00 17.22 610 VAL A C 1
ATOM 4948 O O . VAL A 1 617 ? 24.844 4.778 -7.868 1.00 16.93 610 VAL A O 1
ATOM 4952 N N . ASN A 1 618 ? 26.409 6.363 -8.293 1.00 16.03 611 ASN A N 1
ATOM 4953 C CA . ASN A 1 618 ? 26.353 6.761 -6.880 1.00 17.00 611 ASN A CA 1
ATOM 4954 C C . ASN A 1 618 ? 25.011 7.340 -6.493 1.00 16.95 611 ASN A C 1
ATOM 4955 O O . ASN A 1 618 ? 24.665 7.328 -5.322 1.00 16.49 611 ASN A O 1
ATOM 4960 N N . LYS A 1 619 ? 24.261 7.838 -7.477 1.00 18.26 612 LYS A N 1
ATOM 4961 C CA . LYS A 1 619 ? 22.932 8.376 -7.198 1.00 19.16 612 LYS A CA 1
ATOM 4962 C C . LYS A 1 619 ? 21.920 7.266 -6.979 1.00 19.45 612 LYS A C 1
ATOM 4963 O O . LYS A 1 619 ? 20.940 7.479 -6.293 1.00 20.05 612 LYS A O 1
ATOM 4969 N N . ASN A 1 620 ? 22.178 6.080 -7.533 1.00 18.73 613 ASN A N 1
ATOM 4970 C CA . ASN A 1 620 ? 21.139 5.067 -7.621 1.00 18.63 613 ASN A CA 1
ATOM 4971 C C . ASN A 1 620 ? 21.350 3.710 -6.928 1.00 19.18 613 ASN A C 1
ATOM 4972 O O . ASN A 1 620 ? 20.372 3.030 -6.621 1.00 19.20 613 ASN A O 1
ATOM 4977 N N . LEU A 1 621 ? 22.604 3.322 -6.690 1.00 17.79 614 LEU A N 1
ATOM 4978 C CA . LEU A 1 621 ? 22.906 1.964 -6.262 1.00 17.67 614 LEU A CA 1
ATOM 4979 C C . LEU A 1 621 ? 22.409 1.635 -4.882 1.00 18.37 614 LEU A C 1
ATOM 4980 O O . LEU A 1 621 ? 21.855 0.561 -4.678 1.00 20.27 614 LEU A O 1
ATOM 4985 N N . LEU A 1 622 ? 22.606 2.534 -3.930 1.00 17.05 615 LEU A N 1
ATOM 4986 C CA . LEU A 1 622 ? 22.174 2.238 -2.578 1.00 18.79 615 LEU A CA 1
ATOM 4987 C C . LEU A 1 622 ? 20.680 1.914 -2.472 1.00 20.06 615 LEU A C 1
ATOM 4988 O O . LEU A 1 622 ? 20.315 0.843 -1.924 1.00 22.38 615 LEU A O 1
ATOM 4993 N N . TYR A 1 623 ? 19.837 2.843 -2.945 1.00 18.72 616 TYR A N 1
ATOM 4994 C CA . TYR A 1 623 ? 18.392 2.632 -3.067 1.00 18.08 616 TYR A CA 1
ATOM 4995 C C . TYR A 1 623 ? 18.106 1.328 -3.798 1.00 17.68 616 TYR A C 1
ATOM 4996 O O . TYR A 1 623 ? 17.376 0.479 -3.298 1.00 17.57 616 TYR A O 1
ATOM 5005 N N . ALA A 1 624 ? 18.719 1.163 -4.970 1.00 17.08 617 ALA A N 1
ATOM 5006 C CA . ALA A 1 624 ? 18.543 -0.046 -5.777 1.00 18.03 617 ALA A CA 1
ATOM 5007 C C . ALA A 1 624 ? 18.776 -1.309 -4.957 1.00 18.51 617 ALA A C 1
ATOM 5008 O O . ALA A 1 624 ? 18.000 -2.239 -5.062 1.00 19.76 617 ALA A O 1
ATOM 5010 N N . LEU A 1 625 ? 19.841 -1.341 -4.155 1.00 18.07 618 LEU A N 1
ATOM 5011 C CA . LEU A 1 625 ? 20.162 -2.537 -3.384 1.00 18.92 618 LEU A CA 1
ATOM 5012 C C . LEU A 1 625 ? 19.160 -2.756 -2.254 1.00 19.07 618 LEU A C 1
ATOM 5013 O O . LEU A 1 625 ? 18.770 -3.887 -2.018 1.00 20.13 618 LEU A O 1
ATOM 5018 N N . LEU A 1 626 ? 18.791 -1.693 -1.528 1.00 19.42 619 LEU A N 1
ATOM 5019 C CA . LEU A 1 626 ? 17.867 -1.839 -0.393 1.00 19.81 619 LEU A CA 1
ATOM 5020 C C . LEU A 1 626 ? 16.476 -2.188 -0.905 1.00 21.18 619 LEU A C 1
ATOM 5021 O O . LEU A 1 626 ? 15.725 -2.856 -0.205 1.00 22.84 619 LEU A O 1
ATOM 5026 N N . ASP A 1 627 ? 16.142 -1.734 -2.116 1.00 19.32 620 ASP A N 1
ATOM 5027 C CA . ASP A 1 627 ? 14.861 -2.018 -2.657 1.00 19.56 620 ASP A CA 1
ATOM 5028 C C . ASP A 1 627 ? 14.809 -3.451 -3.130 1.00 19.73 620 ASP A C 1
ATOM 5029 O O . ASP A 1 627 ? 13.838 -4.151 -2.832 1.00 19.71 620 ASP A O 1
ATOM 5034 N N . PHE A 1 628 ? 15.844 -3.897 -3.848 1.00 18.07 621 PHE A N 1
ATOM 5035 C CA . PHE A 1 628 ? 15.904 -5.276 -4.348 1.00 15.94 621 PHE A CA 1
ATOM 5036 C C . PHE A 1 628 ? 15.936 -6.318 -3.224 1.00 16.52 621 PHE A C 1
ATOM 5037 O O . PHE A 1 628 ? 15.368 -7.390 -3.356 1.00 17.23 621 PHE A O 1
ATOM 5045 N N . TYR A 1 629 ? 16.553 -5.985 -2.109 1.00 17.88 622 TYR A N 1
ATOM 5046 C CA . TYR A 1 629 ? 16.598 -6.889 -0.959 1.00 19.55 622 TYR A CA 1
ATOM 5047 C C . TYR A 1 629 ? 15.216 -7.312 -0.466 1.00 19.75 622 TYR A C 1
ATOM 5048 O O . TYR A 1 629 ? 15.023 -8.433 -0.019 1.00 20.23 622 TYR A O 1
ATOM 5057 N N . VAL A 1 630 ? 14.253 -6.416 -0.626 1.00 20.61 623 VAL A N 1
ATOM 5058 C CA . VAL A 1 630 ? 12.881 -6.613 -0.202 1.00 20.31 623 VAL A CA 1
ATOM 5059 C C . VAL A 1 630 ? 12.066 -7.310 -1.287 1.00 21.64 623 VAL A C 1
ATOM 5060 O O . VAL A 1 630 ? 11.492 -8.375 -1.073 1.00 22.55 623 VAL A O 1
ATOM 5064 N N . ILE A 1 631 ? 12.038 -6.704 -2.463 1.00 21.60 624 ILE A N 1
ATOM 5065 C CA . ILE A 1 631 ? 11.341 -7.250 -3.602 1.00 20.87 624 ILE A CA 1
ATOM 5066 C C . ILE A 1 631 ? 11.615 -8.743 -3.863 1.00 21.98 624 ILE A C 1
ATOM 5067 O O . ILE A 1 631 ? 10.715 -9.449 -4.333 1.00 22.80 624 ILE A O 1
ATOM 5076 N N . VAL A 1 632 ? 12.817 -9.241 -3.593 1.00 22.33 625 VAL A N 1
ATOM 5077 C CA . VAL A 1 632 ? 13.042 -10.666 -3.911 1.00 24.48 625 VAL A CA 1
ATOM 5078 C C . VAL A 1 632 ? 12.204 -11.630 -3.101 1.00 26.40 625 VAL A C 1
ATOM 5079 O O . VAL A 1 632 ? 12.092 -12.779 -3.480 1.00 26.56 625 VAL A O 1
ATOM 5083 N N . GLU A 1 633 ? 11.633 -11.171 -1.988 1.00 29.87 626 GLU A N 1
ATOM 5084 C CA . GLU A 1 633 ? 10.650 -11.976 -1.237 1.00 32.92 626 GLU A CA 1
ATOM 5085 C C . GLU A 1 633 ? 9.577 -12.530 -2.147 1.00 35.07 626 GLU A C 1
ATOM 5086 O O . GLU A 1 633 ? 9.341 -13.727 -2.133 1.00 34.63 626 GLU A O 1
ATOM 5092 N N . LYS A 1 634 ? 8.973 -11.661 -2.964 1.00 39.17 627 LYS A N 1
ATOM 5093 C CA . LYS A 1 634 ? 7.834 -12.031 -3.828 1.00 43.30 627 LYS A CA 1
ATOM 5094 C C . LYS A 1 634 ? 8.250 -12.943 -4.996 1.00 46.56 627 LYS A C 1
ATOM 5095 O O . LYS A 1 634 ? 7.549 -13.049 -6.005 1.00 46.57 627 LYS A O 1
ATOM 5101 N N . THR A 1 635 ? 9.392 -13.606 -4.851 1.00 50.64 628 THR A N 1
ATOM 5102 C CA . THR A 1 635 ? 9.855 -14.529 -5.873 1.00 54.28 628 THR A CA 1
ATOM 5103 C C . THR A 1 635 ? 8.997 -15.802 -5.839 1.00 56.63 628 THR A C 1
ATOM 5104 O O . THR A 1 635 ? 9.412 -16.828 -5.287 1.00 57.55 628 THR A O 1
ATOM 5108 N N . GLY A 1 636 ? 7.800 -15.704 -6.429 1.00 58.63 629 GLY A N 1
ATOM 5109 C CA . GLY A 1 636 ? 6.766 -16.758 -6.411 1.00 60.98 629 GLY A CA 1
ATOM 5110 C C . GLY A 1 636 ? 7.266 -18.158 -6.722 1.00 63.02 629 GLY A C 1
ATOM 5111 O O . GLY A 1 636 ? 7.578 -18.928 -5.803 1.00 62.63 629 GLY A O 1
ATOM 5112 N N . SER A 1 637 ? 7.295 -18.509 -8.011 1.00 65.07 630 SER A N 1
ATOM 5113 C CA . SER A 1 637 ? 8.094 -19.650 -8.476 1.00 66.49 630 SER A CA 1
ATOM 5114 C C . SER A 1 637 ? 9.537 -19.137 -8.537 1.00 67.52 630 SER A C 1
ATOM 5115 O O . SER A 1 637 ? 9.760 -17.957 -8.858 1.00 67.90 630 SER A O 1
ATOM 5118 N N . SER A 1 638 ? 10.501 -20.000 -8.206 1.00 68.25 631 SER A N 1
ATOM 5119 C CA . SER A 1 638 ? 11.918 -19.609 -8.095 1.00 68.91 631 SER A CA 1
ATOM 5120 C C . SER A 1 638 ? 12.725 -20.659 -7.356 1.00 69.21 631 SER A C 1
ATOM 5121 O O . SER A 1 638 ? 12.197 -21.367 -6.490 1.00 69.70 631 SER A O 1
ATOM 5124 N N . SER A 1 639 ? 14.011 -20.739 -7.687 1.00 68.92 632 SER A N 1
ATOM 5125 C CA . SER A 1 639 ? 14.928 -21.594 -6.952 1.00 68.36 632 SER A CA 1
ATOM 5126 C C . SER A 1 639 ? 16.397 -21.231 -7.144 1.00 67.68 632 SER A C 1
ATOM 5127 O O . SER A 1 639 ? 16.815 -20.789 -8.216 1.00 67.36 632 SER A O 1
ATOM 5130 N N . GLN A 1 640 ? 17.145 -21.421 -6.058 1.00 66.80 633 GLN A N 1
ATOM 5131 C CA . GLN A 1 640 ? 18.615 -21.417 -6.000 1.00 65.84 633 GLN A CA 1
ATOM 5132 C C . GLN A 1 640 ? 19.316 -22.109 -7.210 1.00 64.27 633 GLN A C 1
ATOM 5133 O O . GLN A 1 640 ? 18.813 -23.122 -7.722 1.00 63.81 633 GLN A O 1
ATOM 5139 N N . PHE A 1 641 ? 20.451 -21.565 -7.683 1.00 62.20 634 PHE A N 1
ATOM 5140 C CA . PHE A 1 641 ? 21.054 -20.316 -7.168 1.00 59.68 634 PHE A CA 1
ATOM 5141 C C . PHE A 1 641 ? 20.238 -19.093 -7.606 1.00 56.35 634 PHE A C 1
ATOM 5142 O O . PHE A 1 641 ? 19.206 -19.228 -8.288 1.00 56.50 634 PHE A O 1
ATOM 5150 N N . TYR A 1 642 ? 20.725 -17.907 -7.234 1.00 51.57 635 TYR A N 1
ATOM 5151 C CA . TYR A 1 642 ? 19.997 -16.632 -7.446 1.00 46.72 635 TYR A CA 1
ATOM 5152 C C . TYR A 1 642 ? 18.621 -16.603 -6.707 1.00 44.61 635 TYR A C 1
ATOM 5153 O O . TYR A 1 642 ? 17.806 -15.710 -6.954 1.00 45.11 635 TYR A O 1
ATOM 5162 N N . ASP A 1 643 ? 18.401 -17.609 -5.833 1.00 41.25 636 ASP A N 1
ATOM 5163 C CA . ASP A 1 643 ? 17.531 -17.592 -4.627 1.00 37.97 636 ASP A CA 1
ATOM 5164 C C . ASP A 1 643 ? 17.445 -16.203 -3.964 1.00 34.86 636 ASP A C 1
ATOM 5165 O O . ASP A 1 643 ? 18.348 -15.363 -4.123 1.00 32.46 636 ASP A O 1
ATOM 5170 N N . LYS A 1 644 ? 16.400 -15.991 -3.163 1.00 30.50 637 LYS A N 1
ATOM 5171 C CA . LYS A 1 644 ? 16.234 -14.707 -2.518 1.00 26.57 637 LYS A CA 1
ATOM 5172 C C . LYS A 1 644 ? 17.324 -14.583 -1.475 1.00 25.11 637 LYS A C 1
ATOM 5173 O O . LYS A 1 644 ? 17.778 -13.478 -1.161 1.00 25.09 637 LYS A O 1
ATOM 5179 N N . PHE A 1 645 ? 17.777 -15.727 -0.981 1.00 23.17 638 PHE A N 1
ATOM 5180 C CA . PHE A 1 645 ? 18.797 -15.738 0.059 1.00 23.15 638 PHE A CA 1
ATOM 5181 C C . PHE A 1 645 ? 20.206 -15.509 -0.503 1.00 23.10 638 PHE A C 1
ATOM 5182 O O . PHE A 1 645 ? 21.065 -14.917 0.174 1.00 23.57 638 PHE A O 1
ATOM 5190 N N . ASN A 1 646 ? 20.432 -15.988 -1.732 1.00 21.64 639 ASN A N 1
ATOM 5191 C CA . ASN A 1 646 ? 21.711 -15.803 -2.402 1.00 20.65 639 ASN A CA 1
ATOM 5192 C C . ASN A 1 646 ? 21.828 -14.338 -2.765 1.00 19.38 639 ASN A C 1
ATOM 5193 O O . ASN A 1 646 ? 22.836 -13.699 -2.461 1.00 18.20 639 ASN A O 1
ATOM 5198 N N . SER A 1 647 ? 20.751 -13.801 -3.331 1.00 17.38 640 SER A N 1
ATOM 5199 C CA . SER A 1 647 ? 20.688 -12.397 -3.640 1.00 16.92 640 SER A CA 1
ATOM 5200 C C . SER A 1 647 ? 20.898 -11.541 -2.379 1.00 17.26 640 SER A C 1
ATOM 5201 O O . SER A 1 647 ? 21.619 -10.540 -2.434 1.00 18.19 640 SER A O 1
ATOM 5204 N N . ARG A 1 648 ? 20.310 -11.933 -1.248 1.00 15.53 641 ARG A N 1
ATOM 5205 C CA . ARG A 1 648 ? 20.461 -11.104 -0.067 1.00 16.06 641 ARG A CA 1
ATOM 5206 C C . ARG A 1 648 ? 21.911 -11.162 0.421 1.00 16.18 641 ARG A C 1
ATOM 5207 O O . ARG A 1 648 ? 22.441 -10.172 0.936 1.00 16.68 641 ARG A O 1
ATOM 5215 N N . TYR A 1 649 ? 22.527 -12.328 0.280 1.00 15.48 642 TYR A N 1
ATOM 5216 C CA . TYR A 1 649 ? 23.930 -12.511 0.599 1.00 17.09 642 TYR A CA 1
ATOM 5217 C C . TYR A 1 649 ? 24.783 -11.628 -0.297 1.00 16.77 642 TYR A C 1
ATOM 5218 O O . TYR A 1 649 ? 25.647 -10.920 0.184 1.00 17.33 642 TYR A O 1
ATOM 5227 N N . SER A 1 650 ? 24.533 -11.670 -1.594 1.00 15.79 643 SER A N 1
ATOM 5228 C CA . SER A 1 650 ? 25.286 -10.843 -2.501 1.00 16.78 643 SER A CA 1
ATOM 5229 C C . SER A 1 650 ? 25.083 -9.386 -2.175 1.00 17.48 643 SER A C 1
ATOM 5230 O O . SER A 1 650 ? 26.036 -8.621 -2.239 1.00 17.75 643 SER A O 1
ATOM 5233 N N . ILE A 1 651 ? 23.861 -8.999 -1.820 1.00 17.25 644 ILE A N 1
ATOM 5234 C CA . ILE A 1 651 ? 23.599 -7.608 -1.510 1.00 17.13 644 ILE A CA 1
ATOM 5235 C C . ILE A 1 651 ? 24.351 -7.184 -0.260 1.00 18.43 644 ILE A C 1
ATOM 5236 O O . ILE A 1 651 ? 24.860 -6.070 -0.181 1.00 19.39 644 ILE A O 1
ATOM 5241 N N . SER A 1 652 ? 24.447 -8.082 0.704 1.00 18.27 645 SER A N 1
ATOM 5242 C CA . SER A 1 652 ? 25.086 -7.772 1.971 1.00 19.36 645 SER A CA 1
ATOM 5243 C C . SER A 1 652 ? 26.579 -7.475 1.807 1.00 19.03 645 SER A C 1
ATOM 5244 O O . SER A 1 652 ? 27.113 -6.543 2.426 1.00 20.17 645 SER A O 1
ATOM 5247 N N . ILE A 1 653 ? 27.233 -8.218 0.923 1.00 17.88 646 ILE A N 1
ATOM 5248 C CA . ILE A 1 653 ? 28.632 -7.970 0.611 1.00 16.69 646 ILE A CA 1
ATOM 5249 C C . ILE A 1 653 ? 28.822 -6.533 0.133 1.00 17.71 646 ILE A C 1
ATOM 5250 O O . ILE A 1 653 ? 29.666 -5.819 0.642 1.00 17.85 646 ILE A O 1
ATOM 5255 N N . ILE A 1 654 ? 27.993 -6.098 -0.812 1.00 18.78 647 ILE A N 1
ATOM 5256 C CA . ILE A 1 654 ? 28.086 -4.759 -1.378 1.00 18.06 647 ILE A CA 1
ATOM 5257 C C . ILE A 1 654 ? 27.730 -3.712 -0.317 1.00 18.62 647 ILE A C 1
ATOM 5258 O O . ILE A 1 654 ? 28.408 -2.688 -0.178 1.00 19.60 647 ILE A O 1
ATOM 5263 N N . LEU A 1 655 ? 26.707 -3.986 0.469 1.00 17.10 648 LEU A N 1
ATOM 5264 C CA . LEU A 1 655 ? 26.298 -3.036 1.466 1.00 18.81 648 LEU A CA 1
ATOM 5265 C C . LEU A 1 655 ? 27.398 -2.780 2.467 1.00 19.41 648 LEU A C 1
ATOM 5266 O O . LEU A 1 655 ? 27.659 -1.652 2.865 1.00 20.65 648 LEU A O 1
ATOM 5271 N N . GLU A 1 656 ? 28.026 -3.858 2.881 1.00 20.21 649 GLU A N 1
ATOM 5272 C CA . GLU A 1 656 ? 29.036 -3.813 3.901 1.00 21.15 649 GLU A CA 1
ATOM 5273 C C . GLU A 1 656 ? 30.283 -3.078 3.397 1.00 20.17 649 GLU A C 1
ATOM 5274 O O . GLU A 1 656 ? 30.798 -2.191 4.098 1.00 20.51 649 GLU A O 1
ATOM 5280 N N . GLU A 1 657 ? 30.725 -3.392 2.177 1.00 17.97 650 GLU A N 1
ATOM 5281 C CA . GLU A 1 657 ? 31.879 -2.707 1.593 1.00 17.29 650 GLU A CA 1
ATOM 5282 C C . GLU A 1 657 ? 31.614 -1.234 1.264 1.00 17.74 650 GLU A C 1
ATOM 5283 O O . GLU A 1 657 ? 32.481 -0.389 1.413 1.00 19.41 650 GLU A O 1
ATOM 5289 N N . LEU A 1 658 ? 30.431 -0.925 0.762 1.00 19.01 651 LEU A N 1
ATOM 5290 C CA . LEU A 1 658 ? 30.089 0.470 0.508 1.00 18.44 651 LEU A CA 1
ATOM 5291 C C . LEU A 1 658 ? 30.279 1.291 1.794 1.00 18.45 651 LEU A C 1
ATOM 5292 O O . LEU A 1 658 ? 31.008 2.279 1.782 1.00 16.27 651 LEU A O 1
ATOM 5297 N N . TYR A 1 659 ? 29.707 0.785 2.892 1.00 18.81 652 TYR A N 1
ATOM 5298 C CA . TYR A 1 659 ? 29.742 1.404 4.220 1.00 19.66 652 TYR A CA 1
ATOM 5299 C C . TYR A 1 659 ? 31.149 1.503 4.802 1.00 20.18 652 TYR A C 1
ATOM 5300 O O . TYR A 1 659 ? 31.460 2.477 5.440 1.00 22.61 652 TYR A O 1
ATOM 5309 N N . TYR A 1 660 ? 32.015 0.526 4.583 1.00 20.71 653 TYR A N 1
ATOM 5310 C CA . TYR A 1 660 ? 33.390 0.625 5.114 1.00 21.36 653 TYR A CA 1
ATOM 5311 C C . TYR A 1 660 ? 34.204 1.654 4.371 1.00 21.04 653 TYR A C 1
ATOM 5312 O O . TYR A 1 660 ? 34.901 2.462 4.973 1.00 22.53 653 TYR A O 1
ATOM 5321 N N . LYS A 1 661 ? 34.142 1.609 3.048 1.00 19.40 654 LYS A N 1
ATOM 5322 C CA . LYS A 1 661 ? 35.176 2.246 2.268 1.00 16.82 654 LYS A CA 1
ATOM 5323 C C . LYS A 1 661 ? 34.718 3.515 1.546 1.00 15.80 654 LYS A C 1
ATOM 5324 O O . LYS A 1 661 ? 35.566 4.229 1.010 1.00 15.52 654 LYS A O 1
ATOM 5330 N N . ILE A 1 662 ? 33.404 3.770 1.454 1.00 13.87 655 ILE A N 1
ATOM 5331 C CA . ILE A 1 662 ? 32.945 4.959 0.689 1.00 13.36 655 ILE A CA 1
ATOM 5332 C C . ILE A 1 662 ? 31.964 5.862 1.486 1.00 15.24 655 ILE A C 1
ATOM 5333 O O . ILE A 1 662 ? 30.745 5.537 1.614 1.00 13.69 655 ILE A O 1
ATOM 5338 N N . PRO A 1 663 ? 32.506 6.988 2.040 1.00 14.87 656 PRO A N 1
ATOM 5339 C CA . PRO A 1 663 ? 31.752 7.826 2.991 1.00 14.04 656 PRO A CA 1
ATOM 5340 C C . PRO A 1 663 ? 30.422 8.276 2.391 1.00 14.39 656 PRO A C 1
ATOM 5341 O O . PRO A 1 663 ? 29.377 8.198 3.064 1.00 13.85 656 PRO A O 1
ATOM 5345 N N . SER A 1 664 ? 30.421 8.647 1.111 1.00 14.49 657 SER A N 1
ATOM 5346 C CA . SER A 1 664 ? 29.166 9.093 0.489 1.00 15.82 657 SER A CA 1
ATOM 5347 C C . SER A 1 664 ? 27.982 8.053 0.615 1.00 18.18 657 SER A C 1
ATOM 5348 O O . SER A 1 664 ? 26.816 8.457 0.818 1.00 19.92 657 SER A O 1
ATOM 5351 N N . TYR A 1 665 ? 28.292 6.753 0.541 1.00 17.08 658 TYR A N 1
ATOM 5352 C CA . TYR A 1 665 ? 27.276 5.678 0.700 1.00 17.08 658 TYR A CA 1
ATOM 5353 C C . TYR A 1 665 ? 26.913 5.477 2.163 1.00 17.98 658 TYR A C 1
ATOM 5354 O O . TYR A 1 665 ? 25.780 5.146 2.507 1.00 19.80 658 TYR A O 1
ATOM 5363 N N . LYS A 1 666 ? 27.876 5.679 3.047 1.00 18.22 659 LYS A N 1
ATOM 5364 C CA . LYS A 1 666 ? 27.564 5.666 4.437 1.00 18.43 659 LYS A CA 1
ATOM 5365 C C . LYS A 1 666 ? 26.554 6.770 4.735 1.00 18.18 659 LYS A C 1
ATOM 5366 O O . LYS A 1 666 ? 25.565 6.523 5.442 1.00 17.78 659 LYS A O 1
ATOM 5372 N N . ASN A 1 667 ? 26.805 7.982 4.225 1.00 17.79 660 ASN A N 1
ATOM 5373 C CA . ASN A 1 667 ? 25.834 9.093 4.420 1.00 18.76 660 ASN A CA 1
ATOM 5374 C C . ASN A 1 667 ? 24.476 8.841 3.777 1.00 18.49 660 ASN A C 1
ATOM 5375 O O . ASN A 1 667 ? 23.441 9.191 4.359 1.00 18.99 660 ASN A O 1
ATOM 5380 N N . GLN A 1 668 ? 24.459 8.237 2.590 1.00 17.16 661 GLN A N 1
ATOM 5381 C CA . GLN A 1 668 ? 23.171 7.964 1.968 1.00 16.47 661 GLN A CA 1
ATOM 5382 C C . GLN A 1 668 ? 22.378 6.926 2.790 1.00 18.11 661 GLN A C 1
ATOM 5383 O O . GLN A 1 668 ? 21.155 6.980 2.892 1.00 18.96 661 GLN A O 1
ATOM 5389 N N . LEU A 1 669 ? 23.086 6.010 3.428 1.00 18.78 662 LEU A N 1
ATOM 5390 C CA A LEU A 1 669 ? 22.425 5.039 4.249 1.00 18.29 662 LEU A CA 1
ATOM 5391 C C . LEU A 1 669 ? 21.797 5.680 5.492 1.00 18.84 662 LEU A C 1
ATOM 5392 O O . LEU A 1 669 ? 20.635 5.423 5.801 1.00 19.29 662 LEU A O 1
ATOM 5401 N N . ILE A 1 670 ? 22.579 6.476 6.208 1.00 17.96 663 ILE A N 1
ATOM 5402 C CA . ILE A 1 670 ? 22.103 7.228 7.370 1.00 17.39 663 ILE A CA 1
ATOM 5403 C C . ILE A 1 670 ? 20.918 8.126 6.992 1.00 18.12 663 ILE A C 1
ATOM 5404 O O . ILE A 1 670 ? 19.929 8.189 7.705 1.00 20.49 663 ILE A O 1
ATOM 5409 N N . TRP A 1 671 ? 21.035 8.800 5.858 1.00 18.53 664 TRP A N 1
ATOM 5410 C CA . TRP A 1 671 ? 19.986 9.622 5.252 1.00 20.22 664 TRP A CA 1
ATOM 5411 C C . TRP A 1 671 ? 18.678 8.845 5.013 1.00 20.77 664 TRP A C 1
ATOM 5412 O O . TRP A 1 671 ? 17.607 9.316 5.353 1.00 20.42 664 TRP A O 1
ATOM 5423 N N . GLN A 1 672 ? 18.772 7.675 4.382 1.00 20.65 665 GLN A N 1
ATOM 5424 C CA . GLN A 1 672 ? 17.589 6.864 4.179 1.00 20.95 665 GLN A CA 1
ATOM 5425 C C . GLN A 1 672 ? 16.937 6.556 5.538 1.00 22.13 665 GLN A C 1
ATOM 5426 O O . GLN A 1 672 ? 15.704 6.544 5.634 1.00 21.12 665 GLN A O 1
ATOM 5432 N N . SER A 1 673 ? 17.747 6.335 6.579 1.00 21.68 666 SER A N 1
ATOM 5433 C CA . SER A 1 673 ? 17.176 5.975 7.881 1.00 23.75 666 SER A CA 1
ATOM 5434 C C . SER A 1 673 ? 16.514 7.138 8.586 1.00 23.54 666 SER A C 1
ATOM 5435 O O . SER A 1 673 ? 15.644 6.932 9.399 1.00 23.23 666 SER A O 1
ATOM 5438 N N . GLN A 1 674 ? 16.918 8.360 8.250 1.00 24.89 667 GLN A N 1
ATOM 5439 C CA . GLN A 1 674 ? 16.429 9.527 8.965 1.00 24.07 667 GLN A CA 1
ATOM 5440 C C . GLN A 1 674 ? 15.320 10.219 8.208 1.00 23.37 667 GLN A C 1
ATOM 5441 O O . GLN A 1 674 ? 14.412 10.778 8.816 1.00 23.04 667 GLN A O 1
ATOM 5447 N N . ASN A 1 675 ? 15.397 10.149 6.884 1.00 22.84 668 ASN A N 1
ATOM 5448 C CA . ASN A 1 675 ? 14.576 10.941 5.991 1.00 23.26 668 ASN A CA 1
ATOM 5449 C C . ASN A 1 675 ? 13.734 10.093 5.066 1.00 23.32 668 ASN A C 1
ATOM 5450 O O . ASN A 1 675 ? 12.964 10.621 4.287 1.00 23.23 668 ASN A O 1
ATOM 5455 N N . ASN A 1 676 ? 13.929 8.781 5.098 1.00 22.39 669 ASN A N 1
ATOM 5456 C CA . ASN A 1 676 ? 13.052 7.901 4.359 1.00 21.54 669 ASN A CA 1
ATOM 5457 C C . ASN A 1 676 ? 12.846 6.639 5.174 1.00 20.58 669 ASN A C 1
ATOM 5458 O O . ASN A 1 676 ? 13.045 5.520 4.700 1.00 21.59 669 ASN A O 1
ATOM 5463 N N . ALA A 1 677 ? 12.467 6.833 6.425 1.00 20.20 670 ALA A N 1
ATOM 5464 C CA . ALA A 1 677 ? 12.400 5.733 7.392 1.00 21.03 670 ALA A CA 1
ATOM 5465 C C . ALA A 1 677 ? 11.542 4.540 6.921 1.00 22.31 670 ALA A C 1
ATOM 5466 O O . ALA A 1 677 ? 11.934 3.377 7.139 1.00 25.24 670 ALA A O 1
ATOM 5468 N N . ASP A 1 678 ? 10.398 4.813 6.294 1.00 20.70 671 ASP A N 1
ATOM 5469 C CA . ASP A 1 678 ? 9.485 3.762 5.874 1.00 22.28 671 ASP A CA 1
ATOM 5470 C C . ASP A 1 678 ? 10.154 2.809 4.882 1.00 22.67 671 ASP A C 1
ATOM 5471 O O . ASP A 1 678 ? 9.919 1.602 4.923 1.00 23.56 671 ASP A O 1
ATOM 5476 N N . PHE A 1 679 ? 10.986 3.348 3.990 1.00 21.90 672 PHE A N 1
ATOM 5477 C CA . PHE A 1 679 ? 11.650 2.520 3.004 1.00 20.55 672 PHE A CA 1
ATOM 5478 C C . PHE A 1 679 ? 12.729 1.747 3.766 1.00 21.24 672 PHE A C 1
ATOM 5479 O O . PHE A 1 679 ? 12.906 0.540 3.583 1.00 21.43 672 PHE A O 1
ATOM 5487 N N . PHE A 1 680 ? 13.385 2.431 4.683 1.00 19.46 673 PHE A N 1
ATOM 5488 C CA . PHE A 1 680 ? 14.490 1.844 5.335 1.00 19.40 673 PHE A CA 1
ATOM 5489 C C . PHE A 1 680 ? 14.096 0.770 6.330 1.00 20.89 673 PHE A C 1
ATOM 5490 O O . PHE A 1 680 ? 14.817 -0.261 6.438 1.00 22.25 673 PHE A O 1
ATOM 5498 N N . VAL A 1 681 ? 13.004 1.004 7.085 1.00 21.00 674 VAL A N 1
ATOM 5499 C CA . VAL A 1 681 ? 12.503 0.017 8.065 1.00 20.69 674 VAL A CA 1
ATOM 5500 C C . VAL A 1 681 ? 12.082 -1.268 7.376 1.00 21.13 674 VAL A C 1
ATOM 5501 O O . VAL A 1 681 ? 12.212 -2.342 7.921 1.00 23.27 674 VAL A O 1
ATOM 5508 N N . ARG A 1 682 ? 11.631 -1.153 6.143 1.00 21.98 675 ARG A N 1
ATOM 5509 C CA . ARG A 1 682 ? 11.137 -2.284 5.391 1.00 23.22 675 ARG A CA 1
ATOM 5510 C C . ARG A 1 682 ? 12.292 -3.262 5.096 1.00 22.32 675 ARG A C 1
ATOM 5511 O O . ARG A 1 682 ? 12.163 -4.498 5.264 1.00 21.44 675 ARG A O 1
ATOM 5519 N N . PHE A 1 683 ? 13.431 -2.701 4.681 1.00 21.25 676 PHE A N 1
ATOM 5520 C CA . PHE A 1 683 ? 14.683 -3.460 4.585 1.00 18.61 676 PHE A CA 1
ATOM 5521 C C . PHE A 1 683 ? 15.062 -4.068 5.934 1.00 18.47 676 PHE A C 1
ATOM 5522 O O . PHE A 1 683 ? 15.392 -5.245 6.015 1.00 20.24 676 PHE A O 1
ATOM 5530 N N . VAL A 1 684 ? 15.016 -3.292 7.004 1.00 17.45 677 VAL A N 1
ATOM 5531 C CA . VAL A 1 684 ? 15.481 -3.810 8.272 1.00 18.90 677 VAL A CA 1
ATOM 5532 C C . VAL A 1 684 ? 14.596 -4.963 8.762 1.00 19.57 677 VAL A C 1
ATOM 5533 O O . VAL A 1 684 ? 15.114 -5.980 9.173 1.00 20.26 677 VAL A O 1
ATOM 5537 N N . ALA A 1 685 ? 13.277 -4.772 8.759 1.00 20.57 678 ALA A N 1
ATOM 5538 C CA . ALA A 1 685 ? 12.311 -5.821 9.114 1.00 21.72 678 ALA A CA 1
ATOM 5539 C C . ALA A 1 685 ? 12.605 -7.104 8.340 1.00 21.63 678 ALA A C 1
ATOM 5540 O O . ALA A 1 685 ? 12.593 -8.169 8.914 1.00 22.47 678 ALA A O 1
ATOM 5542 N N . ARG A 1 686 ? 12.873 -7.013 7.042 1.00 21.00 679 ARG A N 1
ATOM 5543 C CA . ARG A 1 686 ? 13.179 -8.231 6.314 1.00 22.71 679 ARG A CA 1
ATOM 5544 C C . ARG A 1 686 ? 14.455 -8.908 6.806 1.00 23.20 679 ARG A C 1
ATOM 5545 O O . ARG A 1 686 ? 14.474 -10.096 7.111 1.00 23.92 679 ARG A O 1
ATOM 5553 N N . MET A 1 687 ? 15.510 -8.123 6.941 1.00 22.43 680 MET A N 1
ATOM 5554 C CA . MET A 1 687 ? 16.707 -8.617 7.512 1.00 21.10 680 MET A CA 1
ATOM 5555 C C . MET A 1 687 ? 16.447 -9.224 8.889 1.00 22.63 680 MET A C 1
ATOM 5556 O O . MET A 1 687 ? 16.972 -10.305 9.202 1.00 25.64 680 MET A O 1
ATOM 5561 N N . LEU A 1 688 ? 15.618 -8.570 9.703 1.00 21.24 681 LEU A N 1
ATOM 5562 C CA . LEU A 1 688 ? 15.406 -9.025 11.044 1.00 20.34 681 LEU A CA 1
ATOM 5563 C C . LEU A 1 688 ? 14.667 -10.375 10.939 1.00 19.72 681 LEU A C 1
ATOM 5564 O O . LEU A 1 688 ? 15.048 -11.359 11.572 1.00 20.54 681 LEU A O 1
ATOM 5569 N N . ASN A 1 689 ? 13.625 -10.417 10.127 1.00 17.24 682 ASN A N 1
ATOM 5570 C CA . ASN A 1 689 ? 12.771 -11.597 10.041 1.00 16.36 682 ASN A CA 1
ATOM 5571 C C . ASN A 1 689 ? 13.541 -12.839 9.552 1.00 17.03 682 ASN A C 1
ATOM 5572 O O . ASN A 1 689 ? 13.370 -13.927 10.117 1.00 17.90 682 ASN A O 1
ATOM 5581 N N . ASP A 1 690 ? 14.392 -12.685 8.534 1.00 17.00 683 ASP A N 1
ATOM 5582 C CA . ASP A 1 690 ? 15.220 -13.818 8.092 1.00 19.24 683 ASP A CA 1
ATOM 5583 C C . ASP A 1 690 ? 16.136 -14.249 9.262 1.00 17.87 683 ASP A C 1
ATOM 5584 O O . ASP A 1 690 ? 16.399 -15.426 9.455 1.00 16.73 683 ASP A O 1
ATOM 5589 N N . LEU A 1 691 ? 16.609 -13.285 10.042 1.00 17.49 684 LEU A N 1
ATOM 5590 C CA . LEU A 1 691 ? 17.534 -13.648 11.104 1.00 16.57 684 LEU A CA 1
ATOM 5591 C C . LEU A 1 691 ? 16.853 -14.432 12.242 1.00 16.73 684 LEU A C 1
ATOM 5592 O O . LEU A 1 691 ? 17.551 -15.037 13.063 1.00 16.32 684 LEU A O 1
ATOM 5597 N N . THR A 1 692 ? 15.504 -14.506 12.249 1.00 16.26 685 THR A N 1
ATOM 5598 C CA . THR A 1 692 ? 14.803 -15.369 13.218 1.00 15.17 685 THR A CA 1
ATOM 5599 C C . THR A 1 692 ? 14.996 -16.828 12.909 1.00 16.02 685 THR A C 1
ATOM 5600 O O . THR A 1 692 ? 15.011 -17.627 13.811 1.00 16.71 685 THR A O 1
ATOM 5604 N N . PHE A 1 693 ? 15.162 -17.197 11.634 1.00 17.92 686 PHE A N 1
ATOM 5605 C CA . PHE A 1 693 ? 15.283 -18.628 11.302 1.00 17.65 686 PHE A CA 1
ATOM 5606 C C . PHE A 1 693 ? 16.628 -19.100 10.696 1.00 16.92 686 PHE A C 1
ATOM 5607 O O . PHE A 1 693 ? 16.884 -20.321 10.634 1.00 16.90 686 PHE A O 1
ATOM 5615 N N . LEU A 1 694 ? 17.448 -18.173 10.216 1.00 15.39 687 LEU A N 1
ATOM 5616 C CA . LEU A 1 694 ? 18.605 -18.546 9.334 1.00 16.13 687 LEU A CA 1
ATOM 5617 C C . LEU A 1 694 ? 19.619 -19.435 10.021 1.00 14.56 687 LEU A C 1
ATOM 5618 O O . LEU A 1 694 ? 20.128 -20.355 9.387 1.00 15.48 687 LEU A O 1
ATOM 5623 N N . LEU A 1 695 ? 19.919 -19.156 11.286 1.00 13.07 688 LEU A N 1
ATOM 5624 C CA . LEU A 1 695 ? 20.799 -20.049 12.057 1.00 15.00 688 LEU A CA 1
ATOM 5625 C C . LEU A 1 695 ? 20.197 -21.426 12.300 1.00 15.41 688 LEU A C 1
ATOM 5626 O O . LEU A 1 695 ? 20.897 -22.424 12.107 1.00 16.35 688 LEU A O 1
ATOM 5631 N N . ASP A 1 696 ? 18.922 -21.484 12.717 1.00 15.41 689 ASP A N 1
ATOM 5632 C CA . ASP A 1 696 ? 18.185 -22.748 12.834 1.00 14.82 689 ASP A CA 1
ATOM 5633 C C . ASP A 1 696 ? 18.311 -23.548 11.552 1.00 15.20 689 ASP A C 1
ATOM 5634 O O . ASP A 1 696 ? 18.609 -24.746 11.545 1.00 15.01 689 ASP A O 1
ATOM 5639 N N . GLU A 1 697 ? 18.050 -22.864 10.447 1.00 15.61 690 GLU A N 1
ATOM 5640 C CA . GLU A 1 697 ? 18.009 -23.487 9.120 1.00 15.22 690 GLU A CA 1
ATOM 5641 C C . GLU A 1 697 ? 19.408 -24.007 8.775 1.00 13.69 690 GLU A C 1
ATOM 5642 O O . GLU A 1 697 ? 19.569 -25.117 8.261 1.00 14.57 690 GLU A O 1
ATOM 5648 N N . GLY A 1 698 ? 20.423 -23.230 9.124 1.00 12.61 691 GLY A N 1
ATOM 5649 C CA . GLY A 1 698 ? 21.807 -23.660 8.958 1.00 14.14 691 GLY A CA 1
ATOM 5650 C C . GLY A 1 698 ? 22.197 -24.869 9.793 1.00 14.90 691 GLY A C 1
ATOM 5651 O O . GLY A 1 698 ? 22.797 -25.824 9.279 1.00 16.00 691 GLY A O 1
ATOM 5652 N N . LEU A 1 699 ? 21.875 -24.835 11.084 1.00 14.64 692 LEU A N 1
ATOM 5653 C CA . LEU A 1 699 ? 22.101 -25.991 11.976 1.00 14.63 692 LEU A CA 1
ATOM 5654 C C . LEU A 1 699 ? 21.315 -27.227 11.535 1.00 15.01 692 LEU A C 1
ATOM 5655 O O . LEU A 1 699 ? 21.824 -28.363 11.527 1.00 14.50 692 LEU A O 1
ATOM 5660 N N . SER A 1 700 ? 20.046 -27.016 11.213 1.00 15.12 693 SER A N 1
ATOM 5661 C CA . SER A 1 700 ? 19.200 -28.126 10.807 1.00 15.67 693 SER A CA 1
ATOM 5662 C C . SER A 1 700 ? 19.781 -28.791 9.543 1.00 15.39 693 SER A C 1
ATOM 5663 O O . SER A 1 700 ? 19.905 -30.012 9.469 1.00 14.90 693 SER A O 1
ATOM 5666 N N . ASN A 1 701 ? 20.195 -27.990 8.566 1.00 15.96 694 ASN A N 1
ATOM 5667 C CA . ASN A 1 701 ? 20.842 -28.572 7.389 1.00 15.64 694 ASN A CA 1
ATOM 5668 C C . ASN A 1 701 ? 22.135 -29.262 7.702 1.00 16.58 694 ASN A C 1
ATOM 5669 O O . ASN A 1 701 ? 22.423 -30.319 7.124 1.00 17.50 694 ASN A O 1
ATOM 5674 N N . LEU A 1 702 ? 22.916 -28.677 8.613 1.00 17.61 695 LEU A N 1
ATOM 5675 C CA . LEU A 1 702 ? 24.156 -29.317 9.089 1.00 18.32 695 LEU A CA 1
ATOM 5676 C C . LEU A 1 702 ? 23.911 -30.676 9.777 1.00 18.26 695 LEU A C 1
ATOM 5677 O O . LEU A 1 702 ? 24.704 -31.600 9.625 1.00 18.28 695 LEU A O 1
ATOM 5682 N N . ALA A 1 703 ? 22.781 -30.824 10.472 1.00 19.05 696 ALA A N 1
ATOM 5683 C CA . ALA A 1 703 ? 22.417 -32.130 11.088 1.00 18.80 696 ALA A CA 1
ATOM 5684 C C . ALA A 1 703 ? 21.885 -33.136 10.074 1.00 20.09 696 ALA A C 1
ATOM 5685 O O . ALA A 1 703 ? 22.023 -34.361 10.244 1.00 21.88 696 ALA A O 1
ATOM 5687 N N . GLU A 1 704 ? 21.240 -32.638 9.029 1.00 20.96 697 GLU A N 1
ATOM 5688 C CA . GLU A 1 704 ? 20.779 -33.511 7.955 1.00 21.43 697 GLU A CA 1
ATOM 5689 C C . GLU A 1 704 ? 21.976 -34.064 7.170 1.00 20.90 697 GLU A C 1
ATOM 5690 O O . GLU A 1 704 ? 21.942 -35.212 6.758 1.00 19.02 697 GLU A O 1
ATOM 5696 N N . VAL A 1 705 ? 23.033 -33.248 7.006 1.00 21.21 698 VAL A N 1
ATOM 5697 C CA . VAL A 1 705 ? 24.337 -33.742 6.514 1.00 21.02 698 VAL A CA 1
ATOM 5698 C C . VAL A 1 705 ? 24.854 -34.910 7.363 1.00 22.69 698 VAL A C 1
ATOM 5699 O O . VAL A 1 705 ? 25.273 -35.939 6.821 1.00 23.14 698 VAL A O 1
ATOM 5703 N N . HIS A 1 706 ? 24.840 -34.763 8.689 1.00 23.94 699 HIS A N 1
ATOM 5704 C CA . HIS A 1 706 ? 25.309 -35.876 9.520 1.00 26.21 699 HIS A CA 1
ATOM 5705 C C . HIS A 1 706 ? 24.434 -37.135 9.455 1.00 25.35 699 HIS A C 1
ATOM 5706 O O . HIS A 1 706 ? 24.958 -38.242 9.452 1.00 25.10 699 HIS A O 1
ATOM 5713 N N . ASN A 1 707 ? 23.118 -36.958 9.362 1.00 25.76 700 ASN A N 1
ATOM 5714 C CA . ASN A 1 707 ? 22.186 -38.084 9.192 1.00 25.81 700 ASN A CA 1
ATOM 5715 C C . ASN A 1 707 ? 22.500 -38.847 7.932 1.00 26.10 700 ASN A C 1
ATOM 5716 O O . ASN A 1 707 ? 22.545 -40.076 7.931 1.00 26.28 700 ASN A O 1
ATOM 5721 N N . ILE A 1 708 ? 22.695 -38.081 6.862 1.00 27.11 701 ILE A N 1
ATOM 5722 C CA . ILE A 1 708 ? 23.026 -38.586 5.541 1.00 28.50 701 ILE A CA 1
ATOM 5723 C C . ILE A 1 708 ? 24.387 -39.267 5.520 1.00 29.18 701 ILE A C 1
ATOM 5724 O O . ILE A 1 708 ? 24.480 -40.420 5.094 1.00 29.41 701 ILE A O 1
ATOM 5729 N N . GLN A 1 709 ? 25.420 -38.566 5.988 1.00 29.94 702 GLN A N 1
ATOM 5730 C CA . GLN A 1 709 ? 26.761 -39.146 6.106 1.00 31.29 702 GLN A CA 1
ATOM 5731 C C . GLN A 1 709 ? 26.832 -40.454 6.905 1.00 31.85 702 GLN A C 1
ATOM 5732 O O . GLN A 1 709 ? 27.517 -41.405 6.491 1.00 31.90 702 GLN A O 1
ATOM 5738 N N . ASN A 1 710 ? 26.120 -40.504 8.032 1.00 32.45 703 ASN A N 1
ATOM 5739 C CA . ASN A 1 710 ? 26.020 -41.739 8.831 1.00 33.57 703 ASN A CA 1
ATOM 5740 C C . ASN A 1 710 ? 25.209 -42.860 8.171 1.00 33.82 703 ASN A C 1
ATOM 5741 O O . ASN A 1 710 ? 25.499 -44.034 8.384 1.00 33.96 703 ASN A O 1
ATOM 5746 N N . GLU A 1 711 ? 24.199 -42.501 7.376 1.00 34.45 704 GLU A N 1
ATOM 5747 C CA . GLU A 1 711 ? 23.475 -43.489 6.562 1.00 34.91 704 GLU A CA 1
ATOM 5748 C C . GLU A 1 711 ? 24.408 -44.108 5.510 1.00 34.45 704 GLU A C 1
ATOM 5749 O O . GLU A 1 711 ? 24.340 -45.314 5.263 1.00 33.21 704 GLU A O 1
ATOM 5755 N N . LEU A 1 712 ? 25.279 -43.283 4.918 1.00 34.10 705 LEU A N 1
ATOM 5756 C CA . LEU A 1 712 ? 26.294 -43.772 3.986 1.00 34.74 705 LEU A CA 1
ATOM 5757 C C . LEU A 1 712 ? 27.270 -44.758 4.635 1.00 35.79 705 LEU A C 1
ATOM 5758 O O . LEU A 1 712 ? 27.542 -45.823 4.078 1.00 35.73 705 LEU A O 1
ATOM 5763 N N . ASP A 1 713 ? 27.761 -44.416 5.824 1.00 37.05 706 ASP A N 1
ATOM 5764 C CA . ASP A 1 713 ? 28.747 -45.239 6.545 1.00 37.73 706 ASP A CA 1
ATOM 5765 C C . ASP A 1 713 ? 28.279 -46.640 6.924 1.00 38.03 706 ASP A C 1
ATOM 5766 O O . ASP A 1 713 ? 29.110 -47.537 7.037 1.00 38.33 706 ASP A O 1
ATOM 5771 N N . ASN A 1 714 ? 26.965 -46.808 7.111 1.00 38.49 707 ASN A N 1
ATOM 5772 C CA . ASN A 1 714 ? 26.313 -48.066 7.574 1.00 38.56 707 ASN A CA 1
ATOM 5773 C C . ASN A 1 714 ? 27.020 -49.429 7.315 1.00 38.81 707 ASN A C 1
ATOM 5774 O O . ASN A 1 714 ? 27.307 -50.158 8.268 1.00 39.42 707 ASN A O 1
ATOM 5779 N N . ARG A 1 715 ? 27.266 -49.765 6.040 1.00 38.68 708 ARG A N 1
ATOM 5780 C CA . ARG A 1 715 ? 27.984 -50.983 5.574 1.00 37.20 708 ARG A CA 1
ATOM 5781 C C . ARG A 1 715 ? 27.384 -52.344 5.943 1.00 37.65 708 ARG A C 1
ATOM 5782 O O . ARG A 1 715 ? 27.463 -53.289 5.152 1.00 37.51 708 ARG A O 1
ATOM 5790 N N . ALA A 1 716 ? 26.824 -52.470 7.141 1.00 38.00 709 ALA A N 1
ATOM 5791 C CA . ALA A 1 716 ? 26.049 -53.666 7.495 1.00 38.31 709 ALA A CA 1
ATOM 5792 C C . ALA A 1 716 ? 24.636 -53.493 6.947 1.00 38.61 709 ALA A C 1
ATOM 5793 O O . ALA A 1 716 ? 23.920 -54.470 6.711 1.00 38.56 709 ALA A O 1
ATOM 5795 N N . ARG A 1 717 ? 24.269 -52.220 6.761 1.00 39.11 710 ARG A N 1
ATOM 5796 C CA . ARG A 1 717 ? 23.027 -51.745 6.122 1.00 39.24 710 ARG A CA 1
ATOM 5797 C C . ARG A 1 717 ? 21.723 -52.011 6.883 1.00 39.36 710 ARG A C 1
ATOM 5798 O O . ARG A 1 717 ? 21.548 -53.058 7.518 1.00 38.76 710 ARG A O 1
ATOM 5806 N N . GLY A 1 718 ? 20.825 -51.028 6.817 1.00 39.71 711 GLY A N 1
ATOM 5807 C CA . GLY A 1 718 ? 19.487 -51.136 7.396 1.00 39.88 711 GLY A CA 1
ATOM 5808 C C . GLY A 1 718 ? 18.504 -51.778 6.426 1.00 40.08 711 GLY A C 1
ATOM 5809 O O . GLY A 1 718 ? 18.224 -52.979 6.535 1.00 39.64 711 GLY A O 1
ATOM 5810 N N . ALA A 1 719 ? 17.977 -51.003 5.473 1.00 40.20 712 ALA A N 1
ATOM 5811 C CA . ALA A 1 719 ? 18.270 -49.579 5.312 1.00 40.15 712 ALA A CA 1
ATOM 5812 C C . ALA A 1 719 ? 17.269 -48.747 6.107 1.00 40.59 712 ALA A C 1
ATOM 5813 O O . ALA A 1 719 ? 16.058 -48.876 5.890 1.00 40.41 712 ALA A O 1
ATOM 5815 N N . PRO A 1 720 ? 17.773 -47.901 7.038 1.00 41.09 713 PRO A N 1
ATOM 5816 C CA . PRO A 1 720 ? 16.946 -47.060 7.906 1.00 41.18 713 PRO A CA 1
ATOM 5817 C C . PRO A 1 720 ? 16.652 -45.699 7.293 1.00 40.97 713 PRO A C 1
ATOM 5818 O O . PRO A 1 720 ? 15.682 -45.056 7.680 1.00 40.98 713 PRO A O 1
ATOM 5822 N N . ARG A 1 723 ? 15.232 -44.339 5.051 1.00 45.27 716 ARG A N 1
ATOM 5823 C CA . ARG A 1 723 ? 15.504 -45.221 3.921 1.00 45.04 716 ARG A CA 1
ATOM 5824 C C . ARG A 1 723 ? 16.734 -44.741 3.150 1.00 44.78 716 ARG A C 1
ATOM 5825 O O . ARG A 1 723 ? 16.986 -43.525 3.055 1.00 45.09 716 ARG A O 1
ATOM 5833 N N . GLU A 1 724 ? 17.489 -45.696 2.595 1.00 43.90 717 GLU A N 1
ATOM 5834 C CA . GLU A 1 724 ? 18.663 -45.388 1.763 1.00 43.03 717 GLU A CA 1
ATOM 5835 C C . GLU A 1 724 ? 18.289 -44.936 0.331 1.00 42.27 717 GLU A C 1
ATOM 5836 O O . GLU A 1 724 ? 19.157 -44.855 -0.554 1.00 41.72 717 GLU A O 1
ATOM 5842 N N . GLU A 1 725 ? 17.004 -44.594 0.142 1.00 41.55 718 GLU A N 1
ATOM 5843 C CA . GLU A 1 725 ? 16.398 -44.302 -1.170 1.00 40.49 718 GLU A CA 1
ATOM 5844 C C . GLU A 1 725 ? 17.280 -44.818 -2.295 1.00 40.16 718 GLU A C 1
ATOM 5845 O O . GLU A 1 725 ? 17.290 -46.021 -2.595 1.00 40.62 718 GLU A O 1
ATOM 5851 N N . GLU A 1 726 ? 18.020 -43.897 -2.905 1.00 38.92 719 GLU A N 1
ATOM 5852 C CA . GLU A 1 726 ? 19.062 -44.248 -3.848 1.00 37.83 719 GLU A CA 1
ATOM 5853 C C . GLU A 1 726 ? 20.347 -43.544 -3.407 1.00 36.64 719 GLU A C 1
ATOM 5854 O O . GLU A 1 726 ? 20.369 -42.324 -3.188 1.00 35.75 719 GLU A O 1
ATOM 5860 N N . ASP A 1 727 ? 21.392 -44.352 -3.235 1.00 35.23 720 ASP A N 1
ATOM 5861 C CA . ASP A 1 727 ? 22.755 -43.891 -2.981 1.00 33.90 720 ASP A CA 1
ATOM 5862 C C . ASP A 1 727 ? 23.100 -42.564 -3.698 1.00 32.89 720 ASP A C 1
ATOM 5863 O O . ASP A 1 727 ? 23.589 -41.613 -3.075 1.00 32.48 720 ASP A O 1
ATOM 5868 N N . LYS A 1 728 ? 22.822 -42.496 -4.996 1.00 31.78 721 LYS A N 1
ATOM 5869 C CA . LYS A 1 728 ? 23.020 -41.262 -5.739 1.00 31.63 721 LYS A CA 1
ATOM 5870 C C . LYS A 1 728 ? 22.078 -40.137 -5.279 1.00 30.91 721 LYS A C 1
ATOM 5871 O O . LYS A 1 728 ? 22.471 -38.979 -5.286 1.00 30.44 721 LYS A O 1
ATOM 5877 N N . GLU A 1 729 ? 20.852 -40.468 -4.874 1.00 30.44 722 GLU A N 1
ATOM 5878 C CA . GLU A 1 729 ? 19.928 -39.437 -4.396 1.00 30.23 722 GLU A CA 1
ATOM 5879 C C . GLU A 1 729 ? 20.424 -38.878 -3.054 1.00 29.86 722 GLU A C 1
ATOM 5880 O O . GLU A 1 729 ? 20.183 -37.716 -2.723 1.00 29.23 722 GLU A O 1
ATOM 5886 N N . LEU A 1 730 ? 21.133 -39.724 -2.303 1.00 29.60 723 LEU A N 1
ATOM 5887 C CA . LEU A 1 730 ? 21.779 -39.324 -1.055 1.00 28.44 723 LEU A CA 1
ATOM 5888 C C . LEU A 1 730 ? 22.893 -38.315 -1.293 1.00 27.26 723 LEU A C 1
ATOM 5889 O O . LEU A 1 730 ? 22.990 -37.325 -0.567 1.00 28.56 723 LEU A O 1
ATOM 5894 N N . GLN A 1 731 ? 23.729 -38.563 -2.299 1.00 25.64 724 GLN A N 1
ATOM 5895 C CA . GLN A 1 731 ? 24.806 -37.642 -2.649 1.00 24.39 724 GLN A CA 1
ATOM 5896 C C . GLN A 1 731 ? 24.212 -36.334 -3.131 1.00 23.11 724 GLN A C 1
ATOM 5897 O O . GLN A 1 731 ? 24.748 -35.259 -2.854 1.00 23.43 724 GLN A O 1
ATOM 5903 N N . THR A 1 732 ? 23.094 -36.432 -3.841 1.00 21.36 725 THR A N 1
ATOM 5904 C CA . THR A 1 732 ? 22.338 -35.256 -4.244 1.00 20.55 725 THR A CA 1
ATOM 5905 C C . THR A 1 732 ? 21.790 -34.531 -3.010 1.00 19.66 725 THR A C 1
ATOM 5906 O O . THR A 1 732 ? 21.912 -33.306 -2.874 1.00 18.38 725 THR A O 1
ATOM 5910 N N . ARG A 1 733 ? 21.209 -35.306 -2.106 1.00 19.31 726 ARG A N 1
ATOM 5911 C CA . ARG A 1 733 ? 20.624 -34.752 -0.895 1.00 20.25 726 ARG A CA 1
ATOM 5912 C C . ARG A 1 733 ? 21.713 -34.214 0.065 1.00 19.08 726 ARG A C 1
ATOM 5913 O O . ARG A 1 733 ? 21.504 -33.213 0.741 1.00 15.91 726 ARG A O 1
ATOM 5921 N N . LEU A 1 734 ? 22.883 -34.866 0.062 1.00 19.58 727 LEU A N 1
ATOM 5922 C CA . LEU A 1 734 ? 24.054 -34.409 0.825 1.00 19.43 727 LEU A CA 1
ATOM 5923 C C . LEU A 1 734 ? 24.684 -33.126 0.288 1.00 17.80 727 LEU A C 1
ATOM 5924 O O . LEU A 1 734 ? 25.010 -32.237 1.089 1.00 19.32 727 LEU A O 1
ATOM 5929 N N . ALA A 1 735 ? 24.856 -33.014 -1.030 1.00 15.53 728 ALA A N 1
ATOM 5930 C CA . ALA A 1 735 ? 25.279 -31.747 -1.643 1.00 15.57 728 ALA A CA 1
ATOM 5931 C C . ALA A 1 735 ? 24.230 -30.662 -1.399 1.00 16.12 728 ALA A C 1
ATOM 5932 O O . ALA A 1 735 ? 24.546 -29.518 -1.021 1.00 16.77 728 ALA A O 1
ATOM 5934 N N . SER A 1 736 ? 22.967 -31.025 -1.570 1.00 16.40 729 SER A N 1
ATOM 5935 C CA . SER A 1 736 ? 21.886 -30.077 -1.300 1.00 17.38 729 SER A CA 1
ATOM 5936 C C . SER A 1 736 ? 21.845 -29.507 0.164 1.00 16.55 729 SER A C 1
ATOM 5937 O O . SER A 1 736 ? 21.647 -28.302 0.382 1.00 16.42 729 SER A O 1
ATOM 5940 N N . ALA A 1 737 ? 22.042 -30.372 1.161 1.00 15.25 730 ALA A N 1
ATOM 5941 C CA . ALA A 1 737 ? 22.061 -29.924 2.534 1.00 14.89 730 ALA A CA 1
ATOM 5942 C C . ALA A 1 737 ? 23.305 -29.065 2.776 1.00 15.03 730 ALA A C 1
ATOM 5943 O O . ALA A 1 737 ? 23.242 -28.109 3.527 1.00 14.25 730 ALA A O 1
ATOM 5945 N N . SER A 1 738 ? 24.412 -29.384 2.105 1.00 16.03 731 SER A N 1
ATOM 5946 C CA . SER A 1 738 ? 25.661 -28.616 2.211 1.00 16.28 731 SER A CA 1
ATOM 5947 C C . SER A 1 738 ? 25.476 -27.223 1.638 1.00 17.17 731 SER A C 1
ATOM 5948 O O . SER A 1 738 ? 25.806 -26.216 2.294 1.00 19.19 731 SER A O 1
ATOM 5951 N N . ARG A 1 739 ? 24.895 -27.132 0.450 1.00 16.92 732 ARG A N 1
ATOM 5952 C CA . ARG A 1 739 ? 24.557 -25.807 -0.095 1.00 18.65 732 ARG A CA 1
ATOM 5953 C C . ARG A 1 739 ? 23.706 -24.977 0.856 1.00 18.24 732 ARG A C 1
ATOM 5954 O O . ARG A 1 739 ? 24.050 -23.855 1.200 1.00 18.10 732 ARG A O 1
ATOM 5962 N N . GLN A 1 740 ? 22.587 -25.541 1.283 1.00 18.93 733 GLN A N 1
ATOM 5963 C CA . GLN A 1 740 ? 21.654 -24.804 2.133 1.00 18.52 733 GLN A CA 1
ATOM 5964 C C . GLN A 1 740 ? 22.275 -24.429 3.490 1.00 16.29 733 GLN A C 1
ATOM 5965 O O . GLN A 1 740 ? 22.043 -23.337 4.005 1.00 13.78 733 GLN A O 1
ATOM 5971 N N . ALA A 1 741 ? 23.101 -25.299 4.048 1.00 16.55 734 ALA A N 1
ATOM 5972 C CA . ALA A 1 741 ? 23.805 -24.953 5.288 1.00 17.63 734 ALA A CA 1
ATOM 5973 C C . ALA A 1 741 ? 24.709 -23.711 5.124 1.00 19.53 734 ALA A C 1
ATOM 5974 O O . ALA A 1 741 ? 24.688 -22.791 5.973 1.00 19.79 734 ALA A O 1
ATOM 5976 N N . LYS A 1 742 ? 25.470 -23.668 4.021 1.00 20.33 735 LYS A N 1
ATOM 5977 C CA . LYS A 1 742 ? 26.430 -22.593 3.800 1.00 20.87 735 LYS A CA 1
ATOM 5978 C C . LYS A 1 742 ? 25.701 -21.281 3.522 1.00 20.38 735 LYS A C 1
ATOM 5979 O O . LYS A 1 742 ? 26.052 -20.193 4.026 1.00 21.27 735 LYS A O 1
ATOM 5985 N N . SER A 1 743 ? 24.689 -21.392 2.689 1.00 19.05 736 SER A N 1
ATOM 5986 C CA . SER A 1 743 ? 23.919 -20.266 2.250 1.00 18.84 736 SER A CA 1
ATOM 5987 C C . SER A 1 743 ? 23.191 -19.603 3.458 1.00 19.88 736 SER A C 1
ATOM 5988 O O . SER A 1 743 ? 23.272 -18.392 3.643 1.00 21.42 736 SER A O 1
ATOM 5991 N N . SER A 1 744 ? 22.559 -20.396 4.325 1.00 19.10 737 SER A N 1
ATOM 5992 C CA . SER A 1 744 ? 21.970 -19.891 5.576 1.00 18.11 737 SER A CA 1
ATOM 5993 C C . SER A 1 744 ? 22.970 -19.342 6.641 1.00 19.65 737 SER A C 1
ATOM 5994 O O . SER A 1 744 ? 22.757 -18.277 7.222 1.00 19.51 737 SER A O 1
ATOM 5997 N N . CYS A 1 745 ? 24.046 -20.066 6.933 1.00 20.03 738 CYS A N 1
ATOM 5998 C CA . CYS A 1 745 ? 25.003 -19.568 7.900 1.00 19.56 738 CYS A CA 1
ATOM 5999 C C . CYS A 1 745 ? 25.688 -18.299 7.347 1.00 21.13 738 CYS A C 1
ATOM 6000 O O . CYS A 1 745 ? 25.836 -17.295 8.077 1.00 19.67 738 CYS A O 1
ATOM 6003 N N . GLY A 1 746 ? 26.050 -18.342 6.052 1.00 20.36 739 GLY A N 1
ATOM 6004 C CA . GLY A 1 746 ? 26.686 -17.217 5.365 1.00 20.78 739 GLY A CA 1
ATOM 6005 C C . GLY A 1 746 ? 25.875 -15.948 5.481 1.00 21.74 739 GLY A C 1
ATOM 6006 O O . GLY A 1 746 ? 26.361 -14.954 6.024 1.00 23.23 739 GLY A O 1
ATOM 6007 N N . LEU A 1 747 ? 24.619 -15.985 5.024 1.00 20.98 740 LEU A N 1
ATOM 6008 C CA . LEU A 1 747 ? 23.708 -14.846 5.204 1.00 20.10 740 LEU A CA 1
ATOM 6009 C C . LEU A 1 747 ? 23.539 -14.365 6.671 1.00 20.73 740 LEU A C 1
ATOM 6010 O O . LEU A 1 747 ? 23.594 -13.142 6.954 1.00 22.07 740 LEU A O 1
ATOM 6015 N N . ALA A 1 748 ? 23.325 -15.305 7.590 1.00 18.47 741 ALA A N 1
ATOM 6016 C CA . ALA A 1 748 ? 23.235 -14.977 9.018 1.00 18.50 741 ALA A CA 1
ATOM 6017 C C . ALA A 1 748 ? 24.439 -14.160 9.490 1.00 18.24 741 ALA A C 1
ATOM 6018 O O . ALA A 1 748 ? 24.290 -13.184 10.238 1.00 17.67 741 ALA A O 1
ATOM 6020 N N . ASP A 1 749 ? 25.630 -14.564 9.053 1.00 20.30 742 ASP A N 1
ATOM 6021 C CA . ASP A 1 749 ? 26.846 -13.860 9.397 1.00 21.20 742 ASP A CA 1
ATOM 6022 C C . ASP A 1 749 ? 26.741 -12.447 8.819 1.00 20.08 742 ASP A C 1
ATOM 6023 O O . ASP A 1 749 ? 26.845 -11.452 9.556 1.00 19.03 742 ASP A O 1
ATOM 6028 N N . LYS A 1 750 ? 26.487 -12.343 7.518 1.00 17.86 743 LYS A N 1
ATOM 6029 C CA . LYS A 1 750 ? 26.407 -11.034 6.925 1.00 18.33 743 LYS A CA 1
ATOM 6030 C C . LYS A 1 750 ? 25.335 -10.183 7.591 1.00 18.86 743 LYS A C 1
ATOM 6031 O O . LYS A 1 750 ? 25.617 -9.099 7.958 1.00 18.96 743 LYS A O 1
ATOM 6037 N N . SER A 1 751 ? 24.101 -10.666 7.746 1.00 19.79 744 SER A N 1
ATOM 6038 C CA . SER A 1 751 ? 23.050 -9.830 8.338 1.00 18.31 744 SER A CA 1
ATOM 6039 C C . SER A 1 751 ? 23.442 -9.350 9.712 1.00 18.75 744 SER A C 1
ATOM 6040 O O . SER A 1 751 ? 23.216 -8.203 10.072 1.00 20.78 744 SER A O 1
ATOM 6043 N N . MET A 1 752 ? 24.046 -10.214 10.497 1.00 19.08 745 MET A N 1
ATOM 6044 C CA . MET A 1 752 ? 24.334 -9.830 11.854 1.00 20.07 745 MET A CA 1
ATOM 6045 C C . MET A 1 752 ? 25.399 -8.720 11.780 1.00 21.12 745 MET A C 1
ATOM 6046 O O . MET A 1 752 ? 25.376 -7.764 12.591 1.00 22.39 745 MET A O 1
ATOM 6051 N N . LYS A 1 753 ? 26.334 -8.847 10.835 1.00 19.33 746 LYS A N 1
ATOM 6052 C CA . LYS A 1 753 ? 27.365 -7.840 10.684 1.00 19.49 746 LYS A CA 1
ATOM 6053 C C . LYS A 1 753 ? 26.762 -6.482 10.235 1.00 19.24 746 LYS A C 1
ATOM 6054 O O . LYS A 1 753 ? 27.141 -5.420 10.751 1.00 18.59 746 LYS A O 1
ATOM 6060 N N . LEU A 1 754 ? 25.830 -6.512 9.285 1.00 18.96 747 LEU A N 1
ATOM 6061 C CA . LEU A 1 754 ? 25.061 -5.309 8.958 1.00 20.00 747 LEU A CA 1
ATOM 6062 C C . LEU A 1 754 ? 24.367 -4.731 10.212 1.00 20.50 747 LEU A C 1
ATOM 6063 O O . LEU A 1 754 ? 24.455 -3.533 10.444 1.00 22.01 747 LEU A O 1
ATOM 6068 N N . PHE A 1 755 ? 23.734 -5.556 11.047 1.00 19.57 748 PHE A N 1
ATOM 6069 C CA . PHE A 1 755 ? 23.167 -4.997 12.271 1.00 21.55 748 PHE A CA 1
ATOM 6070 C C . PHE A 1 755 ? 24.221 -4.296 13.153 1.00 22.15 748 PHE A C 1
ATOM 6071 O O . PHE A 1 755 ? 23.952 -3.221 13.714 1.00 22.44 748 PHE A O 1
ATOM 6079 N N . GLU A 1 756 ? 25.417 -4.884 13.230 1.00 20.66 749 GLU A N 1
ATOM 6080 C CA . GLU A 1 756 ? 26.481 -4.349 14.053 1.00 20.52 749 GLU A CA 1
ATOM 6081 C C . GLU A 1 756 ? 26.966 -2.997 13.555 1.00 20.49 749 GLU A C 1
ATOM 6082 O O . GLU A 1 756 ? 27.044 -2.019 14.309 1.00 22.15 749 GLU A O 1
ATOM 6088 N N . ILE A 1 757 ? 27.304 -2.921 12.288 1.00 20.33 750 ILE A N 1
ATOM 6089 C CA . ILE A 1 757 ? 27.878 -1.679 11.795 1.00 21.45 750 ILE A CA 1
ATOM 6090 C C . ILE A 1 757 ? 26.861 -0.542 11.694 1.00 21.19 750 ILE A C 1
ATOM 6091 O O . ILE A 1 757 ? 27.223 0.596 11.909 1.00 22.45 750 ILE A O 1
ATOM 6096 N N . TYR A 1 758 ? 25.608 -0.837 11.343 1.00 21.07 751 TYR A N 1
ATOM 6097 C CA . TYR A 1 758 ? 24.597 0.210 11.319 1.00 20.42 751 TYR A CA 1
ATOM 6098 C C . TYR A 1 758 ? 24.234 0.684 12.691 1.00 20.78 751 TYR A C 1
ATOM 6099 O O . TYR A 1 758 ? 24.082 1.893 12.861 1.00 21.08 751 TYR A O 1
ATOM 6108 N N . SER A 1 759 ? 24.069 -0.249 13.657 1.00 20.33 752 SER A N 1
ATOM 6109 C CA . SER A 1 759 ? 23.541 0.098 14.988 1.00 21.33 752 SER A CA 1
ATOM 6110 C C . SER A 1 759 ? 24.549 0.972 15.702 1.00 22.37 752 SER A C 1
ATOM 6111 O O . SER A 1 759 ? 24.204 1.713 16.631 1.00 24.92 752 SER A O 1
ATOM 6114 N N . LYS A 1 760 ? 25.798 0.870 15.240 1.00 21.53 753 LYS A N 1
ATOM 6115 C CA . LYS A 1 760 ? 26.918 1.638 15.702 1.00 20.26 753 LYS A CA 1
ATOM 6116 C C . LYS A 1 760 ? 26.689 3.164 15.451 1.00 20.91 753 LYS A C 1
ATOM 6117 O O . LYS A 1 760 ? 26.953 4.000 16.328 1.00 18.36 753 LYS A O 1
ATOM 6123 N N . ASP A 1 761 ? 26.129 3.492 14.284 1.00 19.85 754 ASP A N 1
ATOM 6124 C CA . ASP A 1 761 ? 25.975 4.874 13.864 1.00 21.05 754 ASP A CA 1
ATOM 6125 C C . ASP A 1 761 ? 24.591 5.405 14.001 1.00 22.46 754 ASP A C 1
ATOM 6126 O O . ASP A 1 761 ? 24.433 6.608 14.294 1.00 22.51 754 ASP A O 1
ATOM 6131 N N . ILE A 1 762 ? 23.585 4.543 13.784 1.00 22.09 755 ILE A N 1
ATOM 6132 C CA . ILE A 1 762 ? 22.193 4.998 13.913 1.00 21.96 755 ILE A CA 1
ATOM 6133 C C . ILE A 1 762 ? 21.368 4.151 14.864 1.00 23.09 755 ILE A C 1
ATOM 6134 O O . ILE A 1 762 ? 20.325 3.563 14.466 1.00 25.18 755 ILE A O 1
ATOM 6139 N N . PRO A 1 763 ? 21.818 4.066 16.117 1.00 21.02 756 PRO A N 1
ATOM 6140 C CA . PRO A 1 763 ? 21.123 3.162 17.028 1.00 21.22 756 PRO A CA 1
ATOM 6141 C C . PRO A 1 763 ? 19.611 3.409 17.054 1.00 21.38 756 PRO A C 1
ATOM 6142 O O . PRO A 1 763 ? 18.843 2.480 17.270 1.00 20.98 756 PRO A O 1
ATOM 6146 N N . ALA A 1 764 ? 19.180 4.638 16.828 1.00 22.73 757 ALA A N 1
ATOM 6147 C CA . ALA A 1 764 ? 17.752 4.969 17.019 1.00 24.35 757 ALA A CA 1
ATOM 6148 C C . ALA A 1 764 ? 16.849 4.409 15.925 1.00 23.99 757 ALA A C 1
ATOM 6149 O O . ALA A 1 764 ? 15.661 4.283 16.117 1.00 24.72 757 ALA A O 1
ATOM 6151 N N . ALA A 1 765 ? 17.416 4.059 14.777 1.00 24.12 758 ALA A N 1
ATOM 6152 C CA . ALA A 1 765 ? 16.647 3.350 13.737 1.00 23.08 758 ALA A CA 1
ATOM 6153 C C . ALA A 1 765 ? 16.188 1.967 14.207 1.00 23.24 758 ALA A C 1
ATOM 6154 O O . ALA A 1 765 ? 15.339 1.368 13.591 1.00 24.13 758 ALA A O 1
ATOM 6156 N N . PHE A 1 766 ? 16.761 1.468 15.288 1.00 21.90 759 PHE A N 1
ATOM 6157 C CA . PHE A 1 766 ? 16.580 0.075 15.656 1.00 21.48 759 PHE A CA 1
ATOM 6158 C C . PHE A 1 766 ? 15.743 -0.028 16.889 1.00 20.67 759 PHE A C 1
ATOM 6159 O O . PHE A 1 766 ? 15.564 -1.120 17.424 1.00 20.34 759 PHE A O 1
ATOM 6167 N N . VAL A 1 767 ? 15.264 1.120 17.364 1.00 19.15 760 VAL A N 1
ATOM 6168 C CA . VAL A 1 767 ? 14.525 1.117 18.600 1.00 19.62 760 VAL A CA 1
ATOM 6169 C C . VAL A 1 767 ? 13.138 1.690 18.530 1.00 18.12 760 VAL A C 1
ATOM 6170 O O . VAL A 1 767 ? 12.551 1.915 19.557 1.00 16.23 760 VAL A O 1
ATOM 6174 N N . THR A 1 768 ? 12.615 1.905 17.326 1.00 18.38 761 THR A N 1
ATOM 6175 C CA . THR A 1 768 ? 11.221 2.337 17.183 1.00 19.89 761 THR A CA 1
ATOM 6176 C C . THR A 1 768 ? 10.302 1.129 17.417 1.00 20.38 761 THR A C 1
ATOM 6177 O O . THR A 1 768 ? 10.745 -0.002 17.268 1.00 21.27 761 THR A O 1
ATOM 6181 N N . PRO A 1 769 ? 9.014 1.364 17.754 1.00 20.15 762 PRO A N 1
ATOM 6182 C CA . PRO A 1 769 ? 8.111 0.291 18.121 1.00 18.96 762 PRO A CA 1
ATOM 6183 C C . PRO A 1 769 ? 8.110 -0.933 17.199 1.00 20.27 762 PRO A C 1
ATOM 6184 O O . PRO A 1 769 ? 8.063 -2.067 17.695 1.00 19.23 762 PRO A O 1
ATOM 6188 N N . GLU A 1 770 ? 8.172 -0.748 15.888 1.00 21.57 763 GLU A N 1
ATOM 6189 C CA . GLU A 1 770 ? 7.925 -1.878 15.022 1.00 23.79 763 GLU A CA 1
ATOM 6190 C C . GLU A 1 770 ? 9.103 -2.810 14.898 1.00 23.88 763 GLU A C 1
ATOM 6191 O O . GLU A 1 770 ? 8.964 -3.949 14.409 1.00 24.28 763 GLU A O 1
ATOM 6197 N N . ILE A 1 771 ? 10.249 -2.320 15.352 1.00 22.77 764 ILE A N 1
ATOM 6198 C CA . ILE A 1 771 ? 11.491 -3.069 15.316 1.00 20.90 764 ILE A CA 1
ATOM 6199 C C . ILE A 1 771 ? 11.932 -3.551 16.703 1.00 20.62 764 ILE A C 1
ATOM 6200 O O . ILE A 1 771 ? 12.352 -4.697 16.848 1.00 21.79 764 ILE A O 1
ATOM 6205 N N . VAL A 1 772 ? 11.807 -2.712 17.729 1.00 18.02 765 VAL A N 1
ATOM 6206 C CA . VAL A 1 772 ? 12.582 -2.960 18.941 1.00 17.01 765 VAL A CA 1
ATOM 6207 C C . VAL A 1 772 ? 12.205 -4.253 19.704 1.00 17.43 765 VAL A C 1
ATOM 6208 O O . VAL A 1 772 ? 13.092 -4.972 20.189 1.00 17.33 765 VAL A O 1
ATOM 6212 N N . TYR A 1 773 ? 10.918 -4.568 19.799 1.00 16.70 766 TYR A N 1
ATOM 6213 C CA . TYR A 1 773 ? 10.509 -5.844 20.433 1.00 17.84 766 TYR A CA 1
ATOM 6214 C C . TYR A 1 773 ? 10.886 -7.061 19.603 1.00 18.19 766 TYR A C 1
ATOM 6215 O O . TYR A 1 773 ? 11.382 -8.038 20.160 1.00 20.58 766 TYR A O 1
ATOM 6224 N N . ARG A 1 774 ? 10.700 -6.982 18.294 1.00 15.74 767 ARG A N 1
ATOM 6225 C CA . ARG A 1 774 ? 11.089 -8.053 17.414 1.00 17.87 767 ARG A CA 1
ATOM 6226 C C . ARG A 1 774 ? 12.610 -8.256 17.428 1.00 18.94 767 ARG A C 1
ATOM 6227 O O . ARG A 1 774 ? 13.093 -9.394 17.387 1.00 18.23 767 ARG A O 1
ATOM 6235 N N . LEU A 1 775 ? 13.347 -7.149 17.464 1.00 19.85 768 LEU A N 1
ATOM 6236 C CA . LEU A 1 775 ? 14.803 -7.197 17.519 1.00 20.56 768 LEU A CA 1
ATOM 6237 C C . LEU A 1 775 ? 15.282 -7.870 18.812 1.00 20.93 768 LEU A C 1
ATOM 6238 O O . LEU A 1 775 ? 16.078 -8.807 18.771 1.00 22.36 768 LEU A O 1
ATOM 6243 N N . ALA A 1 776 ? 14.762 -7.439 19.950 1.00 19.73 769 ALA A N 1
ATOM 6244 C CA . ALA A 1 776 ? 15.173 -8.040 21.210 1.00 19.43 769 ALA A CA 1
ATOM 6245 C C . ALA A 1 776 ? 14.935 -9.545 21.146 1.00 20.47 769 ALA A C 1
ATOM 6246 O O . ALA A 1 776 ? 15.793 -10.359 21.549 1.00 21.20 769 ALA A O 1
ATOM 6248 N N . SER A 1 777 ? 13.764 -9.905 20.629 1.00 19.46 770 SER A N 1
ATOM 6249 C CA . SER A 1 777 ? 13.345 -11.288 20.597 1.00 19.40 770 SER A CA 1
ATOM 6250 C C . SER A 1 777 ? 14.266 -12.115 19.716 1.00 19.71 770 SER A C 1
ATOM 6251 O O . SER A 1 777 ? 14.708 -13.211 20.122 1.00 21.19 770 SER A O 1
ATOM 6254 N N . MET A 1 778 ? 14.575 -11.583 18.535 1.00 19.11 771 MET A N 1
ATOM 6255 C CA . MET A 1 778 ? 15.506 -12.223 17.629 1.00 20.22 771 MET A CA 1
ATOM 6256 C C . MET A 1 778 ? 16.958 -12.300 18.155 1.00 19.98 771 MET A C 1
ATOM 6257 O O . MET A 1 778 ? 17.624 -13.310 17.971 1.00 19.71 771 MET A O 1
ATOM 6262 N N . LEU A 1 779 ? 17.453 -11.248 18.795 1.00 20.97 772 LEU A N 1
ATOM 6263 C CA . LEU A 1 779 ? 18.853 -11.244 19.280 1.00 20.73 772 LEU A CA 1
ATOM 6264 C C . LEU A 1 779 ? 18.976 -12.258 20.392 1.00 20.56 772 LEU A C 1
ATOM 6265 O O . LEU A 1 779 ? 19.930 -13.033 20.397 1.00 20.57 772 LEU A O 1
ATOM 6270 N N . ASN A 1 780 ? 17.994 -12.269 21.315 1.00 20.69 773 ASN A N 1
ATOM 6271 C CA . ASN A 1 780 ? 18.012 -13.178 22.487 1.00 19.31 773 ASN A CA 1
ATOM 6272 C C . ASN A 1 780 ? 17.955 -14.646 22.031 1.00 18.56 773 ASN A C 1
ATOM 6273 O O . ASN A 1 780 ? 18.650 -15.490 22.555 1.00 16.81 773 ASN A O 1
ATOM 6278 N N . TYR A 1 781 ? 17.138 -14.930 21.023 1.00 18.77 774 TYR A N 1
ATOM 6279 C CA . TYR A 1 781 ? 16.978 -16.286 20.513 1.00 18.72 774 TYR A CA 1
ATOM 6280 C C . TYR A 1 781 ? 18.282 -16.773 19.856 1.00 18.43 774 TYR A C 1
ATOM 6281 O O . TYR A 1 781 ? 18.728 -17.907 20.071 1.00 18.63 774 TYR A O 1
ATOM 6290 N N . ASN A 1 782 ? 18.853 -15.914 19.026 1.00 17.32 775 ASN A N 1
ATOM 6291 C CA . ASN A 1 782 ? 20.097 -16.246 18.348 1.00 17.72 775 ASN A CA 1
ATOM 6292 C C . ASN A 1 782 ? 21.181 -16.399 19.427 1.00 17.65 775 ASN A C 1
ATOM 6293 O O . ASN A 1 782 ? 22.013 -17.299 19.344 1.00 17.13 775 ASN A O 1
ATOM 6298 N N . LEU A 1 783 ? 21.114 -15.544 20.460 1.00 16.71 776 LEU A N 1
ATOM 6299 C CA . LEU A 1 783 ? 22.015 -15.659 21.612 1.00 19.04 776 LEU A CA 1
ATOM 6300 C C . LEU A 1 783 ? 21.907 -17.012 22.254 1.00 18.50 776 LEU A C 1
ATOM 6301 O O . LEU A 1 783 ? 22.930 -17.588 22.576 1.00 20.45 776 LEU A O 1
ATOM 6306 N N . GLU A 1 784 ? 20.693 -17.537 22.415 1.00 19.61 777 GLU A N 1
ATOM 6307 C CA . GLU A 1 784 ? 20.496 -18.845 23.051 1.00 20.72 777 GLU A CA 1
ATOM 6308 C C . GLU A 1 784 ? 21.129 -19.994 22.257 1.00 19.91 777 GLU A C 1
ATOM 6309 O O . GLU A 1 784 ? 21.643 -20.926 22.860 1.00 18.08 777 GLU A O 1
ATOM 6315 N N . SER A 1 785 ? 21.059 -19.948 20.916 1.00 18.63 778 SER A N 1
ATOM 6316 C CA . SER A 1 785 ? 21.721 -20.997 20.118 1.00 17.83 778 SER A CA 1
ATOM 6317 C C . SER A 1 785 ? 23.220 -20.984 20.286 1.00 15.86 778 SER A C 1
ATOM 6318 O O . SER A 1 785 ? 23.821 -22.032 20.466 1.00 15.61 778 SER A O 1
ATOM 6321 N N . LEU A 1 786 ? 23.790 -19.785 20.211 1.00 14.69 779 LEU A N 1
ATOM 6322 C CA . LEU A 1 786 ? 25.226 -19.571 20.181 1.00 15.25 779 LEU A CA 1
ATOM 6323 C C . LEU A 1 786 ? 25.843 -19.964 21.510 1.00 17.59 779 LEU A C 1
ATOM 6324 O O . LEU A 1 786 ? 26.931 -20.530 21.537 1.00 18.45 779 LEU A O 1
ATOM 6329 N N . VAL A 1 787 ? 25.127 -19.767 22.618 1.00 18.57 780 VAL A N 1
ATOM 6330 C CA . VAL A 1 787 ? 25.738 -20.085 23.915 1.00 18.33 780 VAL A CA 1
ATOM 6331 C C . VAL A 1 787 ? 25.238 -21.364 24.520 1.00 19.80 780 VAL A C 1
ATOM 6332 O O . VAL A 1 787 ? 25.655 -21.750 25.618 1.00 20.59 780 VAL A O 1
ATOM 6336 N N . GLY A 1 788 ? 24.406 -22.080 23.773 1.00 19.47 781 GLY A N 1
ATOM 6337 C CA . GLY A 1 788 ? 23.869 -23.321 24.320 1.00 18.67 781 GLY A CA 1
ATOM 6338 C C . GLY A 1 788 ? 24.132 -24.484 23.396 1.00 16.89 781 GLY A C 1
ATOM 6339 O O . GLY A 1 788 ? 24.961 -24.380 22.507 1.00 16.69 781 GLY A O 1
ATOM 6340 N N . PRO A 1 789 ? 23.395 -25.591 23.584 1.00 15.75 782 PRO A N 1
ATOM 6341 C CA . PRO A 1 789 ? 23.701 -26.802 22.823 1.00 15.19 782 PRO A CA 1
ATOM 6342 C C . PRO A 1 789 ? 23.372 -26.669 21.340 1.00 16.44 782 PRO A C 1
ATOM 6343 O O . PRO A 1 789 ? 23.870 -27.462 20.546 1.00 18.83 782 PRO A O 1
ATOM 6347 N N . LYS A 1 790 ? 22.534 -25.724 20.940 1.00 15.86 783 LYS A N 1
ATOM 6348 C CA . LYS A 1 790 ? 22.219 -25.675 19.507 1.00 16.35 783 LYS A CA 1
ATOM 6349 C C . LYS A 1 790 ? 23.514 -25.520 18.704 1.00 15.36 783 LYS A C 1
ATOM 6350 O O . LYS A 1 790 ? 23.779 -26.298 17.787 1.00 15.00 783 LYS A O 1
ATOM 6356 N N . CYS A 1 791 ? 24.353 -24.580 19.107 1.00 15.47 784 CYS A N 1
ATOM 6357 C CA . CYS A 1 791 ? 25.681 -24.468 18.489 1.00 16.59 784 CYS A CA 1
ATOM 6358 C C . CYS A 1 791 ? 26.731 -25.366 19.133 1.00 17.38 784 CYS A C 1
ATOM 6359 O O . CYS A 1 791 ? 27.549 -25.905 18.439 1.00 17.73 784 CYS A O 1
ATOM 6362 N N . GLY A 1 792 ? 26.664 -25.547 20.454 1.00 18.66 785 GLY A N 1
ATOM 6363 C CA . GLY A 1 792 ? 27.660 -26.280 21.176 1.00 19.04 785 GLY A CA 1
ATOM 6364 C C . GLY A 1 792 ? 27.752 -27.738 20.806 1.00 21.10 785 GLY A C 1
ATOM 6365 O O . GLY A 1 792 ? 28.794 -28.323 20.986 1.00 22.02 785 GLY A O 1
ATOM 6366 N N . GLU A 1 793 ? 26.673 -28.363 20.330 1.00 22.94 786 GLU A N 1
ATOM 6367 C CA . GLU A 1 793 ? 26.736 -29.817 20.055 1.00 23.36 786 GLU A CA 1
ATOM 6368 C C . GLU A 1 793 ? 27.075 -30.109 18.596 1.00 25.19 786 GLU A C 1
ATOM 6369 O O . GLU A 1 793 ? 27.150 -31.267 18.190 1.00 24.55 786 GLU A O 1
ATOM 6375 N N . LEU A 1 794 ? 27.264 -29.048 17.810 1.00 27.38 787 LEU A N 1
ATOM 6376 C CA . LEU A 1 794 ? 27.526 -29.196 16.398 1.00 30.29 787 LEU A CA 1
ATOM 6377 C C . LEU A 1 794 ? 28.988 -29.456 16.182 1.00 32.30 787 LEU A C 1
ATOM 6378 O O . LEU A 1 794 ? 29.836 -28.605 16.460 1.00 33.47 787 LEU A O 1
ATOM 6383 N N . LYS A 1 795 ? 29.282 -30.635 15.680 1.00 34.20 788 LYS A N 1
ATOM 6384 C CA . LYS A 1 795 ? 30.635 -30.936 15.290 1.00 37.28 788 LYS A CA 1
ATOM 6385 C C . LYS A 1 795 ? 30.634 -31.408 13.844 1.00 37.03 788 LYS A C 1
ATOM 6386 O O . LYS A 1 795 ? 30.222 -32.537 13.569 1.00 36.49 788 LYS A O 1
ATOM 6392 N N . VAL A 1 796 ? 31.044 -30.522 12.930 1.00 36.93 789 VAL A N 1
ATOM 6393 C CA . VAL A 1 796 ? 31.429 -30.932 11.568 1.00 37.29 789 VAL A CA 1
ATOM 6394 C C . VAL A 1 796 ? 32.919 -30.731 11.328 1.00 38.32 789 VAL A C 1
ATOM 6395 O O . VAL A 1 796 ? 33.573 -29.930 12.015 1.00 38.77 789 VAL A O 1
ATOM 6399 N N . LYS A 1 797 ? 33.450 -31.458 10.349 1.00 39.17 790 LYS A N 1
ATOM 6400 C CA . LYS A 1 797 ? 34.800 -31.188 9.839 1.00 40.28 790 LYS A CA 1
ATOM 6401 C C . LYS A 1 797 ? 34.758 -29.908 8.979 1.00 39.64 790 LYS A C 1
ATOM 6402 O O . LYS A 1 797 ? 33.750 -29.633 8.321 1.00 38.72 790 LYS A O 1
ATOM 6408 N N . ASP A 1 798 ? 35.851 -29.145 8.998 1.00 39.58 791 ASP A N 1
ATOM 6409 C CA . ASP A 1 798 ? 35.944 -27.829 8.340 1.00 39.45 791 ASP A CA 1
ATOM 6410 C C . ASP A 1 798 ? 34.614 -27.026 8.266 1.00 38.95 791 ASP A C 1
ATOM 6411 O O . ASP A 1 798 ? 34.013 -26.887 7.189 1.00 38.20 791 ASP A O 1
ATOM 6416 N N . PRO A 1 799 ? 34.164 -26.475 9.410 1.00 38.29 792 PRO A N 1
ATOM 6417 C CA . PRO A 1 799 ? 32.921 -25.702 9.393 1.00 38.02 792 PRO A CA 1
ATOM 6418 C C . PRO A 1 799 ? 32.992 -24.475 8.483 1.00 37.70 792 PRO A C 1
ATOM 6419 O O . PRO A 1 799 ? 31.943 -23.949 8.110 1.00 36.69 792 PRO A O 1
ATOM 6423 N N . GLN A 1 800 ? 34.207 -24.036 8.127 1.00 37.73 793 GLN A N 1
ATOM 6424 C CA . GLN A 1 800 ? 34.386 -22.940 7.146 1.00 38.46 793 GLN A CA 1
ATOM 6425 C C . GLN A 1 800 ? 33.887 -23.365 5.766 1.00 37.32 793 GLN A C 1
ATOM 6426 O O . GLN A 1 800 ? 33.443 -22.522 4.995 1.00 37.15 793 GLN A O 1
ATOM 6432 N N . SER A 1 801 ? 33.968 -24.665 5.455 1.00 36.06 794 SER A N 1
ATOM 6433 C CA . SER A 1 801 ? 33.361 -25.203 4.244 1.00 34.95 794 SER A CA 1
ATOM 6434 C C . SER A 1 801 ? 31.928 -24.695 4.123 1.00 35.46 794 SER A C 1
ATOM 6435 O O . SER A 1 801 ? 31.436 -24.530 3.003 1.00 36.42 794 SER A O 1
ATOM 6438 N N . TYR A 1 802 ? 31.275 -24.459 5.272 1.00 33.42 795 TYR A N 1
ATOM 6439 C CA . TYR A 1 802 ? 29.867 -24.123 5.330 1.00 33.14 795 TYR A CA 1
ATOM 6440 C C . TYR A 1 802 ? 29.575 -22.723 5.858 1.00 32.84 795 TYR A C 1
ATOM 6441 O O . TYR A 1 802 ? 28.489 -22.512 6.385 1.00 33.14 795 TYR A O 1
ATOM 6450 N N . SER A 1 803 ? 30.517 -21.779 5.705 1.00 31.85 796 SER A N 1
ATOM 6451 C CA . SER A 1 803 ? 30.483 -20.434 6.368 1.00 30.92 796 SER A CA 1
ATOM 6452 C C . SER A 1 803 ? 29.967 -20.458 7.785 1.00 29.78 796 SER A C 1
ATOM 6453 O O . SER A 1 803 ? 29.226 -19.564 8.194 1.00 32.45 796 SER A O 1
ATOM 6456 N N . PHE A 1 804 ? 30.329 -21.481 8.535 1.00 29.30 797 PHE A N 1
ATOM 6457 C CA . PHE A 1 804 ? 29.826 -21.629 9.889 1.00 29.19 797 PHE A CA 1
ATOM 6458 C C . PHE A 1 804 ? 30.874 -21.207 10.924 1.00 29.86 797 PHE A C 1
ATOM 6459 O O . PHE A 1 804 ? 31.784 -21.996 11.259 1.00 30.26 797 PHE A O 1
ATOM 6467 N N . ASN A 1 805 ? 30.733 -19.972 11.423 1.00 28.94 798 ASN A N 1
ATOM 6468 C CA . ASN A 1 805 ? 31.650 -19.399 12.421 1.00 28.42 798 ASN A CA 1
ATOM 6469 C C . ASN A 1 805 ? 30.854 -18.908 13.588 1.00 26.18 798 ASN A C 1
ATOM 6470 O O . ASN A 1 805 ? 30.555 -17.691 13.669 1.00 27.86 798 ASN A O 1
ATOM 6475 N N . PRO A 1 806 ? 30.489 -19.830 14.495 1.00 23.68 799 PRO A N 1
ATOM 6476 C CA . PRO A 1 806 ? 29.593 -19.417 15.579 1.00 22.03 799 PRO A CA 1
ATOM 6477 C C . PRO A 1 806 ? 30.250 -18.352 16.459 1.00 22.37 799 PRO A C 1
ATOM 6478 O O . PRO A 1 806 ? 29.546 -17.533 17.054 1.00 22.31 799 PRO A O 1
ATOM 6482 N N . LYS A 1 807 ? 31.585 -18.346 16.508 1.00 23.12 800 LYS A N 1
ATOM 6483 C CA . LYS A 1 807 ? 32.340 -17.368 17.300 1.00 23.27 800 LYS A CA 1
ATOM 6484 C C . LYS A 1 807 ? 32.261 -15.944 16.750 1.00 23.01 800 LYS A C 1
ATOM 6485 O O . LYS A 1 807 ? 32.101 -15.004 17.515 1.00 22.55 800 LYS A O 1
ATOM 6491 N N . ASP A 1 808 ? 32.326 -15.780 15.438 1.00 22.09 801 ASP A N 1
ATOM 6492 C CA . ASP A 1 808 ? 32.161 -14.462 14.875 1.00 22.62 801 ASP A CA 1
ATOM 6493 C C . ASP A 1 808 ? 30.762 -13.950 14.951 1.00 23.17 801 ASP A C 1
ATOM 6494 O O . ASP A 1 808 ? 30.551 -12.744 15.106 1.00 24.45 801 ASP A O 1
ATOM 6499 N N . LEU A 1 809 ? 29.804 -14.841 14.758 1.00 22.37 802 LEU A N 1
ATOM 6500 C CA . LEU A 1 809 ? 28.421 -14.450 14.797 1.00 21.47 802 LEU A CA 1
ATOM 6501 C C . LEU A 1 809 ? 28.091 -13.997 16.233 1.00 21.01 802 LEU A C 1
ATOM 6502 O O . LEU A 1 809 ? 27.400 -12.995 16.433 1.00 19.52 802 LEU A O 1
ATOM 6507 N N . LEU A 1 810 ? 28.649 -14.704 17.218 1.00 20.39 803 LEU A N 1
ATOM 6508 C CA . LEU A 1 810 ? 28.439 -14.358 18.614 1.00 19.17 803 LEU A CA 1
ATOM 6509 C C . LEU A 1 810 ? 29.071 -12.993 18.876 1.00 19.16 803 LEU A C 1
ATOM 6510 O O . LEU A 1 810 ? 28.476 -12.122 19.529 1.00 18.18 803 LEU A O 1
ATOM 6515 N N . LYS A 1 811 ? 30.264 -12.805 18.325 1.00 18.81 804 LYS A N 1
ATOM 6516 C CA . LYS A 1 811 ? 30.981 -11.540 18.461 1.00 18.98 804 LYS A CA 1
ATOM 6517 C C . LYS A 1 811 ? 30.143 -10.385 17.887 1.00 19.59 804 LYS A C 1
ATOM 6518 O O . LYS A 1 811 ? 29.920 -9.385 18.558 1.00 20.12 804 LYS A O 1
ATOM 6524 N N . ALA A 1 812 ? 29.637 -10.547 16.666 1.00 19.28 805 ALA A N 1
ATOM 6525 C CA . ALA A 1 812 ? 28.798 -9.513 16.073 1.00 19.49 805 ALA A CA 1
ATOM 6526 C C . ALA A 1 812 ? 27.504 -9.311 16.862 1.00 19.51 805 ALA A C 1
ATOM 6527 O O . ALA A 1 812 ? 27.074 -8.188 17.099 1.00 20.64 805 ALA A O 1
ATOM 6529 N N . LEU A 1 813 ? 26.879 -10.393 17.286 1.00 22.31 806 LEU A N 1
ATOM 6530 C CA . LEU A 1 813 ? 25.596 -10.298 17.977 1.00 21.51 806 LEU A CA 1
ATOM 6531 C C . LEU A 1 813 ? 25.757 -9.470 19.261 1.00 22.71 806 LEU A C 1
ATOM 6532 O O . LEU A 1 813 ? 24.941 -8.564 19.552 1.00 22.69 806 LEU A O 1
ATOM 6537 N N . THR A 1 814 ? 26.793 -9.805 20.039 1.00 21.61 807 THR A N 1
ATOM 6538 C CA . THR A 1 814 ? 27.003 -9.147 21.309 1.00 20.59 807 THR A CA 1
ATOM 6539 C C . THR A 1 814 ? 27.363 -7.676 21.108 1.00 21.99 807 THR A C 1
ATOM 6540 O O . THR A 1 814 ? 27.042 -6.842 21.970 1.00 22.45 807 THR A O 1
ATOM 6544 N N . THR A 1 815 ? 27.963 -7.344 19.960 1.00 21.49 808 THR A N 1
ATOM 6545 C CA . THR A 1 815 ? 28.266 -5.953 19.653 1.00 21.25 808 THR A CA 1
ATOM 6546 C C . THR A 1 815 ? 27.007 -5.132 19.389 1.00 21.86 808 THR A C 1
ATOM 6547 O O . THR A 1 815 ? 26.935 -3.948 19.732 1.00 23.77 808 THR A O 1
ATOM 6551 N N . VAL A 1 816 ? 26.024 -5.747 18.762 1.00 20.16 809 VAL A N 1
ATOM 6552 C CA . VAL A 1 816 ? 24.751 -5.102 18.582 1.00 19.88 809 VAL A CA 1
ATOM 6553 C C . VAL A 1 816 ? 24.107 -4.746 19.945 1.00 21.12 809 VAL A C 1
ATOM 6554 O O . VAL A 1 816 ? 23.693 -3.604 20.170 1.00 20.98 809 VAL A O 1
ATOM 6558 N N . TYR A 1 817 ? 24.046 -5.701 20.865 1.00 20.25 810 TYR A N 1
ATOM 6559 C CA . TYR A 1 817 ? 23.578 -5.361 22.192 1.00 21.04 810 TYR A CA 1
ATOM 6560 C C . TYR A 1 817 ? 24.298 -4.131 22.704 1.00 21.02 810 TYR A C 1
ATOM 6561 O O . TYR A 1 817 ? 23.663 -3.188 23.181 1.00 22.26 810 TYR A O 1
ATOM 6570 N N . ILE A 1 818 ? 25.624 -4.128 22.591 1.00 19.66 811 ILE A N 1
ATOM 6571 C CA . ILE A 1 818 ? 26.403 -3.014 23.106 1.00 19.25 811 ILE A CA 1
ATOM 6572 C C . ILE A 1 818 ? 26.029 -1.705 22.442 1.00 18.30 811 ILE A C 1
ATOM 6573 O O . ILE A 1 818 ? 25.866 -0.682 23.126 1.00 17.75 811 ILE A O 1
ATOM 6578 N N . ASN A 1 819 ? 25.941 -1.739 21.118 1.00 17.50 812 ASN A N 1
ATOM 6579 C CA . ASN A 1 819 ? 25.626 -0.564 20.337 1.00 18.18 812 ASN A CA 1
ATOM 6580 C C . ASN A 1 819 ? 24.231 0.025 20.638 1.00 20.10 812 ASN A C 1
ATOM 6581 O O . ASN A 1 819 ? 24.007 1.227 20.424 1.00 21.52 812 ASN A O 1
ATOM 6586 N N . LEU A 1 820 ? 23.307 -0.801 21.138 1.00 19.30 813 LEU A N 1
ATOM 6587 C CA . LEU A 1 820 ? 21.979 -0.309 21.474 1.00 21.11 813 LEU A CA 1
ATOM 6588 C C . LEU A 1 820 ? 21.858 -0.144 22.978 1.00 21.77 813 LEU A C 1
ATOM 6589 O O . LEU A 1 820 ? 20.779 0.196 23.500 1.00 22.19 813 LEU A O 1
ATOM 6594 N N . SER A 1 821 ? 22.952 -0.397 23.680 1.00 20.54 814 SER A N 1
ATOM 6595 C CA . SER A 1 821 ? 22.882 -0.455 25.128 1.00 21.62 814 SER A CA 1
ATOM 6596 C C . SER A 1 821 ? 22.499 0.872 25.766 1.00 21.37 814 SER A C 1
ATOM 6597 O O . SER A 1 821 ? 22.101 0.891 26.923 1.00 21.15 814 SER A O 1
ATOM 6600 N N . GLU A 1 822 ? 22.609 1.986 25.052 1.00 22.14 815 GLU A N 1
ATOM 6601 C CA . GLU A 1 822 ? 22.125 3.249 25.670 1.00 23.79 815 GLU A CA 1
ATOM 6602 C C . GLU A 1 822 ? 20.738 3.758 25.249 1.00 23.13 815 GLU A C 1
ATOM 6603 O O . GLU A 1 822 ? 20.418 4.923 25.475 1.00 24.72 815 GLU A O 1
ATOM 6609 N N . GLN A 1 823 ? 19.941 2.893 24.638 1.00 20.98 816 GLN A N 1
ATOM 6610 C CA . GLN A 1 823 ? 18.629 3.231 24.170 1.00 20.04 816 GLN A CA 1
ATOM 6611 C C . GLN A 1 823 ? 17.711 2.547 25.144 1.00 20.29 816 GLN A C 1
ATOM 6612 O O . GLN A 1 823 ? 17.635 1.308 25.165 1.00 22.03 816 GLN A O 1
ATOM 6618 N N . SER A 1 824 ? 17.042 3.335 25.971 1.00 19.67 817 SER A N 1
ATOM 6619 C CA . SER A 1 824 ? 16.199 2.786 27.017 1.00 20.21 817 SER A CA 1
ATOM 6620 C C . SER A 1 824 ? 15.034 1.897 26.519 1.00 18.81 817 SER A C 1
ATOM 6621 O O . SER A 1 824 ? 14.637 0.970 27.210 1.00 18.62 817 SER A O 1
ATOM 6624 N N . GLU A 1 825 ? 14.505 2.168 25.331 1.00 18.80 818 GLU A N 1
ATOM 6625 C CA . GLU A 1 825 ? 13.464 1.307 24.734 1.00 18.62 818 GLU A CA 1
ATOM 6626 C C . GLU A 1 825 ? 14.029 -0.091 24.482 1.00 18.62 818 GLU A C 1
ATOM 6627 O O . GLU A 1 825 ? 13.334 -1.111 24.657 1.00 17.01 818 GLU A O 1
ATOM 6633 N N . PHE A 1 826 ? 15.309 -0.137 24.110 1.00 17.30 819 PHE A N 1
ATOM 6634 C CA . PHE A 1 826 ? 15.950 -1.410 23.889 1.00 17.76 819 PHE A CA 1
ATOM 6635 C C . PHE A 1 826 ? 16.221 -2.126 25.198 1.00 18.78 819 PHE A C 1
ATOM 6636 O O . PHE A 1 826 ? 15.921 -3.317 25.313 1.00 20.11 819 PHE A O 1
ATOM 6644 N N . ILE A 1 827 ? 16.703 -1.398 26.210 1.00 18.09 820 ILE A N 1
ATOM 6645 C CA . ILE A 1 827 ? 16.979 -2.000 27.492 1.00 17.83 820 ILE A CA 1
ATOM 6646 C C . ILE A 1 827 ? 15.705 -2.593 28.062 1.00 18.25 820 ILE A C 1
ATOM 6647 O O . ILE A 1 827 ? 15.699 -3.663 28.663 1.00 17.75 820 ILE A O 1
ATOM 6652 N N . SER A 1 828 ? 14.618 -1.891 27.827 1.00 18.33 821 SER A N 1
ATOM 6653 C CA . SER A 1 828 ? 13.345 -2.296 28.319 1.00 18.68 821 SER A CA 1
ATOM 6654 C C . SER A 1 828 ? 12.783 -3.475 27.504 1.00 18.63 821 SER A C 1
ATOM 6655 O O . SER A 1 828 ? 12.266 -4.413 28.088 1.00 19.49 821 SER A O 1
ATOM 6658 N N . ALA A 1 829 ? 12.880 -3.429 26.177 1.00 18.05 822 ALA A N 1
ATOM 6659 C CA . ALA A 1 829 ? 12.446 -4.549 25.321 1.00 17.84 822 ALA A CA 1
ATOM 6660 C C . ALA A 1 829 ? 13.153 -5.852 25.681 1.00 17.43 822 ALA A C 1
ATOM 6661 O O . ALA A 1 829 ? 12.511 -6.875 25.875 1.00 18.84 822 ALA A O 1
ATOM 6663 N N . VAL A 1 830 ? 14.469 -5.799 25.789 1.00 17.57 823 VAL A N 1
ATOM 6664 C CA . VAL A 1 830 ? 15.290 -6.935 26.240 1.00 17.15 823 VAL A CA 1
ATOM 6665 C C . VAL A 1 830 ? 14.913 -7.400 27.650 1.00 18.33 823 VAL A C 1
ATOM 6666 O O . VAL A 1 830 ? 14.872 -8.598 27.917 1.00 18.84 823 VAL A O 1
ATOM 6670 N N . ALA A 1 831 ? 14.594 -6.481 28.545 1.00 17.93 824 ALA A N 1
ATOM 6671 C CA . ALA A 1 831 ? 14.302 -6.911 29.920 1.00 21.21 824 ALA A CA 1
ATOM 6672 C C . ALA A 1 831 ? 12.937 -7.591 30.013 1.00 22.92 824 ALA A C 1
ATOM 6673 O O . ALA A 1 831 ? 12.655 -8.338 30.959 1.00 23.09 824 ALA A O 1
ATOM 6675 N N . LYS A 1 832 ? 12.092 -7.324 29.036 1.00 24.82 825 LYS A N 1
ATOM 6676 C CA . LYS A 1 832 ? 10.693 -7.763 29.100 1.00 27.72 825 LYS A CA 1
ATOM 6677 C C . LYS A 1 832 ? 10.443 -8.988 28.258 1.00 28.81 825 LYS A C 1
ATOM 6678 O O . LYS A 1 832 ? 9.364 -9.532 28.293 1.00 29.01 825 LYS A O 1
ATOM 6684 N N . ASP A 1 833 ? 11.452 -9.409 27.500 1.00 30.90 826 ASP A N 1
ATOM 6685 C CA . ASP A 1 833 ? 11.353 -10.582 26.667 1.00 33.61 826 ASP A CA 1
ATOM 6686 C C . ASP A 1 833 ? 11.409 -11.854 27.498 1.00 36.44 826 ASP A C 1
ATOM 6687 O O . ASP A 1 833 ? 12.478 -12.386 27.765 1.00 34.72 826 ASP A O 1
ATOM 6692 N N . GLU A 1 834 ? 10.247 -12.344 27.922 1.00 40.69 827 GLU A N 1
ATOM 6693 C CA . GLU A 1 834 ? 10.205 -13.493 28.844 1.00 44.45 827 GLU A CA 1
ATOM 6694 C C . GLU A 1 834 ? 10.690 -14.806 28.202 1.00 46.11 827 GLU A C 1
ATOM 6695 O O . GLU A 1 834 ? 11.171 -15.712 28.911 1.00 47.10 827 GLU A O 1
ATOM 6701 N N . ARG A 1 835 ? 10.593 -14.888 26.869 1.00 46.46 828 ARG A N 1
ATOM 6702 C CA . ARG A 1 835 ? 10.914 -16.124 26.145 1.00 46.50 828 ARG A CA 1
ATOM 6703 C C . ARG A 1 835 ? 12.393 -16.511 26.188 1.00 46.01 828 ARG A C 1
ATOM 6704 O O . ARG A 1 835 ? 12.711 -17.666 26.499 1.00 46.92 828 ARG A O 1
ATOM 6712 N N . SER A 1 836 ? 13.282 -15.559 25.884 1.00 44.16 829 SER A N 1
ATOM 6713 C CA . SER A 1 836 ? 14.745 -15.812 25.919 1.00 42.95 829 SER A CA 1
ATOM 6714 C C . SER A 1 836 ? 15.587 -15.153 27.045 1.00 41.03 829 SER A C 1
ATOM 6715 O O . SER A 1 836 ? 16.503 -15.796 27.580 1.00 39.30 829 SER A O 1
ATOM 6718 N N . PHE A 1 837 ? 15.295 -13.887 27.376 1.00 38.88 830 PHE A N 1
ATOM 6719 C CA . PHE A 1 837 ? 16.152 -13.141 28.291 1.00 37.11 830 PHE A CA 1
ATOM 6720 C C . PHE A 1 837 ? 16.455 -13.892 29.564 1.00 36.98 830 PHE A C 1
ATOM 6721 O O . PHE A 1 837 ? 15.547 -14.472 30.182 1.00 37.10 830 PHE A O 1
ATOM 6729 N N . ASN A 1 838 ? 17.734 -13.798 29.952 1.00 35.32 831 ASN A N 1
ATOM 6730 C CA . ASN A 1 838 ? 18.337 -14.456 31.099 1.00 34.30 831 ASN A CA 1
ATOM 6731 C C . ASN A 1 838 ? 19.758 -13.867 31.189 1.00 33.17 831 ASN A C 1
ATOM 6732 O O . ASN A 1 838 ? 20.545 -13.981 30.240 1.00 32.22 831 ASN A O 1
ATOM 6737 N N . ARG A 1 839 ? 20.081 -13.201 32.296 1.00 31.25 832 ARG A N 1
ATOM 6738 C CA . ARG A 1 839 ? 21.436 -12.643 32.461 1.00 29.65 832 ARG A CA 1
ATOM 6739 C C . ARG A 1 839 ? 22.550 -13.678 32.167 1.00 28.74 832 ARG A C 1
ATOM 6740 O O . ARG A 1 839 ? 23.536 -13.377 31.498 1.00 28.58 832 ARG A O 1
ATOM 6748 N N . ASN A 1 840 ? 22.363 -14.902 32.637 1.00 27.70 833 ASN A N 1
ATOM 6749 C CA . ASN A 1 840 ? 23.366 -15.928 32.451 1.00 27.37 833 ASN A CA 1
ATOM 6750 C C . ASN A 1 840 ? 23.786 -16.136 30.993 1.00 26.39 833 ASN A C 1
ATOM 6751 O O . ASN A 1 840 ? 24.948 -16.467 30.737 1.00 26.54 833 ASN A O 1
ATOM 6756 N N . LEU A 1 841 ? 22.877 -15.906 30.038 1.00 24.62 834 LEU A N 1
ATOM 6757 C CA . LEU A 1 841 ? 23.261 -16.009 28.620 1.00 24.16 834 LEU A CA 1
ATOM 6758 C C . LEU A 1 841 ? 24.460 -15.117 28.323 1.00 23.95 834 LEU A C 1
ATOM 6759 O O . LEU A 1 841 ? 25.295 -15.454 27.473 1.00 23.42 834 LEU A O 1
ATOM 6764 N N . PHE A 1 842 ? 24.553 -13.989 29.033 1.00 22.69 835 PHE A N 1
ATOM 6765 C CA . PHE A 1 842 ? 25.624 -13.031 28.754 1.00 22.40 835 PHE A CA 1
ATOM 6766 C C . PHE A 1 842 ? 26.935 -13.453 29.387 1.00 21.06 835 PHE A C 1
ATOM 6767 O O . PHE A 1 842 ? 28.005 -13.167 28.831 1.00 19.69 835 PHE A O 1
ATOM 6775 N N . VAL A 1 843 ? 26.829 -14.149 30.515 1.00 19.28 836 VAL A N 1
ATOM 6776 C CA . VAL A 1 843 ? 27.983 -14.688 31.228 1.00 19.88 836 VAL A CA 1
ATOM 6777 C C . VAL A 1 843 ? 28.599 -15.794 30.366 1.00 20.53 836 VAL A C 1
ATOM 6778 O O . VAL A 1 843 ? 29.824 -15.885 30.224 1.00 20.52 836 VAL A O 1
ATOM 6782 N N . ARG A 1 844 ? 27.733 -16.618 29.765 1.00 20.32 837 ARG A N 1
ATOM 6783 C CA . ARG A 1 844 ? 28.181 -17.736 28.953 1.00 18.40 837 ARG A CA 1
ATOM 6784 C C . ARG A 1 844 ? 28.794 -17.221 27.673 1.00 18.93 837 ARG A C 1
ATOM 6785 O O . ARG A 1 844 ? 29.809 -17.749 27.225 1.00 19.48 837 ARG A O 1
ATOM 6793 N N . ALA A 1 845 ? 28.189 -16.183 27.089 1.00 17.72 838 ALA A N 1
ATOM 6794 C CA . ALA A 1 845 ? 28.793 -15.513 25.956 1.00 17.91 838 ALA A CA 1
ATOM 6795 C C . ALA A 1 845 ? 30.222 -14.981 26.250 1.00 19.25 838 ALA A C 1
ATOM 6796 O O . ALA A 1 845 ? 31.124 -15.106 25.435 1.00 20.46 838 ALA A O 1
ATOM 6798 N N . VAL A 1 846 ? 30.418 -14.411 27.431 1.00 21.08 839 VAL A N 1
ATOM 6799 C CA . VAL A 1 846 ? 31.681 -13.814 27.813 1.00 20.87 839 VAL A CA 1
ATOM 6800 C C . VAL A 1 846 ? 32.744 -14.905 27.942 1.00 22.09 839 VAL A C 1
ATOM 6801 O O . VAL A 1 846 ? 33.901 -14.732 27.534 1.00 21.93 839 VAL A O 1
ATOM 6805 N N . ASP A 1 847 ? 32.322 -16.033 28.487 1.00 21.45 840 ASP A N 1
ATOM 6806 C CA . ASP A 1 847 ? 33.206 -17.143 28.659 1.00 22.03 840 ASP A CA 1
ATOM 6807 C C . ASP A 1 847 ? 33.598 -17.739 27.297 1.00 22.09 840 ASP A C 1
ATOM 6808 O O . ASP A 1 847 ? 34.767 -18.062 27.092 1.00 24.46 840 ASP A O 1
ATOM 6813 N N . ILE A 1 848 ? 32.660 -17.817 26.361 1.00 21.19 841 ILE A N 1
ATOM 6814 C CA . ILE A 1 848 ? 32.933 -18.372 25.047 1.00 20.68 841 ILE A CA 1
ATOM 6815 C C . ILE A 1 848 ? 33.790 -17.429 24.203 1.00 21.35 841 ILE A C 1
ATOM 6816 O O . ILE A 1 848 ? 34.741 -17.887 23.551 1.00 21.41 841 ILE A O 1
ATOM 6821 N N . LEU A 1 849 ? 33.455 -16.137 24.199 1.00 21.51 842 LEU A N 1
ATOM 6822 C CA . LEU A 1 849 ? 34.250 -15.152 23.459 1.00 22.37 842 LEU A CA 1
ATOM 6823 C C . LEU A 1 849 ? 35.724 -15.179 23.864 1.00 23.72 842 LEU A C 1
ATOM 6824 O O . LEU A 1 849 ? 36.584 -15.049 23.009 1.00 23.97 842 LEU A O 1
ATOM 6829 N N . GLY A 1 850 ? 35.992 -15.377 25.157 1.00 25.70 843 GLY A N 1
ATOM 6830 C CA . GLY A 1 850 ? 37.354 -15.471 25.699 1.00 28.36 843 GLY A CA 1
ATOM 6831 C C . GLY A 1 850 ? 38.104 -16.760 25.381 1.00 30.06 843 GLY A C 1
ATOM 6832 O O . GLY A 1 850 ? 39.214 -16.945 25.841 1.00 29.49 843 GLY A O 1
ATOM 6833 N N . ARG A 1 851 ? 37.490 -17.651 24.601 1.00 32.17 844 ARG A N 1
ATOM 6834 C CA . ARG A 1 851 ? 38.133 -18.895 24.136 1.00 33.43 844 ARG A CA 1
ATOM 6835 C C . ARG A 1 851 ? 38.903 -18.721 22.825 1.00 34.28 844 ARG A C 1
ATOM 6836 O O . ARG A 1 851 ? 39.726 -19.572 22.466 1.00 35.10 844 ARG A O 1
ATOM 6844 N N . LYS A 1 852 ? 38.615 -17.636 22.107 1.00 34.64 845 LYS A N 1
ATOM 6845 C CA . LYS A 1 852 ? 39.391 -17.238 20.932 1.00 35.12 845 LYS A CA 1
ATOM 6846 C C . LYS A 1 852 ? 40.178 -15.976 21.317 1.00 34.71 845 LYS A C 1
ATOM 6847 O O . LYS A 1 852 ? 39.628 -14.860 21.325 1.00 34.16 845 LYS A O 1
ATOM 6853 N N . THR A 1 853 ? 41.457 -16.143 21.665 1.00 33.97 846 THR A N 1
ATOM 6854 C CA . THR A 1 853 ? 42.210 -15.010 22.216 1.00 33.14 846 THR A CA 1
ATOM 6855 C C . THR A 1 853 ? 42.208 -13.824 21.249 1.00 32.63 846 THR A C 1
ATOM 6856 O O . THR A 1 853 ? 42.295 -13.988 20.013 1.00 32.85 846 THR A O 1
ATOM 6860 N N . GLY A 1 854 ? 42.047 -12.635 21.830 1.00 31.05 847 GLY A N 1
ATOM 6861 C CA . GLY A 1 854 ? 41.804 -11.411 21.068 1.00 29.04 847 GLY A CA 1
ATOM 6862 C C . GLY A 1 854 ? 40.401 -11.228 20.485 1.00 27.69 847 GLY A C 1
ATOM 6863 O O . GLY A 1 854 ? 40.141 -10.202 19.853 1.00 28.09 847 GLY A O 1
ATOM 6864 N N . LEU A 1 855 ? 39.485 -12.185 20.662 1.00 24.93 848 LEU A N 1
ATOM 6865 C CA . LEU A 1 855 ? 38.185 -12.026 19.993 1.00 24.07 848 LEU A CA 1
ATOM 6866 C C . LEU A 1 855 ? 37.475 -10.813 20.558 1.00 22.49 848 LEU A C 1
ATOM 6867 O O . LEU A 1 855 ? 36.889 -10.046 19.827 1.00 21.72 848 LEU A O 1
ATOM 6872 N N . ALA A 1 856 ? 37.562 -10.650 21.874 1.00 21.89 849 ALA A N 1
ATOM 6873 C CA . ALA A 1 856 ? 36.863 -9.602 22.582 1.00 20.16 849 ALA A CA 1
ATOM 6874 C C . ALA A 1 856 ? 37.836 -8.979 23.544 1.00 18.27 849 ALA A C 1
ATOM 6875 O O . ALA A 1 856 ? 38.514 -9.681 24.273 1.00 18.46 849 ALA A O 1
ATOM 6877 N N . SER A 1 857 ? 37.932 -7.658 23.517 1.00 15.71 850 SER A N 1
ATOM 6878 C CA . SER A 1 857 ? 38.752 -6.929 24.462 1.00 14.35 850 SER A CA 1
ATOM 6879 C C . SER A 1 857 ? 38.246 -7.058 25.955 1.00 13.87 850 SER A C 1
ATOM 6880 O O . SER A 1 857 ? 37.096 -7.382 26.196 1.00 12.69 850 SER A O 1
ATOM 6885 N N . PRO A 1 858 ? 39.107 -6.831 26.957 1.00 13.04 851 PRO A N 1
ATOM 6886 C CA . PRO A 1 858 ? 38.489 -6.660 28.297 1.00 14.11 851 PRO A CA 1
ATOM 6887 C C . PRO A 1 858 ? 37.457 -5.517 28.340 1.00 14.88 851 PRO A C 1
ATOM 6888 O O . PRO A 1 858 ? 36.482 -5.604 29.066 1.00 16.76 851 PRO A O 1
ATOM 6892 N N . GLU A 1 859 ? 37.671 -4.476 27.542 1.00 15.50 852 GLU A N 1
ATOM 6893 C CA . GLU A 1 859 ? 36.791 -3.314 27.491 1.00 16.31 852 GLU A CA 1
ATOM 6894 C C . GLU A 1 859 ? 35.410 -3.724 26.946 1.00 16.31 852 GLU A C 1
ATOM 6895 O O . GLU A 1 859 ? 34.370 -3.386 27.504 1.00 16.43 852 GLU A O 1
ATOM 6901 N N . PHE A 1 860 ? 35.436 -4.470 25.856 1.00 15.99 853 PHE A N 1
ATOM 6902 C CA . PHE A 1 860 ? 34.259 -5.051 25.294 1.00 15.61 853 PHE A CA 1
ATOM 6903 C C . PHE A 1 860 ? 33.568 -5.954 26.329 1.00 17.43 853 PHE A C 1
ATOM 6904 O O . PHE A 1 860 ? 32.344 -5.912 26.482 1.00 16.55 853 PHE A O 1
ATOM 6912 N N . ILE A 1 861 ? 34.334 -6.760 27.054 1.00 19.31 854 ILE A N 1
ATOM 6913 C CA . ILE A 1 861 ? 33.700 -7.671 27.997 1.00 21.17 854 ILE A CA 1
ATOM 6914 C C . ILE A 1 861 ? 32.979 -6.921 29.127 1.00 22.65 854 ILE A C 1
ATOM 6915 O O . ILE A 1 861 ? 31.812 -7.196 29.403 1.00 23.61 854 ILE A O 1
ATOM 6920 N N . GLU A 1 862 ? 33.650 -5.949 29.740 1.00 22.19 855 GLU A N 1
ATOM 6921 C CA . GLU A 1 862 ? 33.009 -5.070 30.713 1.00 22.56 855 GLU A CA 1
ATOM 6922 C C . GLU A 1 862 ? 31.743 -4.365 30.152 1.00 22.73 855 GLU A C 1
ATOM 6923 O O . GLU A 1 862 ? 30.741 -4.217 30.862 1.00 22.67 855 GLU A O 1
ATOM 6929 N N . LYS A 1 863 ? 31.752 -3.990 28.880 1.00 20.92 856 LYS A N 1
ATOM 6930 C CA . LYS A 1 863 ? 30.600 -3.302 28.323 1.00 21.14 856 LYS A CA 1
ATOM 6931 C C . LYS A 1 863 ? 29.359 -4.192 28.213 1.00 20.51 856 LYS A C 1
ATOM 6932 O O . LYS A 1 863 ? 28.241 -3.780 28.546 1.00 21.32 856 LYS A O 1
ATOM 6938 N N . LEU A 1 864 ? 29.582 -5.417 27.770 1.00 19.17 857 LEU A N 1
ATOM 6939 C CA . LEU A 1 864 ? 28.544 -6.404 27.618 1.00 17.81 857 LEU A CA 1
ATOM 6940 C C . LEU A 1 864 ? 27.911 -6.729 28.964 1.00 18.55 857 LEU A C 1
ATOM 6941 O O . LEU A 1 864 ? 26.668 -6.888 29.050 1.00 18.48 857 LEU A O 1
ATOM 6946 N N . LEU A 1 865 ? 28.766 -6.870 29.981 1.00 16.60 858 LEU A N 1
ATOM 6947 C CA . LEU A 1 865 ? 28.333 -7.086 31.321 1.00 18.64 858 LEU A CA 1
ATOM 6948 C C . LEU A 1 865 ? 27.617 -5.854 31.903 1.00 20.13 858 LEU A C 1
ATOM 6949 O O . LEU A 1 865 ? 26.700 -6.020 32.666 1.00 21.44 858 LEU A O 1
ATOM 6954 N N . ASN A 1 866 ? 28.011 -4.630 31.555 1.00 21.52 859 ASN A N 1
ATOM 6955 C CA . ASN A 1 866 ? 27.288 -3.460 32.075 1.00 22.29 859 ASN A CA 1
ATOM 6956 C C . ASN A 1 866 ? 25.879 -3.509 31.498 1.00 22.07 859 ASN A C 1
ATOM 6957 O O . ASN A 1 866 ? 24.901 -3.196 32.197 1.00 21.65 859 ASN A O 1
ATOM 6962 N N . PHE A 1 867 ? 25.800 -3.904 30.223 1.00 20.89 860 PHE A N 1
ATOM 6963 C CA . PHE A 1 867 ? 24.531 -3.994 29.531 1.00 21.28 860 PHE A CA 1
ATOM 6964 C C . PHE A 1 867 ? 23.616 -5.021 30.201 1.00 21.77 860 PHE A C 1
ATOM 6965 O O . PHE A 1 867 ? 22.477 -4.705 30.550 1.00 21.04 860 PHE A O 1
ATOM 6973 N N . ALA A 1 868 ? 24.142 -6.221 30.425 1.00 21.54 861 ALA A N 1
ATOM 6974 C CA . ALA A 1 868 ? 23.347 -7.300 30.974 1.00 21.70 861 ALA A CA 1
ATOM 6975 C C . ALA A 1 868 ? 22.821 -6.919 32.341 1.00 22.53 861 ALA A C 1
ATOM 6976 O O . ALA A 1 868 ? 21.677 -7.253 32.673 1.00 22.43 861 ALA A O 1
ATOM 6978 N N . ASN A 1 869 ? 23.669 -6.245 33.128 1.00 21.39 862 ASN A N 1
ATOM 6979 C CA . ASN A 1 869 ? 23.323 -5.768 34.467 1.00 20.39 862 ASN A CA 1
ATOM 6980 C C . ASN A 1 869 ? 22.157 -4.772 34.481 1.00 18.86 862 ASN A C 1
ATOM 6981 O O . ASN A 1 869 ? 21.297 -4.856 35.337 1.00 19.20 862 ASN A O 1
ATOM 6986 N N . LYS A 1 870 ? 22.178 -3.820 33.558 1.00 17.89 863 LYS A N 1
ATOM 6987 C CA . LYS A 1 870 ? 21.109 -2.844 33.369 1.00 19.14 863 LYS A CA 1
ATOM 6988 C C . LYS A 1 870 ? 19.786 -3.536 33.014 1.00 18.19 863 LYS A C 1
ATOM 6989 O O . LYS A 1 870 ? 18.735 -3.226 33.604 1.00 18.51 863 LYS A O 1
ATOM 6995 N N . ALA A 1 871 ? 19.857 -4.484 32.078 1.00 14.93 864 ALA A N 1
ATOM 6996 C CA . ALA A 1 871 ? 18.717 -5.299 31.709 1.00 14.94 864 ALA A CA 1
ATOM 6997 C C . ALA A 1 871 ? 18.142 -6.085 32.880 1.00 15.20 864 ALA A C 1
ATOM 6998 O O . ALA A 1 871 ? 16.930 -6.019 33.147 1.00 15.96 864 ALA A O 1
ATOM 7000 N N . GLU A 1 872 ? 18.990 -6.782 33.622 1.00 13.79 865 GLU A N 1
ATOM 7001 C CA . GLU A 1 872 ? 18.506 -7.573 34.741 1.00 14.60 865 GLU A CA 1
ATOM 7002 C C . GLU A 1 872 ? 17.866 -6.671 35.793 1.00 16.19 865 GLU A C 1
ATOM 7003 O O . GLU A 1 872 ? 16.922 -7.057 36.489 1.00 15.91 865 GLU A O 1
ATOM 7009 N N . GLU A 1 873 ? 18.378 -5.456 35.889 1.00 16.65 866 GLU A N 1
ATOM 7010 C CA . GLU A 1 873 ? 17.904 -4.497 36.870 1.00 17.60 866 GLU A CA 1
ATOM 7011 C C . GLU A 1 873 ? 16.564 -3.873 36.396 1.00 16.79 866 GLU A C 1
ATOM 7012 O O . GLU A 1 873 ? 15.682 -3.621 37.194 1.00 16.84 866 GLU A O 1
ATOM 7018 N N . GLN A 1 874 ? 16.408 -3.654 35.093 1.00 16.86 867 GLN A N 1
ATOM 7019 C CA . GLN A 1 874 ? 15.124 -3.212 34.547 1.00 17.84 867 GLN A CA 1
ATOM 7020 C C . GLN A 1 874 ? 14.072 -4.283 34.821 1.00 17.99 867 GLN A C 1
ATOM 7021 O O . GLN A 1 874 ? 12.953 -3.984 35.246 1.00 19.32 867 GLN A O 1
ATOM 7027 N N . ARG A 1 875 ? 14.458 -5.539 34.648 1.00 18.33 868 ARG A N 1
ATOM 7028 C CA . ARG A 1 875 ? 13.542 -6.660 34.841 1.00 18.23 868 ARG A CA 1
ATOM 7029 C C . ARG A 1 875 ? 13.131 -6.802 36.304 1.00 17.90 868 ARG A C 1
ATOM 7030 O O . ARG A 1 875 ? 11.956 -7.045 36.621 1.00 18.45 868 ARG A O 1
ATOM 7038 N N . LYS A 1 876 ? 14.090 -6.609 37.201 1.00 17.59 869 LYS A N 1
ATOM 7039 C CA . LYS A 1 876 ? 13.821 -6.638 38.630 1.00 16.22 869 LYS A CA 1
ATOM 7040 C C . LYS A 1 876 ? 12.866 -5.539 39.086 1.00 14.29 869 LYS A C 1
ATOM 7041 O O . LYS A 1 876 ? 11.978 -5.774 39.925 1.00 12.27 869 LYS A O 1
ATOM 7047 N N . ALA A 1 877 ? 13.085 -4.336 38.568 1.00 12.74 870 ALA A N 1
ATOM 7048 C CA . ALA A 1 877 ? 12.225 -3.177 38.873 1.00 11.87 870 ALA A CA 1
ATOM 7049 C C . ALA A 1 877 ? 10.777 -3.411 38.387 1.00 10.89 870 ALA A C 1
ATOM 7050 O O . ALA A 1 877 ? 9.865 -3.171 39.137 1.00 9.07 870 ALA A O 1
ATOM 7052 N N . ASP A 1 878 ? 10.617 -3.869 37.135 1.00 10.35 871 ASP A N 1
ATOM 7053 C CA . ASP A 1 878 ? 9.334 -4.266 36.512 1.00 11.31 871 ASP A CA 1
ATOM 7054 C C . ASP A 1 878 ? 8.558 -5.273 37.352 1.00 11.38 871 ASP A C 1
ATOM 7055 O O . ASP A 1 878 ? 7.350 -5.135 37.606 1.00 10.23 871 ASP A O 1
ATOM 7060 N N . GLU A 1 879 ? 9.260 -6.299 37.790 1.00 12.56 872 GLU A N 1
ATOM 7061 C CA . GLU A 1 879 ? 8.649 -7.315 38.629 1.00 14.27 872 GLU A CA 1
ATOM 7062 C C . GLU A 1 879 ? 8.294 -6.810 40.036 1.00 14.44 872 GLU A C 1
ATOM 7063 O O . GLU A 1 879 ? 7.334 -7.287 40.669 1.00 14.83 872 GLU A O 1
ATOM 7069 N N . GLU A 1 880 ? 9.062 -5.853 40.535 1.00 15.76 873 GLU A N 1
ATOM 7070 C CA . GLU A 1 880 ? 8.740 -5.191 41.792 1.00 17.69 873 GLU A CA 1
ATOM 7071 C C . GLU A 1 880 ? 7.504 -4.290 41.604 1.00 18.61 873 GLU A C 1
ATOM 7072 O O . GLU A 1 880 ? 6.580 -4.333 42.414 1.00 19.64 873 GLU A O 1
ATOM 7078 N N . GLU A 1 881 ? 7.483 -3.511 40.525 1.00 17.21 874 GLU A N 1
ATOM 7079 C CA . GLU A 1 881 ? 6.375 -2.634 40.216 1.00 18.54 874 GLU A CA 1
ATOM 7080 C C . GLU A 1 881 ? 5.074 -3.418 40.061 1.00 19.01 874 GLU A C 1
ATOM 7081 O O . GLU A 1 881 ? 3.996 -2.939 40.431 1.00 17.98 874 GLU A O 1
ATOM 7087 N N . ASP A 1 882 ? 5.171 -4.623 39.520 1.00 20.10 875 ASP A N 1
ATOM 7088 C CA . ASP A 1 882 ? 3.968 -5.418 39.248 1.00 21.86 875 ASP A CA 1
ATOM 7089 C C . ASP A 1 882 ? 3.453 -6.100 40.543 1.00 20.87 875 ASP A C 1
ATOM 7090 O O . ASP A 1 882 ? 2.254 -6.178 40.773 1.00 20.19 875 ASP A O 1
ATOM 7095 N N . LEU A 1 883 ? 4.363 -6.538 41.397 1.00 19.17 876 LEU A N 1
ATOM 7096 C CA . LEU A 1 883 ? 3.959 -7.184 42.626 1.00 20.94 876 LEU A CA 1
ATOM 7097 C C . LEU A 1 883 ? 3.257 -6.192 43.572 1.00 21.16 876 LEU A C 1
ATOM 7098 O O . LEU A 1 883 ? 2.353 -6.566 44.316 1.00 20.72 876 LEU A O 1
ATOM 7103 N N . GLU A 1 884 ? 3.687 -4.936 43.523 1.00 20.36 877 GLU A N 1
ATOM 7104 C CA . GLU A 1 884 ? 3.266 -3.926 44.453 1.00 20.00 877 GLU A CA 1
ATOM 7105 C C . GLU A 1 884 ? 2.087 -3.125 43.876 1.00 19.93 877 GLU A C 1
ATOM 7106 O O . GLU A 1 884 ? 1.176 -2.794 44.604 1.00 20.25 877 GLU A O 1
ATOM 7112 N N . TYR A 1 885 ? 2.083 -2.839 42.580 1.00 19.50 878 TYR A N 1
ATOM 7113 C CA . TYR A 1 885 ? 1.026 -2.004 42.008 1.00 20.82 878 TYR A CA 1
ATOM 7114 C C . TYR A 1 885 ? 0.189 -2.676 40.943 1.00 22.31 878 TYR A C 1
ATOM 7115 O O . TYR A 1 885 ? -0.806 -2.121 40.528 1.00 23.32 878 TYR A O 1
ATOM 7124 N N . GLY A 1 886 ? 0.557 -3.878 40.514 1.00 24.58 879 GLY A N 1
ATOM 7125 C CA . GLY A 1 886 ? -0.171 -4.506 39.410 1.00 26.69 879 GLY A CA 1
ATOM 7126 C C . GLY A 1 886 ? -1.324 -5.352 39.909 1.00 29.57 879 GLY A C 1
ATOM 7127 O O . GLY A 1 886 ? -1.306 -6.579 39.752 1.00 30.20 879 GLY A O 1
ATOM 7128 N N . ASP A 1 887 ? -2.334 -4.707 40.499 1.00 31.17 880 ASP A N 1
ATOM 7129 C CA . ASP A 1 887 ? -3.440 -5.455 41.140 1.00 32.86 880 ASP A CA 1
ATOM 7130 C C . ASP A 1 887 ? -4.626 -5.762 40.218 1.00 30.75 880 ASP A C 1
ATOM 7131 O O . ASP A 1 887 ? -5.533 -6.466 40.598 1.00 31.66 880 ASP A O 1
ATOM 7136 N N . VAL A 1 888 ? -4.599 -5.259 39.000 1.00 28.92 881 VAL A N 1
ATOM 7137 C CA . VAL A 1 888 ? -5.569 -5.682 38.008 1.00 28.34 881 VAL A CA 1
ATOM 7138 C C . VAL A 1 888 ? -4.833 -6.458 36.900 1.00 26.13 881 VAL A C 1
ATOM 7139 O O . VAL A 1 888 ? -3.894 -5.936 36.305 1.00 25.16 881 VAL A O 1
ATOM 7143 N N . PRO A 1 889 ? -5.229 -7.720 36.641 1.00 24.35 882 PRO A N 1
ATOM 7144 C CA . PRO A 1 889 ? -4.592 -8.422 35.533 1.00 22.39 882 PRO A CA 1
ATOM 7145 C C . PRO A 1 889 ? -4.692 -7.609 34.247 1.00 22.64 882 PRO A C 1
ATOM 7146 O O . PRO A 1 889 ? -5.718 -6.995 33.901 1.00 21.35 882 PRO A O 1
ATOM 7150 N N . ASP A 1 890 ? -3.601 -7.675 33.536 1.00 22.60 883 ASP A N 1
ATOM 7151 C CA . ASP A 1 890 ? -3.310 -6.879 32.410 1.00 23.84 883 ASP A CA 1
ATOM 7152 C C . ASP A 1 890 ? -4.322 -6.938 31.297 1.00 23.58 883 ASP A C 1
ATOM 7153 O O . ASP A 1 890 ? -4.565 -5.923 30.641 1.00 25.04 883 ASP A O 1
ATOM 7158 N N . GLU A 1 891 ? -4.872 -8.118 31.031 1.00 23.05 884 GLU A N 1
ATOM 7159 C CA . GLU A 1 891 ? -5.777 -8.258 29.898 1.00 24.03 884 GLU A CA 1
ATOM 7160 C C . GLU A 1 891 ? -7.151 -7.635 30.207 1.00 23.64 884 GLU A C 1
ATOM 7161 O O . GLU A 1 891 ? -7.975 -7.532 29.316 1.00 20.95 884 GLU A O 1
ATOM 7167 N N . PHE A 1 892 ? -7.378 -7.251 31.472 1.00 22.66 885 PHE A N 1
ATOM 7168 C CA . PHE A 1 892 ? -8.609 -6.560 31.869 1.00 21.75 885 PHE A CA 1
ATOM 7169 C C . PHE A 1 892 ? -8.508 -5.039 31.673 1.00 22.18 885 PHE A C 1
ATOM 7170 O O . PHE A 1 892 ? -9.530 -4.317 31.743 1.00 23.84 885 PHE A O 1
ATOM 7178 N N . LEU A 1 893 ? -7.302 -4.558 31.392 1.00 20.48 886 LEU A N 1
ATOM 7179 C CA . LEU A 1 893 ? -7.053 -3.117 31.273 1.00 20.80 886 LEU A CA 1
ATOM 7180 C C . LEU A 1 893 ? -7.195 -2.595 29.848 1.00 21.26 886 LEU A C 1
ATOM 7181 O O . LEU A 1 893 ? -6.733 -3.189 28.863 1.00 20.94 886 LEU A O 1
ATOM 7186 N N . ASP A 1 894 ? -7.886 -1.481 29.738 1.00 21.65 887 ASP A N 1
ATOM 7187 C CA . ASP A 1 894 ? -8.023 -0.828 28.465 1.00 21.28 887 ASP A CA 1
ATOM 7188 C C . ASP A 1 894 ? -6.614 -0.505 27.989 1.00 19.81 887 ASP A C 1
ATOM 7189 O O . ASP A 1 894 ? -5.768 -0.192 28.798 1.00 20.23 887 ASP A O 1
ATOM 7194 N N . PRO A 1 895 ? -6.335 -0.677 26.691 1.00 20.09 888 PRO A N 1
ATOM 7195 C CA . PRO A 1 895 ? -4.968 -0.445 26.150 1.00 20.55 888 PRO A CA 1
ATOM 7196 C C . PRO A 1 895 ? -4.554 1.026 26.051 1.00 22.12 888 PRO A C 1
ATOM 7197 O O . PRO A 1 895 ? -3.339 1.344 26.033 1.00 23.46 888 PRO A O 1
ATOM 7201 N N . LEU A 1 896 ? -5.540 1.918 26.004 1.00 21.32 889 LEU A N 1
ATOM 7202 C CA . LEU A 1 896 ? -5.257 3.340 25.921 1.00 22.87 889 LEU A CA 1
ATOM 7203 C C . LEU A 1 896 ? -5.603 4.090 27.225 1.00 24.09 889 LEU A C 1
ATOM 7204 O O . LEU A 1 896 ? -4.966 5.085 27.566 1.00 24.56 889 LEU A O 1
ATOM 7209 N N . MET A 1 897 ? -6.590 3.607 27.963 1.00 24.33 890 MET A N 1
ATOM 7210 C CA . MET A 1 897 ? -6.993 4.285 29.197 1.00 24.71 890 MET A CA 1
ATOM 7211 C C . MET A 1 897 ? -6.425 3.667 30.483 1.00 24.76 890 MET A C 1
ATOM 7212 O O . MET A 1 897 ? -6.596 4.235 31.564 1.00 24.81 890 MET A O 1
ATOM 7217 N N . TYR A 1 898 ? -5.789 2.497 30.366 1.00 24.12 891 TYR A N 1
ATOM 7218 C CA . TYR A 1 898 ? -5.191 1.758 31.512 1.00 23.72 891 TYR A CA 1
ATOM 7219 C C . TYR A 1 898 ? -6.120 1.335 32.628 1.00 24.18 891 TYR A C 1
ATOM 7220 O O . TYR A 1 898 ? -5.656 0.778 33.612 1.00 25.09 891 TYR A O 1
ATOM 7229 N N . THR A 1 899 ? -7.419 1.573 32.482 1.00 24.74 892 THR A N 1
ATOM 7230 C CA . THR A 1 899 ? -8.402 1.167 33.491 1.00 25.39 892 THR A CA 1
ATOM 7231 C C . THR A 1 899 ? -9.165 -0.132 33.149 1.00 26.05 892 THR A C 1
ATOM 7232 O O . THR A 1 899 ? -9.249 -0.548 31.980 1.00 26.02 892 THR A O 1
ATOM 7236 N N . ILE A 1 900 ? -9.726 -0.761 34.173 1.00 26.18 893 ILE A N 1
ATOM 7237 C CA . ILE A 1 900 ? -10.610 -1.927 34.000 1.00 28.05 893 ILE A CA 1
ATOM 7238 C C . ILE A 1 900 ? -11.721 -1.678 32.957 1.00 26.89 893 ILE A C 1
ATOM 7239 O O . ILE A 1 900 ? -12.457 -0.693 33.060 1.00 27.42 893 ILE A O 1
ATOM 7244 N N . MET A 1 901 ? -11.843 -2.578 31.984 1.00 25.84 894 MET A N 1
ATOM 7245 C CA . MET A 1 901 ? -12.841 -2.440 30.917 1.00 25.47 894 MET A CA 1
ATOM 7246 C C . MET A 1 901 ? -14.237 -2.864 31.370 1.00 26.06 894 MET A C 1
ATOM 7247 O O . MET A 1 901 ? -14.391 -3.874 32.072 1.00 26.57 894 MET A O 1
ATOM 7252 N N . LYS A 1 902 ? -15.250 -2.090 30.973 1.00 26.17 895 LYS A N 1
ATOM 7253 C CA . LYS A 1 902 ? -16.657 -2.434 31.270 1.00 26.42 895 LYS A CA 1
ATOM 7254 C C . LYS A 1 902 ? -17.253 -3.322 30.176 1.00 25.85 895 LYS A C 1
ATOM 7255 O O . LYS A 1 902 ? -17.862 -4.383 30.449 1.00 25.00 895 LYS A O 1
ATOM 7261 N N . ASP A 1 903 ? -17.060 -2.875 28.932 1.00 25.25 896 ASP A N 1
ATOM 7262 C CA . ASP A 1 903 ? -17.626 -3.530 27.761 1.00 24.48 896 ASP A CA 1
ATOM 7263 C C . ASP A 1 903 ? -16.520 -3.754 26.711 1.00 23.89 896 ASP A C 1
ATOM 7264 O O . ASP A 1 903 ? -16.398 -3.001 25.738 1.00 24.21 896 ASP A O 1
ATOM 7269 N N . PRO A 1 904 ? -15.695 -4.797 26.914 1.00 23.31 897 PRO A N 1
ATOM 7270 C CA . PRO A 1 904 ? -14.609 -5.066 25.958 1.00 22.24 897 PRO A CA 1
ATOM 7271 C C . PRO A 1 904 ? -15.101 -5.477 24.567 1.00 22.29 897 PRO A C 1
ATOM 7272 O O . PRO A 1 904 ? -16.046 -6.278 24.429 1.00 21.39 897 PRO A O 1
ATOM 7276 N N . VAL A 1 905 ? -14.463 -4.907 23.539 1.00 22.61 898 VAL A N 1
ATOM 7277 C CA . VAL A 1 905 ? -14.714 -5.293 22.136 1.00 21.82 898 VAL A CA 1
ATOM 7278 C C . VAL A 1 905 ? -13.395 -5.517 21.407 1.00 22.16 898 VAL A C 1
ATOM 7279 O O . VAL A 1 905 ? -12.341 -4.981 21.791 1.00 21.36 898 VAL A O 1
ATOM 7283 N N . ILE A 1 906 ? -13.478 -6.329 20.361 1.00 20.88 899 ILE A N 1
ATOM 7284 C CA . ILE A 1 906 ? -12.345 -6.668 19.544 1.00 20.51 899 ILE A CA 1
ATOM 7285 C C . ILE A 1 906 ? -12.376 -5.825 18.276 1.00 20.59 899 ILE A C 1
ATOM 7286 O O . ILE A 1 906 ? -13.374 -5.769 17.590 1.00 21.41 899 ILE A O 1
ATOM 7291 N N . LEU A 1 907 ? -11.275 -5.156 17.986 1.00 21.93 900 LEU A N 1
ATOM 7292 C CA . LEU A 1 907 ? -11.123 -4.439 16.734 1.00 22.07 900 LEU A CA 1
ATOM 7293 C C . LEU A 1 907 ? -10.846 -5.458 15.646 1.00 21.82 900 LEU A C 1
ATOM 7294 O O . LEU A 1 907 ? -10.050 -6.342 15.839 1.00 21.16 900 LEU A O 1
ATOM 7299 N N . PRO A 1 908 ? -11.558 -5.365 14.511 1.00 22.17 901 PRO A N 1
ATOM 7300 C CA . PRO A 1 908 ? -11.388 -6.392 13.456 1.00 20.38 901 PRO A CA 1
ATOM 7301 C C . PRO A 1 908 ? -10.045 -6.331 12.737 1.00 20.15 901 PRO A C 1
ATOM 7302 O O . PRO A 1 908 ? -9.553 -7.366 12.318 1.00 20.03 901 PRO A O 1
ATOM 7306 N N . ALA A 1 909 ? -9.446 -5.154 12.594 1.00 18.97 902 ALA A N 1
ATOM 7307 C CA . ALA A 1 909 ? -8.153 -5.103 11.904 1.00 18.55 902 ALA A CA 1
ATOM 7308 C C . ALA A 1 909 ? -7.003 -5.553 12.835 1.00 20.05 902 ALA A C 1
ATOM 7309 O O . ALA A 1 909 ? -6.329 -6.528 12.520 1.00 20.52 902 ALA A O 1
ATOM 7311 N N . SER A 1 910 ? -6.816 -4.874 13.980 1.00 18.68 903 SER A N 1
ATOM 7312 C CA . SER A 1 910 ? -5.729 -5.177 14.905 1.00 19.19 903 SER A CA 1
ATOM 7313 C C . SER A 1 910 ? -5.968 -6.397 15.798 1.00 19.61 903 SER A C 1
ATOM 7314 O O . SER A 1 910 ? -4.993 -7.002 16.259 1.00 18.67 903 SER A O 1
ATOM 7317 N N . LYS A 1 911 ? -7.244 -6.738 16.047 1.00 19.43 904 LYS A N 1
ATOM 7318 C CA . LYS A 1 911 ? -7.667 -7.805 16.985 1.00 20.06 904 LYS A CA 1
ATOM 7319 C C . LYS A 1 911 ? -7.380 -7.408 18.447 1.00 19.82 904 LYS A C 1
ATOM 7320 O O . LYS A 1 911 ? -7.269 -8.262 19.333 1.00 18.41 904 LYS A O 1
ATOM 7326 N N . MET A 1 912 ? -7.203 -6.120 18.695 1.00 18.91 905 MET A N 1
ATOM 7327 C CA . MET A 1 912 ? -6.890 -5.702 20.029 1.00 18.43 905 MET A CA 1
ATOM 7328 C C . MET A 1 912 ? -8.206 -5.641 20.789 1.00 20.09 905 MET A C 1
ATOM 7329 O O . MET A 1 912 ? -9.291 -5.297 20.198 1.00 19.73 905 MET A O 1
ATOM 7334 N N . ASN A 1 913 ? -8.151 -5.963 22.079 1.00 18.86 906 ASN A N 1
ATOM 7335 C CA . ASN A 1 913 ? -9.331 -5.671 22.914 1.00 20.69 906 ASN A CA 1
ATOM 7336 C C . ASN A 1 913 ? -9.318 -4.250 23.355 1.00 19.85 906 ASN A C 1
ATOM 7337 O O . ASN A 1 913 ? -8.267 -3.718 23.643 1.00 19.56 906 ASN A O 1
ATOM 7342 N N . ILE A 1 914 ? -10.484 -3.616 23.423 1.00 21.39 907 ILE A N 1
ATOM 7343 C CA . ILE A 1 914 ? -10.534 -2.228 23.883 1.00 20.08 907 ILE A CA 1
ATOM 7344 C C . ILE A 1 914 ? -11.910 -1.994 24.440 1.00 21.53 907 ILE A C 1
ATOM 7345 O O . ILE A 1 914 ? -12.843 -2.715 24.077 1.00 23.10 907 ILE A O 1
ATOM 7350 N N . ASP A 1 915 ? -12.076 -1.004 25.317 1.00 21.95 908 ASP A N 1
ATOM 7351 C CA . ASP A 1 915 ? -13.405 -0.793 25.910 1.00 21.69 908 ASP A CA 1
ATOM 7352 C C . ASP A 1 915 ? -14.351 -0.114 24.904 1.00 21.12 908 ASP A C 1
ATOM 7353 O O . ASP A 1 915 ? -13.894 0.716 24.139 1.00 21.00 908 ASP A O 1
ATOM 7358 N N . ARG A 1 916 ? -15.638 -0.482 24.861 1.00 20.64 909 ARG A N 1
ATOM 7359 C CA . ARG A 1 916 ? -16.541 0.147 23.882 1.00 22.75 909 ARG A CA 1
ATOM 7360 C C . ARG A 1 916 ? -16.462 1.703 23.933 1.00 24.59 909 ARG A C 1
ATOM 7361 O O . ARG A 1 916 ? -16.246 2.363 22.902 1.00 25.88 909 ARG A O 1
ATOM 7369 N N . SER A 1 917 ? -16.547 2.272 25.132 1.00 23.53 910 SER A N 1
ATOM 7370 C CA . SER A 1 917 ? -16.385 3.720 25.301 1.00 24.05 910 SER A CA 1
ATOM 7371 C C . SER A 1 917 ? -15.051 4.296 24.764 1.00 23.02 910 SER A C 1
ATOM 7372 O O . SER A 1 917 ? -15.021 5.423 24.286 1.00 25.56 910 SER A O 1
ATOM 7375 N N . THR A 1 918 ? -13.949 3.560 24.843 1.00 21.05 911 THR A N 1
ATOM 7376 C CA . THR A 1 918 ? -12.683 4.088 24.310 1.00 20.40 911 THR A CA 1
ATOM 7377 C C . THR A 1 918 ? -12.675 4.165 22.771 1.00 21.52 911 THR A C 1
ATOM 7378 O O . THR A 1 918 ? -12.278 5.199 22.189 1.00 20.68 911 THR A O 1
ATOM 7382 N N . ILE A 1 919 ? -13.079 3.070 22.117 1.00 21.14 912 ILE A N 1
ATOM 7383 C CA . ILE A 1 919 ? -13.087 3.057 20.660 1.00 21.71 912 ILE A CA 1
ATOM 7384 C C . ILE A 1 919 ? -14.132 4.070 20.180 1.00 22.54 912 ILE A C 1
ATOM 7385 O O . ILE A 1 919 ? -13.897 4.819 19.237 1.00 23.71 912 ILE A O 1
ATOM 7390 N N . LYS A 1 920 ? -15.257 4.149 20.888 1.00 22.58 913 LYS A N 1
ATOM 7391 C CA . LYS A 1 920 ? -16.273 5.098 20.523 1.00 21.93 913 LYS A CA 1
ATOM 7392 C C . LYS A 1 920 ? -15.682 6.497 20.582 1.00 21.56 913 LYS A C 1
ATOM 7393 O O . LYS A 1 920 ? -15.847 7.272 19.648 1.00 22.00 913 LYS A O 1
ATOM 7399 N N . ALA A 1 921 ? -14.964 6.805 21.658 1.00 20.77 914 ALA A N 1
ATOM 7400 C CA . ALA A 1 921 ? -14.339 8.129 21.783 1.00 20.49 914 ALA A CA 1
ATOM 7401 C C . ALA A 1 921 ? -13.233 8.331 20.729 1.00 19.87 914 ALA A C 1
ATOM 7402 O O . ALA A 1 921 ? -13.006 9.433 20.266 1.00 20.53 914 ALA A O 1
ATOM 7404 N N . HIS A 1 922 ? -12.603 7.253 20.296 1.00 20.15 915 HIS A N 1
ATOM 7405 C CA . HIS A 1 922 ? -11.629 7.342 19.203 1.00 21.19 915 HIS A CA 1
ATOM 7406 C C . HIS A 1 922 ? -12.259 7.628 17.848 1.00 20.29 915 HIS A C 1
ATOM 7407 O O . HIS A 1 922 ? -11.875 8.573 17.176 1.00 21.29 915 HIS A O 1
ATOM 7414 N N . LEU A 1 923 ? -13.225 6.800 17.465 1.00 22.19 916 LEU A N 1
ATOM 7415 C CA . LEU A 1 923 ? -13.890 6.863 16.144 1.00 21.64 916 LEU A CA 1
ATOM 7416 C C . LEU A 1 923 ? -14.709 8.097 16.012 1.00 21.40 916 LEU A C 1
ATOM 7417 O O . LEU A 1 923 ? -14.951 8.551 14.896 1.00 23.90 916 LEU A O 1
ATOM 7422 N N . LEU A 1 924 ? -15.130 8.660 17.141 1.00 19.75 917 LEU A N 1
ATOM 7423 C CA . LEU A 1 924 ? -15.730 9.995 17.128 1.00 19.03 917 LEU A CA 1
ATOM 7424 C C . LEU A 1 924 ? -14.924 11.054 16.322 1.00 19.31 917 LEU A C 1
ATOM 7425 O O . LEU A 1 924 ? -15.551 11.932 15.660 1.00 19.32 917 LEU A O 1
ATOM 7430 N N . SER A 1 925 ? -13.579 10.980 16.366 1.00 18.11 918 SER A N 1
ATOM 7431 C CA . SER A 1 925 ? -12.747 12.031 15.738 1.00 19.26 918 SER A CA 1
ATOM 7432 C C . SER A 1 925 ? -11.736 11.518 14.706 1.00 19.78 918 SER A C 1
ATOM 7433 O O . SER A 1 925 ? -11.073 12.326 14.022 1.00 18.97 918 SER A O 1
ATOM 7436 N N . ASP A 1 926 ? -11.647 10.190 14.587 1.00 19.64 919 ASP A N 1
ATOM 7437 C CA . ASP A 1 926 ? -10.606 9.545 13.830 1.00 20.22 919 ASP A CA 1
ATOM 7438 C C . ASP A 1 926 ? -11.079 8.132 13.423 1.00 21.39 919 ASP A C 1
ATOM 7439 O O . ASP A 1 926 ? -11.033 7.180 14.233 1.00 22.19 919 ASP A O 1
ATOM 7444 N N . SER A 1 927 ? -11.504 7.998 12.166 1.00 20.25 920 SER A N 1
ATOM 7445 C CA . SER A 1 927 ? -12.185 6.792 11.674 1.00 22.34 920 SER A CA 1
ATOM 7446 C C . SER A 1 927 ? -11.317 5.566 11.367 1.00 22.74 920 SER A C 1
ATOM 7447 O O . SER A 1 927 ? -11.420 4.952 10.302 1.00 21.26 920 SER A O 1
ATOM 7450 N N . THR A 1 928 ? -10.503 5.180 12.341 1.00 23.51 921 THR A N 1
ATOM 7451 C CA . THR A 1 928 ? -9.475 4.173 12.081 1.00 24.43 921 THR A CA 1
ATOM 7452 C C . THR A 1 928 ? -9.282 3.338 13.314 1.00 25.23 921 THR A C 1
ATOM 7453 O O . THR A 1 928 ? -9.569 3.780 14.419 1.00 26.89 921 THR A O 1
ATOM 7457 N N . ASP A 1 929 ? -8.819 2.115 13.109 1.00 25.21 922 ASP A N 1
ATOM 7458 C CA . ASP A 1 929 ? -8.212 1.317 14.174 1.00 22.92 922 ASP A CA 1
ATOM 7459 C C . ASP A 1 929 ? -7.062 2.172 14.729 1.00 22.43 922 ASP A C 1
ATOM 7460 O O . ASP A 1 929 ? -6.152 2.548 13.987 1.00 22.31 922 ASP A O 1
ATOM 7465 N N . PRO A 1 930 ? -7.091 2.464 16.029 1.00 21.54 923 PRO A N 1
ATOM 7466 C CA . PRO A 1 930 ? -6.010 3.300 16.579 1.00 23.02 923 PRO A CA 1
ATOM 7467 C C . PRO A 1 930 ? -4.650 2.585 16.614 1.00 24.77 923 PRO A C 1
ATOM 7468 O O . PRO A 1 930 ? -3.613 3.241 16.820 1.00 25.02 923 PRO A O 1
ATOM 7472 N N . PHE A 1 931 ? -4.621 1.271 16.358 1.00 24.97 924 PHE A N 1
ATOM 7473 C CA . PHE A 1 931 ? -3.302 0.592 16.442 1.00 24.57 924 PHE A CA 1
ATOM 7474 C C . PHE A 1 931 ? -2.593 0.393 15.127 1.00 24.16 924 PHE A C 1
ATOM 7475 O O . PHE A 1 931 ? -1.375 0.336 15.114 1.00 24.82 924 PHE A O 1
ATOM 7483 N N . ASN A 1 932 ? -3.342 0.264 14.035 1.00 23.94 925 ASN A N 1
ATOM 7484 C CA . ASN A 1 932 ? -2.710 0.069 12.730 1.00 24.48 925 ASN A CA 1
ATOM 7485 C C . ASN A 1 932 ? -3.216 1.013 11.621 1.00 25.20 925 ASN A C 1
ATOM 7486 O O . ASN A 1 932 ? -2.857 0.851 10.460 1.00 25.48 925 ASN A O 1
ATOM 7491 N N . ARG A 1 933 ? -4.046 1.986 11.997 1.00 26.00 926 ARG A N 1
ATOM 7492 C CA . ARG A 1 933 ? -4.553 3.015 11.077 1.00 27.83 926 ARG A CA 1
ATOM 7493 C C . ARG A 1 933 ? -5.510 2.485 9.983 1.00 26.83 926 ARG A C 1
ATOM 7494 O O . ARG A 1 933 ? -5.815 3.180 9.032 1.00 27.86 926 ARG A O 1
ATOM 7502 N N . MET A 1 934 ? -5.986 1.259 10.118 1.00 25.48 927 MET A N 1
ATOM 7503 C CA . MET A 1 934 ? -6.898 0.707 9.138 1.00 23.22 927 MET A CA 1
ATOM 7504 C C . MET A 1 934 ? -8.324 1.257 9.280 1.00 22.10 927 MET A C 1
ATOM 7505 O O . MET A 1 934 ? -8.803 1.451 10.403 1.00 22.40 927 MET A O 1
ATOM 7510 N N . PRO A 1 935 ? -9.006 1.541 8.140 1.00 20.93 928 PRO A N 1
ATOM 7511 C CA . PRO A 1 935 ? -10.361 2.111 8.237 1.00 20.96 928 PRO A CA 1
ATOM 7512 C C . PRO A 1 935 ? -11.312 1.296 9.130 1.00 20.10 928 PRO A C 1
ATOM 7513 O O . PRO A 1 935 ? -11.279 0.061 9.123 1.00 19.45 928 PRO A O 1
ATOM 7517 N N . LEU A 1 936 ? -12.115 1.998 9.916 1.00 18.74 929 LEU A N 1
ATOM 7518 C CA . LEU A 1 936 ? -12.921 1.342 10.915 1.00 20.60 929 LEU A CA 1
ATOM 7519 C C . LEU A 1 936 ? -14.194 2.150 11.247 1.00 21.93 929 LEU A C 1
ATOM 7520 O O . LEU A 1 936 ? -14.153 3.356 11.488 1.00 22.79 929 LEU A O 1
ATOM 7525 N N . LYS A 1 937 ? -15.312 1.446 11.278 1.00 23.29 930 LYS A N 1
ATOM 7526 C CA . LYS A 1 937 ? -16.602 1.982 11.661 1.00 24.13 930 LYS A CA 1
ATOM 7527 C C . LYS A 1 937 ? -17.072 1.212 12.921 1.00 24.61 930 LYS A C 1
ATOM 7528 O O . LYS A 1 937 ? -16.862 -0.017 13.030 1.00 24.36 930 LYS A O 1
ATOM 7534 N N . LEU A 1 938 ? -17.710 1.930 13.851 1.00 24.58 931 LEU A N 1
ATOM 7535 C CA . LEU A 1 938 ? -18.090 1.390 15.171 1.00 25.16 931 LEU A CA 1
ATOM 7536 C C . LEU A 1 938 ? -18.917 0.107 15.111 1.00 26.45 931 LEU A C 1
ATOM 7537 O O . LEU A 1 938 ? -18.737 -0.791 15.941 1.00 28.31 931 LEU A O 1
ATOM 7542 N N . GLU A 1 939 ? -19.815 0.038 14.131 1.00 25.78 932 GLU A N 1
ATOM 7543 C CA . GLU A 1 939 ? -20.607 -1.147 13.832 1.00 27.99 932 GLU A CA 1
ATOM 7544 C C . GLU A 1 939 ? -19.775 -2.420 13.797 1.00 26.51 932 GLU A C 1
ATOM 7545 O O . GLU A 1 939 ? -20.233 -3.500 14.204 1.00 26.21 932 GLU A O 1
ATOM 7551 N N . ASP A 1 940 ? -18.553 -2.288 13.297 1.00 25.35 933 ASP A N 1
ATOM 7552 C CA . ASP A 1 940 ? -17.737 -3.441 13.014 1.00 24.25 933 ASP A CA 1
ATOM 7553 C C . ASP A 1 940 ? -16.987 -4.004 14.209 1.00 22.42 933 ASP A C 1
ATOM 7554 O O . ASP A 1 940 ? -16.372 -5.054 14.076 1.00 20.99 933 ASP A O 1
ATOM 7559 N N . VAL A 1 941 ? -17.051 -3.362 15.376 1.00 21.86 934 VAL A N 1
ATOM 7560 C CA . VAL A 1 941 ? -16.356 -3.990 16.529 1.00 23.70 934 VAL A CA 1
ATOM 7561 C C . VAL A 1 941 ? -17.147 -5.213 17.009 1.00 24.85 934 VAL A C 1
ATOM 7562 O O . VAL A 1 941 ? -18.367 -5.283 16.833 1.00 26.29 934 VAL A O 1
ATOM 7566 N N . THR A 1 942 ? -16.456 -6.176 17.606 1.00 24.68 935 THR A N 1
ATOM 7567 C CA . THR A 1 942 ? -17.127 -7.391 18.034 1.00 24.26 935 THR A CA 1
ATOM 7568 C C . THR A 1 942 ? -17.079 -7.515 19.549 1.00 24.24 935 THR A C 1
ATOM 7569 O O . THR A 1 942 ? -16.006 -7.425 20.130 1.00 25.61 935 THR A O 1
ATOM 7573 N N . PRO A 1 943 ? -18.256 -7.701 20.187 1.00 23.63 936 PRO A N 1
ATOM 7574 C CA . PRO A 1 943 ? -18.355 -7.949 21.634 1.00 22.13 936 PRO A CA 1
ATOM 7575 C C . PRO A 1 943 ? -17.474 -9.124 22.067 1.00 21.39 936 PRO A C 1
ATOM 7576 O O . PRO A 1 943 ? -17.491 -10.175 21.420 1.00 19.52 936 PRO A O 1
ATOM 7580 N N . ASN A 1 944 ? -16.673 -8.906 23.118 1.00 21.18 937 ASN A N 1
ATOM 7581 C CA . ASN A 1 944 ? -15.937 -9.979 23.762 1.00 21.34 937 ASN A CA 1
ATOM 7582 C C . ASN A 1 944 ? -16.611 -10.396 25.061 1.00 22.44 937 ASN A C 1
ATOM 7583 O O . ASN A 1 944 ? -16.165 -10.015 26.184 1.00 22.16 937 ASN A O 1
ATOM 7588 N N . GLU A 1 945 ? -17.673 -11.187 24.895 1.00 22.15 938 GLU A N 1
ATOM 7589 C CA . GLU A 1 945 ? -18.449 -11.643 26.001 1.00 22.28 938 GLU A CA 1
ATOM 7590 C C . GLU A 1 945 ? -17.602 -12.497 26.924 1.00 22.43 938 GLU A C 1
ATOM 7591 O O . GLU A 1 945 ? -17.614 -12.276 28.122 1.00 22.42 938 GLU A O 1
ATOM 7597 N N . GLU A 1 946 ? -16.860 -13.454 26.365 1.00 23.31 939 GLU A N 1
ATOM 7598 C CA . GLU A 1 946 ? -15.981 -14.331 27.165 1.00 24.74 939 GLU A CA 1
ATOM 7599 C C . GLU A 1 946 ? -15.104 -13.500 28.106 1.00 23.78 939 GLU A C 1
ATOM 7600 O O . GLU A 1 946 ? -15.015 -13.791 29.309 1.00 24.93 939 GLU A O 1
ATOM 7606 N N . LEU A 1 947 ? -14.498 -12.445 27.564 1.00 22.75 940 LEU A N 1
ATOM 7607 C CA . LEU A 1 947 ? -13.662 -11.537 28.352 1.00 21.47 940 LEU A CA 1
ATOM 7608 C C . LEU A 1 947 ? -14.468 -10.764 29.397 1.00 21.80 940 LEU A C 1
ATOM 7609 O O . LEU A 1 947 ? -14.008 -10.606 30.537 1.00 23.34 940 LEU A O 1
ATOM 7614 N N . ARG A 1 948 ? -15.654 -10.297 29.000 1.00 20.51 941 ARG A N 1
ATOM 7615 C CA . ARG A 1 948 ? -16.547 -9.527 29.863 1.00 20.30 941 ARG A CA 1
ATOM 7616 C C . ARG A 1 948 ? -16.910 -10.353 31.083 1.00 20.33 941 ARG A C 1
ATOM 7617 O O . ARG A 1 948 ? -17.066 -9.815 32.179 1.00 20.37 941 ARG A O 1
ATOM 7625 N N . GLN A 1 949 ? -17.027 -11.666 30.887 1.00 21.11 942 GLN A N 1
ATOM 7626 C CA . GLN A 1 949 ? -17.375 -12.583 31.982 1.00 21.51 942 GLN A CA 1
ATOM 7627 C C . GLN A 1 949 ? -16.186 -12.770 32.923 1.00 21.36 942 GLN A C 1
ATOM 7628 O O . GLN A 1 949 ? -16.361 -13.027 34.117 1.00 20.56 942 GLN A O 1
ATOM 7634 N N . LYS A 1 950 ? -14.973 -12.657 32.397 1.00 21.18 943 LYS A N 1
ATOM 7635 C CA . LYS A 1 950 ? -13.822 -12.801 33.293 1.00 21.63 943 LYS A CA 1
ATOM 7636 C C . LYS A 1 950 ? -13.729 -11.577 34.197 1.00 20.89 943 LYS A C 1
ATOM 7637 O O . LYS A 1 950 ? -13.507 -11.712 35.396 1.00 22.01 943 LYS A O 1
ATOM 7643 N N . ILE A 1 951 ? -13.944 -10.397 33.624 1.00 20.25 944 ILE A N 1
ATOM 7644 C CA . ILE A 1 951 ? -13.841 -9.142 34.349 1.00 19.70 944 ILE A CA 1
ATOM 7645 C C . ILE A 1 951 ? -14.888 -9.062 35.437 1.00 22.45 944 ILE A C 1
ATOM 7646 O O . ILE A 1 951 ? -14.588 -8.613 36.551 1.00 23.79 944 ILE A O 1
ATOM 7651 N N . LEU A 1 952 ? -16.106 -9.512 35.119 1.00 23.26 945 LEU A N 1
ATOM 7652 C CA . LEU A 1 952 ? -17.177 -9.590 36.082 1.00 24.27 945 LEU A CA 1
ATOM 7653 C C . LEU A 1 952 ? -16.872 -10.541 37.242 1.00 25.11 945 LEU A C 1
ATOM 7654 O O . LEU A 1 952 ? -17.001 -10.160 38.410 1.00 24.46 945 LEU A O 1
ATOM 7659 N N . CYS A 1 953 ? -16.498 -11.780 36.912 1.00 26.44 946 CYS A N 1
ATOM 7660 C CA . CYS A 1 953 ? -16.072 -12.769 37.903 1.00 27.91 946 CYS A CA 1
ATOM 7661 C C . CYS A 1 953 ? -15.015 -12.120 38.813 1.00 27.68 946 CYS A C 1
ATOM 7662 O O . CYS A 1 953 ? -15.121 -12.179 40.048 1.00 26.18 946 CYS A O 1
ATOM 7665 N N . PHE A 1 954 ? -14.030 -11.466 38.179 1.00 27.71 947 PHE A N 1
ATOM 7666 C CA . PHE A 1 954 ? -12.971 -10.754 38.884 1.00 27.79 947 PHE A CA 1
ATOM 7667 C C . PHE A 1 954 ? -13.457 -9.639 39.829 1.00 29.34 947 PHE A C 1
ATOM 7668 O O . PHE A 1 954 ? -13.004 -9.570 40.976 1.00 30.28 947 PHE A O 1
ATOM 7676 N N . LYS A 1 955 ? -14.360 -8.777 39.364 1.00 30.38 948 LYS A N 1
ATOM 7677 C CA . LYS A 1 955 ? -14.855 -7.669 40.189 1.00 31.74 948 LYS A CA 1
ATOM 7678 C C . LYS A 1 955 ? -15.641 -8.173 41.389 1.00 32.91 948 LYS A C 1
ATOM 7679 O O . LYS A 1 955 ? -15.686 -7.518 42.435 1.00 32.43 948 LYS A O 1
ATOM 7685 N N . LYS A 1 956 ? -16.261 -9.340 41.218 1.00 34.30 949 LYS A N 1
ATOM 7686 C CA . LYS A 1 956 ? -17.010 -10.006 42.281 1.00 35.20 949 LYS A CA 1
ATOM 7687 C C . LYS A 1 956 ? -16.082 -10.614 43.350 1.00 36.22 949 LYS A C 1
ATOM 7688 O O . LYS A 1 956 ? -16.388 -10.565 44.542 1.00 36.12 949 LYS A O 1
ATOM 7694 N N . GLN A 1 957 ? -14.952 -11.174 42.920 1.00 37.89 950 GLN A N 1
ATOM 7695 C CA . GLN A 1 957 ? -13.930 -11.695 43.842 1.00 39.58 950 GLN A CA 1
ATOM 7696 C C . GLN A 1 957 ? -13.379 -10.619 44.796 1.00 40.99 950 GLN A C 1
ATOM 7697 O O . GLN A 1 957 ? -13.111 -10.888 45.964 1.00 40.75 950 GLN A O 1
ATOM 7703 N N . LYS A 1 958 ? -13.233 -9.401 44.283 1.00 43.50 951 LYS A N 1
ATOM 7704 C CA . LYS A 1 958 ? -12.667 -8.281 45.038 1.00 45.47 951 LYS A CA 1
ATOM 7705 C C . LYS A 1 958 ? -13.703 -7.575 45.899 1.00 47.03 951 LYS A C 1
ATOM 7706 O O . LYS A 1 958 ? -13.350 -6.967 46.901 1.00 46.98 951 LYS A O 1
ATOM 7712 N N . LYS A 1 959 ? -14.966 -7.643 45.477 1.00 49.97 952 LYS A N 1
ATOM 7713 C CA . LYS A 1 959 ? -16.092 -6.961 46.125 1.00 53.24 952 LYS A CA 1
ATOM 7714 C C . LYS A 1 959 ? -16.322 -7.514 47.515 1.00 55.97 952 LYS A C 1
ATOM 7715 O O . LYS A 1 959 ? -16.839 -6.824 48.389 1.00 55.86 952 LYS A O 1
ATOM 7721 N N . GLU A 1 960 ? -15.918 -8.766 47.699 1.00 59.85 953 GLU A N 1
ATOM 7722 C CA . GLU A 1 960 ? -16.186 -9.516 48.913 1.00 64.22 953 GLU A CA 1
ATOM 7723 C C . GLU A 1 960 ? -15.219 -9.243 50.080 1.00 67.64 953 GLU A C 1
ATOM 7724 O O . GLU A 1 960 ? -15.457 -9.690 51.215 1.00 67.62 953 GLU A O 1
ATOM 7730 N N . GLU A 1 961 ? -14.155 -8.483 49.803 1.00 71.87 954 GLU A N 1
ATOM 7731 C CA . GLU A 1 961 ? -13.238 -8.007 50.860 1.00 75.35 954 GLU A CA 1
ATOM 7732 C C . GLU A 1 961 ? -13.597 -6.604 51.367 1.00 76.41 954 GLU A C 1
ATOM 7733 O O . GLU A 1 961 ? -13.559 -6.353 52.581 1.00 76.87 954 GLU A O 1
ATOM 7739 N N . ALA A 1 962 ? -13.945 -5.704 50.435 1.00 77.00 955 ALA A N 1
ATOM 7740 C CA . ALA A 1 962 ? -14.241 -4.283 50.746 1.00 77.57 955 ALA A CA 1
ATOM 7741 C C . ALA A 1 962 ? -15.497 -4.022 51.614 1.00 77.38 955 ALA A C 1
ATOM 7742 O O . ALA A 1 962 ? -16.355 -4.897 51.814 1.00 76.86 955 ALA A O 1
ATOM 7744 N N . SER B 2 3 ? 34.446 -21.539 -93.744 1.00 19.78 3 SER B N 1
ATOM 7745 C CA . SER B 2 3 ? 34.698 -20.959 -92.387 1.00 20.51 3 SER B CA 1
ATOM 7746 C C . SER B 2 3 ? 35.497 -21.866 -91.456 1.00 20.39 3 SER B C 1
ATOM 7747 O O . SER B 2 3 ? 36.688 -22.079 -91.657 1.00 20.07 3 SER B O 1
ATOM 7750 N N . LEU B 2 4 ? 34.833 -22.417 -90.448 1.00 20.87 4 LEU B N 1
ATOM 7751 C CA . LEU B 2 4 ? 35.540 -22.974 -89.297 1.00 21.90 4 LEU B CA 1
ATOM 7752 C C . LEU B 2 4 ? 35.473 -24.490 -89.214 1.00 22.95 4 LEU B C 1
ATOM 7753 O O . LEU B 2 4 ? 34.597 -25.119 -89.831 1.00 22.83 4 LEU B O 1
ATOM 7758 N N . THR B 2 5 ? 36.406 -25.073 -88.455 1.00 24.16 5 THR B N 1
ATOM 7759 C CA . THR B 2 5 ? 36.411 -26.527 -88.192 1.00 25.52 5 THR B CA 1
ATOM 7760 C C . THR B 2 5 ? 36.318 -26.832 -86.680 1.00 26.51 5 THR B C 1
ATOM 7761 O O . THR B 2 5 ? 37.004 -26.216 -85.863 1.00 25.26 5 THR B O 1
ATOM 7765 N N . PHE B 2 6 ? 35.451 -27.782 -86.328 1.00 28.28 6 PHE B N 1
ATOM 7766 C CA . PHE B 2 6 ? 35.191 -28.154 -84.929 1.00 29.46 6 PHE B CA 1
ATOM 7767 C C . PHE B 2 6 ? 35.615 -29.590 -84.659 1.00 30.41 6 PHE B C 1
ATOM 7768 O O . PHE B 2 6 ? 34.975 -30.519 -85.149 1.00 31.46 6 PHE B O 1
ATOM 7776 N N . LYS B 2 7 ? 36.693 -29.772 -83.895 1.00 31.45 7 LYS B N 1
ATOM 7777 C CA . LYS B 2 7 ? 37.230 -31.114 -83.607 1.00 32.63 7 LYS B CA 1
ATOM 7778 C C . LYS B 2 7 ? 36.759 -31.675 -82.252 1.00 33.27 7 LYS B C 1
ATOM 7779 O O . LYS B 2 7 ? 36.628 -30.937 -81.286 1.00 32.76 7 LYS B O 1
ATOM 7785 N N . ASN B 2 8 ? 36.516 -32.986 -82.206 1.00 34.72 8 ASN B N 1
ATOM 7786 C CA . ASN B 2 8 ? 36.208 -33.727 -80.969 1.00 35.34 8 ASN B CA 1
ATOM 7787 C C . ASN B 2 8 ? 37.500 -34.060 -80.213 1.00 35.56 8 ASN B C 1
ATOM 7788 O O . ASN B 2 8 ? 38.596 -33.735 -80.684 1.00 35.70 8 ASN B O 1
ATOM 7793 N N . PHE B 2 9 ? 37.376 -34.699 -79.049 1.00 35.86 9 PHE B N 1
ATOM 7794 C CA . PHE B 2 9 ? 38.538 -35.214 -78.318 1.00 36.12 9 PHE B CA 1
ATOM 7795 C C . PHE B 2 9 ? 39.254 -36.295 -79.126 1.00 35.72 9 PHE B C 1
ATOM 7796 O O . PHE B 2 9 ? 40.462 -36.206 -79.355 1.00 35.77 9 PHE B O 1
ATOM 7804 N N . LYS B 2 10 ? 38.493 -37.304 -79.560 1.00 35.07 10 LYS B N 1
ATOM 7805 C CA . LYS B 2 10 ? 39.042 -38.495 -80.226 1.00 34.60 10 LYS B CA 1
ATOM 7806 C C . LYS B 2 10 ? 39.309 -38.250 -81.722 1.00 34.04 10 LYS B C 1
ATOM 7807 O O . LYS B 2 10 ? 39.232 -39.170 -82.542 1.00 33.86 10 LYS B O 1
ATOM 7813 N N . LYS B 2 11 ? 39.666 -37.008 -82.056 1.00 33.33 11 LYS B N 1
ATOM 7814 C CA . LYS B 2 11 ? 39.577 -36.486 -83.424 1.00 32.23 11 LYS B CA 1
ATOM 7815 C C . LYS B 2 11 ? 38.116 -36.650 -83.879 1.00 31.51 11 LYS B C 1
ATOM 7816 O O . LYS B 2 11 ? 37.277 -37.110 -83.094 1.00 31.38 11 LYS B O 1
ATOM 7822 N N . GLU B 2 12 ? 37.809 -36.274 -85.121 1.00 30.38 12 GLU B N 1
ATOM 7823 C CA . GLU B 2 12 ? 36.425 -36.226 -85.616 1.00 29.38 12 GLU B CA 1
ATOM 7824 C C . GLU B 2 12 ? 36.092 -34.763 -85.855 1.00 29.17 12 GLU B C 1
ATOM 7825 O O . GLU B 2 12 ? 35.959 -33.985 -84.901 1.00 29.02 12 GLU B O 1
ATOM 7831 N N . LYS B 2 13 ? 35.972 -34.389 -87.127 1.00 28.34 13 LYS B N 1
ATOM 7832 C CA . LYS B 2 13 ? 35.836 -32.984 -87.505 1.00 27.66 13 LYS B CA 1
ATOM 7833 C C . LYS B 2 13 ? 34.427 -32.680 -88.006 1.00 26.95 13 LYS B C 1
ATOM 7834 O O . LYS B 2 13 ? 33.772 -33.554 -88.566 1.00 26.35 13 LYS B O 1
ATOM 7840 N N . VAL B 2 14 ? 33.957 -31.452 -87.773 1.00 26.36 14 VAL B N 1
ATOM 7841 C CA . VAL B 2 14 ? 32.646 -31.006 -88.266 1.00 25.85 14 VAL B CA 1
ATOM 7842 C C . VAL B 2 14 ? 32.700 -29.545 -88.776 1.00 25.66 14 VAL B C 1
ATOM 7843 O O . VAL B 2 14 ? 32.639 -28.593 -87.980 1.00 25.20 14 VAL B O 1
ATOM 7847 N N . PRO B 2 15 ? 32.796 -29.366 -90.113 1.00 25.78 15 PRO B N 1
ATOM 7848 C CA . PRO B 2 15 ? 32.916 -28.018 -90.676 1.00 25.78 15 PRO B CA 1
ATOM 7849 C C . PRO B 2 15 ? 31.604 -27.233 -90.601 1.00 25.83 15 PRO B C 1
ATOM 7850 O O . PRO B 2 15 ? 30.573 -27.682 -91.116 1.00 25.18 15 PRO B O 1
ATOM 7854 N N . LEU B 2 16 ? 31.639 -26.077 -89.945 1.00 25.75 16 LEU B N 1
ATOM 7855 C CA . LEU B 2 16 ? 30.474 -25.202 -89.947 1.00 26.01 16 LEU B CA 1
ATOM 7856 C C . LEU B 2 16 ? 30.718 -23.909 -90.717 1.00 25.56 16 LEU B C 1
ATOM 7857 O O . LEU B 2 16 ? 31.786 -23.304 -90.647 1.00 25.59 16 LEU B O 1
ATOM 7862 N N . ASP B 2 17 ? 29.710 -23.514 -91.475 1.00 25.23 17 ASP B N 1
ATOM 7863 C CA . ASP B 2 17 ? 29.749 -22.275 -92.216 1.00 25.06 17 ASP B CA 1
ATOM 7864 C C . ASP B 2 17 ? 29.052 -21.227 -91.362 1.00 24.75 17 ASP B C 1
ATOM 7865 O O . ASP B 2 17 ? 27.860 -21.339 -91.069 1.00 24.07 17 ASP B O 1
ATOM 7870 N N . LEU B 2 18 ? 29.801 -20.217 -90.942 1.00 24.80 18 LEU B N 1
ATOM 7871 C CA . LEU B 2 18 ? 29.229 -19.208 -90.076 1.00 25.54 18 LEU B CA 1
ATOM 7872 C C . LEU B 2 18 ? 29.470 -17.812 -90.597 1.00 25.75 18 LEU B C 1
ATOM 7873 O O . LEU B 2 18 ? 30.525 -17.523 -91.159 1.00 25.25 18 LEU B O 1
ATOM 7878 N N . GLU B 2 19 ? 28.477 -16.950 -90.400 1.00 26.80 19 GLU B N 1
ATOM 7879 C CA . GLU B 2 19 ? 28.642 -15.522 -90.640 1.00 28.35 19 GLU B CA 1
ATOM 7880 C C . GLU B 2 19 ? 29.326 -14.874 -89.436 1.00 29.14 19 GLU B C 1
ATOM 7881 O O . GLU B 2 19 ? 29.154 -15.339 -88.298 1.00 29.78 19 GLU B O 1
ATOM 7887 N N . PRO B 2 20 ? 30.126 -13.815 -89.670 1.00 29.37 20 PRO B N 1
ATOM 7888 C CA . PRO B 2 20 ? 30.879 -13.268 -88.543 1.00 29.51 20 PRO B CA 1
ATOM 7889 C C . PRO B 2 20 ? 29.987 -12.320 -87.752 1.00 29.33 20 PRO B C 1
ATOM 7890 O O . PRO B 2 20 ? 30.229 -11.110 -87.722 1.00 29.91 20 PRO B O 1
ATOM 7894 N N . SER B 2 21 ? 28.960 -12.883 -87.118 1.00 28.64 21 SER B N 1
ATOM 7895 C CA . SER B 2 21 ? 27.823 -12.104 -86.632 1.00 27.72 21 SER B CA 1
ATOM 7896 C C . SER B 2 21 ? 26.911 -12.928 -85.732 1.00 26.89 21 SER B C 1
ATOM 7897 O O . SER B 2 21 ? 26.464 -12.447 -84.685 1.00 26.57 21 SER B O 1
ATOM 7900 N N . ASN B 2 22 ? 26.608 -14.151 -86.154 1.00 25.55 22 ASN B N 1
ATOM 7901 C CA . ASN B 2 22 ? 25.861 -15.039 -85.290 1.00 25.00 22 ASN B CA 1
ATOM 7902 C C . ASN B 2 22 ? 26.617 -15.388 -84.001 1.00 25.07 22 ASN B C 1
ATOM 7903 O O . ASN B 2 22 ? 27.858 -15.399 -83.928 1.00 24.97 22 ASN B O 1
ATOM 7908 N N . THR B 2 23 ? 25.824 -15.627 -82.972 1.00 24.94 23 THR B N 1
ATOM 7909 C CA . THR B 2 23 ? 26.324 -15.818 -81.640 1.00 24.84 23 THR B CA 1
ATOM 7910 C C . THR B 2 23 ? 26.883 -17.208 -81.540 1.00 25.00 23 THR B C 1
ATOM 7911 O O . THR B 2 23 ? 26.664 -18.043 -82.408 1.00 25.66 23 THR B O 1
ATOM 7915 N N . ILE B 2 24 ? 27.614 -17.448 -80.469 1.00 25.72 24 ILE B N 1
ATOM 7916 C CA . ILE B 2 24 ? 28.091 -18.778 -80.148 1.00 25.36 24 ILE B CA 1
ATOM 7917 C C . ILE B 2 24 ? 26.956 -19.703 -79.661 1.00 24.73 24 ILE B C 1
ATOM 7918 O O . ILE B 2 24 ? 27.072 -20.921 -79.784 1.00 25.25 24 ILE B O 1
ATOM 7923 N N . LEU B 2 25 ? 25.858 -19.135 -79.147 1.00 23.32 25 LEU B N 1
ATOM 7924 C CA . LEU B 2 25 ? 24.654 -19.928 -78.911 1.00 22.49 25 LEU B CA 1
ATOM 7925 C C . LEU B 2 25 ? 24.058 -20.402 -80.238 1.00 22.53 25 LEU B C 1
ATOM 7926 O O . LEU B 2 25 ? 23.609 -21.539 -80.348 1.00 22.54 25 LEU B O 1
ATOM 7931 N N . GLU B 2 26 ? 24.060 -19.523 -81.239 1.00 22.37 26 GLU B N 1
ATOM 7932 C CA . GLU B 2 26 ? 23.608 -19.874 -82.593 1.00 21.93 26 GLU B CA 1
ATOM 7933 C C . GLU B 2 26 ? 24.522 -20.908 -83.259 1.00 21.84 26 GLU B C 1
ATOM 7934 O O . GLU B 2 26 ? 24.047 -21.779 -83.998 1.00 21.50 26 GLU B O 1
ATOM 7940 N N . THR B 2 27 ? 25.824 -20.816 -82.979 1.00 21.50 27 THR B N 1
ATOM 7941 C CA . THR B 2 27 ? 26.797 -21.798 -83.463 1.00 21.58 27 THR B CA 1
ATOM 7942 C C . THR B 2 27 ? 26.512 -23.168 -82.848 1.00 21.30 27 THR B C 1
ATOM 7943 O O . THR B 2 27 ? 26.392 -24.154 -83.557 1.00 21.25 27 THR B O 1
ATOM 7947 N N . LYS B 2 28 ? 26.391 -23.210 -81.527 1.00 21.26 28 LYS B N 1
ATOM 7948 C CA . LYS B 2 28 ? 26.061 -24.439 -80.813 1.00 21.52 28 LYS B CA 1
ATOM 7949 C C . LYS B 2 28 ? 24.780 -25.074 -81.358 1.00 21.76 28 LYS B C 1
ATOM 7950 O O . LYS B 2 28 ? 24.785 -26.252 -81.705 1.00 21.19 28 LYS B O 1
ATOM 7956 N N . THR B 2 29 ? 23.704 -24.288 -81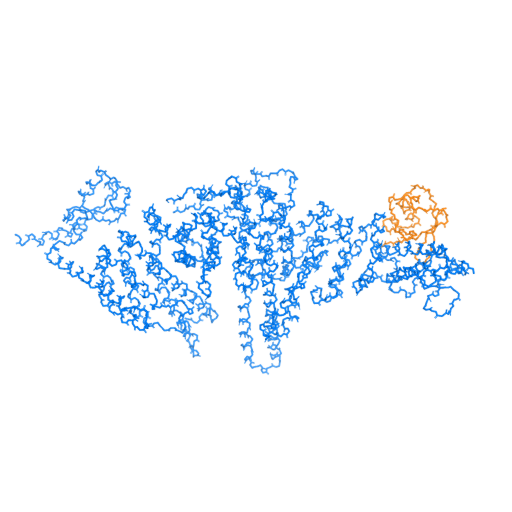.453 1.00 22.24 29 THR B N 1
ATOM 7957 C CA . THR B 2 29 ? 22.428 -24.761 -82.004 1.00 22.80 29 THR B CA 1
ATOM 7958 C C . THR B 2 29 ? 22.638 -25.362 -83.406 1.00 23.37 29 THR B C 1
ATOM 7959 O O . THR B 2 29 ? 21.949 -26.313 -83.800 1.00 23.68 29 THR B O 1
ATOM 7963 N N . LYS B 2 30 ? 23.610 -24.823 -84.141 1.00 23.75 30 LYS B N 1
ATOM 7964 C CA . LYS B 2 30 ? 24.015 -25.397 -85.423 1.00 24.66 30 LYS B CA 1
ATOM 7965 C C . LYS B 2 30 ? 24.833 -26.688 -85.258 1.00 24.47 30 LYS B C 1
ATOM 7966 O O . LYS B 2 30 ? 24.599 -27.666 -85.967 1.00 23.95 30 LYS B O 1
ATOM 7972 N N . LEU B 2 31 ? 25.781 -26.684 -84.322 1.00 24.66 31 LEU B N 1
ATOM 7973 C CA . LEU B 2 31 ? 26.614 -27.860 -84.057 1.00 24.97 31 LEU B CA 1
ATOM 7974 C C . LEU B 2 31 ? 25.761 -28.998 -83.495 1.00 25.49 31 LEU B C 1
ATOM 7975 O O . LEU B 2 31 ? 25.886 -30.143 -83.935 1.00 26.02 31 LEU B O 1
ATOM 7980 N N . ALA B 2 32 ? 24.893 -28.664 -82.538 1.00 25.88 32 ALA B N 1
ATOM 7981 C CA . ALA B 2 32 ? 23.895 -29.583 -81.968 1.00 26.11 32 ALA B CA 1
ATOM 7982 C C . ALA B 2 32 ? 23.004 -30.214 -83.029 1.00 26.31 32 ALA B C 1
ATOM 7983 O O . ALA B 2 32 ? 22.749 -31.420 -82.987 1.00 26.22 32 ALA B O 1
ATOM 7985 N N . GLN B 2 33 ? 22.522 -29.379 -83.955 1.00 27.04 33 GLN B N 1
ATOM 7986 C CA . GLN B 2 33 ? 21.740 -29.814 -85.132 1.00 27.71 33 GLN B CA 1
ATOM 7987 C C . GLN B 2 33 ? 22.521 -30.822 -85.976 1.00 27.50 33 GLN B C 1
ATOM 7988 O O . GLN B 2 33 ? 21.980 -31.835 -86.403 1.00 27.39 33 GLN B O 1
ATOM 7994 N N . SER B 2 34 ? 23.803 -30.523 -86.187 1.00 28.03 34 SER B N 1
ATOM 7995 C CA . SER B 2 34 ? 24.744 -31.360 -86.936 1.00 28.36 34 SER B CA 1
ATOM 7996 C C . SER B 2 34 ? 25.080 -32.704 -86.242 1.00 29.02 34 SER B C 1
ATOM 7997 O O . SER B 2 34 ? 25.876 -33.490 -86.760 1.00 29.18 34 SER B O 1
ATOM 8000 N N . ILE B 2 35 ? 24.485 -32.956 -85.075 1.00 29.55 35 ILE B N 1
ATOM 8001 C CA . ILE B 2 35 ? 24.570 -34.263 -84.407 1.00 29.83 35 ILE B CA 1
ATOM 8002 C C . ILE B 2 35 ? 23.153 -34.680 -83.982 1.00 30.61 35 ILE B C 1
ATOM 8003 O O . ILE B 2 35 ? 22.222 -34.652 -84.796 1.00 30.58 35 ILE B O 1
ATOM 8008 N N . SER B 2 36 ? 22.996 -35.060 -82.715 1.00 31.32 36 SER B N 1
ATOM 8009 C CA . SER B 2 36 ? 21.715 -35.526 -82.189 1.00 31.89 36 SER B CA 1
ATOM 8010 C C . SER B 2 36 ? 21.583 -35.104 -80.730 1.00 31.79 36 SER B C 1
ATOM 8011 O O . SER B 2 36 ? 20.998 -35.819 -79.907 1.00 31.52 36 SER B O 1
ATOM 8014 N N . CYS B 2 37 ? 22.123 -33.925 -80.429 1.00 31.86 37 CYS B N 1
ATOM 8015 C CA . CYS B 2 37 ? 22.179 -33.421 -79.061 1.00 31.96 37 CYS B CA 1
ATOM 8016 C C . CYS B 2 37 ? 21.612 -32.002 -78.912 1.00 31.46 37 CYS B C 1
ATOM 8017 O O . CYS B 2 37 ? 21.297 -31.338 -79.905 1.00 31.02 37 CYS B O 1
ATOM 8020 N N . GLU B 2 38 ? 21.480 -31.567 -77.656 1.00 31.43 38 GLU B N 1
ATOM 8021 C CA . GLU B 2 38 ? 21.050 -30.209 -77.301 1.00 31.21 38 GLU B CA 1
ATOM 8022 C C . GLU B 2 38 ? 22.230 -29.224 -77.214 1.00 31.10 38 GLU B C 1
ATOM 8023 O O . GLU B 2 38 ? 23.365 -29.602 -76.878 1.00 30.74 38 GLU B O 1
ATOM 8029 N N . GLU B 2 39 ? 21.948 -27.955 -77.510 1.00 30.91 39 GLU B N 1
ATOM 8030 C CA . GLU B 2 39 ? 22.949 -26.892 -77.424 1.00 30.27 39 GLU B CA 1
ATOM 8031 C C . GLU B 2 39 ? 23.533 -26.785 -76.002 1.00 29.50 39 GLU B C 1
ATOM 8032 O O . GLU B 2 39 ? 24.684 -26.376 -75.832 1.00 29.12 39 GLU B O 1
ATOM 8038 N N . SER B 2 40 ? 22.737 -27.185 -75.003 1.00 28.75 40 SER B N 1
ATOM 8039 C CA . SER B 2 40 ? 23.123 -27.141 -73.578 1.00 28.09 40 SER B CA 1
ATOM 8040 C C . SER B 2 40 ? 24.271 -28.085 -73.203 1.00 27.73 40 SER B C 1
ATOM 8041 O O . SER B 2 40 ? 24.985 -27.839 -72.229 1.00 27.74 40 SER B O 1
ATOM 8044 N N . GLN B 2 41 ? 24.442 -29.164 -73.964 1.00 26.90 41 GLN B N 1
ATOM 8045 C CA . GLN B 2 41 ? 25.497 -30.132 -73.675 1.00 25.77 41 GLN B CA 1
ATOM 8046 C C . GLN B 2 41 ? 26.836 -29.759 -74.315 1.00 25.11 41 GLN B C 1
ATOM 8047 O O . GLN B 2 41 ? 27.845 -30.407 -74.051 1.00 25.28 41 GLN B O 1
ATOM 8053 N N . ILE B 2 42 ? 26.847 -28.712 -75.140 1.00 24.27 42 ILE B N 1
ATOM 8054 C CA . ILE B 2 42 ? 28.026 -28.370 -75.940 1.00 23.36 42 ILE B CA 1
ATOM 8055 C C . ILE B 2 42 ? 28.916 -27.304 -75.317 1.00 23.38 42 ILE B C 1
ATOM 8056 O O . ILE B 2 42 ? 28.475 -26.199 -75.021 1.00 23.25 42 ILE B O 1
ATOM 8061 N N . LYS B 2 43 ? 30.183 -27.628 -75.137 1.00 23.33 43 LYS B N 1
ATOM 8062 C CA . LYS B 2 43 ? 31.133 -26.606 -74.755 1.00 23.99 43 LYS B CA 1
ATOM 8063 C C . LYS B 2 43 ? 32.054 -26.341 -75.927 1.00 23.41 43 LYS B C 1
ATOM 8064 O O . LYS B 2 43 ? 32.333 -27.246 -76.704 1.00 24.04 43 LYS B O 1
ATOM 8070 N N . LEU B 2 44 ? 32.515 -25.103 -76.058 1.00 23.12 44 LEU B N 1
ATOM 8071 C CA . LEU B 2 44 ? 33.444 -24.727 -77.134 1.00 22.99 44 LEU B CA 1
ATOM 8072 C C . LEU B 2 44 ? 34.681 -24.077 -76.560 1.00 22.96 44 LEU B C 1
ATOM 8073 O O . LEU B 2 44 ? 34.596 -23.249 -75.651 1.00 24.11 44 LEU B O 1
ATOM 8078 N N . ILE B 2 45 ? 35.839 -24.450 -77.071 1.00 22.93 45 ILE B N 1
ATOM 8079 C CA . ILE B 2 45 ? 37.075 -23.900 -76.525 1.00 22.65 45 ILE B CA 1
ATOM 8080 C C . ILE B 2 45 ? 37.958 -23.426 -77.651 1.00 22.17 45 ILE B C 1
ATOM 8081 O O . ILE B 2 45 ? 38.357 -24.212 -78.493 1.00 22.95 45 ILE B O 1
ATOM 8086 N N . TYR B 2 46 ? 38.255 -22.140 -77.677 1.00 21.85 46 TYR B N 1
ATOM 8087 C CA . TYR B 2 46 ? 39.132 -21.641 -78.713 1.00 21.39 46 TYR B CA 1
ATOM 8088 C C . TYR B 2 46 ? 40.301 -20.900 -78.132 1.00 20.15 46 TYR B C 1
ATOM 8089 O O . TYR B 2 46 ? 40.151 -20.096 -77.202 1.00 20.02 46 TYR B O 1
ATOM 8098 N N . SER B 2 47 ? 41.471 -21.206 -78.677 1.00 18.65 47 SER B N 1
ATOM 8099 C CA . SER B 2 47 ? 42.704 -20.476 -78.402 1.00 17.72 47 SER B CA 1
ATOM 8100 C C . SER B 2 47 ? 42.839 -19.983 -76.955 1.00 17.83 47 SER B C 1
ATOM 8101 O O . SER B 2 47 ? 42.944 -18.779 -76.707 1.00 18.74 47 SER B O 1
ATOM 8104 N N . GLY B 2 48 ? 42.788 -20.909 -76.002 1.00 17.80 48 GLY B N 1
ATOM 8105 C CA . GLY B 2 48 ? 43.040 -20.575 -74.594 1.00 17.21 48 GLY B CA 1
ATOM 8106 C C . GLY B 2 48 ? 41.883 -20.029 -73.763 1.00 17.52 48 GLY B C 1
ATOM 8107 O O . GLY B 2 48 ? 42.116 -19.409 -72.709 1.00 16.17 48 GLY B O 1
ATOM 8108 N N . LYS B 2 49 ? 40.644 -20.276 -74.216 1.00 17.39 49 LYS B N 1
ATOM 8109 C CA . LYS B 2 49 ? 39.445 -19.813 -73.510 1.00 16.89 49 LYS B CA 1
ATOM 8110 C C . LYS B 2 49 ? 38.164 -20.593 -73.880 1.00 16.14 49 LYS B C 1
ATOM 8111 O O . LYS B 2 49 ? 38.047 -21.115 -74.984 1.00 16.46 49 LYS B O 1
ATOM 8117 N N . VAL B 2 50 ? 37.219 -20.671 -72.953 1.00 14.90 50 VAL B N 1
ATOM 8118 C CA . VAL B 2 50 ? 35.895 -21.218 -73.237 1.00 14.25 50 VAL B CA 1
ATOM 8119 C C . VAL B 2 50 ? 35.130 -20.119 -73.930 1.00 16.47 50 VAL B C 1
ATOM 8120 O O . VAL B 2 50 ? 35.211 -18.955 -73.517 1.00 16.64 50 VAL B O 1
ATOM 8124 N N . LEU B 2 51 ? 34.406 -20.474 -74.995 1.00 17.75 51 LEU B N 1
ATOM 8125 C CA . LEU B 2 51 ? 33.560 -19.507 -75.700 1.00 18.88 51 LEU B CA 1
ATOM 8126 C C . LEU B 2 51 ? 32.223 -19.300 -74.979 1.00 19.65 51 LEU B C 1
ATOM 8127 O O . LEU B 2 51 ? 31.742 -20.196 -74.264 1.00 19.93 51 LEU B O 1
ATOM 8132 N N . GLN B 2 52 ? 31.635 -18.122 -75.173 1.00 19.73 52 GLN B N 1
ATOM 8133 C CA . GLN B 2 52 ? 30.411 -17.757 -74.481 1.00 20.83 52 GLN B CA 1
ATOM 8134 C C . GLN B 2 52 ? 29.202 -17.546 -75.385 1.00 20.89 52 GLN B C 1
ATOM 8135 O O . GLN B 2 52 ? 29.297 -16.867 -76.401 1.00 21.58 52 GLN B O 1
ATOM 8141 N N . ASP B 2 53 ? 28.076 -18.125 -74.979 1.00 21.45 53 ASP B N 1
ATOM 8142 C CA . ASP B 2 53 ? 26.773 -18.015 -75.657 1.00 23.21 53 ASP B CA 1
ATOM 8143 C C . ASP B 2 53 ? 26.365 -16.642 -76.243 1.00 23.26 53 ASP B C 1
ATOM 8144 O O . ASP B 2 53 ? 25.705 -16.575 -77.290 1.00 23.27 53 ASP B O 1
ATOM 8149 N N . SER B 2 54 ? 26.761 -15.561 -75.578 1.00 23.19 54 SER B N 1
ATOM 8150 C CA . SER B 2 54 ? 26.403 -14.222 -76.017 1.00 23.62 54 SER B CA 1
ATOM 8151 C C . SER B 2 54 ? 27.298 -13.681 -77.135 1.00 23.66 54 SER B C 1
ATOM 8152 O O . SER B 2 54 ? 26.841 -12.900 -77.985 1.00 23.67 54 SER B O 1
ATOM 8155 N N . LYS B 2 55 ? 28.570 -14.084 -77.117 1.00 23.74 55 LYS B N 1
ATOM 8156 C CA . LYS B 2 55 ? 29.596 -13.529 -78.022 1.00 23.97 55 LYS B CA 1
ATOM 8157 C C . LYS B 2 55 ? 29.372 -13.901 -79.497 1.00 23.78 55 LYS B C 1
ATOM 8158 O O . LYS B 2 55 ? 28.936 -15.016 -79.790 1.00 24.47 55 LYS B O 1
ATOM 8164 N N . THR B 2 56 ? 29.635 -12.958 -80.407 1.00 22.86 56 THR B N 1
ATOM 8165 C CA . THR B 2 56 ? 29.530 -13.213 -81.849 1.00 22.16 56 THR B CA 1
ATOM 8166 C C . THR B 2 56 ? 30.815 -13.871 -82.297 1.00 23.13 56 THR B C 1
ATOM 8167 O O . THR B 2 56 ? 31.869 -13.617 -81.703 1.00 22.78 56 THR B O 1
ATOM 8171 N N . VAL B 2 57 ? 30.738 -14.699 -83.346 1.00 23.63 57 VAL B N 1
ATOM 8172 C CA . VAL B 2 57 ? 31.924 -15.413 -83.847 1.00 24.29 57 VAL B CA 1
ATOM 8173 C C . VAL B 2 57 ? 33.009 -14.393 -84.195 1.00 25.02 57 VAL B C 1
ATOM 8174 O O . VAL B 2 57 ? 34.205 -14.655 -84.022 1.00 24.94 57 VAL B O 1
ATOM 8178 N N . SER B 2 58 ? 32.563 -13.208 -84.613 1.00 26.33 58 SER B N 1
ATOM 8179 C CA . SER B 2 58 ? 33.434 -12.050 -84.873 1.00 27.20 58 SER B CA 1
ATOM 8180 C C . SER B 2 58 ? 34.179 -11.562 -83.616 1.00 27.45 58 SER B C 1
ATOM 8181 O O . SER B 2 58 ? 35.404 -11.389 -83.647 1.00 27.59 58 SER B O 1
ATOM 8184 N N . GLU B 2 59 ? 33.448 -11.359 -82.517 1.00 27.65 59 GLU B N 1
ATOM 8185 C CA . GLU B 2 59 ? 34.047 -10.859 -81.264 1.00 27.59 59 GLU B CA 1
ATOM 8186 C C . GLU B 2 59 ? 35.059 -11.837 -80.676 1.00 27.31 59 GLU B C 1
ATOM 8187 O O . GLU B 2 59 ? 35.889 -11.452 -79.850 1.00 27.47 59 GLU B O 1
ATOM 8193 N N . CYS B 2 60 ? 34.978 -13.095 -81.113 1.00 26.93 60 CYS B N 1
ATOM 8194 C CA . CYS B 2 60 ? 35.869 -14.167 -80.658 1.00 25.78 60 CYS B CA 1
ATOM 8195 C C . CYS B 2 60 ? 37.243 -14.169 -81.339 1.00 26.59 60 CYS B C 1
ATOM 8196 O O . CYS B 2 60 ? 38.186 -14.792 -80.844 1.00 26.98 60 CYS B O 1
ATOM 8199 N N . GLY B 2 61 ? 37.359 -13.457 -82.456 1.00 26.93 61 GLY B N 1
ATOM 8200 C CA . GLY B 2 61 ? 38.597 -13.440 -83.226 1.00 26.93 61 GLY B CA 1
ATOM 8201 C C . GLY B 2 61 ? 38.718 -14.694 -84.072 1.00 27.54 61 GLY B C 1
ATOM 8202 O O . GLY B 2 61 ? 39.832 -15.164 -84.351 1.00 27.60 61 GLY B O 1
ATOM 8203 N N . LEU B 2 62 ? 37.572 -15.244 -84.476 1.00 27.27 62 LEU B N 1
ATOM 8204 C CA . LEU B 2 62 ? 37.568 -16.395 -85.369 1.00 27.80 62 LEU B CA 1
ATOM 8205 C C . LEU B 2 62 ? 37.521 -15.960 -86.832 1.00 28.13 62 LEU B C 1
ATOM 8206 O O . LEU B 2 62 ? 36.642 -15.200 -87.239 1.00 28.39 62 LEU B O 1
ATOM 8211 N N . LYS B 2 63 ? 38.492 -16.431 -87.606 1.00 28.45 63 LYS B N 1
ATOM 8212 C CA . LYS B 2 63 ? 38.456 -16.308 -89.060 1.00 29.12 63 LYS B CA 1
ATOM 8213 C C . LYS B 2 63 ? 38.291 -17.710 -89.684 1.00 28.83 63 LYS B C 1
ATOM 8214 O O . LYS B 2 63 ? 38.272 -18.704 -88.963 1.00 28.44 63 LYS B O 1
ATOM 8220 N N . ASP B 2 64 ? 38.157 -17.795 -91.008 1.00 28.55 64 ASP B N 1
ATOM 8221 C CA . ASP B 2 64 ? 38.035 -19.097 -91.662 1.00 28.31 64 ASP B CA 1
ATOM 8222 C C . ASP B 2 64 ? 39.375 -19.854 -91.737 1.00 28.23 64 ASP B C 1
ATOM 8223 O O . ASP B 2 64 ? 40.439 -19.247 -91.899 1.00 27.82 64 ASP B O 1
ATOM 8228 N N . GLY B 2 65 ? 39.301 -21.181 -91.615 1.00 28.08 65 GLY B N 1
ATOM 8229 C CA . GLY B 2 65 ? 40.481 -22.040 -91.494 1.00 27.61 65 GLY B CA 1
ATOM 8230 C C . GLY B 2 65 ? 40.726 -22.481 -90.058 1.00 27.49 65 GLY B C 1
ATOM 8231 O O . GLY B 2 65 ? 41.382 -23.488 -89.827 1.00 27.28 65 GLY B O 1
ATOM 8232 N N . ASP B 2 66 ? 40.180 -21.724 -89.103 1.00 27.91 66 ASP B N 1
ATOM 8233 C CA . ASP B 2 66 ? 40.389 -21.930 -87.655 1.00 28.52 66 ASP B CA 1
ATOM 8234 C C . ASP B 2 66 ? 39.764 -23.190 -87.078 1.00 28.93 66 ASP B C 1
ATOM 8235 O O . ASP B 2 66 ? 38.639 -23.566 -87.430 1.00 29.06 66 ASP B O 1
ATOM 8240 N N . GLN B 2 67 ? 40.516 -23.811 -86.169 1.00 29.58 67 GLN B N 1
ATOM 8241 C CA . GLN B 2 67 ? 40.120 -25.026 -85.441 1.00 30.01 67 GLN B CA 1
ATOM 8242 C C . GLN B 2 67 ? 39.660 -24.730 -83.980 1.00 29.31 67 GLN B C 1
ATOM 8243 O O . GLN B 2 67 ? 40.422 -24.198 -83.164 1.00 28.05 67 GLN B O 1
ATOM 8249 N N . VAL B 2 68 ? 38.411 -25.082 -83.672 1.00 29.04 68 VAL B N 1
ATOM 8250 C CA . VAL B 2 68 ? 37.878 -24.950 -82.319 1.00 29.15 68 VAL B CA 1
ATOM 8251 C C . VAL B 2 68 ? 37.351 -26.269 -81.750 1.00 29.17 68 VAL B C 1
ATOM 8252 O O . VAL B 2 68 ? 36.486 -26.916 -82.353 1.00 28.62 68 VAL B O 1
ATOM 8256 N N . VAL B 2 69 ? 37.897 -26.636 -80.585 1.00 28.74 69 VAL B N 1
ATOM 8257 C CA . VAL B 2 69 ? 37.465 -27.790 -79.786 1.00 29.16 69 VAL B CA 1
ATOM 8258 C C . VAL B 2 69 ? 36.012 -27.673 -79.287 1.00 30.35 69 VAL B C 1
ATOM 8259 O O . VAL B 2 69 ? 35.604 -26.628 -78.761 1.00 30.59 69 VAL B O 1
ATOM 8263 N N . PHE B 2 70 ? 35.247 -28.747 -79.463 1.00 31.76 70 PHE B N 1
ATOM 8264 C CA . PHE B 2 70 ? 33.933 -28.879 -78.847 1.00 33.82 70 PHE B CA 1
ATOM 8265 C C . PHE B 2 70 ? 33.900 -30.089 -77.918 1.00 35.45 70 PHE B C 1
ATOM 8266 O O . PHE B 2 70 ? 34.620 -31.067 -78.137 1.00 35.37 70 PHE B O 1
ATOM 8274 N N . MET B 2 71 ? 33.084 -29.999 -76.870 1.00 37.70 71 MET B N 1
ATOM 8275 C CA . MET B 2 71 ? 32.876 -31.091 -75.928 1.00 39.98 71 MET B CA 1
ATOM 8276 C C . MET B 2 71 ? 31.387 -31.308 -75.721 1.00 43.21 71 MET B C 1
ATOM 8277 O O . MET B 2 71 ? 30.628 -30.348 -75.559 1.00 42.54 71 MET B O 1
ATOM 8282 N N . VAL B 2 72 ? 30.985 -32.576 -75.735 1.00 47.88 72 VAL B N 1
ATOM 8283 C CA . VAL B 2 72 ? 29.594 -32.980 -75.516 1.00 52.98 72 VAL B CA 1
ATOM 8284 C C . VAL B 2 72 ? 29.437 -33.531 -74.103 1.00 56.82 72 VAL B C 1
ATOM 8285 O O . VAL B 2 72 ? 30.378 -34.103 -73.552 1.00 57.10 72 VAL B O 1
ATOM 8289 N N . SER B 2 73 ? 28.252 -33.370 -73.519 1.00 61.98 73 SER B N 1
ATOM 8290 C CA . SER B 2 73 ? 28.075 -33.681 -72.086 1.00 66.39 73 SER B CA 1
ATOM 8291 C C . SER B 2 73 ? 26.857 -34.523 -71.730 1.00 69.19 73 SER B C 1
ATOM 8292 O O . SER B 2 73 ? 25.820 -34.467 -72.417 1.00 70.64 73 SER B O 1
ATOM 8295 N N . GLN B 2 74 ? 27.024 -35.294 -70.649 1.00 71.43 74 GLN B N 1
ATOM 8296 C CA . GLN B 2 74 ? 25.956 -35.980 -69.893 1.00 73.49 74 GLN B CA 1
ATOM 8297 C C . GLN B 2 74 ? 24.517 -35.713 -70.392 1.00 73.32 74 GLN B C 1
ATOM 8298 O O . GLN B 2 74 ? 23.769 -34.911 -69.814 1.00 73.89 74 GLN B O 1
#

Nearest PDB structures (foldseek):
  3m62-assembly1_B  TM=1.014E+00  e=1.278E-15  Saccharomyces cerevisiae
  7f0n-assembly1_A  TM=9.623E-01  e=8.962E-08  Homo sapiens
  2w9n-assembly1_A  TM=9.596E-01  e=1.252E-07  Homo sapiens
  5tl7-assembly2_C  TM=9.287E-01  e=6.239E-07  Mus musculus
  2pe6-assembly1_B  TM=8.889E-01  e=5.104E-07  Homo sapiens

Solvent-accessible surface area: 49648 Å² total; per-residue (Å²): 82,89,83,118,137,8,29,46,4,0,32,56,0,0,67,1,32,32,111,32,80,120,120,170,76,50,31,97,13,138,67,61,140,113,13,90,41,81,68,18,2,55,121,60,0,18,35,2,0,22,19,5,2,21,67,46,66,178,23,81,116,2,1,82,26,0,4,41,0,13,110,58,0,57,85,44,65,171,102,17,158,126,135,131,84,33,149,59,22,107,66,2,7,92,27,0,20,98,1,0,10,0,1,0,2,0,2,0,19,50,76,79,1,3,78,36,37,27,20,30,76,12,1,46,27,4,0,68,86,3,119,33,12,34,104,2,2,31,69,0,0,82,53,0,41,137,56,56,20,12,63,80,0,0,40,4,5,2,36,15,3,23,82,10,9,46,151,96,14,101,116,24,7,7,34,56,60,100,39,9,44,21,1,0,36,3,6,35,37,1,0,77,49,116,54,0,1,78,52,0,3,105,6,91,37,1,82,25,109,223,94,19,136,28,40,23,1,20,102,120,0,5,0,0,9,3,0,12,0,1,5,6,56,35,36,0,0,56,149,38,6,10,88,66,41,168,60,58,188,138,100,16,37,106,31,27,100,70,9,27,55,49,2,76,81,0,0,75,42,0,45,78,0,1,25,57,0,13,164,4,30,124,88,0,62,46,18,2,5,38,6,3,2,60,2,1,28,101,0,52,100,15,59,36,113,162,20,46,114,189,114,10,3,36,22,1,0,0,1,0,0,0,3,0,2,1,38,19,0,68,78,10,3,54,132,48,18,150,100,1,92,109,7,46,27,64,17,0,14,8,62,30,92,44,5,67,16,91,60,18,77,15,0,4,5,57,111,176,66,3,80,58,18,27,116,167,47,133,69,92,85,136,62,47,51,65,44,35,0,4,0,0,0,1,0,0,0,1,1,13,14,0,0,3,5,0,5,17,43,4,104,88,1,34,82,78,7,134,60,35,105,89,72,11,110,124,7,131,154,75,94,30,152,116,95,88,88,35,152,115,13,88,61,69,26,65,152,19,74,156,45,22,95,37,19,26,0,15,70,51,1,0,52,4,3,1,26,3,59,48,2,0,56,31,0,0,38,6,0,0,0,1,3,2,4,3,0,40,4,4,5,94,135,80,64,12,48,111,136,68,3,141,29,47,39,37,109,55,106,225,194,132,54,59,120,83,31,63,77,88,8,26,80,10,0,11,18,0,0,24,5,0,2,34,2,8,0,13,0,0,27,7,0,31,117,23,169,55,6,0,2,77,151,10,138,33,4,13,17,2,0,28,5,0,0,0,0,6,17,0,35,2,0,0,53,38,48,63,5,11,1,32,0,0,57,0,0,1,37,0,0,77,59,63,152,110,115,38,67,3,45,0,5,98,34,0,61,121,28,114,4,0,34,126,7,0,8,39,0,0,1,17,3,0,26,55,6,68,118,29,76,110,38,69,90,132,50,19,50,29,35,2,0,76,9,0,0,15,0,2,18,10,1,14,103,71,4,94,55,2,70,92,58,2,41,138,19,13,119,91,49,50,128,16,1,19,88,0,0,31,49,0,2,47,1,1,46,74,2,5,45,72,0,18,70,23,0,50,71,8,67,93,7,74,96,22,48,87,46,199,100,166,63,52,109,177,29,61,100,76,144,65,5,99,84,125,40,48,44,6,27,118,42,0,103,27,1,2,3,0,0,29,49,0,0,67,0,0,29,16,0,1,140,55,14,34,62,16,0,13,60,111,116,1,2,131,106,0,0,25,3,0,1,54,3,0,64,1,10,3,14,87,83,10,64,145,36,163,11,145,87,45,110,50,42,27,11,33,41,54,76,4,1,39,7,0,0,21,0,0,23,25,0,14,149,37,79,90,0,24,29,3,0,8,108,21,161,156,8,23,69,86,74,17,1,58,118,0,27,84,19,0,50,143,116,138,78,37,15,49,104,112,27,40,125,122,0,54,76,0,0,73,61,0,37,118,58,89,114,53,40,98,122,107,89,158,122,156,41,113,38,58,122,104,16,43,4,38,78,117,164,83,59,2,153,47,1,0,50,0,53,40,30,143,71,46,0,11,76,70,16,0,108,67,37,23,156,102,45,74,20,0,33,73,65,161,101,113,11,143,52,136,79,9,73,85,22,87,125,10,80,93,86,5,82,82,30,80,133,115,110,159,113,146,129,63,6,34,2,58,22,62,143,80,99,137,26,106,20,118,16,102,100,67,16,35,2,76,86,3,19,54,86,0,5,151,58,85,112,34,112,63,87,51,2,54,0,2,28,19,2,58,44,8,73,64,94,90,33,6,60,116,13,52,19,138,106,64,16,74,0,20,3,12,80,45,217

GO terms:
  GO:0005634 nucleus (C, IDA)
  GO:0034450 ubiquitin-ubiquitin ligase activity (F, IDA)
  GO:0016567 protein ubiquitination (P, IDA)
  GO:0070936 protein K48-linked ubiquitination (P, IDA)
  GO:0071361 cellular response to ethanol (P, IDA)
  GO:0005634 nucleus (C, HDA)
  GO:0005737 cytoplasm (C, HDA)
  GO:0036503 ERAD pathway (P, IMP)
  GO:0043161 proteasome-mediated ubiquitin-dependent protein catabolic process (P, IMP)
  GO:0010845 positive regulation of reciprocal meiotic recombination (P, IMP)
  GO:0031398 positive regulation of protein ubiquitination (P, IMP)
  GO:0006511 ubiquitin-dependent protein catabolic process (P, IMP)
  GO:0061630 ubiquitin protein ligase activity (F, EXP)
  GO:0005515 protein binding (F, IPI)

Secondary structure (DSSP, 8-state):
--HHHHHHHHHHHHTEESS--SSSS-EEP-S-STT--S---GGGHHHHHHIIIII-SS---HHHHHHHHHHHHHHHHHHHHTSTTGGGGHHHHHHHHHHHHHHHHHHTT-TTSSSS--HHHHHHHHHHTGGGTHHHHHHHHHHHHHHT-HHHHHHHHHHHHHHHHHHSSS--STT-HHHHHHHHHHHHHHHTSHHHHHHGGGSTTSSPPTT--GGGHHHHSTTHHHHT--TTSHHHHIIIIIT-TT--HHHHHHHHHHHHHHHHHHHHHHHHHHHHHHHH-HHHHHHHHHHHHHHHHT-GGGGSSS--GGGS--HHHHHHHHHHHHHHHGGGGSTT-TTGGGS-TTTTTSPPSSS--TTPPBSS--HHHHHHHHHHH---SS----HHHHHHHHHHHHIIIIIHHHHHHHHTHHHHHHHHHHHHHHHTT----SHHHHHHHHHHHHHHHHHHHHHHHHHHHHHHHHT-HHHHHHHHHHHHHHHHHHHHHH-TT--TTSSPPPS-SS-------HHHHHHTS-TTGGGSBTHHHHHHHHHHHHHTT-TT-TTTT-TTHHHHHHHHHHHHH-TTS---HHHHHHHHHHHHHHHSPPTTSPPPTTHHHHHH-HHHHHHHHHHHHHHHHHGGG--S--SSS-HHHHHHHHHHHHHHHHHH-HHHHHHHHHHHHH-HHHHHHHHHHHHHHHHHHHHHHHHHHHHHHHHHHHHHTSS--------HHHHHHHHHHHHHHHHHHHHHHHHHHHHHHHHHHH-GGGG-SHHHHHHHHHHHHHHHHHHHSHHHHT---S-GGGGT--HHHHHHHHHHHHHHTTT-HHHHHHHHH-TTT--HHHHHHHHHHHTTSTTSS-HHHHHHHHHHHHHHHHHHHHHHHHHHHH--S-GGGB-TTT-SBPSSEEE-TTT--EEEHHHHHHHHTT--B-TTT--B--GGG-EE-HHHHHHHHHHHHHHHTT-/-EEEE-TT--EEEE---TTSBHHHHHHHHHHTTTS-GGG-EEEETTEE--TTSBTTTTT--TT-EEEEE---

InterPro domains:
  IPR003613 U-box domain [PF04564] (881-953)
  IPR003613 U-box domain [PS51698] (880-954)
  IPR003613 U-box domain [SM00504] (884-947)
  IPR013083 Zinc finger, RING/FYVE/PHD-type [G3DSA:3.30.40.10] (880-961)
  IPR019474 Ubiquitin conjugation factor E4, core [PF10408] (217-865)
  IPR045132 Ubiquitin conjugation factor E4 [PTHR13931] (4-957)

Radius of gyration: 42.15 Å; Cα contacts (8 Å, |Δi|>4): 1343; chains: 2; bounding box: 93×79×143 Å

B-factor: mean 25.73, std 9.65, range [2.0, 87.67]

CATH classification: 3.30.40.10